Protein AF-A0AB39XYD3-F1 (afdb_monomer)

Organism: NCBI:txid3238629

Mean predicted aligned error: 17.83 Å

Structure (mmCIF, N/CA/C/O backbone):
data_AF-A0AB39XYD3-F1
#
_entry.id   AF-A0AB39XYD3-F1
#
loop_
_atom_site.group_PDB
_atom_site.id
_atom_site.type_symbol
_atom_site.label_atom_id
_atom_site.label_alt_id
_atom_site.label_comp_id
_atom_site.label_asym_id
_atom_site.label_entity_id
_atom_site.label_seq_id
_atom_site.pdbx_PDB_ins_code
_atom_site.Cartn_x
_atom_site.Cartn_y
_atom_site.Cartn_z
_atom_site.occupancy
_atom_site.B_iso_or_equiv
_atom_site.auth_seq_id
_atom_site.auth_comp_id
_atom_site.auth_asym_id
_atom_site.auth_atom_id
_atom_site.pdbx_PDB_model_num
ATOM 1 N N . MET A 1 1 ? -24.839 27.831 -17.158 1.00 53.50 1 MET A N 1
ATOM 2 C CA . MET A 1 1 ? -26.131 27.133 -16.939 1.00 53.50 1 MET A CA 1
ATOM 3 C C . MET A 1 1 ? -26.439 26.890 -15.466 1.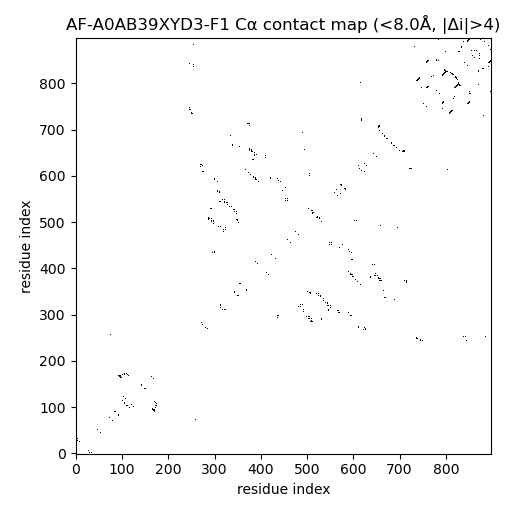00 53.50 1 MET A C 1
ATOM 5 O O . MET A 1 1 ? -27.359 27.516 -14.961 1.00 53.50 1 MET A O 1
ATOM 9 N N . LEU A 1 2 ? -25.683 26.037 -14.762 1.00 46.25 2 LEU A N 1
ATOM 10 C CA . LEU A 1 2 ? -25.956 25.664 -13.361 1.00 46.25 2 LEU A CA 1
ATOM 11 C C . LEU A 1 2 ? -26.046 26.850 -12.375 1.00 46.25 2 LEU A C 1
ATOM 13 O O . LEU A 1 2 ? -27.023 26.895 -11.638 1.00 46.25 2 LEU A O 1
ATOM 17 N N . PRO A 1 3 ? -25.152 27.859 -12.404 1.00 62.19 3 PRO A N 1
ATOM 18 C CA . PRO A 1 3 ? -25.233 28.993 -11.474 1.00 62.19 3 PRO A CA 1
ATOM 19 C C . PRO A 1 3 ? -26.516 29.821 -11.629 1.00 62.19 3 PRO A C 1
ATOM 21 O O . PRO A 1 3 ? -27.095 30.256 -10.641 1.00 62.19 3 PRO A O 1
ATOM 24 N N . VAL A 1 4 ? -27.002 29.980 -12.866 1.00 66.62 4 VAL A N 1
ATOM 25 C CA . VAL A 1 4 ? -28.237 30.721 -13.180 1.00 66.62 4 VAL A CA 1
ATOM 26 C C . VAL A 1 4 ? -29.470 29.962 -12.683 1.00 66.62 4 VAL A C 1
ATOM 28 O O . VAL A 1 4 ? -30.403 30.567 -12.163 1.00 66.62 4 VAL A O 1
ATOM 31 N N . ILE A 1 5 ? -29.465 28.630 -12.804 1.00 60.56 5 ILE A N 1
ATOM 32 C CA . ILE A 1 5 ? -30.550 27.763 -12.322 1.00 60.56 5 ILE A CA 1
ATOM 33 C C . ILE A 1 5 ? -30.574 27.735 -10.787 1.00 60.56 5 ILE A C 1
ATOM 35 O O . ILE A 1 5 ? -31.650 27.809 -10.194 1.00 60.56 5 ILE A O 1
ATOM 39 N N . THR A 1 6 ? -29.404 27.669 -10.146 1.00 59.69 6 THR A N 1
ATOM 40 C CA . THR A 1 6 ? -29.277 27.664 -8.684 1.00 59.69 6 THR A CA 1
ATOM 41 C C . THR A 1 6 ? -29.685 29.006 -8.075 1.00 59.69 6 THR A C 1
ATOM 43 O O . THR A 1 6 ? -30.465 29.015 -7.126 1.00 59.69 6 THR A O 1
ATOM 46 N N . ASP A 1 7 ? -29.245 30.136 -8.642 1.00 65.81 7 ASP A N 1
ATOM 47 C CA . ASP A 1 7 ? -29.644 31.475 -8.176 1.00 65.81 7 ASP A CA 1
ATOM 48 C C . ASP A 1 7 ? -31.156 31.705 -8.354 1.00 65.81 7 ASP A C 1
ATOM 50 O O . ASP A 1 7 ? -31.840 32.161 -7.439 1.00 65.81 7 ASP A O 1
ATOM 54 N N . TYR A 1 8 ? -31.726 31.277 -9.485 1.00 69.75 8 TYR A N 1
ATOM 55 C CA . TYR A 1 8 ? -33.176 31.309 -9.700 1.00 69.75 8 TYR A CA 1
ATOM 56 C C . TYR A 1 8 ? -33.947 30.458 -8.671 1.00 69.75 8 TYR A C 1
ATOM 58 O O . TYR A 1 8 ? -34.973 30.896 -8.142 1.00 69.75 8 TYR A O 1
ATOM 66 N N . ALA A 1 9 ? -33.460 29.253 -8.355 1.00 60.09 9 ALA A N 1
ATOM 67 C CA . ALA A 1 9 ? -34.088 28.366 -7.376 1.00 60.09 9 ALA A CA 1
ATOM 68 C C . ALA A 1 9 ? -34.026 28.938 -5.951 1.00 60.09 9 ALA A C 1
ATOM 70 O O . ALA A 1 9 ? -35.028 28.895 -5.236 1.00 60.09 9 ALA A O 1
ATOM 71 N N . LEU A 1 10 ? -32.884 29.515 -5.567 1.00 60.38 10 LEU A N 1
ATOM 72 C CA . LEU A 1 10 ? -32.695 30.163 -4.271 1.00 60.38 10 LEU A CA 1
ATOM 73 C C . LEU A 1 10 ? -33.602 31.387 -4.131 1.00 60.38 10 LEU A C 1
ATOM 75 O O . LEU A 1 10 ? -34.363 31.476 -3.171 1.00 60.38 10 LEU A O 1
ATOM 79 N N . ARG A 1 11 ? -33.619 32.290 -5.118 1.00 60.75 11 ARG A N 1
ATOM 80 C CA . ARG A 1 11 ? -34.470 33.490 -5.066 1.00 60.75 11 ARG A CA 1
ATOM 81 C C . ARG A 1 11 ? -35.956 33.166 -4.983 1.00 60.75 11 ARG A C 1
ATOM 83 O O . ARG A 1 11 ? -36.683 33.878 -4.300 1.00 60.75 11 ARG A O 1
ATOM 90 N N . ARG A 1 12 ? -36.416 32.085 -5.622 1.00 62.62 12 ARG A N 1
ATOM 91 C CA . ARG A 1 12 ? -37.798 31.601 -5.461 1.00 62.62 12 ARG A CA 1
ATOM 92 C C . ARG A 1 12 ? -38.050 30.961 -4.103 1.00 62.62 12 ARG A C 1
ATOM 94 O O . ARG A 1 12 ? -39.107 31.199 -3.535 1.00 62.62 12 ARG A O 1
ATOM 101 N N . GLY A 1 13 ? -37.113 30.153 -3.606 1.00 50.09 13 GLY A N 1
ATOM 102 C CA . GLY A 1 13 ? -37.236 29.477 -2.311 1.00 50.09 13 GLY A CA 1
ATOM 103 C C . GLY A 1 13 ? -37.418 30.448 -1.143 1.00 50.09 13 GLY A C 1
ATOM 104 O O . GLY A 1 13 ? -38.066 30.098 -0.162 1.00 50.09 13 GLY A O 1
ATOM 105 N N . TYR A 1 14 ? -36.913 31.676 -1.294 1.00 49.75 14 TYR A N 1
ATOM 106 C CA . TYR A 1 14 ? -37.011 32.752 -0.308 1.00 49.75 14 TYR A CA 1
ATOM 107 C C . TYR A 1 14 ? -37.889 33.935 -0.759 1.00 49.75 14 TYR A C 1
ATOM 109 O O . TYR A 1 14 ? -37.871 34.986 -0.118 1.00 49.75 14 TYR A O 1
ATOM 117 N N . SER A 1 15 ? -38.661 33.802 -1.846 1.00 50.31 15 SER A N 1
ATOM 118 C CA . SER A 1 15 ? -39.524 34.893 -2.314 1.00 50.31 15 SER A CA 1
ATOM 119 C C . SER A 1 15 ? -40.837 34.940 -1.524 1.00 50.31 15 SER A C 1
ATOM 121 O O . SER A 1 15 ? -41.534 33.925 -1.447 1.00 50.31 15 SER A O 1
ATOM 123 N N . PRO A 1 16 ? -41.248 36.109 -1.001 1.00 47.56 16 PRO A N 1
ATOM 124 C CA . PRO A 1 16 ? -42.533 36.264 -0.319 1.00 47.56 16 PRO A CA 1
ATOM 125 C C . PRO A 1 16 ? -43.745 36.152 -1.264 1.00 47.56 16 PRO A C 1
ATOM 127 O O . PRO A 1 16 ? -44.875 36.055 -0.791 1.00 47.56 16 PRO A O 1
ATOM 130 N N . ALA A 1 17 ? -43.538 36.138 -2.589 1.00 56.03 17 ALA A N 1
ATOM 131 C CA . ALA A 1 17 ? -44.596 35.993 -3.586 1.00 56.03 17 ALA A CA 1
ATOM 132 C C . ALA A 1 17 ? -44.275 34.869 -4.591 1.00 56.03 17 ALA A C 1
ATOM 134 O O . ALA A 1 17 ? -43.364 34.971 -5.412 1.00 56.03 17 ALA A O 1
ATOM 135 N N . ASN A 1 18 ? -45.069 33.794 -4.569 1.00 55.50 18 ASN A N 1
ATOM 136 C CA . ASN A 1 18 ? -44.894 32.639 -5.453 1.00 55.50 18 ASN A CA 1
ATOM 137 C C . ASN A 1 18 ? -45.567 32.851 -6.818 1.00 55.50 18 ASN A C 1
ATOM 139 O O . ASN A 1 18 ? -46.667 32.367 -7.079 1.00 55.50 18 ASN A O 1
ATOM 143 N N . VAL A 1 19 ? -44.883 33.560 -7.716 1.00 59.88 19 VAL A N 1
ATOM 144 C CA . VAL A 1 19 ? -45.348 33.776 -9.094 1.00 59.88 19 VAL A CA 1
ATOM 145 C C . VAL A 1 19 ? -45.345 32.442 -9.881 1.00 59.88 19 VAL A C 1
ATOM 147 O O . VAL A 1 19 ? -44.351 31.700 -9.848 1.00 59.88 19 VAL A O 1
ATOM 150 N N . PRO A 1 20 ? -46.426 32.080 -10.601 1.00 62.22 20 PRO A N 1
ATOM 151 C CA . PRO A 1 20 ? -46.484 30.857 -11.406 1.00 62.22 20 PRO A CA 1
ATOM 152 C C . PRO A 1 20 ? -45.371 30.765 -12.460 1.00 62.22 20 PRO A C 1
ATOM 154 O O . PRO A 1 20 ? -45.101 31.725 -13.171 1.00 62.22 20 PRO A O 1
ATOM 157 N N . ARG A 1 21 ? -44.759 29.580 -12.618 1.00 55.56 21 ARG A N 1
ATOM 158 C CA . ARG A 1 21 ? -43.620 29.318 -13.536 1.00 55.56 21 ARG A CA 1
ATOM 159 C C . ARG A 1 21 ? -43.903 29.567 -15.024 1.00 55.56 21 ARG A C 1
ATOM 161 O O . ARG A 1 21 ? -42.973 29.585 -15.818 1.00 55.56 21 ARG A O 1
ATOM 168 N N . GLY A 1 22 ? -45.175 29.684 -15.406 1.00 51.97 22 GLY A N 1
ATOM 169 C CA . GLY A 1 22 ? -45.597 29.934 -16.786 1.00 51.97 22 GLY A CA 1
ATOM 170 C C . GLY A 1 22 ? -45.762 31.413 -17.135 1.00 51.97 22 GLY A C 1
ATOM 171 O O . GLY A 1 22 ? -46.051 31.726 -18.287 1.00 51.97 22 GLY A O 1
ATOM 172 N N . TRP A 1 23 ? -45.617 32.323 -16.167 1.00 61.50 23 TRP A N 1
ATOM 173 C CA . TRP A 1 23 ? -45.751 33.754 -16.424 1.00 61.50 23 TRP A CA 1
ATOM 174 C C . TRP A 1 23 ? -44.435 34.293 -17.010 1.00 61.50 23 TRP A C 1
ATOM 176 O O . TRP A 1 23 ? -43.362 33.870 -16.586 1.00 61.50 23 TRP A O 1
ATOM 186 N N . PRO A 1 24 ? -44.455 35.185 -18.016 1.00 65.44 24 PRO A N 1
ATOM 187 C CA . PRO A 1 24 ? -43.287 35.437 -18.838 1.00 65.44 24 PRO A CA 1
ATOM 188 C C . PRO A 1 24 ? -42.413 36.530 -18.213 1.00 65.44 24 PRO A C 1
ATOM 190 O O . PRO A 1 24 ? -42.131 37.540 -18.863 1.00 65.44 24 PRO A O 1
ATOM 193 N N . THR A 1 25 ? -42.003 36.330 -16.959 1.00 75.38 25 THR A N 1
ATOM 194 C CA . THR A 1 25 ? -41.077 37.223 -16.260 1.00 75.38 25 THR A CA 1
ATOM 195 C C . THR A 1 25 ? -39.663 37.104 -16.851 1.00 75.38 25 THR A C 1
ATOM 197 O O . THR A 1 25 ? -39.313 36.065 -17.425 1.00 75.38 25 THR A O 1
ATOM 200 N N . PRO A 1 26 ? -38.822 38.149 -16.744 1.00 74.19 26 PRO A N 1
ATOM 201 C CA . PRO A 1 26 ? -37.452 38.109 -17.259 1.00 74.19 26 PRO A CA 1
ATOM 202 C C . PRO A 1 26 ? -36.604 36.980 -16.653 1.00 74.19 26 PRO A C 1
ATOM 204 O O . PRO A 1 26 ? -35.753 36.420 -17.348 1.00 74.19 26 PRO A O 1
ATOM 207 N N . ASP A 1 27 ? -36.858 36.635 -15.390 1.00 68.62 27 ASP A N 1
ATOM 208 C CA . ASP A 1 27 ? -36.138 35.588 -14.662 1.00 68.62 27 ASP A CA 1
ATOM 209 C C . ASP A 1 27 ? -36.636 34.189 -15.041 1.00 68.62 27 ASP A C 1
ATOM 211 O O . ASP A 1 27 ? -35.820 33.305 -15.300 1.00 68.62 27 ASP A O 1
ATOM 215 N N . ASP A 1 28 ? -37.955 33.995 -15.190 1.00 71.94 28 ASP A N 1
ATOM 216 C CA . ASP A 1 28 ? -38.518 32.725 -15.670 1.00 71.94 28 ASP A CA 1
ATOM 217 C C . ASP A 1 28 ? -38.058 32.423 -17.109 1.00 71.94 28 ASP A C 1
ATOM 219 O O . ASP A 1 28 ? -37.714 31.282 -17.421 1.00 71.94 28 ASP A O 1
ATOM 223 N N . ARG A 1 29 ? -37.968 33.440 -17.984 1.00 76.69 29 ARG A N 1
ATOM 224 C CA . ARG A 1 29 ? -37.449 33.277 -19.357 1.00 76.69 29 ARG A CA 1
ATOM 225 C C . ARG A 1 29 ? -35.959 32.930 -19.382 1.00 76.69 29 ARG A C 1
ATOM 227 O O . ARG A 1 29 ? -35.557 32.067 -20.158 1.00 76.69 29 ARG A O 1
ATOM 234 N N . ARG A 1 30 ? -35.141 33.566 -18.534 1.00 74.56 30 ARG A N 1
ATOM 235 C CA . ARG A 1 30 ? -33.701 33.262 -18.425 1.00 74.56 30 ARG A CA 1
ATOM 236 C C . ARG A 1 30 ? -33.444 31.866 -17.862 1.00 74.56 30 ARG A C 1
ATOM 238 O O . ARG A 1 30 ? -32.570 31.160 -18.369 1.00 74.56 30 ARG A O 1
ATOM 245 N N . ALA A 1 31 ? -34.220 31.448 -16.864 1.00 69.62 31 ALA A N 1
ATOM 246 C CA . ALA A 1 31 ? -34.152 30.101 -16.311 1.00 69.62 31 ALA A CA 1
ATOM 247 C C . ALA A 1 31 ? -34.629 29.044 -17.321 1.00 69.62 31 ALA A C 1
ATOM 249 O O . ALA A 1 31 ? -33.990 28.002 -17.455 1.00 69.62 31 ALA A O 1
ATOM 250 N N . ALA A 1 32 ? -35.701 29.324 -18.072 1.00 69.88 32 ALA A N 1
ATOM 251 C CA . ALA A 1 32 ? -36.195 28.443 -19.127 1.00 69.88 32 ALA A CA 1
ATOM 252 C C . ALA A 1 32 ? -35.169 28.268 -20.255 1.00 69.88 32 ALA A C 1
ATOM 254 O O . ALA A 1 32 ? -34.858 27.134 -20.604 1.00 69.88 32 ALA A O 1
ATOM 255 N N . ALA A 1 33 ? -34.572 29.360 -20.746 1.00 75.62 33 ALA A N 1
ATOM 256 C CA . ALA A 1 33 ? -33.519 29.300 -21.760 1.00 75.62 33 ALA A CA 1
ATOM 257 C C . ALA A 1 33 ? -32.291 28.517 -21.262 1.00 75.62 33 ALA A C 1
ATOM 259 O O . ALA A 1 33 ? -31.805 27.631 -21.954 1.00 75.62 33 ALA A O 1
ATOM 260 N N . SER A 1 34 ? -31.849 28.766 -20.023 1.00 73.06 34 SER A N 1
ATOM 261 C CA . SER A 1 34 ? -30.716 28.044 -19.420 1.00 73.06 34 SER A CA 1
ATOM 262 C C . SER A 1 34 ? -30.999 26.552 -19.213 1.00 73.06 34 SER A C 1
ATOM 264 O O . SER A 1 34 ? -30.079 25.740 -19.286 1.00 73.06 34 SER A O 1
ATOM 266 N N . MET A 1 35 ? -32.254 26.178 -18.935 1.00 62.97 35 MET A N 1
ATOM 267 C CA . MET A 1 35 ? -32.665 24.776 -18.838 1.00 62.97 35 MET A CA 1
ATOM 268 C C . MET A 1 35 ? -32.783 24.113 -20.211 1.00 62.97 35 MET A C 1
ATOM 270 O O . MET A 1 35 ? -32.301 22.997 -20.358 1.00 62.97 35 MET A O 1
ATOM 274 N N . ASP A 1 36 ? -33.373 24.767 -21.214 1.00 68.62 36 ASP A N 1
ATOM 275 C CA . ASP A 1 36 ? -33.467 24.224 -22.580 1.00 68.62 36 ASP A CA 1
ATOM 276 C C . ASP A 1 36 ? -32.076 23.981 -23.180 1.00 68.62 36 ASP A C 1
ATOM 278 O O . ASP A 1 36 ? -31.835 22.980 -23.851 1.00 68.62 36 ASP A O 1
ATOM 282 N N . GLU A 1 37 ? -31.129 24.857 -22.872 1.00 68.19 37 GLU A N 1
ATOM 283 C CA . GLU A 1 37 ? -29.753 24.765 -23.333 1.00 68.19 37 GLU A CA 1
ATOM 284 C C . GLU A 1 37 ? -28.986 23.651 -22.573 1.00 68.19 37 GLU A C 1
ATOM 286 O O . GLU A 1 37 ? -28.244 22.888 -23.196 1.00 68.19 37 GLU A O 1
ATOM 291 N N . LEU A 1 38 ? -29.263 23.441 -21.273 1.00 62.03 38 LEU A N 1
ATOM 292 C CA . LEU A 1 38 ? -28.788 22.280 -20.495 1.00 62.03 38 LEU A CA 1
ATOM 293 C C . LEU A 1 38 ? -29.344 20.961 -21.054 1.00 62.03 38 LEU A C 1
ATOM 295 O O . LEU A 1 38 ? -28.597 20.002 -21.241 1.00 62.03 38 LEU A O 1
ATOM 299 N N . TYR A 1 39 ? -30.638 20.903 -21.369 1.00 57.03 39 TYR A N 1
ATOM 300 C CA . TYR A 1 39 ? -31.243 19.719 -21.982 1.00 57.03 39 TYR A CA 1
ATOM 301 C C . TYR A 1 39 ? -30.722 19.480 -23.406 1.00 57.03 39 TYR A C 1
ATOM 303 O O . TYR A 1 39 ? -30.496 18.337 -23.788 1.00 57.03 39 TYR A O 1
ATOM 311 N N . GLY A 1 40 ? -30.401 20.537 -24.156 1.00 58.62 40 GLY A N 1
ATOM 312 C CA . GLY A 1 40 ? -29.723 20.434 -25.450 1.00 58.62 40 GLY A CA 1
ATOM 313 C C . GLY A 1 40 ? -28.273 19.930 -25.367 1.00 58.62 40 GLY A C 1
ATOM 314 O O . GLY A 1 40 ? -27.725 19.468 -26.373 1.00 58.62 40 GLY A O 1
ATOM 315 N N . VAL A 1 41 ? -27.634 20.004 -24.193 1.00 55.62 41 VAL A N 1
ATOM 316 C CA . VAL A 1 41 ? -26.369 19.306 -23.904 1.00 55.62 41 VAL A CA 1
ATOM 317 C C . VAL A 1 41 ? -26.639 17.826 -23.628 1.00 55.62 41 VAL A C 1
ATOM 319 O O . VAL A 1 41 ? -25.945 16.980 -24.184 1.00 55.62 41 VAL A O 1
ATOM 322 N N . TRP A 1 42 ? -27.688 17.497 -22.868 1.00 51.41 42 TRP A N 1
ATOM 323 C CA . TRP A 1 42 ? -28.101 16.110 -22.604 1.00 51.41 42 TRP A CA 1
ATOM 324 C C . TRP A 1 42 ? -28.479 15.340 -23.877 1.00 51.41 42 TRP A C 1
ATOM 326 O O . TRP A 1 42 ? -28.029 14.211 -24.057 1.00 51.41 42 TRP A O 1
ATOM 336 N N . ASP A 1 43 ? -29.207 15.965 -24.804 1.00 49.56 43 ASP A N 1
ATOM 337 C CA . ASP A 1 43 ? -29.577 15.355 -26.091 1.00 49.56 43 ASP A CA 1
ATOM 338 C C . ASP A 1 43 ? -28.371 15.157 -27.034 1.00 49.56 43 ASP A C 1
ATOM 340 O O . ASP A 1 43 ? -28.408 14.312 -27.933 1.00 49.56 43 ASP A O 1
ATOM 344 N N . ARG A 1 44 ? -27.268 15.894 -26.822 1.00 49.12 44 ARG A N 1
ATOM 345 C CA . ARG A 1 44 ? -26.002 15.729 -27.562 1.00 49.12 44 ARG A CA 1
ATOM 346 C C . ARG A 1 44 ? -25.103 14.630 -26.997 1.00 49.12 44 ARG A C 1
ATOM 348 O O . ARG A 1 44 ? -24.195 14.177 -27.698 1.00 49.12 44 ARG A O 1
ATOM 355 N N . ILE A 1 45 ? -25.373 14.134 -25.789 1.00 50.84 45 ILE A N 1
ATOM 356 C CA . ILE A 1 45 ? -24.651 12.998 -25.209 1.00 50.84 45 ILE A CA 1
ATOM 357 C C . ILE A 1 45 ? -25.173 11.707 -25.855 1.00 50.84 45 ILE A C 1
ATOM 359 O O . ILE A 1 45 ? -25.981 10.955 -25.315 1.00 50.84 45 ILE A O 1
ATOM 363 N N . ARG A 1 46 ? -24.628 11.389 -27.032 1.00 50.62 46 ARG A N 1
ATOM 364 C CA . ARG A 1 46 ? -24.820 10.108 -27.739 1.00 50.62 46 ARG A CA 1
ATOM 365 C C . ARG A 1 46 ? -24.206 8.906 -26.983 1.00 50.62 46 ARG A C 1
ATOM 367 O O . ARG A 1 46 ? -24.266 7.778 -27.469 1.00 50.62 46 ARG A O 1
ATOM 374 N N . ALA A 1 47 ? -23.632 9.138 -25.795 1.00 48.28 47 ALA A N 1
ATOM 375 C CA . ALA A 1 47 ? -22.887 8.175 -24.981 1.00 48.28 47 ALA A CA 1
ATOM 376 C C . ALA A 1 47 ? -23.756 7.122 -24.267 1.00 48.28 47 ALA A C 1
ATOM 378 O O . ALA A 1 47 ? -23.234 6.083 -23.878 1.00 48.28 47 ALA A O 1
ATOM 379 N N . TRP A 1 48 ? -25.080 7.306 -24.179 1.00 49.97 48 TRP A N 1
ATOM 380 C CA . TRP A 1 48 ? -25.993 6.304 -23.595 1.00 49.97 48 TRP A CA 1
ATOM 381 C C . TRP A 1 48 ? -26.137 5.022 -24.440 1.00 49.97 48 TRP A C 1
ATOM 383 O O . TRP A 1 48 ? -26.774 4.065 -24.011 1.00 49.97 48 TRP A O 1
ATOM 393 N N . ARG A 1 49 ? -25.541 4.978 -25.641 1.00 53.19 49 ARG A N 1
ATOM 394 C CA . ARG A 1 49 ? -25.450 3.768 -26.478 1.00 53.19 49 ARG A CA 1
ATOM 395 C C . ARG A 1 49 ? -24.174 2.950 -26.255 1.00 53.19 49 ARG A C 1
ATOM 397 O O . ARG A 1 49 ? -24.032 1.905 -26.881 1.00 53.19 49 ARG A O 1
ATOM 404 N N . ARG A 1 50 ? -23.240 3.406 -25.409 1.00 60.16 50 ARG A N 1
ATOM 405 C CA . ARG A 1 50 ? -22.016 2.652 -25.109 1.00 60.16 50 ARG A CA 1
ATOM 406 C C . ARG A 1 50 ? -22.299 1.647 -23.984 1.00 60.16 50 ARG A C 1
ATOM 408 O O . ARG A 1 50 ? -22.709 2.078 -22.905 1.00 60.16 50 ARG A O 1
ATOM 415 N N . PRO A 1 51 ? -22.046 0.340 -24.182 1.00 61.84 51 PRO A N 1
ATOM 416 C CA . PRO A 1 51 ? -22.249 -0.674 -23.143 1.00 61.84 51 PRO A CA 1
ATOM 417 C C . PRO A 1 51 ? -21.430 -0.383 -21.877 1.00 61.84 51 PRO A C 1
ATOM 419 O O . PRO A 1 51 ? -21.868 -0.724 -20.786 1.00 61.84 51 PRO A O 1
ATOM 422 N N . ALA A 1 52 ? -20.312 0.342 -22.002 1.00 60.47 52 ALA A N 1
ATOM 423 C CA . ALA A 1 52 ? -19.505 0.820 -20.881 1.00 60.47 52 ALA A CA 1
ATOM 424 C C . ALA A 1 52 ? -20.287 1.703 -19.888 1.00 60.47 52 ALA A C 1
ATOM 426 O O . ALA A 1 52 ? -20.137 1.541 -18.686 1.00 60.47 52 ALA A O 1
ATOM 427 N N . VAL A 1 53 ? -21.176 2.591 -20.350 1.00 60.09 53 VAL A N 1
ATOM 428 C CA . VAL A 1 53 ? -21.965 3.457 -19.448 1.00 60.09 53 VAL A CA 1
ATOM 429 C C . VAL A 1 53 ? -23.034 2.647 -18.711 1.00 60.09 53 VAL A C 1
ATOM 431 O O . VAL A 1 53 ? -23.291 2.878 -17.532 1.00 60.09 53 VAL A O 1
ATOM 434 N N . LEU A 1 54 ? -23.622 1.651 -19.382 1.00 63.66 54 LEU A N 1
ATOM 435 C CA . LEU A 1 54 ? -24.533 0.698 -18.745 1.00 63.66 54 LEU A CA 1
ATOM 436 C C . LEU A 1 54 ? -23.794 -0.166 -17.715 1.00 63.66 54 LEU A C 1
ATOM 438 O O . LEU A 1 54 ? -24.311 -0.365 -16.621 1.00 63.66 54 LEU A O 1
ATOM 442 N N . LEU A 1 55 ? -22.573 -0.611 -18.026 1.00 70.88 55 LEU A N 1
ATOM 443 C CA . LEU A 1 55 ? -21.708 -1.330 -17.091 1.00 70.88 55 LEU A CA 1
ATOM 444 C C . LEU A 1 55 ? -21.333 -0.473 -15.883 1.00 70.88 55 LEU A C 1
ATOM 446 O O . LEU A 1 55 ? -21.393 -0.978 -14.773 1.00 70.88 55 LEU A O 1
ATOM 450 N N . VAL A 1 56 ? -21.028 0.814 -16.061 1.00 69.88 56 VAL A N 1
ATOM 451 C CA . VAL A 1 56 ? -20.749 1.740 -14.950 1.00 69.88 56 VAL A CA 1
ATOM 452 C C . VAL A 1 56 ? -21.981 1.940 -14.068 1.00 69.88 56 VAL A C 1
ATOM 454 O O . VAL A 1 56 ? -21.860 1.942 -12.847 1.00 69.88 56 VAL A O 1
ATOM 457 N N . LEU A 1 57 ? -23.180 2.051 -14.647 1.00 64.06 57 LEU A N 1
ATOM 458 C CA . LEU A 1 57 ? -24.422 2.143 -13.871 1.00 64.06 57 LEU A CA 1
ATOM 459 C C . LEU A 1 57 ? -24.720 0.847 -13.105 1.00 64.06 57 LEU A C 1
ATOM 461 O O . LEU A 1 57 ? -25.110 0.903 -11.940 1.00 64.06 57 LEU A O 1
ATOM 465 N N . VAL A 1 58 ? -24.506 -0.315 -13.729 1.00 74.06 58 VAL A N 1
ATOM 466 C CA . VAL A 1 58 ? -24.663 -1.626 -13.081 1.00 74.06 58 VAL A CA 1
ATOM 467 C C . VAL A 1 58 ? -23.609 -1.828 -11.993 1.00 74.06 58 VAL A C 1
ATOM 469 O O . VAL A 1 58 ? -23.956 -2.254 -10.897 1.00 74.06 58 VAL A O 1
ATOM 472 N N . ALA A 1 59 ? -22.350 -1.474 -12.251 1.00 70.00 59 ALA A N 1
ATOM 473 C CA . ALA A 1 59 ? -21.259 -1.544 -11.285 1.00 70.00 59 ALA A CA 1
ATOM 474 C C . ALA A 1 59 ? -21.490 -0.582 -10.115 1.00 70.00 59 ALA A C 1
ATOM 476 O O . ALA A 1 59 ? -21.315 -0.976 -8.969 1.00 70.00 59 ALA A O 1
ATOM 477 N N . GLY A 1 60 ? -21.961 0.639 -10.378 1.00 72.62 60 GLY A N 1
ATOM 478 C CA . GLY A 1 60 ? -22.341 1.605 -9.349 1.00 72.62 60 GLY A CA 1
ATOM 479 C C . GLY A 1 60 ? -23.518 1.122 -8.499 1.00 72.62 60 GLY A C 1
ATOM 480 O O . GLY A 1 60 ? -23.477 1.243 -7.278 1.00 72.62 60 GLY A O 1
ATOM 481 N N . ALA A 1 61 ? -24.534 0.506 -9.111 1.00 72.81 61 ALA A N 1
ATOM 482 C CA . ALA A 1 61 ? -25.634 -0.120 -8.378 1.00 72.81 61 ALA A CA 1
ATOM 483 C C . ALA A 1 61 ? -25.165 -1.339 -7.565 1.00 72.81 61 ALA A C 1
ATOM 485 O O . ALA A 1 61 ? -25.603 -1.520 -6.430 1.00 72.81 61 ALA A O 1
ATOM 486 N N . ALA A 1 62 ? -24.252 -2.150 -8.108 1.00 74.19 62 ALA A N 1
ATOM 487 C CA . ALA A 1 62 ? -23.662 -3.293 -7.418 1.00 74.19 62 ALA A CA 1
ATOM 488 C C . ALA A 1 62 ? -22.801 -2.849 -6.227 1.00 74.19 62 ALA A C 1
ATOM 490 O O . ALA A 1 62 ? -22.973 -3.383 -5.140 1.00 74.19 62 ALA A O 1
ATOM 491 N N . LEU A 1 63 ? -21.952 -1.829 -6.387 1.00 76.00 63 LEU A N 1
ATOM 492 C CA . LEU A 1 63 ? -21.173 -1.241 -5.293 1.00 76.00 63 LEU A CA 1
ATOM 493 C C . LEU A 1 63 ? -22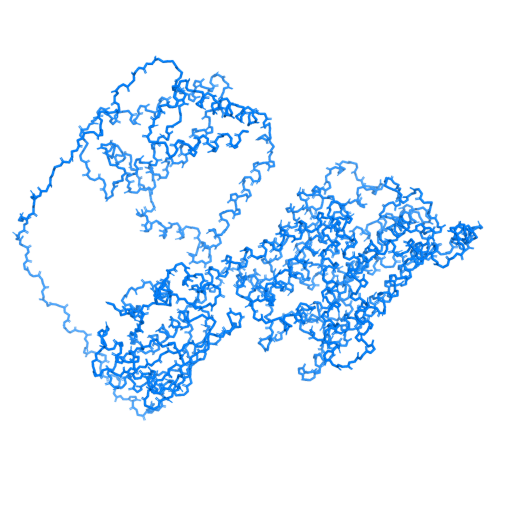.081 -0.605 -4.236 1.00 76.00 63 LEU A C 1
ATOM 495 O O . LEU A 1 63 ? -21.913 -0.867 -3.050 1.00 76.00 63 LEU A O 1
ATOM 499 N N . GLY A 1 64 ? -23.076 0.179 -4.661 1.00 69.12 64 GLY A N 1
ATOM 500 C CA . GLY A 1 64 ? -24.027 0.829 -3.757 1.00 69.12 64 GLY A CA 1
ATOM 501 C C . GLY A 1 64 ? -24.931 -0.153 -3.004 1.00 69.12 64 GLY A C 1
ATOM 502 O O . GLY A 1 64 ? -25.410 0.165 -1.921 1.00 69.12 64 GLY A O 1
ATOM 503 N N . SER A 1 65 ? -25.146 -1.357 -3.544 1.00 76.81 65 SER A N 1
ATOM 504 C CA . SER A 1 65 ? -25.875 -2.438 -2.868 1.00 76.81 65 SER A CA 1
ATOM 505 C C . SER A 1 65 ? -24.964 -3.454 -2.174 1.00 76.81 65 SER A C 1
ATOM 507 O O . SER A 1 65 ? -25.469 -4.256 -1.390 1.00 76.81 65 SER A O 1
ATOM 509 N N . ALA A 1 66 ? -23.644 -3.411 -2.388 1.00 79.38 66 ALA A N 1
ATOM 510 C CA . ALA A 1 66 ? -22.699 -4.390 -1.853 1.00 79.38 66 ALA A CA 1
ATOM 511 C C . ALA A 1 66 ? -22.720 -4.420 -0.326 1.00 79.38 66 ALA A C 1
ATOM 513 O O . ALA A 1 66 ? -22.817 -5.499 0.250 1.00 79.38 66 ALA A O 1
ATOM 514 N N . GLU A 1 67 ? -22.713 -3.258 0.332 1.00 80.38 67 GLU A N 1
ATOM 515 C CA . GLU A 1 67 ? -22.822 -3.168 1.793 1.00 80.38 67 GLU A CA 1
ATOM 516 C C . GLU A 1 67 ? -24.100 -3.854 2.297 1.00 80.38 67 GLU A C 1
ATOM 518 O O . GLU A 1 67 ? -24.059 -4.683 3.209 1.00 80.38 67 GLU A O 1
ATOM 523 N N . TRP A 1 68 ? -25.231 -3.595 1.634 1.00 85.31 68 TRP A N 1
ATOM 524 C CA . TRP A 1 68 ? -26.515 -4.186 1.994 1.00 85.31 68 TRP A CA 1
ATOM 525 C C . TRP A 1 68 ? -26.550 -5.707 1.747 1.00 85.31 68 TRP A C 1
ATOM 527 O O . TRP A 1 68 ? -27.071 -6.469 2.564 1.00 85.31 68 TRP A O 1
ATOM 537 N N . VAL A 1 69 ? -25.966 -6.187 0.649 1.00 79.12 69 VAL A N 1
ATOM 538 C CA . VAL A 1 69 ? -25.877 -7.625 0.352 1.00 79.12 69 VAL A CA 1
ATOM 539 C C . VAL A 1 69 ? -24.954 -8.323 1.352 1.00 79.12 69 VAL A C 1
ATOM 541 O O . VAL A 1 69 ? -25.330 -9.348 1.919 1.00 79.12 69 VAL A O 1
ATOM 544 N N . ILE A 1 70 ? -23.777 -7.758 1.618 1.00 76.44 70 ILE A N 1
ATOM 545 C CA . ILE A 1 70 ? -22.788 -8.304 2.552 1.00 76.44 70 ILE A CA 1
ATOM 546 C C . ILE A 1 70 ? -23.389 -8.401 3.954 1.00 76.44 70 ILE A C 1
ATOM 548 O O . ILE A 1 70 ? -23.367 -9.469 4.563 1.00 76.44 70 ILE A O 1
ATOM 552 N N . GLU A 1 71 ? -24.005 -7.332 4.450 1.00 75.50 71 GLU A N 1
ATOM 553 C CA . GLU A 1 71 ? -24.652 -7.348 5.760 1.00 75.50 71 GLU A CA 1
ATOM 554 C C . GLU A 1 71 ? -25.837 -8.333 5.813 1.00 75.50 71 GLU A C 1
ATOM 556 O O . GLU A 1 71 ? -26.046 -8.975 6.844 1.00 75.50 71 GLU A O 1
ATOM 561 N N . ALA A 1 72 ? -26.566 -8.543 4.707 1.00 82.00 72 ALA A N 1
ATOM 562 C CA . ALA A 1 72 ? -27.613 -9.565 4.652 1.00 82.00 72 ALA A CA 1
ATOM 563 C C . ALA A 1 72 ? -27.061 -10.969 4.930 1.00 82.00 72 ALA A C 1
ATOM 565 O O . ALA A 1 72 ? -27.653 -11.720 5.704 1.00 82.00 72 ALA A O 1
ATOM 566 N N . TYR A 1 73 ? -25.914 -11.317 4.345 1.00 75.25 73 TYR A N 1
ATOM 567 C CA . TYR A 1 73 ? -25.280 -12.618 4.565 1.00 75.25 73 TYR A CA 1
ATOM 568 C C . TYR A 1 73 ? -24.573 -12.721 5.918 1.00 75.25 73 TYR A C 1
ATOM 570 O O . TYR A 1 73 ? -24.639 -13.775 6.545 1.00 75.25 73 TYR A O 1
ATOM 578 N N . LEU A 1 74 ? -23.935 -11.647 6.389 1.00 69.62 74 LEU A N 1
ATOM 579 C CA . LEU A 1 74 ? -23.157 -11.669 7.631 1.00 69.62 74 LEU A CA 1
ATOM 580 C C . LEU A 1 74 ? -24.021 -11.611 8.895 1.00 69.62 74 LEU A C 1
ATOM 582 O O . LEU A 1 74 ? -23.697 -12.275 9.874 1.00 69.62 74 LEU A O 1
ATOM 586 N N . ARG A 1 75 ? -25.098 -10.814 8.896 1.00 71.38 75 ARG A N 1
ATOM 587 C CA . ARG A 1 75 ? -25.909 -10.555 10.102 1.00 71.38 75 ARG A CA 1
ATOM 588 C C . ARG A 1 75 ? -27.275 -11.228 10.089 1.00 71.38 75 ARG A C 1
ATOM 590 O O . ARG A 1 75 ? -27.828 -11.491 11.150 1.00 71.38 75 ARG A O 1
ATOM 597 N N . HIS A 1 76 ? -27.830 -11.491 8.906 1.00 69.38 76 HIS A N 1
ATOM 598 C CA . HIS A 1 76 ? -29.211 -11.966 8.771 1.00 69.38 76 HIS A CA 1
ATOM 599 C C . HIS A 1 76 ? -29.330 -13.382 8.192 1.00 69.38 76 HIS A C 1
ATOM 601 O O . HIS A 1 76 ? -30.438 -13.895 8.116 1.00 69.38 76 HIS A O 1
ATOM 607 N N . GLY A 1 77 ? -28.227 -14.033 7.802 1.00 78.50 77 GLY A N 1
ATOM 608 C CA . GLY A 1 77 ? -28.251 -15.386 7.229 1.00 78.50 77 GLY A CA 1
ATOM 609 C C . GLY A 1 77 ? -28.675 -15.449 5.754 1.00 78.50 77 GLY A C 1
ATOM 610 O O . GLY A 1 77 ? -28.962 -16.529 5.245 1.00 78.50 77 GLY A O 1
ATOM 611 N N . GLY A 1 78 ? -28.712 -14.307 5.057 1.00 85.50 78 GLY A N 1
ATOM 612 C CA . GLY A 1 78 ? -28.967 -14.201 3.619 1.00 85.50 78 GLY A CA 1
ATOM 613 C C . GLY A 1 78 ? -29.942 -13.084 3.233 1.00 85.50 78 GLY A C 1
ATOM 614 O O . GLY A 1 78 ? -30.605 -12.470 4.071 1.00 85.50 78 GLY A O 1
ATOM 615 N N . LEU A 1 79 ? -30.061 -12.837 1.923 1.00 84.06 79 LEU A N 1
ATOM 616 C CA . LEU A 1 79 ? -30.961 -11.822 1.351 1.00 84.06 79 LEU A CA 1
ATOM 617 C C . LEU A 1 79 ? -32.445 -12.023 1.726 1.00 84.06 79 LEU A C 1
ATOM 619 O O . LEU A 1 79 ? -33.076 -11.045 2.132 1.00 84.06 79 LEU A O 1
ATOM 623 N N . PRO A 1 80 ? -33.020 -13.245 1.658 1.00 79.12 80 PRO A N 1
ATOM 624 C CA . PRO A 1 80 ? -34.432 -13.450 1.987 1.00 79.12 80 PRO A CA 1
ATOM 625 C C . PRO A 1 80 ? -34.742 -13.189 3.465 1.00 79.12 80 PRO A C 1
ATOM 627 O O . PRO A 1 80 ? -35.774 -12.605 3.778 1.00 79.12 80 PRO A O 1
ATOM 630 N N . ALA A 1 81 ? -33.831 -13.565 4.365 1.00 78.06 81 ALA A N 1
ATOM 631 C CA . ALA A 1 81 ? -33.986 -13.360 5.803 1.00 78.06 81 ALA A CA 1
ATOM 632 C C . ALA A 1 81 ? -33.862 -11.877 6.189 1.00 78.06 81 ALA A C 1
ATOM 634 O O . ALA A 1 81 ? -34.624 -11.372 7.015 1.00 78.06 81 ALA A O 1
ATOM 635 N N . ARG A 1 82 ? -32.967 -11.131 5.525 1.00 82.62 82 ARG A N 1
ATOM 636 C CA . ARG A 1 82 ? -32.915 -9.671 5.672 1.00 82.62 82 ARG A CA 1
ATOM 637 C C . ARG A 1 82 ? -34.203 -9.006 5.175 1.00 82.62 82 ARG A C 1
ATOM 639 O O . ARG A 1 82 ? -34.718 -8.108 5.841 1.00 82.62 82 ARG A O 1
ATOM 646 N N . LEU A 1 83 ? -34.737 -9.449 4.033 1.00 79.81 83 LEU A N 1
ATOM 647 C CA . LEU A 1 83 ? -35.999 -8.940 3.484 1.00 79.81 83 LEU A CA 1
ATOM 648 C C . LEU A 1 83 ? -37.200 -9.271 4.377 1.00 79.81 83 LEU A C 1
ATOM 650 O O . LEU A 1 83 ? -38.043 -8.398 4.578 1.00 79.81 83 LEU A O 1
ATOM 654 N N . SER A 1 84 ? -37.272 -10.474 4.959 1.00 77.50 84 SER A N 1
ATOM 655 C CA . SER A 1 84 ? -38.361 -10.835 5.876 1.00 77.50 84 SER A CA 1
ATOM 656 C C . SER A 1 84 ? -38.333 -9.967 7.134 1.00 77.50 84 SER A C 1
ATOM 658 O O . SER A 1 84 ? -39.368 -9.437 7.537 1.00 77.50 84 SER A O 1
ATOM 660 N N . ARG A 1 85 ? -37.139 -9.726 7.694 1.00 74.75 85 ARG A N 1
ATOM 661 C CA . ARG A 1 85 ? -36.957 -8.883 8.880 1.00 74.75 85 ARG A CA 1
ATOM 662 C C . ARG A 1 85 ? -37.267 -7.410 8.609 1.00 74.75 85 ARG A C 1
ATOM 664 O O . ARG A 1 85 ? -37.916 -6.760 9.424 1.00 74.75 85 ARG A O 1
ATOM 671 N N . ALA A 1 86 ? -36.856 -6.886 7.452 1.00 72.25 86 ALA A N 1
ATOM 672 C CA . ALA A 1 86 ? -37.262 -5.553 7.002 1.00 72.25 86 ALA A CA 1
ATOM 673 C C . ALA A 1 86 ? -38.789 -5.468 6.811 1.00 72.25 86 ALA A C 1
ATOM 675 O O . ALA A 1 86 ? -39.416 -4.471 7.179 1.00 72.25 86 ALA A O 1
ATOM 676 N N . GLY A 1 87 ? -39.386 -6.551 6.304 1.00 70.44 87 GLY A N 1
ATOM 677 C CA . GLY A 1 87 ? -40.826 -6.740 6.203 1.00 70.44 87 GLY A CA 1
ATOM 678 C C . GLY A 1 87 ? -41.528 -6.605 7.552 1.00 70.44 87 GLY A C 1
ATOM 679 O O . GLY A 1 87 ? -42.469 -5.829 7.653 1.00 70.44 87 GLY A O 1
ATOM 680 N N . GLU A 1 88 ? -41.066 -7.275 8.608 1.00 70.00 88 GLU A N 1
ATOM 681 C CA . GLU A 1 88 ? -41.675 -7.196 9.952 1.00 70.00 88 GLU A CA 1
ATOM 682 C C . GLU A 1 88 ? -41.799 -5.754 10.478 1.00 70.00 88 GLU A C 1
ATOM 684 O O . GLU A 1 88 ? -42.821 -5.390 11.058 1.00 70.00 88 GLU A O 1
ATOM 689 N N . ILE A 1 89 ? -40.806 -4.901 10.208 1.00 64.81 89 ILE A N 1
ATOM 690 C CA . ILE A 1 89 ? -40.796 -3.495 10.647 1.00 64.81 89 ILE A CA 1
ATOM 691 C C . ILE A 1 89 ? -41.745 -2.641 9.788 1.00 64.81 89 ILE A C 1
ATOM 693 O O . ILE A 1 89 ? -42.464 -1.779 10.300 1.00 64.81 89 ILE A O 1
ATOM 697 N N . GLN A 1 90 ? -41.782 -2.880 8.473 1.00 57.84 90 GLN A N 1
ATOM 698 C CA . GLN A 1 90 ? -42.565 -2.074 7.530 1.00 57.84 90 GLN A CA 1
ATOM 699 C C . GLN A 1 90 ? -43.975 -2.606 7.239 1.00 57.84 90 GLN A C 1
ATOM 701 O O . GLN A 1 90 ? -44.735 -1.927 6.556 1.00 57.84 90 GLN A O 1
ATOM 706 N N . GLY A 1 91 ? -44.389 -3.723 7.840 1.00 62.25 91 GLY A N 1
ATOM 707 C CA . GLY A 1 91 ? -45.762 -4.240 7.764 1.00 62.25 91 GLY A CA 1
ATOM 708 C C . GLY A 1 91 ? -45.976 -5.497 6.959 1.00 62.25 91 GLY A C 1
ATOM 709 O O . GLY A 1 91 ? -46.997 -5.602 6.293 1.00 62.25 91 GLY A O 1
ATOM 710 N N . HIS A 1 92 ? -45.040 -6.426 7.119 1.00 65.44 92 HIS A N 1
ATOM 711 C CA . HIS A 1 92 ? -44.897 -7.706 6.444 1.00 65.44 92 HIS A CA 1
ATOM 712 C C . HIS A 1 92 ? -44.840 -7.551 4.918 1.00 65.44 92 HIS A C 1
ATOM 714 O O . HIS A 1 92 ? -45.804 -7.173 4.261 1.00 65.44 92 HIS A O 1
ATOM 720 N N . LEU A 1 93 ? -43.665 -7.828 4.347 1.00 68.62 93 LEU A N 1
ATOM 721 C CA . LEU A 1 93 ? -43.502 -7.924 2.900 1.00 68.62 93 LEU A CA 1
ATOM 722 C C . LEU A 1 93 ? -44.037 -9.297 2.473 1.00 68.62 93 LEU A C 1
ATOM 724 O O . LEU A 1 93 ? -43.528 -10.321 2.927 1.00 68.62 93 LEU A O 1
ATOM 728 N N . GLY A 1 94 ? -45.070 -9.326 1.641 1.00 72.25 94 GLY A N 1
ATOM 729 C CA . GLY A 1 94 ? -45.760 -10.555 1.253 1.00 72.25 94 GLY A CA 1
ATOM 730 C C . GLY A 1 94 ? -46.724 -10.297 0.103 1.00 72.25 94 GLY A C 1
ATOM 731 O O . GLY A 1 94 ? -46.988 -9.150 -0.229 1.00 72.25 94 GLY A O 1
ATOM 732 N N . TRP A 1 95 ? -47.247 -11.343 -0.534 1.00 77.25 95 TRP A N 1
ATOM 733 C CA . TRP A 1 95 ? -48.209 -11.169 -1.626 1.00 77.25 95 TRP A CA 1
ATOM 734 C C . TRP A 1 95 ? -49.518 -10.559 -1.104 1.00 77.25 95 TRP A C 1
ATOM 736 O O . TRP A 1 95 ? -50.352 -11.246 -0.515 1.00 77.25 95 TRP A O 1
ATOM 746 N N . HIS A 1 96 ? -49.686 -9.259 -1.337 1.00 76.50 96 HIS A N 1
ATOM 747 C CA . HIS A 1 96 ? -50.818 -8.449 -0.909 1.00 76.50 96 HIS A CA 1
ATOM 748 C C . HIS A 1 96 ? -51.330 -7.645 -2.104 1.00 76.50 96 HIS A C 1
ATOM 750 O O . HIS A 1 96 ? -50.700 -6.686 -2.540 1.00 76.50 96 HIS A O 1
ATOM 756 N N . LEU A 1 97 ? -52.484 -8.040 -2.642 1.00 80.19 97 LEU A N 1
ATOM 757 C CA . LEU A 1 97 ? -53.144 -7.339 -3.745 1.00 80.19 97 LEU A CA 1
ATOM 758 C C . LEU A 1 97 ? -53.849 -6.078 -3.215 1.00 80.19 97 LEU A C 1
ATOM 760 O O . LEU A 1 97 ? -55.064 -6.066 -3.067 1.00 80.19 97 LEU A O 1
ATOM 764 N N . ALA A 1 98 ? -53.092 -5.017 -2.937 1.00 76.44 98 ALA A N 1
ATOM 765 C CA . ALA A 1 98 ? -53.564 -3.795 -2.272 1.00 76.44 98 ALA A CA 1
ATOM 766 C C . ALA A 1 98 ? -54.324 -2.816 -3.198 1.00 76.44 98 ALA A C 1
ATOM 768 O O . ALA A 1 98 ? -54.434 -1.622 -2.907 1.00 76.44 98 ALA A O 1
ATOM 769 N N . PHE A 1 99 ? -54.826 -3.278 -4.348 1.00 78.25 99 PHE A N 1
ATOM 770 C CA . PHE A 1 99 ? -55.487 -2.420 -5.340 1.00 78.25 99 PHE A CA 1
ATOM 771 C C . PHE A 1 99 ? -56.717 -1.708 -4.767 1.00 78.25 99 PHE A C 1
ATOM 773 O O . PHE A 1 99 ? -56.904 -0.516 -5.008 1.00 78.25 99 PHE A O 1
ATOM 780 N N . ASP A 1 100 ? -57.545 -2.416 -3.999 1.00 76.19 100 ASP A N 1
ATOM 781 C CA . ASP A 1 100 ? -58.746 -1.858 -3.378 1.00 76.19 100 ASP A CA 1
ATOM 782 C C . ASP A 1 100 ? -58.406 -0.882 -2.243 1.00 76.19 100 ASP A C 1
ATOM 784 O O . ASP A 1 100 ? -59.056 0.159 -2.118 1.00 76.19 100 ASP A O 1
ATOM 788 N N . ASP A 1 101 ? -57.351 -1.161 -1.477 1.00 78.12 101 ASP A N 1
ATOM 789 C CA . ASP A 1 101 ? -56.840 -0.271 -0.434 1.00 78.12 101 ASP A CA 1
ATOM 790 C C . ASP A 1 101 ? -56.355 1.068 -1.013 1.00 78.12 101 ASP A C 1
ATOM 792 O O . ASP A 1 101 ? -56.693 2.133 -0.483 1.00 78.12 101 ASP A O 1
ATOM 796 N N . HIS A 1 102 ? -55.603 1.050 -2.123 1.00 77.38 102 HIS A N 1
ATOM 797 C CA . HIS A 1 102 ? -55.152 2.282 -2.790 1.00 77.38 102 HIS A CA 1
ATOM 798 C C . HIS A 1 102 ? -56.318 3.059 -3.405 1.00 77.38 102 HIS A C 1
ATOM 800 O O . HIS A 1 102 ? -56.358 4.284 -3.284 1.00 77.38 102 HIS A O 1
ATOM 806 N N . VAL A 1 103 ? -57.309 2.367 -3.976 1.00 76.12 103 VAL A N 1
ATOM 807 C CA . VAL A 1 103 ? -58.528 2.994 -4.513 1.00 76.12 103 VAL A CA 1
ATOM 808 C C . VAL A 1 103 ? -59.362 3.657 -3.409 1.00 76.12 103 VAL A C 1
ATOM 810 O O . VAL A 1 103 ? -59.873 4.761 -3.600 1.00 76.12 103 VAL A O 1
ATOM 813 N N . ARG A 1 104 ? -59.472 3.042 -2.227 1.00 74.50 104 ARG A N 1
ATOM 814 C CA . ARG A 1 104 ? -60.148 3.649 -1.064 1.00 74.50 104 ARG A CA 1
ATOM 815 C C . ARG A 1 104 ? -59.363 4.832 -0.492 1.00 74.50 104 ARG A C 1
ATOM 817 O O . ARG A 1 104 ? -59.966 5.807 -0.046 1.00 74.50 104 ARG A O 1
ATOM 824 N N . ALA A 1 105 ? -58.031 4.782 -0.531 1.00 73.94 105 ALA A N 1
ATOM 825 C CA . ALA A 1 105 ? -57.162 5.842 -0.018 1.00 73.94 105 ALA A CA 1
ATOM 826 C C . ALA A 1 105 ? -57.131 7.116 -0.892 1.00 73.94 105 ALA A C 1
ATOM 828 O O . ALA A 1 105 ? -56.784 8.183 -0.379 1.00 73.94 105 ALA A O 1
ATOM 829 N N . LEU A 1 106 ? -57.572 7.047 -2.160 1.00 68.19 106 LEU A N 1
ATOM 830 C CA . LEU A 1 106 ? -57.712 8.203 -3.068 1.00 68.19 106 LEU A CA 1
ATOM 831 C C . LEU A 1 106 ? -58.604 9.329 -2.521 1.00 68.19 106 LEU A C 1
ATOM 833 O O . LEU A 1 106 ? -58.513 10.461 -2.983 1.00 68.19 106 LEU A O 1
ATOM 837 N N . GLN A 1 107 ? -59.411 9.058 -1.495 1.00 65.44 107 GLN A N 1
ATOM 838 C CA . GLN A 1 107 ? -60.305 10.017 -0.835 1.00 65.44 107 GLN A CA 1
ATOM 839 C C . GLN A 1 107 ? -59.577 10.949 0.159 1.00 65.44 107 GLN A C 1
ATOM 841 O O . GLN A 1 107 ? -60.165 11.398 1.140 1.00 65.44 107 GLN A O 1
ATOM 846 N N . GLY A 1 108 ? -58.286 11.224 -0.070 1.00 60.22 108 GLY A N 1
ATOM 847 C CA . GLY A 1 108 ? -57.499 12.214 0.677 1.00 60.22 108 GLY A CA 1
ATOM 848 C C . GLY A 1 108 ? -56.540 11.663 1.740 1.00 60.22 108 GLY A C 1
ATOM 849 O O . GLY A 1 108 ? -55.924 12.451 2.457 1.00 60.22 108 GLY A O 1
ATOM 850 N N . ARG A 1 109 ? -56.356 10.337 1.861 1.00 64.31 109 ARG A N 1
ATOM 851 C CA . ARG A 1 109 ? -55.374 9.761 2.801 1.00 64.31 109 ARG A CA 1
ATOM 852 C C . ARG A 1 109 ? -54.054 9.463 2.101 1.00 64.31 109 ARG A C 1
ATOM 854 O O . ARG A 1 109 ? -53.965 8.604 1.234 1.00 64.31 109 ARG A O 1
ATOM 861 N N . THR A 1 110 ? -52.991 10.130 2.540 1.00 66.19 110 THR A N 1
ATOM 862 C CA . THR A 1 110 ? -51.632 9.926 2.010 1.00 66.19 110 THR A CA 1
ATOM 863 C C . THR A 1 110 ? -50.962 8.646 2.532 1.00 66.19 110 THR A C 1
ATOM 865 O O . THR A 1 110 ? -49.966 8.209 1.953 1.00 66.19 110 THR A O 1
ATOM 868 N N . LEU A 1 111 ? -51.515 8.032 3.588 1.00 73.50 111 LEU A N 1
ATOM 869 C CA . LEU A 1 111 ? -51.108 6.746 4.166 1.00 73.50 111 LEU A CA 1
ATOM 870 C C . LEU A 1 111 ? -52.278 6.111 4.948 1.00 73.50 111 LEU A C 1
ATOM 872 O O . LEU A 1 111 ? -52.986 6.814 5.671 1.00 73.50 111 LEU A O 1
ATOM 876 N N . CYS A 1 112 ? -52.482 4.795 4.830 1.00 71.25 112 CYS A N 1
ATOM 877 C CA . CYS A 1 112 ? -53.597 4.072 5.453 1.00 71.25 112 CYS A CA 1
ATOM 878 C C . CYS A 1 112 ? -53.196 2.630 5.832 1.00 71.25 112 CYS A C 1
ATOM 880 O O . CYS A 1 112 ? -52.830 1.860 4.946 1.00 71.25 112 CYS A O 1
ATOM 882 N N . ARG A 1 113 ? -53.256 2.251 7.124 1.00 77.19 113 ARG A N 1
ATOM 883 C CA . ARG A 1 113 ? -52.839 0.921 7.624 1.00 77.19 113 ARG A CA 1
ATOM 884 C C . ARG A 1 113 ? -53.606 0.494 8.895 1.00 77.19 113 ARG A C 1
ATOM 886 O O . ARG A 1 113 ? -53.383 1.121 9.930 1.00 77.19 113 ARG A O 1
ATOM 893 N N . PRO A 1 114 ? -54.437 -0.572 8.872 1.00 66.69 114 PRO A N 1
ATOM 894 C CA . PRO A 1 114 ? -55.088 -1.200 7.708 1.00 66.69 114 PRO A CA 1
ATOM 895 C C . PRO A 1 114 ? -56.172 -0.288 7.096 1.00 66.69 114 PRO A C 1
ATOM 897 O O . PRO A 1 114 ? -56.718 0.574 7.791 1.00 66.69 114 PRO A O 1
ATOM 900 N N . CYS A 1 115 ? -56.494 -0.448 5.806 1.00 69.44 115 CYS A N 1
ATOM 901 C CA . CYS A 1 115 ? -57.370 0.491 5.091 1.00 69.44 115 CYS A CA 1
ATOM 902 C C . CYS A 1 115 ? -58.855 0.095 5.030 1.00 69.44 115 CYS A C 1
ATOM 904 O O . CYS A 1 115 ? -59.439 -0.153 3.978 1.00 69.44 115 CYS A O 1
ATOM 906 N N . ASN A 1 116 ? -59.516 0.144 6.189 1.00 73.69 116 ASN A N 1
ATOM 907 C CA . ASN A 1 116 ? -60.943 -0.181 6.338 1.00 73.69 116 ASN A CA 1
ATOM 908 C C . ASN A 1 116 ? -61.870 1.032 6.107 1.00 73.69 116 ASN A C 1
ATOM 910 O O . ASN A 1 116 ? -62.781 1.285 6.896 1.00 73.69 116 ASN A O 1
ATOM 914 N N . VAL A 1 117 ? -61.616 1.834 5.069 1.00 71.94 117 VAL A N 1
ATOM 915 C CA . VAL A 1 117 ? -62.400 3.052 4.778 1.00 71.94 117 VAL A CA 1
ATOM 916 C C . VAL A 1 117 ? -63.451 2.757 3.696 1.00 71.94 117 VAL A C 1
ATOM 918 O O . VAL A 1 117 ? -63.102 2.170 2.673 1.00 71.94 117 VAL A O 1
ATOM 921 N N . PRO A 1 118 ? -64.732 3.141 3.868 1.00 73.62 118 PRO A N 1
ATOM 922 C CA . PRO A 1 118 ? -65.758 2.906 2.853 1.00 73.62 118 PRO A CA 1
ATOM 923 C C . PRO A 1 118 ? -65.515 3.751 1.596 1.00 73.62 118 PRO A C 1
ATOM 925 O O . PRO A 1 118 ? -65.189 4.932 1.691 1.00 73.62 118 PRO A O 1
ATOM 928 N N . LEU A 1 119 ? -65.730 3.163 0.416 1.00 70.44 119 LEU A N 1
ATOM 929 C CA . LEU A 1 119 ? -65.587 3.850 -0.866 1.00 70.44 119 LEU A CA 1
ATOM 930 C C . LEU A 1 119 ? -66.742 4.853 -1.073 1.00 70.44 119 LEU A C 1
ATOM 932 O O . LEU A 1 119 ? -67.834 4.463 -1.471 1.00 70.44 119 LEU A O 1
ATOM 936 N N . ARG A 1 120 ? -66.511 6.142 -0.800 1.00 67.19 120 ARG A N 1
ATOM 937 C CA . ARG A 1 120 ? -67.506 7.212 -0.988 1.00 67.19 120 ARG A CA 1
ATOM 938 C C . ARG A 1 120 ? -67.645 7.737 -2.423 1.00 67.19 120 ARG A C 1
ATOM 940 O O . ARG A 1 120 ? -68.749 8.104 -2.803 1.00 67.19 120 ARG A O 1
ATOM 947 N N . GLU A 1 121 ? -66.573 7.746 -3.220 1.00 69.69 121 GLU A N 1
ATOM 948 C CA . GLU A 1 121 ? -66.587 8.297 -4.590 1.00 69.69 121 GLU A CA 1
ATOM 949 C C . GLU A 1 121 ? -66.192 7.263 -5.665 1.00 69.69 121 GLU A C 1
ATOM 951 O O . GLU A 1 121 ? -65.038 7.211 -6.099 1.00 69.69 121 GLU A O 1
ATOM 956 N N . PRO A 1 122 ? -67.137 6.425 -6.130 1.00 68.44 122 PRO A N 1
ATOM 957 C CA . PRO A 1 122 ? -66.850 5.368 -7.104 1.00 68.44 122 PRO A CA 1
ATOM 958 C C . PRO A 1 122 ? -66.490 5.900 -8.503 1.00 68.44 122 PRO A C 1
ATOM 960 O O . PRO A 1 122 ? -65.746 5.251 -9.234 1.00 68.44 122 PRO A O 1
ATOM 963 N N . LEU A 1 123 ? -66.962 7.096 -8.877 1.00 67.75 123 LEU A N 1
ATOM 964 C CA . LEU A 1 123 ? -66.638 7.717 -10.169 1.00 67.75 123 LEU A CA 1
ATOM 965 C C . LEU A 1 123 ? -65.183 8.205 -10.236 1.00 67.75 123 LEU A C 1
ATOM 967 O O . LEU A 1 123 ? -64.532 8.044 -11.265 1.00 67.75 123 LEU A O 1
ATOM 971 N N . ALA A 1 124 ? -64.640 8.738 -9.138 1.00 65.19 124 ALA A N 1
ATOM 972 C CA . ALA A 1 124 ? -63.226 9.106 -9.055 1.00 65.19 124 ALA A CA 1
ATOM 973 C C . ALA A 1 124 ? -62.318 7.861 -9.078 1.00 65.19 124 ALA A C 1
ATOM 975 O O . ALA A 1 124 ? -61.271 7.863 -9.724 1.00 65.19 124 ALA A O 1
ATOM 976 N N . ALA A 1 125 ? -62.759 6.764 -8.452 1.00 67.31 125 ALA A N 1
ATOM 977 C CA . ALA A 1 125 ? -62.073 5.473 -8.494 1.00 67.31 125 ALA A CA 1
ATOM 978 C C . ALA A 1 125 ? -61.978 4.876 -9.912 1.00 67.31 125 ALA A C 1
ATOM 980 O O . ALA A 1 125 ? -61.005 4.188 -10.219 1.00 67.31 125 ALA A O 1
ATOM 981 N N . ALA A 1 126 ? -62.935 5.167 -10.802 1.00 73.88 126 ALA A N 1
ATOM 982 C CA . ALA A 1 126 ? -62.907 4.683 -12.184 1.00 73.88 126 ALA A CA 1
ATOM 983 C C . ALA A 1 126 ? -61.675 5.188 -12.962 1.00 73.88 126 ALA A C 1
ATOM 985 O O . ALA A 1 126 ? -61.100 4.442 -13.756 1.00 73.88 126 ALA A O 1
ATOM 986 N N . TRP A 1 127 ? -61.199 6.409 -12.682 1.00 69.12 127 TRP A N 1
ATOM 987 C CA . TRP A 1 127 ? -59.994 6.960 -13.315 1.00 69.12 127 TRP A CA 1
ATOM 988 C C . TRP A 1 127 ? -58.730 6.147 -13.023 1.00 69.12 127 TRP A C 1
ATOM 990 O O . TRP A 1 127 ? -57.857 6.054 -13.885 1.00 69.12 127 TRP A O 1
ATOM 1000 N N . TRP A 1 128 ? -58.654 5.497 -11.860 1.00 73.06 128 TRP A N 1
ATOM 1001 C CA . TRP A 1 128 ? -57.533 4.629 -11.489 1.00 73.06 128 TRP A CA 1
ATOM 1002 C C . TRP A 1 128 ? -57.391 3.418 -12.423 1.00 73.06 128 TRP A C 1
ATOM 1004 O O . TRP A 1 128 ? -56.278 2.977 -12.699 1.00 73.06 128 TRP A O 1
ATOM 1014 N N . PHE A 1 129 ? -58.505 2.920 -12.968 1.00 77.12 129 PHE A N 1
ATOM 1015 C CA . PHE A 1 129 ? -58.523 1.818 -13.937 1.00 77.12 129 PHE A CA 1
ATOM 1016 C C . PHE A 1 129 ? -58.404 2.297 -15.392 1.00 77.12 129 PHE A C 1
ATOM 1018 O O . PHE A 1 129 ? -57.879 1.577 -16.240 1.00 77.12 129 PHE A O 1
ATOM 1025 N N . VAL A 1 130 ? -58.839 3.526 -15.688 1.00 77.50 130 VAL A N 1
ATOM 1026 C CA . VAL A 1 130 ? -58.741 4.130 -17.030 1.00 77.50 130 VAL A CA 1
ATOM 1027 C C . VAL A 1 130 ? -57.311 4.582 -17.351 1.00 77.50 130 VAL A C 1
ATOM 1029 O O . VAL A 1 130 ? -56.861 4.431 -18.487 1.00 77.50 130 VAL A O 1
ATOM 1032 N N . LEU A 1 131 ? -56.563 5.093 -16.368 1.00 73.81 131 LEU A N 1
ATOM 1033 C CA . LEU A 1 131 ? -55.199 5.596 -16.568 1.00 73.81 131 LEU A CA 1
ATOM 1034 C C . LEU A 1 131 ? -54.232 4.542 -17.146 1.00 73.81 131 LEU A C 1
ATOM 1036 O O . LEU A 1 131 ? -53.607 4.850 -18.159 1.00 73.81 131 LEU A O 1
ATOM 1040 N N . PRO A 1 132 ? -54.140 3.301 -16.623 1.00 75.38 132 PRO A N 1
ATOM 1041 C CA . PRO A 1 132 ? -53.305 2.255 -17.219 1.00 75.38 132 PRO A CA 1
ATOM 1042 C C . PRO A 1 132 ? -53.673 1.925 -18.670 1.00 75.38 132 PRO A C 1
ATOM 1044 O O . PRO A 1 132 ? -52.783 1.683 -19.485 1.00 75.38 132 PRO A O 1
ATOM 1047 N N . LEU A 1 133 ? -54.965 1.960 -19.021 1.00 80.44 133 LEU A N 1
ATOM 1048 C CA . LEU A 1 133 ? -55.434 1.731 -20.392 1.00 80.44 133 LEU A CA 1
ATOM 1049 C C . LEU A 1 133 ? -55.021 2.876 -21.326 1.00 80.44 133 LEU A C 1
ATOM 1051 O O . LEU A 1 133 ? -54.568 2.625 -22.443 1.00 80.44 133 LEU A O 1
ATOM 1055 N N . LEU A 1 134 ? -55.103 4.125 -20.859 1.00 79.19 134 LEU A N 1
ATOM 1056 C CA . LEU A 1 134 ? -54.612 5.292 -21.596 1.00 79.19 134 LEU A CA 1
ATOM 1057 C C . LEU A 1 134 ? -53.085 5.274 -21.741 1.00 79.19 134 LEU A C 1
ATOM 1059 O O . LEU A 1 134 ? -52.571 5.576 -22.818 1.00 79.19 134 LEU A O 1
ATOM 1063 N N . THR A 1 135 ? -52.349 4.869 -20.701 1.00 77.56 135 THR A N 1
ATOM 1064 C CA . THR A 1 135 ? -50.892 4.691 -20.761 1.00 77.56 135 THR A CA 1
ATOM 1065 C C . THR A 1 135 ? -50.516 3.596 -21.758 1.00 77.56 135 THR A C 1
ATOM 1067 O O . THR A 1 135 ? -49.655 3.823 -22.606 1.00 77.56 135 THR A O 1
ATOM 1070 N N . ALA A 1 136 ? -51.198 2.447 -21.735 1.00 79.69 136 ALA A N 1
ATOM 1071 C CA . ALA A 1 136 ? -50.995 1.373 -22.706 1.00 79.69 136 ALA A CA 1
ATOM 1072 C C . ALA A 1 136 ? -51.309 1.837 -24.139 1.00 79.69 136 ALA A C 1
ATOM 1074 O O . ALA A 1 136 ? -50.514 1.605 -25.051 1.00 79.69 136 ALA A O 1
ATOM 1075 N N . GLY A 1 137 ? -52.409 2.569 -24.339 1.00 83.75 137 GLY A N 1
ATOM 1076 C CA . GLY A 1 137 ? -52.746 3.194 -25.620 1.00 83.75 137 GLY A CA 1
ATOM 1077 C C . GLY A 1 137 ? -51.671 4.175 -26.102 1.00 83.75 137 GLY A C 1
ATOM 1078 O O . GLY A 1 137 ? -51.290 4.143 -27.272 1.00 83.75 137 GLY A O 1
ATOM 1079 N N . GLY A 1 138 ? -51.117 4.988 -25.197 1.00 78.81 138 GLY A N 1
ATOM 1080 C CA . GLY A 1 138 ? -50.010 5.907 -25.473 1.00 78.81 138 GLY A CA 1
ATOM 1081 C C . GLY A 1 138 ? -48.712 5.193 -25.857 1.00 78.81 138 GLY A C 1
ATOM 1082 O O . GLY A 1 138 ? -48.050 5.597 -26.814 1.00 78.81 138 GLY A O 1
ATOM 1083 N N . VAL A 1 139 ? -48.377 4.088 -25.182 1.00 78.44 139 VAL A N 1
ATOM 1084 C CA . VAL A 1 139 ? -47.233 3.224 -25.525 1.00 78.44 139 VAL A CA 1
ATOM 1085 C C . VAL A 1 139 ? -47.422 2.605 -26.910 1.00 78.44 139 VAL A C 1
ATOM 1087 O O . VAL A 1 139 ? -46.505 2.648 -27.728 1.00 78.44 139 VAL A O 1
ATOM 1090 N N . VAL A 1 140 ? -48.615 2.085 -27.215 1.00 81.44 140 VAL A N 1
ATOM 1091 C CA . VAL A 1 140 ? -48.935 1.493 -28.526 1.00 81.44 140 VAL A CA 1
ATOM 1092 C C . VAL A 1 140 ? -48.891 2.545 -29.638 1.00 81.44 140 VAL A C 1
ATOM 1094 O O . VAL A 1 140 ? -48.331 2.292 -30.707 1.00 81.44 140 VAL A O 1
ATOM 1097 N N . ALA A 1 141 ? -49.419 3.746 -29.397 1.00 80.31 141 ALA A N 1
ATOM 1098 C CA . ALA A 1 141 ? -49.352 4.856 -30.345 1.00 80.31 141 ALA A CA 1
ATOM 1099 C C . ALA A 1 141 ? -47.902 5.315 -30.588 1.00 80.31 141 ALA A C 1
ATOM 1101 O O . ALA A 1 141 ? -47.492 5.503 -31.735 1.00 80.31 141 ALA A O 1
ATOM 1102 N N . ALA A 1 142 ? -47.091 5.420 -29.531 1.00 76.94 142 ALA A N 1
ATOM 1103 C CA . ALA A 1 142 ? -45.672 5.753 -29.634 1.00 76.94 142 ALA A CA 1
ATOM 1104 C C . ALA A 1 142 ? -44.858 4.659 -30.340 1.00 76.94 142 ALA A C 1
ATOM 1106 O O . ALA A 1 142 ? -43.935 4.969 -31.099 1.00 76.94 142 ALA A O 1
ATOM 1107 N N . ALA A 1 143 ? -45.226 3.390 -30.146 1.00 75.88 143 ALA A N 1
ATOM 1108 C CA . ALA A 1 143 ? -44.633 2.265 -30.853 1.00 75.88 143 ALA A CA 1
ATOM 1109 C C . ALA A 1 143 ? -44.938 2.308 -32.354 1.00 75.88 143 ALA A C 1
ATOM 1111 O O . ALA A 1 143 ? -44.020 2.192 -33.168 1.00 75.88 143 ALA A O 1
ATOM 1112 N N . ARG A 1 144 ? -46.193 2.590 -32.728 1.00 80.62 144 ARG A N 1
ATOM 1113 C CA . ARG A 1 144 ? -46.591 2.800 -34.131 1.00 80.62 144 ARG A CA 1
ATOM 1114 C C . ARG A 1 144 ? -45.883 3.997 -34.773 1.00 80.62 144 ARG A C 1
ATOM 1116 O O . ARG A 1 144 ? -45.558 3.947 -35.953 1.00 80.62 144 ARG A O 1
ATOM 1123 N N . ALA A 1 145 ? -45.564 5.030 -33.994 1.00 80.06 145 ALA A N 1
ATOM 1124 C CA . ALA A 1 145 ? -44.813 6.204 -34.444 1.00 80.06 145 ALA A CA 1
ATOM 1125 C C . ALA A 1 145 ? -43.273 6.033 -34.428 1.00 80.06 145 ALA A C 1
ATOM 1127 O O . ALA A 1 145 ? -42.555 7.018 -34.602 1.00 80.06 145 ALA A O 1
ATOM 1128 N N . ARG A 1 146 ? -42.748 4.817 -34.188 1.00 70.56 146 ARG A N 1
ATOM 1129 C CA . ARG A 1 146 ? -41.308 4.505 -34.015 1.00 70.56 146 ARG A CA 1
ATOM 1130 C C . ARG A 1 146 ? -40.580 5.350 -32.952 1.00 70.56 146 ARG A C 1
ATOM 1132 O O . ARG A 1 146 ? -39.369 5.539 -33.028 1.00 70.56 146 ARG A O 1
ATOM 1139 N N . LYS A 1 147 ? -41.292 5.831 -31.929 1.00 72.94 147 LYS A N 1
ATOM 1140 C CA . LYS A 1 147 ? -40.738 6.573 -30.777 1.00 72.94 147 LYS A CA 1
ATOM 1141 C C . LYS A 1 147 ? -40.748 5.729 -29.496 1.00 72.94 147 LYS A C 1
ATOM 1143 O O . LYS A 1 147 ? -40.946 6.252 -28.403 1.00 72.94 147 LYS A O 1
ATOM 1148 N N . THR A 1 148 ? -40.535 4.419 -29.621 1.00 65.69 148 THR A N 1
ATOM 1149 C CA . THR A 1 148 ? -40.614 3.445 -28.514 1.00 65.69 148 THR A CA 1
ATOM 1150 C C . THR A 1 148 ? -39.693 3.787 -27.346 1.00 65.69 148 THR A C 1
ATOM 1152 O O . THR A 1 148 ? -40.137 3.767 -26.203 1.00 65.69 148 THR A O 1
ATOM 1155 N N . ALA A 1 149 ? -38.442 4.173 -27.614 1.00 61.38 149 ALA A N 1
ATOM 1156 C CA . ALA A 1 149 ? -37.462 4.501 -26.572 1.00 61.38 149 ALA A CA 1
ATOM 1157 C C . ALA A 1 149 ? -37.911 5.653 -25.650 1.00 61.38 149 ALA A C 1
ATOM 1159 O O . ALA A 1 149 ? -37.571 5.665 -24.471 1.00 61.38 149 ALA A O 1
ATOM 1160 N N . LEU A 1 150 ? -38.713 6.586 -26.174 1.00 63.47 150 LEU A N 1
ATOM 1161 C CA . LEU A 1 150 ? -39.151 7.788 -25.461 1.00 63.47 150 LEU A CA 1
ATOM 1162 C C . LEU A 1 150 ? -40.258 7.503 -24.432 1.00 63.47 150 LEU A C 1
ATOM 1164 O O . LEU A 1 150 ? -40.476 8.299 -23.525 1.00 63.47 150 LEU A O 1
ATOM 1168 N N . VAL A 1 151 ? -40.953 6.369 -24.573 1.00 67.56 151 VAL A N 1
ATOM 1169 C CA . VAL A 1 151 ? -42.090 5.984 -23.718 1.00 67.56 151 VAL A CA 1
ATOM 1170 C C . VAL A 1 151 ? -41.794 4.718 -22.912 1.00 67.56 151 VAL A C 1
ATOM 1172 O O . VAL A 1 151 ? -42.304 4.565 -21.803 1.00 67.56 151 VAL A O 1
ATOM 1175 N N . LEU A 1 152 ? -40.913 3.842 -23.404 1.00 68.00 152 LEU A N 1
ATOM 1176 C CA . LEU A 1 152 ? -40.555 2.595 -22.727 1.00 68.00 152 LEU A CA 1
ATOM 1177 C C . LEU A 1 152 ? -39.893 2.846 -21.365 1.00 68.00 152 LEU A C 1
ATOM 1179 O O . LEU A 1 152 ? -40.318 2.267 -20.372 1.00 68.00 152 LEU A O 1
ATOM 1183 N N . VAL A 1 153 ? -38.896 3.736 -21.300 1.00 69.69 153 VAL A N 1
ATOM 1184 C CA . VAL A 1 153 ? -38.140 3.989 -20.060 1.00 69.69 153 VAL A CA 1
ATOM 1185 C C . VAL A 1 153 ? -39.039 4.548 -18.944 1.00 69.69 153 VAL A C 1
ATOM 1187 O O . VAL A 1 153 ? -39.063 3.945 -17.871 1.00 69.69 153 VAL A O 1
ATOM 1190 N N . PRO A 1 154 ? -39.852 5.605 -19.162 1.00 71.75 154 PRO A N 1
ATOM 1191 C CA . PRO A 1 154 ? -40.788 6.086 -18.142 1.00 71.75 154 PRO A CA 1
ATOM 1192 C C . PRO A 1 154 ? -41.810 5.029 -17.708 1.00 71.75 154 PRO A C 1
ATOM 1194 O O . PRO A 1 154 ? -42.150 4.954 -16.531 1.00 71.75 154 PRO A O 1
ATOM 1197 N N . THR A 1 155 ? -42.278 4.195 -18.643 1.00 74.75 155 THR A N 1
ATOM 1198 C CA . THR A 1 155 ? -43.258 3.138 -18.347 1.00 74.75 155 THR A CA 1
ATOM 1199 C C . THR A 1 155 ? -42.645 2.045 -17.471 1.00 74.75 155 THR A C 1
ATOM 1201 O O . THR A 1 155 ? -43.252 1.645 -16.482 1.00 74.75 155 THR A O 1
ATOM 1204 N N . VAL A 1 156 ? -41.425 1.596 -17.786 1.00 76.69 156 VAL A N 1
ATOM 1205 C CA . VAL A 1 156 ? -40.701 0.587 -16.995 1.00 76.69 156 VAL A CA 1
ATOM 1206 C C . VAL A 1 156 ? -40.380 1.115 -15.599 1.00 76.69 156 VAL A C 1
ATOM 1208 O O . VAL A 1 156 ? -40.618 0.414 -14.620 1.00 76.69 156 VAL A O 1
ATOM 1211 N N . VAL A 1 157 ? -39.907 2.359 -15.487 1.00 75.31 157 VAL A N 1
ATOM 1212 C CA . VAL A 1 157 ? -39.624 2.993 -14.188 1.00 75.31 157 VAL A CA 1
ATOM 1213 C C . VAL A 1 157 ? -40.904 3.146 -13.362 1.00 75.31 157 VAL A C 1
ATOM 1215 O O . VAL A 1 157 ? -40.916 2.808 -12.181 1.00 75.31 157 VAL A O 1
ATOM 1218 N N . GLY A 1 158 ? -41.999 3.597 -13.982 1.00 75.25 158 GLY A N 1
ATOM 1219 C CA . GLY A 1 158 ? -43.294 3.723 -13.315 1.00 75.25 158 GLY A CA 1
ATOM 1220 C C . GLY A 1 158 ? -43.828 2.383 -12.805 1.00 75.25 158 GLY A C 1
ATOM 1221 O O . GLY A 1 158 ? -44.253 2.292 -11.656 1.00 75.25 158 GLY A O 1
ATOM 1222 N N . LEU A 1 159 ? -43.746 1.324 -13.618 1.00 78.94 159 LEU A N 1
ATOM 1223 C CA . LEU A 1 159 ? -44.154 -0.026 -13.217 1.00 78.94 159 LEU A CA 1
ATOM 1224 C C . LEU A 1 159 ? -43.266 -0.597 -12.105 1.00 78.94 159 LEU A C 1
ATOM 1226 O O . LEU A 1 159 ? -43.791 -1.183 -11.161 1.00 78.94 159 LEU A O 1
ATOM 1230 N N . ALA A 1 160 ? -41.948 -0.397 -12.180 1.00 78.25 160 ALA A N 1
ATOM 1231 C CA . ALA A 1 160 ? -41.005 -0.860 -11.162 1.00 78.25 160 ALA A CA 1
ATOM 1232 C C . ALA A 1 160 ? -41.238 -0.189 -9.798 1.00 78.25 160 ALA A C 1
ATOM 1234 O O . ALA A 1 160 ? -41.095 -0.837 -8.765 1.00 78.25 160 ALA A O 1
ATOM 1235 N N . LEU A 1 161 ? -41.642 1.086 -9.792 1.00 76.25 161 LEU A N 1
ATOM 1236 C CA . LEU A 1 161 ? -42.019 1.803 -8.573 1.00 76.25 161 LEU A CA 1
ATOM 1237 C C . LEU A 1 161 ? -43.405 1.397 -8.063 1.00 76.25 161 LEU A C 1
ATOM 1239 O O . LEU A 1 161 ? -43.593 1.288 -6.857 1.00 76.25 161 LEU A O 1
ATOM 1243 N N . ALA A 1 162 ? -44.373 1.158 -8.950 1.00 77.06 162 ALA A N 1
ATOM 1244 C CA . ALA A 1 162 ? -45.745 0.850 -8.551 1.00 77.06 162 ALA A CA 1
ATOM 1245 C C . ALA A 1 162 ? -45.931 -0.597 -8.064 1.00 77.06 162 ALA A C 1
ATOM 1247 O O . ALA A 1 162 ? -46.688 -0.835 -7.122 1.00 77.06 162 ALA A O 1
ATOM 1248 N N . ALA A 1 163 ? -45.244 -1.565 -8.681 1.00 81.94 163 ALA A N 1
ATOM 1249 C CA . ALA A 1 163 ? -45.458 -2.988 -8.424 1.00 81.94 163 ALA A CA 1
ATOM 1250 C C . ALA A 1 163 ? -45.265 -3.398 -6.949 1.00 81.94 163 ALA A C 1
ATOM 1252 O O . ALA A 1 163 ? -46.148 -4.083 -6.429 1.00 81.94 163 ALA A O 1
ATOM 1253 N N . PRO A 1 164 ? -44.215 -2.957 -6.224 1.00 77.94 164 PRO A N 1
ATOM 1254 C CA . PRO A 1 164 ? -44.060 -3.303 -4.812 1.00 77.94 164 PRO A CA 1
ATOM 1255 C C . PRO A 1 164 ? -45.220 -2.797 -3.948 1.00 77.94 164 PRO A C 1
ATOM 1257 O O . PRO A 1 164 ? -45.731 -3.535 -3.112 1.00 77.94 164 PRO A O 1
ATOM 1260 N N . TYR A 1 165 ? -45.694 -1.570 -4.180 1.00 77.56 165 TYR A N 1
ATOM 1261 C CA . TYR A 1 165 ? -46.779 -0.981 -3.390 1.00 77.56 165 TYR A CA 1
ATOM 1262 C C . TYR A 1 165 ? -48.163 -1.540 -3.733 1.00 77.56 165 TYR A C 1
ATOM 1264 O O . TYR A 1 165 ? -49.052 -1.475 -2.889 1.00 77.56 165 TYR A O 1
ATOM 1272 N N . LEU A 1 166 ? -48.362 -2.059 -4.947 1.00 80.00 166 LEU A N 1
ATOM 1273 C CA . LEU A 1 166 ? -49.636 -2.646 -5.377 1.00 80.00 166 LEU A CA 1
ATOM 1274 C C . LEU A 1 166 ? -49.747 -4.145 -5.065 1.00 80.00 166 LEU A C 1
ATOM 1276 O O . LEU A 1 166 ? -50.862 -4.631 -4.886 1.00 80.00 166 LEU A O 1
ATOM 1280 N N . LEU A 1 167 ? -48.621 -4.870 -5.040 1.00 83.12 167 LEU A N 1
ATOM 1281 C CA . LEU A 1 167 ? -48.602 -6.339 -4.993 1.00 83.12 167 LEU A CA 1
ATOM 1282 C C . LEU A 1 167 ? -47.917 -6.933 -3.757 1.00 83.12 167 LEU A C 1
ATOM 1284 O O . LEU A 1 167 ? -48.163 -8.100 -3.453 1.00 83.12 167 LEU A O 1
ATOM 1288 N N . LEU A 1 168 ? -47.026 -6.190 -3.088 1.00 77.88 168 LEU A N 1
ATOM 1289 C CA . LEU A 1 168 ? -46.139 -6.746 -2.053 1.00 77.88 168 LEU A CA 1
ATOM 1290 C C . LEU A 1 168 ? -46.336 -6.146 -0.651 1.00 77.88 168 LEU A C 1
ATOM 1292 O O . LEU A 1 168 ? -45.713 -6.602 0.310 1.00 77.88 168 LEU A O 1
ATOM 1296 N N . VAL A 1 169 ? -47.157 -5.103 -0.521 1.00 77.69 169 VAL A N 1
ATOM 1297 C CA . VAL A 1 169 ? -47.268 -4.298 0.700 1.00 77.69 169 VAL A CA 1
ATOM 1298 C C . VAL A 1 169 ? -48.723 -4.242 1.165 1.00 77.69 169 VAL A C 1
ATOM 1300 O O . VAL A 1 169 ? -49.590 -3.775 0.436 1.00 77.69 169 VAL A O 1
ATOM 1303 N N . GLY A 1 170 ? -48.994 -4.674 2.402 1.00 72.44 170 GLY A N 1
ATOM 1304 C CA . GLY A 1 170 ? -50.343 -4.735 2.993 1.00 72.44 170 GLY A CA 1
ATOM 1305 C C . GLY A 1 170 ? -50.910 -3.398 3.497 1.00 72.44 170 GLY A C 1
ATOM 1306 O O . GLY A 1 170 ? -51.633 -3.374 4.494 1.00 72.44 170 GLY A O 1
ATOM 1307 N N . TYR A 1 171 ? -50.530 -2.269 2.891 1.00 73.81 171 TYR A N 1
ATOM 1308 C CA . TYR A 1 171 ? -51.055 -0.946 3.238 1.00 73.81 171 TYR A CA 1
ATOM 1309 C C . TYR A 1 171 ? -51.082 -0.006 2.029 1.00 73.81 171 TYR A C 1
ATOM 1311 O O . TYR A 1 171 ? -50.230 -0.078 1.144 1.00 73.81 171 TYR A O 1
ATOM 1319 N N . ALA A 1 172 ? -52.022 0.942 2.026 1.00 76.62 172 ALA A N 1
ATOM 1320 C CA . ALA A 1 172 ? -52.106 1.950 0.977 1.00 76.62 172 ALA A CA 1
ATOM 1321 C C . ALA A 1 172 ? -51.269 3.185 1.318 1.00 76.62 172 ALA A C 1
ATOM 1323 O O . ALA A 1 172 ? -51.402 3.788 2.388 1.00 76.62 172 ALA A O 1
ATOM 1324 N N . ALA A 1 173 ? -50.431 3.598 0.372 1.00 73.38 173 ALA A N 1
ATOM 1325 C CA . ALA A 1 173 ? -49.642 4.823 0.436 1.00 73.38 173 ALA A CA 1
ATOM 1326 C C . ALA A 1 173 ? -49.663 5.544 -0.922 1.00 73.38 173 ALA A C 1
ATOM 1328 O O . ALA A 1 173 ? -48.644 5.574 -1.619 1.00 73.38 173 ALA A O 1
ATOM 1329 N N . PRO A 1 174 ? -50.804 6.157 -1.301 1.00 67.56 174 PRO A N 1
ATOM 1330 C CA . PRO A 1 174 ? -50.979 6.776 -2.617 1.00 67.56 174 PRO A CA 1
ATOM 1331 C C . PRO A 1 174 ? -49.930 7.842 -2.933 1.00 67.56 174 PRO A C 1
ATOM 1333 O O . PRO A 1 174 ? -49.598 8.055 -4.092 1.00 67.56 174 PRO A O 1
ATOM 1336 N N . ARG A 1 175 ? -49.339 8.466 -1.905 1.00 67.31 175 ARG A N 1
ATOM 1337 C CA . ARG A 1 175 ? -48.262 9.458 -2.038 1.00 67.31 175 ARG A CA 1
ATOM 1338 C C . ARG A 1 175 ? -47.063 8.991 -2.873 1.00 67.31 175 ARG A C 1
ATOM 1340 O O . ARG A 1 175 ? -46.425 9.828 -3.495 1.00 67.31 175 ARG A O 1
ATOM 1347 N N . PHE A 1 176 ? -46.765 7.690 -2.895 1.00 64.25 176 PHE A N 1
ATOM 1348 C CA . PHE A 1 176 ? -45.654 7.130 -3.677 1.00 64.25 176 PHE A CA 1
ATOM 1349 C C . PHE A 1 176 ? -46.045 6.784 -5.122 1.00 64.25 176 PHE A C 1
ATOM 1351 O O . PHE A 1 176 ? -45.177 6.503 -5.940 1.00 64.25 176 PHE A O 1
ATOM 1358 N N . LEU A 1 177 ? -47.344 6.829 -5.433 1.00 65.75 177 LEU A N 1
ATOM 1359 C CA . LEU A 1 177 ? -47.917 6.580 -6.757 1.00 65.75 177 LEU A CA 1
ATOM 1360 C C . LEU A 1 177 ? -48.380 7.874 -7.447 1.00 65.75 177 LEU A C 1
ATOM 1362 O O . LEU A 1 177 ? -48.767 7.847 -8.614 1.00 65.75 177 LEU A O 1
ATOM 1366 N N . LEU A 1 178 ? -48.348 9.012 -6.743 1.00 57.94 178 LEU A N 1
ATOM 1367 C CA . LEU A 1 178 ? -48.677 10.310 -7.320 1.00 57.94 178 LEU A CA 1
ATOM 1368 C C . LEU A 1 178 ? -47.563 10.752 -8.281 1.00 57.94 178 LEU A C 1
ATOM 1370 O O . LEU A 1 178 ? -46.402 10.841 -7.870 1.00 57.94 178 LEU A O 1
ATOM 1374 N N . PRO A 1 179 ? -47.884 11.082 -9.544 1.00 47.75 179 PRO A N 1
ATOM 1375 C CA . PRO A 1 179 ? -46.899 11.650 -10.446 1.00 47.75 179 PRO A CA 1
ATOM 1376 C C . PRO A 1 179 ? -46.470 13.021 -9.911 1.00 47.75 179 PRO A C 1
ATOM 1378 O O . PRO A 1 179 ? -47.285 13.931 -9.765 1.00 47.75 179 PRO A O 1
ATOM 1381 N N . ALA A 1 180 ? -45.179 13.183 -9.616 1.00 35.31 180 ALA A N 1
ATOM 1382 C CA . ALA A 1 180 ? -44.613 14.494 -9.323 1.00 35.31 180 ALA A CA 1
ATOM 1383 C C . ALA A 1 180 ? -44.888 15.429 -10.519 1.00 35.31 180 ALA A C 1
ATOM 1385 O O . ALA A 1 180 ? -44.544 15.077 -11.653 1.00 35.31 180 ALA A O 1
ATOM 1386 N N . PRO A 1 181 ? -45.499 16.612 -10.331 1.00 34.78 181 PRO A N 1
ATOM 1387 C CA . PRO A 1 181 ? -45.844 17.449 -11.464 1.00 34.78 181 PRO A CA 1
ATOM 1388 C C . PRO A 1 181 ? -44.580 18.121 -12.005 1.00 34.78 181 PRO A C 1
ATOM 1390 O O . PRO A 1 181 ? -44.036 19.053 -11.407 1.00 34.78 181 PRO A O 1
ATOM 1393 N N . ARG A 1 182 ? -44.142 17.703 -13.196 1.00 29.23 182 ARG A N 1
ATOM 1394 C CA . ARG A 1 182 ? -43.374 18.568 -14.096 1.00 29.23 182 ARG A CA 1
ATOM 1395 C C . ARG A 1 182 ? -44.071 18.634 -15.448 1.00 29.23 182 ARG A C 1
ATOM 1397 O O . ARG A 1 182 ? -44.342 17.622 -16.083 1.00 29.23 182 ARG A O 1
ATOM 1404 N N . GLY A 1 183 ? -44.428 19.860 -15.818 1.00 33.69 183 GLY A N 1
ATOM 1405 C CA . GLY A 1 183 ? -45.304 20.162 -16.937 1.00 33.69 183 GLY A CA 1
ATOM 1406 C C . GLY A 1 183 ? -44.684 19.930 -18.311 1.00 33.69 183 GLY A C 1
ATOM 1407 O O . GLY A 1 183 ? -43.522 20.248 -18.549 1.00 33.69 183 GLY A O 1
ATOM 1408 N N . ARG A 1 184 ? -45.537 19.461 -19.225 1.00 30.39 184 ARG A N 1
ATOM 1409 C CA . ARG A 1 184 ? -45.587 19.847 -20.642 1.00 30.39 184 ARG A CA 1
ATOM 1410 C C . ARG A 1 184 ? -46.902 19.325 -21.245 1.00 30.39 184 ARG A C 1
ATOM 1412 O O . ARG A 1 184 ? -46.905 18.415 -22.061 1.00 30.39 184 ARG A O 1
ATOM 1419 N N . LEU A 1 185 ? -48.034 19.898 -20.838 1.00 30.08 185 LEU A N 1
ATOM 1420 C CA . LEU A 1 185 ? -49.230 19.895 -21.685 1.00 30.08 185 LEU A CA 1
ATOM 1421 C C . LEU A 1 185 ? -49.211 21.216 -22.451 1.00 30.08 185 LEU A C 1
ATOM 1423 O O . LEU A 1 185 ? -49.348 22.297 -21.880 1.00 30.08 185 LEU A O 1
ATOM 1427 N N . ARG A 1 186 ? -48.889 21.117 -23.739 1.00 32.44 186 ARG A N 1
ATOM 1428 C CA . ARG A 1 186 ? -48.957 22.224 -24.687 1.00 32.44 186 ARG A CA 1
ATOM 1429 C C . ARG A 1 186 ? -50.436 22.483 -24.985 1.00 32.44 186 ARG A C 1
ATOM 1431 O O . ARG A 1 186 ? -51.165 21.534 -25.236 1.00 32.44 186 ARG A O 1
ATOM 1438 N N . SER A 1 187 ? -50.799 23.765 -24.973 1.00 35.06 187 SER A N 1
ATOM 1439 C CA . SER A 1 187 ? -52.037 24.363 -25.494 1.00 35.06 187 SER A CA 1
ATOM 1440 C C . SER A 1 187 ? -53.368 23.817 -24.965 1.00 35.06 187 SER A C 1
ATOM 1442 O O . SER A 1 187 ? -53.870 22.815 -25.448 1.00 35.06 187 SER A O 1
ATOM 1444 N N . GLY A 1 188 ? -53.964 24.601 -24.060 1.00 37.00 188 GLY A N 1
ATOM 1445 C CA . GLY A 1 188 ? -55.395 24.900 -24.056 1.00 37.00 188 GLY A CA 1
ATOM 1446 C C . GLY A 1 188 ? -56.344 23.735 -23.828 1.00 37.00 188 GLY A C 1
ATOM 1447 O O . GLY A 1 188 ? -56.929 23.261 -24.782 1.00 37.00 188 GLY A O 1
ATOM 1448 N N . GLU A 1 189 ? -56.571 23.377 -22.565 1.00 30.19 189 GLU A N 1
ATOM 1449 C CA . GLU A 1 189 ? -57.900 23.021 -22.056 1.00 30.19 189 GLU A CA 1
ATOM 1450 C C . GLU A 1 189 ? -57.856 22.972 -20.522 1.00 30.19 189 GLU A C 1
ATOM 1452 O O . GLU A 1 189 ? -56.933 22.431 -19.910 1.00 30.19 189 GLU A O 1
ATOM 1457 N N . ARG A 1 190 ? -58.827 23.641 -19.894 1.00 33.41 190 ARG A N 1
ATOM 1458 C CA . ARG A 1 190 ? -59.025 23.674 -18.443 1.00 33.41 190 ARG A CA 1
ATOM 1459 C C . ARG A 1 190 ? -59.393 22.278 -17.947 1.00 33.41 190 ARG A C 1
ATOM 1461 O O . ARG A 1 190 ? -60.369 21.705 -18.412 1.00 33.41 190 ARG A O 1
ATOM 1468 N N . LEU A 1 191 ? -58.720 21.811 -16.900 1.00 30.12 191 LEU A N 1
ATOM 1469 C CA . LEU A 1 191 ? -59.311 20.884 -15.936 1.00 30.12 191 LEU A CA 1
ATOM 1470 C C . LEU A 1 191 ? -59.325 21.578 -14.570 1.00 30.12 191 LEU A C 1
ATOM 1472 O O . LEU A 1 191 ? -58.444 21.385 -13.738 1.00 30.12 191 LEU A O 1
ATOM 1476 N N . GLU A 1 192 ? -60.353 22.401 -14.354 1.00 31.98 192 GLU A N 1
ATOM 1477 C CA . GLU A 1 192 ? -60.722 23.050 -13.079 1.00 31.98 192 GLU A CA 1
ATOM 1478 C C . GLU A 1 192 ? -61.191 22.043 -11.995 1.00 31.98 192 GLU A C 1
ATOM 1480 O O . GLU A 1 192 ? -61.876 22.413 -11.049 1.00 31.98 192 GLU A O 1
ATOM 1485 N N . GLY A 1 193 ? -60.838 20.757 -12.094 1.00 30.23 193 GLY A N 1
ATOM 1486 C CA . GLY A 1 193 ? -61.409 19.700 -11.248 1.00 30.23 193 GLY A CA 1
ATOM 1487 C C . GLY A 1 193 ? -60.649 19.367 -9.960 1.00 30.23 193 GLY A C 1
ATOM 1488 O O . GLY A 1 193 ? -61.214 18.721 -9.088 1.00 30.23 193 GLY A O 1
ATOM 1489 N N . TRP A 1 194 ? -59.382 19.766 -9.813 1.00 30.56 194 TRP A N 1
ATOM 1490 C CA . TRP A 1 194 ? -58.520 19.234 -8.737 1.00 30.56 194 TRP A CA 1
ATOM 1491 C C . TRP A 1 194 ? -58.180 20.219 -7.611 1.00 30.56 194 TRP A C 1
ATOM 1493 O O . TRP A 1 194 ? -57.697 19.801 -6.562 1.00 30.56 194 TRP A O 1
ATOM 1503 N N . SER A 1 195 ? -58.472 21.512 -7.768 1.00 28.98 195 SER A N 1
ATOM 1504 C CA . SER A 1 195 ? -58.223 22.526 -6.730 1.00 28.98 195 SER A CA 1
ATOM 1505 C C . SER A 1 195 ? -59.374 22.699 -5.730 1.00 28.98 195 SER A C 1
ATOM 1507 O O . SER A 1 195 ? -59.219 23.426 -4.754 1.00 28.98 195 SER A O 1
ATOM 1509 N N . ALA A 1 196 ? -60.506 22.014 -5.921 1.00 30.20 196 ALA A N 1
ATOM 1510 C CA . ALA A 1 196 ? -61.664 22.096 -5.025 1.00 30.20 196 ALA A CA 1
ATOM 1511 C C . ALA A 1 196 ? -61.627 21.099 -3.844 1.00 30.20 196 ALA A C 1
ATOM 1513 O O . ALA A 1 196 ? -62.492 21.155 -2.977 1.00 30.20 196 ALA A O 1
ATOM 1514 N N . MET A 1 197 ? -60.630 20.207 -3.769 1.00 32.62 197 MET A N 1
ATOM 1515 C CA . MET A 1 197 ? -60.609 19.103 -2.791 1.00 32.62 197 MET A CA 1
ATOM 1516 C C . MET A 1 197 ? -59.728 19.334 -1.548 1.00 32.62 197 MET A C 1
ATOM 1518 O O . MET A 1 197 ? -59.618 18.448 -0.706 1.00 32.62 197 MET A O 1
ATOM 1522 N N . GLN A 1 198 ? -59.110 20.513 -1.399 1.00 30.38 198 GLN A N 1
ATOM 1523 C CA . GLN A 1 198 ? -58.244 20.842 -0.249 1.00 30.38 198 GLN A CA 1
ATOM 1524 C C . GLN A 1 198 ? -58.830 21.879 0.726 1.00 30.38 198 GLN A C 1
ATOM 1526 O O . GLN A 1 198 ? -58.152 22.282 1.668 1.00 30.38 198 GLN A O 1
ATOM 1531 N N . GLY A 1 199 ? -60.089 22.290 0.549 1.00 33.75 199 GLY A N 1
ATOM 1532 C CA . GLY A 1 199 ? -60.749 23.284 1.401 1.00 33.75 199 GLY A CA 1
ATOM 1533 C C . GLY A 1 199 ? -61.965 22.738 2.144 1.00 33.75 199 GLY A C 1
ATOM 1534 O O . GLY A 1 199 ? -63.078 23.021 1.726 1.00 33.75 199 GLY A O 1
ATOM 1535 N N . GLN A 1 200 ? -61.751 21.966 3.215 1.00 29.05 200 GLN A N 1
ATOM 1536 C CA . GLN A 1 200 ? -62.703 21.592 4.288 1.00 29.05 200 GLN A CA 1
ATOM 1537 C C . GLN A 1 200 ? -61.970 20.532 5.147 1.00 29.05 200 GLN A C 1
ATOM 1539 O O . GLN A 1 200 ? -61.491 19.549 4.602 1.00 29.05 200 GLN A O 1
ATOM 1544 N N . THR A 1 201 ? -61.747 20.618 6.461 1.00 28.75 201 THR A N 1
ATOM 1545 C CA . THR A 1 201 ? -62.493 21.289 7.525 1.00 28.75 201 THR A CA 1
ATOM 1546 C C . THR A 1 201 ? -61.599 21.316 8.777 1.00 28.75 201 THR A C 1
ATOM 1548 O O . THR A 1 201 ? -61.278 20.265 9.331 1.00 28.75 201 THR A O 1
ATOM 1551 N N . GLU A 1 202 ? -61.240 22.502 9.269 1.00 28.98 202 GLU A N 1
ATOM 1552 C CA . GLU A 1 202 ? -61.088 22.706 10.711 1.00 28.98 202 GLU A CA 1
ATOM 1553 C C . GLU A 1 202 ? -62.495 22.746 11.317 1.00 28.98 202 GLU A C 1
ATOM 1555 O O . GLU A 1 202 ? -63.297 23.594 10.925 1.00 28.98 202 GLU A O 1
ATOM 1560 N N . ARG A 1 203 ? -62.804 21.807 12.222 1.00 28.42 203 ARG A N 1
ATOM 1561 C CA . ARG A 1 203 ? -63.772 21.892 13.341 1.00 28.42 203 ARG A CA 1
ATOM 1562 C C . ARG A 1 203 ? -64.099 20.484 13.831 1.00 28.42 203 ARG A C 1
ATOM 1564 O O . ARG A 1 203 ? -64.685 19.691 13.100 1.00 28.42 203 ARG A O 1
ATOM 1571 N N . GLY A 1 204 ? -63.765 20.195 15.088 1.00 26.67 204 GLY A N 1
ATOM 1572 C CA . GLY A 1 204 ? -64.193 18.953 15.731 1.00 26.67 204 GLY A CA 1
ATOM 1573 C C . GLY A 1 204 ? -63.484 18.600 17.033 1.00 26.67 204 GLY A C 1
ATOM 1574 O O . GLY A 1 204 ? -63.148 17.439 17.235 1.00 26.67 204 GLY A O 1
ATOM 1575 N N . HIS A 1 205 ? -63.249 19.574 17.917 1.00 29.28 205 HIS A N 1
ATOM 1576 C CA . HIS A 1 205 ? -63.092 19.271 19.340 1.00 29.28 205 HIS A CA 1
ATOM 1577 C C . HIS A 1 205 ? -64.419 18.715 19.891 1.00 29.28 205 HIS A C 1
ATOM 1579 O O . HIS A 1 205 ? -65.486 19.206 19.533 1.00 29.28 205 HIS A O 1
ATOM 1585 N N . ALA A 1 206 ? -64.301 17.755 20.815 1.00 28.59 206 ALA A N 1
ATOM 1586 C CA . ALA A 1 206 ? -65.335 17.219 21.708 1.00 28.59 206 ALA A CA 1
ATOM 1587 C C . ALA A 1 206 ? -66.424 16.317 21.091 1.00 28.59 206 ALA A C 1
ATOM 1589 O O . ALA A 1 206 ? -67.464 16.799 20.669 1.00 28.59 206 ALA A O 1
ATOM 1590 N N . LEU A 1 207 ? -66.223 14.989 21.162 1.00 28.56 207 LEU A N 1
ATOM 1591 C CA . LEU A 1 207 ? -67.261 13.978 21.464 1.00 28.56 207 LEU A CA 1
ATOM 1592 C C . LEU A 1 207 ? -66.675 12.556 21.380 1.00 28.56 207 LEU A C 1
ATOM 1594 O O . LEU A 1 207 ? -66.630 11.973 20.301 1.00 28.56 207 LEU A O 1
ATOM 1598 N N . ARG A 1 208 ? -66.237 11.999 22.521 1.00 28.17 208 ARG A N 1
ATOM 1599 C CA . ARG A 1 208 ? -66.407 10.577 22.919 1.00 28.17 208 ARG A CA 1
ATOM 1600 C C . ARG A 1 208 ? -65.641 10.257 24.206 1.00 28.17 208 ARG A C 1
ATOM 1602 O O . ARG A 1 208 ? -64.711 9.462 24.244 1.00 28.17 208 ARG A O 1
ATOM 1609 N N . ALA A 1 209 ? -66.111 10.863 25.290 1.00 26.52 209 ALA A N 1
ATOM 1610 C CA . ALA A 1 209 ? -66.276 10.118 26.526 1.00 26.52 209 ALA A CA 1
ATOM 1611 C C . ALA A 1 209 ? -67.638 9.402 26.452 1.00 26.52 209 ALA A C 1
ATOM 1613 O O . ALA A 1 209 ? -68.612 9.986 25.977 1.00 26.52 209 ALA A O 1
ATOM 1614 N N . SER A 1 210 ? -67.690 8.172 26.967 1.00 26.83 210 SER A N 1
ATOM 1615 C CA . SER A 1 210 ? -68.849 7.270 27.107 1.00 26.83 210 SER A CA 1
ATOM 1616 C C . SER A 1 210 ? -69.198 6.362 25.912 1.00 26.83 210 SER A C 1
ATOM 1618 O O . SER A 1 210 ? -69.213 6.790 24.763 1.00 26.83 210 SER A O 1
ATOM 1620 N N . LEU A 1 211 ? -69.538 5.107 26.264 1.00 31.00 211 LEU A N 1
ATOM 1621 C CA . LEU A 1 211 ? -69.859 3.914 25.452 1.00 31.00 211 LEU A CA 1
ATOM 1622 C C . LEU A 1 211 ? -68.600 3.103 25.063 1.00 31.00 211 LEU A C 1
ATOM 1624 O O . LEU A 1 211 ? -67.909 3.450 24.121 1.00 31.00 211 LEU A O 1
ATOM 1628 N N . LEU A 1 212 ? -68.203 2.024 25.749 1.00 31.30 212 LEU A N 1
ATOM 1629 C CA . LEU A 1 212 ? -69.009 0.932 26.306 1.00 31.30 212 LEU A CA 1
ATOM 1630 C C . LEU A 1 212 ? -68.353 0.323 27.562 1.00 31.30 212 LEU A C 1
ATOM 1632 O O . LEU A 1 212 ? -67.279 -0.266 27.505 1.00 31.30 212 LEU A O 1
ATOM 1636 N N . ARG A 1 213 ? -69.068 0.410 28.691 1.00 28.42 213 ARG A N 1
ATOM 1637 C CA . ARG A 1 213 ? -69.049 -0.607 29.751 1.00 28.42 213 ARG A CA 1
ATOM 1638 C C . ARG A 1 213 ? -70.041 -1.699 29.346 1.00 28.42 213 ARG A C 1
ATOM 1640 O O . ARG A 1 213 ? -71.215 -1.366 29.198 1.00 28.42 213 ARG A O 1
ATOM 1647 N N . ARG A 1 214 ? -69.606 -2.960 29.252 1.00 28.77 214 ARG A N 1
ATOM 1648 C CA . ARG A 1 214 ? -70.265 -4.170 29.808 1.00 28.77 214 ARG A CA 1
ATOM 1649 C C . ARG A 1 214 ? -69.663 -5.456 29.226 1.00 28.77 214 ARG A C 1
ATOM 1651 O O . ARG A 1 214 ? -69.578 -5.588 28.014 1.00 28.77 214 ARG A O 1
ATOM 1658 N N . GLY A 1 215 ? -69.394 -6.403 30.129 1.00 25.62 215 GLY A N 1
ATOM 1659 C CA . GLY A 1 215 ? -69.093 -7.818 29.870 1.00 25.62 215 GLY A CA 1
ATOM 1660 C C . GLY A 1 215 ? -67.590 -8.089 29.738 1.00 25.62 215 GLY A C 1
ATOM 1661 O O . GLY A 1 215 ? -66.950 -7.475 28.907 1.00 25.62 215 GLY A O 1
ATOM 1662 N N . ASP A 1 216 ? -66.940 -8.958 30.506 1.00 27.19 216 ASP A N 1
ATOM 1663 C CA . ASP A 1 216 ? -67.462 -9.949 31.436 1.00 27.19 216 ASP A CA 1
ATOM 1664 C C . ASP A 1 216 ? -66.370 -10.377 32.433 1.00 27.19 216 ASP A C 1
ATOM 1666 O O . ASP A 1 216 ? -65.173 -10.240 32.180 1.00 27.19 216 ASP A O 1
ATOM 1670 N N . LYS A 1 217 ? -66.807 -10.858 33.597 1.00 27.92 217 LYS A N 1
ATOM 1671 C CA . LYS A 1 217 ? -65.968 -11.454 34.647 1.00 27.92 217 LYS A CA 1
ATOM 1672 C C . LYS A 1 217 ? -65.564 -12.880 34.237 1.00 27.92 217 LYS A C 1
ATOM 1674 O O . LYS A 1 217 ? -66.283 -13.505 33.464 1.00 27.92 217 LYS A O 1
ATOM 1679 N N . ARG A 1 218 ? -64.529 -13.421 34.908 1.00 28.14 218 ARG A N 1
ATOM 1680 C CA . ARG A 1 218 ? -63.839 -14.733 34.735 1.00 28.14 218 ARG A CA 1
ATOM 1681 C C . ARG A 1 218 ? -62.600 -14.534 33.845 1.00 28.14 218 ARG A C 1
ATOM 1683 O O . ARG A 1 218 ? -62.730 -14.065 32.733 1.00 28.14 218 ARG A O 1
ATOM 1690 N N . ILE A 1 219 ? -61.360 -14.798 34.251 1.00 31.84 219 ILE A N 1
ATOM 1691 C CA . ILE A 1 219 ? -60.819 -15.965 34.952 1.00 31.84 219 ILE A CA 1
ATOM 1692 C C . ILE A 1 219 ? -59.590 -15.497 35.757 1.00 31.84 219 ILE A C 1
ATOM 1694 O O . ILE A 1 219 ? -58.605 -15.029 35.197 1.00 31.84 219 ILE A O 1
ATOM 1698 N N . LEU A 1 220 ? -59.669 -15.634 37.077 1.00 29.28 220 LEU A N 1
ATOM 1699 C CA . LEU A 1 220 ? -58.556 -15.591 38.025 1.00 29.28 220 LEU A CA 1
ATOM 1700 C C . LEU A 1 220 ? -58.558 -16.982 38.675 1.00 29.28 220 LEU A C 1
ATOM 1702 O O . LEU A 1 220 ? -59.637 -17.464 39.018 1.00 29.28 220 LEU A O 1
ATOM 1706 N N . ASN A 1 221 ? -57.377 -17.592 38.808 1.00 29.19 221 ASN A N 1
ATOM 1707 C CA . ASN A 1 221 ? -57.068 -18.968 39.250 1.00 29.19 221 ASN A CA 1
ATOM 1708 C C . ASN A 1 221 ? -56.778 -19.981 38.136 1.00 29.19 221 ASN A C 1
ATOM 1710 O O . ASN A 1 221 ? -57.615 -20.821 37.828 1.00 29.19 221 ASN A O 1
ATOM 1714 N N . HIS A 1 222 ? -55.538 -19.974 37.637 1.00 30.58 222 HIS A N 1
ATOM 1715 C CA . HIS A 1 222 ? -54.778 -21.199 37.336 1.00 30.58 222 HIS A CA 1
ATOM 1716 C C . HIS A 1 222 ? -53.301 -20.853 37.086 1.00 30.58 222 HIS A C 1
ATOM 1718 O O . HIS A 1 222 ? -52.897 -20.622 35.952 1.00 30.58 222 HIS A O 1
ATOM 1724 N N . ARG A 1 223 ? -52.523 -20.739 38.173 1.00 30.56 223 ARG A N 1
ATOM 1725 C CA . ARG A 1 223 ? -51.058 -20.968 38.251 1.00 30.56 223 ARG A CA 1
ATOM 1726 C C . ARG A 1 223 ? -50.539 -20.685 39.672 1.00 30.56 223 ARG A C 1
ATOM 1728 O O . ARG A 1 223 ? -49.584 -19.955 39.897 1.00 30.56 223 ARG A O 1
ATOM 1735 N N . ARG A 1 224 ? -51.205 -21.283 40.656 1.00 32.34 224 ARG A N 1
ATOM 1736 C CA . ARG A 1 224 ? -50.550 -21.831 41.848 1.00 32.34 224 ARG A CA 1
ATOM 1737 C C . ARG A 1 224 ? -50.606 -23.340 41.634 1.00 32.34 224 ARG A C 1
ATOM 1739 O O . ARG A 1 224 ? -51.634 -23.798 41.159 1.00 32.34 224 ARG A O 1
ATOM 1746 N N . GLU A 1 225 ? -49.520 -24.044 41.946 1.00 33.31 225 GLU A N 1
ATOM 1747 C CA . GLU A 1 225 ? -49.288 -25.485 41.698 1.00 33.31 225 GLU A CA 1
ATOM 1748 C C . GLU A 1 225 ? -48.601 -25.829 40.366 1.00 33.31 225 GLU A C 1
ATOM 1750 O O . GLU A 1 225 ? -49.143 -26.508 39.504 1.00 33.31 225 GLU A O 1
ATOM 1755 N N . ALA A 1 226 ? -47.348 -25.384 40.226 1.00 30.58 226 ALA A N 1
ATOM 1756 C CA . ALA A 1 226 ? -46.311 -26.132 39.498 1.00 30.58 226 ALA A CA 1
ATOM 1757 C C . ALA A 1 226 ? -44.887 -25.757 39.970 1.00 30.58 226 ALA A C 1
ATOM 1759 O O . ALA A 1 226 ? -43.938 -25.811 39.198 1.00 30.58 226 ALA A O 1
ATOM 1760 N N . SER A 1 227 ? -44.724 -25.350 41.236 1.00 34.69 227 SER A N 1
ATOM 1761 C CA . SER A 1 227 ? -43.422 -24.999 41.835 1.00 34.69 227 SER A CA 1
ATOM 1762 C C . SER A 1 227 ? -43.056 -25.879 43.037 1.00 34.69 227 SER A C 1
ATOM 1764 O O . SER A 1 227 ? -42.227 -25.496 43.853 1.00 34.69 227 SER A O 1
ATOM 1766 N N . LEU A 1 228 ? -43.674 -27.058 43.171 1.00 34.62 228 LEU A N 1
ATOM 1767 C CA . LEU A 1 228 ? -43.505 -27.945 44.334 1.00 34.62 228 LEU A CA 1
ATOM 1768 C C . LEU A 1 228 ? -42.869 -29.309 44.013 1.00 34.62 228 LEU A C 1
ATOM 1770 O O . LEU A 1 228 ? -42.930 -30.214 44.836 1.00 34.62 228 LEU A O 1
ATOM 1774 N N . VAL A 1 229 ? -42.209 -29.461 42.857 1.00 37.19 229 VAL A N 1
ATOM 1775 C CA . VAL A 1 229 ? -41.514 -30.721 42.496 1.00 37.19 229 VAL A CA 1
ATOM 1776 C C . VAL A 1 229 ? -40.012 -30.550 42.199 1.00 37.19 229 VAL A C 1
ATOM 1778 O O . VAL A 1 229 ? -39.293 -31.535 42.162 1.00 37.19 229 VAL A O 1
ATOM 1781 N N . ALA A 1 230 ? -39.471 -29.328 42.132 1.00 33.69 230 ALA A N 1
ATOM 1782 C CA . ALA A 1 230 ? -38.024 -29.109 41.934 1.00 33.69 230 ALA A CA 1
ATOM 1783 C C . ALA A 1 230 ? -37.251 -28.746 43.224 1.00 33.69 230 ALA A C 1
ATOM 1785 O O . ALA A 1 230 ? -36.077 -28.396 43.173 1.00 33.69 230 ALA A O 1
ATOM 1786 N N . GLY A 1 231 ? -37.910 -28.805 44.388 1.00 34.44 231 GLY A N 1
ATOM 1787 C CA . GLY A 1 231 ? -37.359 -28.365 45.679 1.00 34.44 231 GLY A CA 1
ATOM 1788 C C . GLY A 1 231 ? -36.812 -29.475 46.581 1.00 34.44 231 GLY A C 1
ATOM 1789 O O . GLY A 1 231 ? -36.542 -29.210 47.747 1.00 34.44 231 GLY A O 1
ATOM 1790 N N . ARG A 1 232 ? -36.685 -30.720 46.097 1.00 32.56 232 ARG A N 1
ATOM 1791 C CA . ARG A 1 232 ? -36.335 -31.869 46.958 1.00 32.56 232 ARG A CA 1
ATOM 1792 C C . ARG A 1 232 ? -35.041 -32.603 46.587 1.00 32.56 232 ARG A C 1
ATOM 1794 O O . ARG A 1 232 ? -34.589 -33.422 47.376 1.00 32.56 232 ARG A O 1
ATOM 1801 N N . GLU A 1 233 ? -34.394 -32.255 45.474 1.00 34.75 233 GLU A N 1
ATOM 1802 C CA . GLU A 1 233 ? -33.102 -32.849 45.072 1.00 34.75 233 GLU A CA 1
ATOM 1803 C C . GLU A 1 233 ? -31.879 -31.936 45.284 1.00 34.75 233 GLU A C 1
ATOM 1805 O O . GLU A 1 233 ? -30.754 -32.400 45.152 1.00 34.75 233 GLU A O 1
ATOM 1810 N N . ARG A 1 234 ? -32.050 -30.671 45.706 1.00 33.97 234 ARG A N 1
ATOM 1811 C CA . ARG A 1 234 ? -30.912 -29.774 46.025 1.00 33.97 234 ARG A CA 1
ATOM 1812 C C . ARG A 1 234 ? -30.396 -29.845 47.465 1.00 33.97 234 ARG A C 1
ATOM 1814 O O . ARG A 1 234 ? -29.371 -29.257 47.763 1.00 33.97 234 ARG A O 1
ATOM 1821 N N . LEU A 1 235 ? -31.054 -30.580 48.361 1.00 35.06 235 LEU A N 1
ATOM 1822 C CA . LEU A 1 235 ? -30.710 -30.582 49.793 1.00 35.06 235 LEU A CA 1
ATOM 1823 C C . LEU A 1 235 ? -29.676 -31.647 50.214 1.00 35.06 235 LEU A C 1
ATOM 1825 O O . LEU A 1 235 ? -29.422 -31.800 51.402 1.00 35.06 235 LEU A O 1
ATOM 1829 N N . MET A 1 236 ? -29.069 -32.383 49.274 1.00 34.97 236 MET A N 1
ATOM 1830 C CA . MET A 1 236 ? -28.106 -33.464 49.575 1.00 34.97 236 MET A CA 1
ATOM 1831 C C . MET A 1 236 ? -26.794 -33.393 48.766 1.00 34.97 236 MET A C 1
ATOM 1833 O O . MET A 1 236 ? -26.034 -34.358 48.759 1.00 34.97 236 MET A O 1
ATOM 1837 N N . GLY A 1 237 ? -26.508 -32.264 48.106 1.00 32.22 237 GLY A N 1
ATOM 1838 C CA . GLY A 1 237 ? -25.216 -31.998 47.446 1.00 32.22 237 GLY A CA 1
ATOM 1839 C C . GLY A 1 237 ? -24.391 -30.876 48.091 1.00 32.22 237 GLY A C 1
ATOM 1840 O O . GLY A 1 237 ? -23.228 -30.691 47.751 1.00 32.22 237 GLY A O 1
ATOM 1841 N N . ASP A 1 238 ? -24.970 -30.148 49.046 1.00 37.25 238 ASP A N 1
ATOM 1842 C CA . ASP A 1 238 ? -24.546 -28.785 49.373 1.00 37.25 238 ASP A CA 1
ATOM 1843 C C . ASP A 1 238 ? -23.710 -28.696 50.660 1.00 37.25 238 ASP A C 1
ATOM 1845 O O . ASP A 1 238 ? -24.066 -28.030 51.626 1.00 37.25 238 ASP A O 1
ATOM 1849 N N . MET A 1 239 ? -22.600 -29.439 50.710 1.00 35.91 239 MET A N 1
ATOM 1850 C CA . MET A 1 239 ? -21.578 -29.260 51.759 1.00 35.91 239 MET A CA 1
ATOM 1851 C C . MET A 1 239 ? -20.134 -29.328 51.231 1.00 35.91 239 MET A C 1
ATOM 1853 O O . MET A 1 239 ? -19.210 -29.594 52.001 1.00 35.91 239 MET A O 1
ATOM 1857 N N . ARG A 1 240 ? -19.900 -29.090 49.928 1.00 34.06 240 ARG A N 1
ATOM 1858 C CA . ARG A 1 240 ? -18.533 -29.058 49.366 1.00 34.06 240 ARG A CA 1
ATOM 1859 C C . ARG A 1 240 ? -18.146 -27.863 48.478 1.00 34.06 240 ARG A C 1
ATOM 1861 O O . ARG A 1 240 ? -16.990 -27.830 48.082 1.00 34.06 240 ARG A O 1
ATOM 1868 N N . GLU A 1 241 ? -18.988 -26.849 48.269 1.00 40.97 241 GLU A N 1
ATOM 1869 C CA . GLU A 1 241 ? -18.648 -25.694 47.396 1.00 40.97 241 GLU A CA 1
ATOM 1870 C C . GLU A 1 241 ? -18.900 -24.307 48.028 1.00 40.97 241 GLU A C 1
ATOM 1872 O O . GLU A 1 241 ? -19.189 -23.335 47.346 1.00 40.97 241 GLU A O 1
ATOM 1877 N N . ALA A 1 242 ? -18.745 -24.152 49.345 1.00 42.28 242 ALA A N 1
ATOM 1878 C CA . ALA A 1 242 ? -19.006 -22.872 50.025 1.00 42.28 242 ALA A CA 1
ATOM 1879 C C . ALA A 1 242 ? -17.892 -21.802 49.882 1.00 42.28 242 ALA A C 1
ATOM 1881 O O . ALA A 1 242 ? -17.764 -20.953 50.758 1.00 42.28 242 ALA A O 1
ATOM 1882 N N . ASN A 1 243 ? -17.048 -21.849 48.845 1.00 47.62 243 ASN A N 1
ATOM 1883 C CA . ASN A 1 243 ? -15.916 -20.915 48.717 1.00 47.62 243 ASN A CA 1
ATOM 1884 C C . ASN A 1 243 ? -15.586 -20.468 47.284 1.00 47.62 243 ASN A C 1
ATOM 1886 O O . ASN A 1 243 ? -14.538 -19.852 47.077 1.00 47.62 243 ASN A O 1
ATOM 1890 N N . GLU A 1 244 ? -16.444 -20.747 46.300 1.00 52.38 244 GLU A N 1
ATOM 1891 C CA . GLU A 1 244 ? -16.308 -20.115 44.986 1.00 52.38 244 GLU A CA 1
ATOM 1892 C C . GLU A 1 244 ? -17.152 -18.830 44.937 1.00 52.38 244 GLU A C 1
ATOM 1894 O O . GLU A 1 244 ? -18.327 -18.864 45.308 1.00 52.38 244 GLU A O 1
ATOM 1899 N N . PRO A 1 245 ? -16.562 -17.684 44.542 1.00 60.97 245 PRO A N 1
ATOM 1900 C CA . PRO A 1 245 ? -17.301 -16.434 44.382 1.00 60.97 245 PRO A CA 1
ATOM 1901 C C . PRO A 1 245 ? -18.403 -16.605 43.336 1.00 60.97 245 PRO A C 1
ATOM 1903 O O . PRO A 1 245 ? -18.210 -17.294 42.331 1.00 60.97 245 PRO A O 1
ATOM 1906 N N . MET A 1 246 ? -19.554 -15.971 43.568 1.00 71.69 246 MET A N 1
ATOM 1907 C CA . MET A 1 246 ? -20.717 -16.093 42.684 1.00 71.69 246 MET A CA 1
ATOM 1908 C C . MET A 1 246 ? -20.429 -15.451 41.321 1.00 71.69 246 MET A C 1
ATOM 1910 O O . MET A 1 246 ? -20.878 -15.945 40.286 1.00 71.69 246 MET A O 1
ATOM 1914 N N . MET A 1 247 ? -19.616 -14.392 41.308 1.00 79.88 247 MET A N 1
ATOM 1915 C CA . MET A 1 247 ? -19.028 -13.846 40.091 1.00 79.88 247 MET A CA 1
ATOM 1916 C C . MET A 1 247 ? -17.816 -14.665 39.607 1.00 79.88 247 MET A C 1
ATOM 1918 O O . MET A 1 247 ? -16.794 -14.723 40.301 1.00 79.88 247 MET A O 1
ATOM 1922 N N . PRO A 1 248 ? -17.848 -15.225 38.381 1.00 84.25 248 PRO A N 1
ATOM 1923 C CA . PRO A 1 248 ? -16.689 -15.897 37.805 1.00 84.25 248 PRO A CA 1
ATOM 1924 C C . PRO A 1 248 ? -15.568 -14.894 37.496 1.00 84.25 248 PRO A C 1
ATOM 1926 O O . PRO A 1 248 ? -15.813 -13.726 37.196 1.00 84.25 248 PRO A O 1
ATOM 1929 N N . GLU A 1 249 ? -14.314 -15.363 37.520 1.00 85.31 249 GLU A N 1
ATOM 1930 C CA . GLU A 1 249 ? -13.141 -14.538 37.175 1.00 85.31 249 GLU A CA 1
ATOM 1931 C C . GLU A 1 249 ? -13.225 -13.967 35.763 1.00 85.31 249 GLU A C 1
ATOM 1933 O O . GLU A 1 249 ? -12.783 -12.850 35.515 1.00 85.31 249 GLU A O 1
ATOM 1938 N N . ALA A 1 250 ? -13.816 -14.715 34.836 1.00 83.19 250 ALA A N 1
ATOM 1939 C CA . ALA A 1 250 ? -14.000 -14.240 33.486 1.00 83.19 250 ALA A CA 1
ATOM 1940 C C . ALA A 1 250 ? -15.369 -14.597 32.932 1.00 83.19 250 ALA A C 1
ATOM 1942 O O . ALA A 1 250 ? -15.832 -15.729 33.061 1.00 83.19 250 ALA A O 1
ATOM 1943 N N . VAL A 1 251 ? -15.961 -13.622 32.255 1.00 82.38 251 VAL A N 1
ATOM 1944 C CA . VAL A 1 251 ? -17.242 -13.731 31.569 1.00 82.38 251 VAL A CA 1
ATOM 1945 C C . VAL A 1 251 ? -16.986 -13.565 30.076 1.00 82.38 251 VAL A C 1
ATOM 1947 O O . VAL A 1 251 ? -16.341 -12.601 29.652 1.00 82.38 251 VAL A O 1
ATOM 1950 N N . ASP A 1 252 ? -17.474 -14.511 29.278 1.00 72.94 252 ASP A N 1
ATOM 1951 C CA . ASP A 1 252 ? -17.441 -14.388 27.821 1.00 72.94 252 ASP A CA 1
ATOM 1952 C C . ASP A 1 252 ? -18.320 -13.219 27.367 1.00 72.94 252 ASP A C 1
ATOM 1954 O O . ASP A 1 252 ? -19.346 -12.904 27.980 1.00 72.94 252 ASP A O 1
ATOM 1958 N N . SER A 1 253 ? -17.920 -12.566 26.276 1.00 66.00 253 SER A N 1
ATOM 1959 C CA . SER A 1 253 ? -18.645 -11.409 25.763 1.00 66.00 253 SER A CA 1
ATOM 1960 C C . SER A 1 253 ? -20.138 -11.698 25.542 1.00 66.00 253 SER A C 1
ATOM 1962 O O . SER A 1 253 ? -20.488 -12.695 24.904 1.00 66.00 253 SER A O 1
ATOM 1964 N N . PRO A 1 254 ? -21.043 -10.792 25.955 1.00 57.78 254 PRO A N 1
ATOM 1965 C CA . PRO A 1 254 ? -22.474 -10.899 25.670 1.00 57.78 254 PRO A CA 1
ATOM 1966 C C . PRO A 1 254 ? -22.816 -10.790 24.171 1.00 57.78 254 PRO A C 1
ATOM 1968 O O . PRO A 1 254 ? -23.956 -11.057 23.792 1.00 57.78 254 PRO A O 1
ATOM 1971 N N . ALA A 1 255 ? -21.860 -10.403 23.319 1.00 56.16 255 ALA A N 1
ATOM 1972 C CA . ALA A 1 255 ? -22.000 -10.360 21.869 1.00 56.16 255 ALA A CA 1
ATOM 1973 C C . ALA A 1 255 ? -21.308 -11.584 21.232 1.00 56.16 255 ALA A C 1
ATOM 1975 O O . ALA A 1 255 ? -20.102 -11.540 20.982 1.00 56.16 255 ALA A O 1
ATOM 1976 N N . PRO A 1 256 ? -22.022 -12.688 20.942 1.00 50.12 256 PRO A N 1
ATOM 1977 C CA . PRO A 1 256 ? -21.411 -13.812 20.246 1.00 50.12 256 PRO A CA 1
ATOM 1978 C C . PRO A 1 256 ? -20.929 -13.361 18.861 1.00 50.12 256 PRO A C 1
ATOM 1980 O O . PRO A 1 256 ? -21.724 -12.901 18.036 1.00 50.12 256 PRO A O 1
ATOM 1983 N N . ARG A 1 257 ? -19.627 -13.513 18.573 1.00 54.03 257 ARG A N 1
ATOM 1984 C CA . ARG A 1 257 ? -19.115 -13.382 17.201 1.00 54.03 257 ARG A CA 1
ATOM 1985 C C . ARG A 1 257 ? -19.871 -14.383 16.329 1.00 54.03 257 ARG A C 1
ATOM 1987 O O . ARG A 1 257 ? -19.782 -15.590 16.553 1.00 54.03 257 ARG A O 1
ATOM 1994 N N . ALA A 1 258 ? -20.598 -13.893 15.326 1.00 52.88 258 ALA A N 1
ATOM 1995 C CA . ALA A 1 258 ? -21.211 -14.749 14.318 1.00 52.88 258 ALA A CA 1
ATOM 1996 C C . ALA A 1 258 ? -20.096 -15.530 13.606 1.00 52.88 258 ALA A C 1
ATOM 1998 O O . ALA A 1 258 ? -19.357 -14.980 12.787 1.00 52.88 258 ALA A O 1
ATOM 1999 N N . GLN A 1 259 ? -19.921 -16.804 13.962 1.00 54.66 259 GLN A N 1
ATOM 2000 C CA . GLN A 1 259 ? -18.937 -17.647 13.301 1.00 54.66 259 GLN A CA 1
ATOM 2001 C C . GLN A 1 259 ? -19.405 -17.901 11.862 1.00 54.66 259 GLN A C 1
ATOM 2003 O O . GLN A 1 259 ? -20.562 -18.275 11.653 1.00 54.66 259 GLN A O 1
ATOM 2008 N N . PRO A 1 260 ? -18.546 -17.697 10.850 1.00 58.25 260 PRO A N 1
ATOM 2009 C CA . PRO A 1 260 ? -18.916 -17.944 9.464 1.00 58.25 260 PRO A CA 1
ATOM 2010 C C . PRO A 1 260 ? -19.229 -19.436 9.272 1.00 58.25 260 PRO A C 1
ATOM 2012 O O . PRO A 1 260 ? -18.343 -20.287 9.353 1.00 58.25 260 PRO A O 1
ATOM 2015 N N . THR A 1 261 ? -20.495 -19.760 9.006 1.00 65.25 261 THR A N 1
ATOM 2016 C CA . THR A 1 261 ? -20.968 -21.146 8.833 1.00 65.25 261 THR A CA 1
ATOM 2017 C C . THR A 1 261 ? -20.772 -21.678 7.409 1.00 65.25 261 THR A C 1
ATOM 2019 O O . THR A 1 261 ? -20.795 -22.887 7.196 1.00 65.25 261 THR A O 1
ATOM 2022 N N . GLY A 1 262 ? -20.546 -20.804 6.420 1.00 77.44 262 GLY A N 1
ATOM 2023 C CA . GLY A 1 262 ? -20.357 -21.193 5.018 1.00 77.44 262 GLY A CA 1
ATOM 2024 C C . GLY A 1 262 ? -18.904 -21.517 4.652 1.00 77.44 262 GLY A C 1
ATOM 2025 O O . GLY A 1 262 ? -17.994 -20.763 4.997 1.00 77.44 262 GLY A O 1
ATOM 2026 N N . ALA A 1 263 ? -18.687 -22.573 3.858 1.00 79.94 263 ALA A N 1
ATOM 2027 C CA . ALA A 1 263 ? -17.359 -22.987 3.382 1.00 79.94 263 ALA A CA 1
ATOM 2028 C C . ALA A 1 263 ? -16.610 -21.874 2.619 1.00 79.94 263 ALA A C 1
ATOM 2030 O O . ALA A 1 263 ? -15.409 -21.692 2.808 1.00 79.94 263 ALA A O 1
ATOM 2031 N N . LEU A 1 264 ? -17.321 -21.073 1.813 1.00 79.75 264 LEU A N 1
ATOM 2032 C CA . LEU A 1 264 ? -16.746 -19.910 1.124 1.00 79.75 264 LEU A CA 1
ATOM 2033 C C . LEU A 1 264 ? -16.304 -18.819 2.112 1.00 79.75 264 LEU A C 1
ATOM 2035 O O . LEU A 1 264 ? -15.229 -18.248 1.955 1.00 79.75 264 LEU A O 1
ATOM 2039 N N . ALA A 1 265 ? -17.108 -18.545 3.143 1.00 77.81 265 ALA A N 1
ATOM 2040 C CA . ALA A 1 265 ? -16.790 -17.540 4.154 1.00 77.81 265 ALA A CA 1
ATOM 2041 C C . ALA A 1 265 ? -15.589 -17.971 5.010 1.00 77.81 265 ALA A C 1
ATOM 2043 O O . ALA A 1 265 ? -14.694 -17.168 5.267 1.00 77.81 265 ALA A O 1
ATOM 2044 N N . GLN A 1 266 ? -15.515 -19.253 5.377 1.00 78.81 266 GLN A N 1
ATOM 2045 C CA . GLN A 1 266 ? -14.349 -19.823 6.055 1.00 78.81 266 GLN A CA 1
ATOM 2046 C C . GLN A 1 266 ? -13.101 -19.776 5.168 1.00 78.81 266 GLN A C 1
ATOM 2048 O O . GLN A 1 266 ? -12.039 -19.373 5.634 1.00 78.81 266 GLN A O 1
ATOM 2053 N N . TRP A 1 267 ? -13.221 -20.112 3.879 1.00 81.19 267 TRP A N 1
ATOM 2054 C CA . TRP A 1 267 ? -12.113 -20.004 2.929 1.00 81.19 267 TRP A CA 1
ATOM 2055 C C . TRP A 1 267 ? -11.635 -18.552 2.774 1.00 81.19 267 TRP A C 1
ATOM 2057 O O . TRP A 1 267 ? -10.431 -18.305 2.844 1.00 81.19 267 TRP A O 1
ATOM 2067 N N . LEU A 1 268 ? -12.537 -17.576 2.633 1.00 82.31 268 LEU A N 1
ATOM 2068 C CA . LEU A 1 268 ? -12.179 -16.156 2.528 1.00 82.31 268 LEU A CA 1
ATOM 2069 C C . LEU A 1 268 ? -11.468 -15.639 3.788 1.00 82.31 268 LEU A C 1
ATOM 2071 O O . LEU A 1 268 ? -10.512 -14.877 3.683 1.00 82.31 268 LEU A O 1
ATOM 2075 N N . LEU A 1 269 ? -11.900 -16.071 4.975 1.00 79.12 269 LEU A N 1
ATOM 2076 C CA . LEU A 1 269 ? -11.418 -15.547 6.257 1.00 79.12 269 LEU A CA 1
ATOM 2077 C C . LEU A 1 269 ? -10.256 -16.341 6.879 1.00 79.12 269 LEU A C 1
ATOM 2079 O O . LEU A 1 269 ? -9.801 -15.964 7.960 1.00 79.12 269 LEU A O 1
ATOM 2083 N N . ARG A 1 270 ? -9.781 -17.410 6.219 1.00 74.94 270 ARG A N 1
ATOM 2084 C CA . ARG A 1 270 ? -8.763 -18.343 6.740 1.00 74.94 270 ARG A CA 1
ATOM 2085 C C . ARG A 1 270 ? -7.400 -17.695 6.989 1.00 74.94 270 ARG A C 1
ATOM 2087 O O . ARG A 1 270 ? -6.791 -17.947 8.021 1.00 74.94 270 ARG A O 1
ATOM 2094 N N . HIS A 1 271 ? -6.911 -16.896 6.042 1.00 71.25 271 HIS A N 1
ATOM 2095 C CA . HIS A 1 271 ? -5.601 -16.248 6.141 1.00 71.25 271 HIS A CA 1
ATOM 2096 C C . HIS A 1 271 ? -5.770 -14.836 6.688 1.00 71.25 271 HIS A C 1
ATOM 2098 O O . HIS A 1 271 ? -6.363 -13.993 6.014 1.00 71.25 271 HIS A O 1
ATOM 2104 N N . ARG A 1 272 ? -5.254 -14.584 7.894 1.00 69.56 272 ARG A N 1
ATOM 2105 C CA . ARG A 1 272 ? -5.333 -13.281 8.562 1.00 69.56 272 ARG A CA 1
ATOM 2106 C C . ARG A 1 272 ? -3.952 -12.741 8.908 1.00 69.56 272 ARG A C 1
ATOM 2108 O O . ARG A 1 272 ? -3.056 -13.500 9.267 1.00 69.56 272 ARG A O 1
ATOM 2115 N N . VAL A 1 273 ? -3.809 -11.427 8.802 1.00 64.38 273 VAL A N 1
ATOM 2116 C CA . VAL A 1 273 ? -2.622 -10.679 9.220 1.00 64.38 273 VAL A CA 1
ATOM 2117 C C . VAL A 1 273 ? -2.731 -10.362 10.710 1.00 64.38 273 VAL A C 1
ATOM 2119 O O . VAL A 1 273 ? -3.813 -10.024 11.192 1.00 64.38 273 VAL A O 1
ATOM 2122 N N . GLN A 1 274 ? -1.615 -10.503 11.426 1.00 59.28 274 GLN A N 1
ATOM 2123 C CA . GLN A 1 274 ? -1.539 -10.246 12.866 1.00 59.28 274 GLN A CA 1
ATOM 2124 C C . GLN A 1 274 ? -1.514 -8.738 13.181 1.00 59.28 274 GLN A C 1
ATOM 2126 O O . GLN A 1 274 ? -1.007 -7.973 12.354 1.00 59.28 274 GLN A O 1
ATOM 2131 N N . PRO A 1 275 ? -2.023 -8.323 14.357 1.00 56.28 275 PRO A N 1
ATOM 2132 C CA . PRO A 1 275 ? -1.970 -6.934 14.819 1.00 56.28 275 PRO A CA 1
ATOM 2133 C C . PRO A 1 275 ? -0.536 -6.473 15.139 1.00 56.28 275 PRO A C 1
ATOM 2135 O O . PRO A 1 275 ? 0.383 -7.289 15.260 1.00 56.28 275 PRO A O 1
ATOM 2138 N N . VAL A 1 276 ? -0.336 -5.160 15.269 1.00 51.44 276 VAL A N 1
ATOM 2139 C CA . VAL A 1 276 ? 0.937 -4.554 15.706 1.00 51.44 276 VAL A CA 1
ATOM 2140 C C . VAL A 1 276 ? 1.023 -4.567 17.239 1.00 51.44 276 VAL A C 1
ATOM 2142 O O . VAL A 1 276 ? 0.057 -4.238 17.914 1.00 51.44 276 VAL A O 1
ATOM 2145 N N . GLY A 1 277 ? 2.187 -4.918 17.805 1.00 47.91 277 GLY A N 1
ATOM 2146 C CA . GLY A 1 277 ? 2.471 -4.770 19.243 1.00 47.91 277 GLY A CA 1
ATOM 2147 C C . GLY A 1 277 ? 2.737 -6.080 20.007 1.00 47.91 277 GLY A C 1
ATOM 2148 O O . GLY A 1 277 ? 2.904 -7.133 19.392 1.00 47.91 277 GLY A O 1
ATOM 2149 N N . PRO A 1 278 ? 2.806 -6.034 21.354 1.00 33.12 278 PRO A N 1
ATOM 2150 C CA . PRO A 1 278 ? 3.147 -7.181 22.213 1.00 33.12 278 PRO A CA 1
ATOM 2151 C C . PRO A 1 278 ? 2.167 -8.361 22.120 1.00 33.12 278 PRO A C 1
ATOM 2153 O O . PRO A 1 278 ? 2.524 -9.480 22.478 1.00 33.12 278 PRO A O 1
ATOM 2156 N N . ALA A 1 279 ? 0.948 -8.115 21.627 1.00 36.12 279 ALA A N 1
ATOM 2157 C CA . ALA A 1 279 ? -0.088 -9.120 21.391 1.00 36.12 279 ALA A CA 1
ATOM 2158 C C . ALA A 1 279 ? 0.075 -9.881 20.056 1.00 36.12 279 ALA A C 1
ATOM 2160 O O . ALA A 1 279 ? -0.703 -10.790 19.761 1.00 36.12 279 ALA A O 1
ATOM 2161 N N . ALA A 1 280 ? 1.076 -9.540 19.235 1.00 47.62 280 ALA A N 1
ATOM 2162 C CA . ALA A 1 280 ? 1.356 -10.227 17.980 1.00 47.62 280 ALA A CA 1
ATOM 2163 C C . ALA A 1 280 ? 1.923 -11.636 18.242 1.00 47.62 280 ALA A C 1
ATOM 2165 O O . ALA A 1 280 ? 3.131 -11.827 18.392 1.00 47.62 280 ALA A O 1
ATOM 2166 N N . GLY A 1 281 ? 1.046 -12.641 18.291 1.00 45.28 281 GLY A N 1
ATOM 2167 C CA . GLY A 1 281 ? 1.446 -14.050 18.284 1.00 45.28 281 GLY A CA 1
ATOM 2168 C C . GLY A 1 281 ? 2.272 -14.422 17.041 1.00 45.28 281 GLY A C 1
ATOM 2169 O O . GLY A 1 281 ? 2.268 -13.717 16.027 1.00 45.28 281 GLY A O 1
ATOM 2170 N N . GLU A 1 282 ? 2.994 -15.547 17.106 1.00 42.66 282 GLU A N 1
ATOM 2171 C CA . GLU A 1 282 ? 3.810 -16.046 15.990 1.00 42.66 282 GLU A CA 1
ATOM 2172 C C . GLU A 1 282 ? 2.963 -16.189 14.710 1.00 42.66 282 GLU A C 1
ATOM 2174 O O . GLU A 1 282 ? 1.848 -16.711 14.733 1.00 42.66 282 GLU A O 1
ATOM 2179 N N . ALA A 1 283 ? 3.459 -15.654 13.589 1.00 46.12 283 ALA A N 1
ATOM 2180 C CA . ALA A 1 283 ? 2.703 -15.569 12.342 1.00 46.12 283 ALA A CA 1
ATOM 2181 C C . ALA A 1 283 ? 2.236 -16.958 11.865 1.00 46.12 283 ALA A C 1
ATOM 2183 O O . ALA A 1 283 ? 3.042 -17.872 11.734 1.00 46.12 283 ALA A O 1
ATOM 2184 N N . HIS A 1 284 ? 0.950 -17.094 11.521 1.00 42.09 284 HIS A N 1
ATOM 2185 C CA . HIS A 1 284 ? 0.379 -18.319 10.937 1.00 42.09 284 HIS A CA 1
ATOM 2186 C C . HIS A 1 284 ? 0.804 -18.578 9.474 1.00 42.09 284 HIS A C 1
ATOM 2188 O O . HIS A 1 284 ? 0.293 -19.504 8.847 1.00 42.09 284 HIS A O 1
ATOM 2194 N N . ALA A 1 285 ? 1.696 -17.761 8.907 1.00 55.12 285 ALA A N 1
ATOM 2195 C CA . ALA A 1 285 ? 2.255 -17.980 7.577 1.00 55.12 285 ALA A CA 1
ATOM 2196 C C . ALA A 1 285 ? 3.546 -18.795 7.690 1.00 55.12 285 ALA A C 1
ATOM 2198 O O . ALA A 1 285 ? 4.398 -18.482 8.524 1.00 55.12 285 ALA A O 1
ATOM 2199 N N . GLU A 1 286 ? 3.701 -19.820 6.849 1.00 65.88 286 GLU A N 1
ATOM 2200 C CA . GLU A 1 286 ? 4.922 -20.621 6.843 1.00 65.88 286 GLU A CA 1
ATOM 2201 C C . GLU A 1 286 ? 6.144 -19.742 6.527 1.00 65.88 286 GLU A C 1
ATOM 2203 O O . GLU A 1 286 ? 6.175 -19.065 5.496 1.00 65.88 286 GLU A O 1
ATOM 2208 N N . PRO A 1 287 ? 7.163 -19.721 7.401 1.00 77.12 287 PRO A N 1
ATOM 2209 C CA . PRO A 1 287 ? 8.366 -18.949 7.152 1.00 77.12 287 PRO A CA 1
ATOM 2210 C C . PRO A 1 287 ? 9.148 -19.504 5.955 1.00 77.12 287 PRO A C 1
ATOM 2212 O O . PRO A 1 287 ? 9.366 -20.708 5.823 1.00 77.12 287 PRO A O 1
ATOM 2215 N N . HIS A 1 288 ? 9.664 -18.610 5.115 1.00 84.94 288 HIS A N 1
ATOM 2216 C CA . HIS A 1 288 ? 10.451 -18.950 3.933 1.00 84.94 288 HIS A CA 1
ATOM 2217 C C . HIS A 1 288 ? 11.913 -18.520 4.074 1.00 84.94 288 HIS A C 1
ATOM 2219 O O . HIS A 1 288 ? 12.247 -17.528 4.721 1.00 84.94 288 HIS A O 1
ATOM 2225 N N . ALA A 1 289 ? 12.819 -19.251 3.422 1.00 91.06 289 ALA A N 1
ATOM 2226 C CA . ALA A 1 289 ? 14.224 -18.862 3.366 1.00 91.06 289 ALA A CA 1
ATOM 2227 C C . ALA A 1 289 ? 14.385 -17.453 2.762 1.00 91.06 289 ALA A C 1
ATOM 2229 O O . ALA A 1 289 ? 13.704 -17.096 1.802 1.00 91.06 289 ALA A O 1
ATOM 2230 N N . TRP A 1 290 ? 15.323 -16.666 3.295 1.00 92.94 290 TRP A N 1
ATOM 2231 C CA . TRP A 1 290 ? 15.508 -15.255 2.926 1.00 92.94 290 TRP A CA 1
ATOM 2232 C C . TRP A 1 290 ? 15.719 -15.025 1.424 1.00 92.94 290 TRP A C 1
ATOM 2234 O O . TRP A 1 290 ? 15.259 -14.021 0.898 1.00 92.94 290 TRP A O 1
ATOM 2244 N N . TRP A 1 291 ? 16.368 -15.952 0.718 1.00 93.19 291 TRP A N 1
ATOM 2245 C CA . TRP A 1 291 ? 16.597 -15.842 -0.724 1.00 93.19 291 TRP A CA 1
ATOM 2246 C C . TRP A 1 291 ? 15.317 -16.079 -1.543 1.00 93.19 291 TRP A C 1
ATOM 2248 O O . TRP A 1 291 ? 15.179 -15.516 -2.620 1.00 93.19 291 TRP A O 1
ATOM 2258 N N . LYS A 1 292 ? 14.350 -16.855 -1.026 1.00 92.44 292 LYS A N 1
ATOM 2259 C CA . LYS A 1 292 ? 13.036 -17.031 -1.668 1.00 92.44 292 LYS A CA 1
ATOM 2260 C C . LYS A 1 292 ? 12.213 -15.752 -1.562 1.00 92.44 292 LYS A C 1
ATOM 2262 O O . LYS A 1 292 ? 11.639 -15.296 -2.544 1.00 92.44 292 LYS A O 1
ATOM 2267 N N . VAL A 1 293 ? 12.218 -15.145 -0.372 1.00 89.69 293 VAL A N 1
ATOM 2268 C CA . VAL A 1 293 ? 11.588 -13.837 -0.142 1.00 89.69 293 VAL A CA 1
ATOM 2269 C C . VAL A 1 293 ? 12.278 -12.766 -0.991 1.00 89.69 293 VAL A C 1
ATOM 2271 O O . VAL A 1 293 ? 11.589 -11.949 -1.588 1.00 89.69 293 VAL A O 1
ATOM 2274 N N . MET A 1 294 ? 13.610 -12.831 -1.133 1.00 92.81 294 MET A N 1
ATOM 2275 C CA . MET A 1 294 ? 14.377 -11.958 -2.029 1.00 92.81 294 MET A CA 1
ATOM 2276 C C . MET A 1 294 ? 13.902 -12.054 -3.476 1.00 92.81 294 MET A C 1
ATOM 2278 O O . MET A 1 294 ? 13.819 -11.024 -4.126 1.00 92.81 294 MET A O 1
ATOM 2282 N N . CYS A 1 295 ? 13.599 -13.253 -3.988 1.00 92.81 295 CYS A N 1
ATOM 2283 C CA . CYS A 1 295 ? 13.057 -13.395 -5.338 1.00 92.81 295 CYS A CA 1
ATOM 2284 C C . CYS A 1 295 ? 11.720 -12.667 -5.465 1.00 92.81 295 CYS A C 1
ATOM 2286 O O . CYS A 1 295 ? 11.575 -11.899 -6.400 1.00 92.81 295 CYS A O 1
ATOM 2288 N N . LEU A 1 296 ? 10.789 -12.827 -4.516 1.00 90.25 296 LEU A N 1
ATOM 2289 C CA . LEU A 1 296 ? 9.492 -12.137 -4.563 1.00 90.25 296 LEU A CA 1
ATOM 2290 C C . LEU A 1 296 ? 9.625 -10.611 -4.459 1.00 90.25 296 LEU A C 1
ATOM 2292 O O . LEU A 1 296 ? 9.032 -9.885 -5.249 1.00 90.25 296 LEU A O 1
ATOM 2296 N N . THR A 1 297 ? 10.408 -10.112 -3.503 1.00 87.88 297 THR A N 1
ATOM 2297 C CA . THR A 1 297 ? 10.610 -8.662 -3.339 1.00 87.88 297 THR A CA 1
ATOM 2298 C C . THR A 1 297 ? 11.461 -8.084 -4.469 1.00 87.88 297 THR A C 1
ATOM 2300 O O . THR A 1 297 ? 11.323 -6.923 -4.835 1.00 87.88 297 THR A O 1
ATOM 2303 N N . GLY A 1 298 ? 12.349 -8.910 -5.023 1.00 87.00 298 GLY A N 1
ATOM 2304 C CA . GLY A 1 298 ? 13.261 -8.574 -6.104 1.00 87.00 298 GLY A CA 1
ATOM 2305 C C . GLY A 1 298 ? 12.607 -8.549 -7.477 1.00 87.00 298 GLY A C 1
ATOM 2306 O O . GLY A 1 298 ? 13.211 -7.984 -8.372 1.00 87.00 298 GLY A O 1
ATOM 2307 N N . VAL A 1 299 ? 11.402 -9.101 -7.665 1.00 90.88 299 VAL A N 1
ATOM 2308 C CA . VAL A 1 299 ? 10.687 -8.976 -8.949 1.00 90.88 299 VAL A CA 1
ATOM 2309 C C . VAL A 1 299 ? 10.516 -7.500 -9.306 1.00 90.88 299 VAL A C 1
ATOM 2311 O O . VAL A 1 299 ? 10.910 -7.089 -10.386 1.00 90.88 299 VAL A O 1
ATOM 2314 N N . ASP A 1 300 ? 10.045 -6.694 -8.354 1.00 88.62 300 ASP A N 1
ATOM 2315 C CA . ASP A 1 300 ? 9.929 -5.236 -8.480 1.00 88.62 300 ASP A CA 1
ATOM 2316 C C . ASP A 1 300 ? 11.305 -4.582 -8.695 1.00 88.62 300 ASP A C 1
ATOM 2318 O O . ASP A 1 300 ? 11.559 -3.979 -9.736 1.00 88.62 300 ASP A O 1
ATOM 2322 N N . TYR A 1 301 ? 12.259 -4.831 -7.792 1.00 88.75 301 TYR A N 1
ATOM 2323 C CA . TYR A 1 301 ? 13.563 -4.167 -7.853 1.00 88.75 301 TYR A CA 1
ATOM 2324 C C . TYR A 1 301 ? 14.390 -4.507 -9.107 1.00 88.75 301 TYR A C 1
ATOM 2326 O O . TYR A 1 301 ? 14.969 -3.620 -9.727 1.00 88.75 301 TYR A O 1
ATOM 2334 N N . PHE A 1 302 ? 14.453 -5.779 -9.510 1.00 92.25 302 PHE A N 1
ATOM 2335 C CA . PHE A 1 302 ? 15.223 -6.210 -10.680 1.00 92.25 302 PHE A CA 1
ATOM 2336 C C . PHE A 1 302 ? 14.516 -5.890 -11.998 1.00 92.25 302 PHE A C 1
ATOM 2338 O O . PHE A 1 302 ? 15.204 -5.635 -12.985 1.00 92.25 302 PHE A O 1
ATOM 2345 N N . SER A 1 303 ? 13.177 -5.855 -12.029 1.00 90.75 303 SER A N 1
ATOM 2346 C CA . SER A 1 303 ? 12.431 -5.496 -13.246 1.00 90.75 303 SER A CA 1
ATOM 2347 C C . SER A 1 303 ? 12.736 -4.080 -13.739 1.00 90.75 303 SER A C 1
ATOM 2349 O O . SER A 1 303 ? 12.686 -3.833 -14.939 1.00 90.75 303 SER A O 1
ATOM 2351 N N . SER A 1 304 ? 13.189 -3.189 -12.847 1.00 88.44 304 SER A N 1
ATOM 2352 C CA . SER A 1 304 ? 13.663 -1.848 -13.209 1.00 88.44 304 SER A CA 1
ATOM 2353 C C . SER A 1 304 ? 14.784 -1.851 -14.263 1.00 88.44 304 SER A C 1
ATOM 2355 O O . SER A 1 304 ? 14.976 -0.851 -14.950 1.00 88.44 304 SER A O 1
ATOM 2357 N N . LEU A 1 305 ? 15.515 -2.960 -14.447 1.00 89.88 305 LEU A N 1
ATOM 2358 C CA . LEU A 1 305 ? 16.509 -3.094 -15.522 1.00 89.88 305 LEU A CA 1
ATOM 2359 C C . LEU A 1 305 ? 15.908 -2.988 -16.928 1.00 89.88 305 LEU A C 1
ATOM 2361 O O . LEU A 1 305 ? 16.637 -2.629 -17.849 1.00 89.88 305 LEU A O 1
ATOM 2365 N N . ALA A 1 306 ? 14.615 -3.280 -17.095 1.00 88.00 306 ALA A N 1
ATOM 2366 C CA . ALA A 1 306 ? 13.948 -3.197 -18.390 1.00 88.00 306 ALA A CA 1
ATOM 2367 C C . ALA A 1 306 ? 13.940 -1.758 -18.939 1.00 88.00 306 ALA A C 1
ATOM 2369 O O . ALA A 1 306 ? 14.235 -1.561 -20.116 1.00 88.00 306 ALA A O 1
ATOM 2370 N N . TYR A 1 307 ? 13.717 -0.763 -18.069 1.00 84.81 307 TYR A N 1
ATOM 2371 C CA . TYR A 1 307 ? 13.502 0.632 -18.469 1.00 84.81 307 TYR A CA 1
ATOM 2372 C C . TYR A 1 307 ? 14.539 1.632 -17.923 1.00 84.81 307 TYR A C 1
ATOM 2374 O O . TYR A 1 307 ? 14.846 2.614 -18.599 1.00 84.81 307 TYR A O 1
ATOM 2382 N N . VAL A 1 308 ? 15.132 1.422 -16.735 1.00 87.88 308 VAL A N 1
ATOM 2383 C CA . VAL A 1 308 ? 16.052 2.405 -16.112 1.00 87.88 308 VAL A CA 1
ATOM 2384 C C . VAL A 1 308 ? 17.261 2.746 -16.993 1.00 87.88 308 VAL A C 1
ATOM 2386 O O . VAL A 1 308 ? 17.582 3.932 -17.080 1.00 87.88 308 VAL A O 1
ATOM 2389 N N . PRO A 1 309 ? 17.931 1.793 -17.677 1.00 89.94 309 PRO A N 1
ATOM 2390 C CA . PRO A 1 309 ? 19.029 2.131 -18.585 1.00 89.94 309 PRO A CA 1
ATOM 2391 C C . PRO A 1 309 ? 18.604 3.081 -19.713 1.00 89.94 309 PRO A C 1
ATOM 2393 O O . PRO A 1 309 ? 19.348 4.005 -20.036 1.00 89.94 309 PRO A O 1
ATOM 2396 N N . ALA A 1 310 ? 17.394 2.902 -20.258 1.00 88.12 310 ALA A N 1
ATOM 2397 C CA . ALA A 1 310 ? 16.843 3.777 -21.290 1.00 88.12 310 ALA A CA 1
ATOM 2398 C C . ALA A 1 310 ? 16.556 5.183 -20.739 1.00 88.12 310 ALA A C 1
ATOM 2400 O O . ALA A 1 310 ? 16.979 6.171 -21.333 1.00 88.12 310 ALA A O 1
ATOM 2401 N N . ILE A 1 311 ? 15.930 5.275 -19.558 1.00 85.12 311 ILE A N 1
ATOM 2402 C CA . ILE A 1 311 ? 15.673 6.555 -18.874 1.00 85.12 311 ILE A CA 1
ATOM 2403 C C . ILE A 1 311 ? 16.987 7.291 -18.584 1.00 85.12 311 ILE A C 1
ATOM 2405 O O . ILE A 1 311 ? 17.081 8.500 -18.787 1.00 85.12 311 ILE A O 1
ATOM 2409 N N . ALA A 1 312 ? 18.019 6.573 -18.133 1.00 87.25 312 ALA A N 1
ATOM 2410 C CA . ALA A 1 312 ? 19.326 7.151 -17.842 1.00 87.25 312 ALA A CA 1
ATOM 2411 C C . ALA A 1 312 ? 20.005 7.712 -19.090 1.00 87.25 312 ALA A C 1
ATOM 2413 O O . ALA A 1 312 ? 20.489 8.846 -19.064 1.00 87.25 312 ALA A O 1
ATOM 2414 N N . ALA A 1 313 ? 20.003 6.951 -20.184 1.00 87.50 313 ALA A N 1
ATOM 2415 C CA . ALA A 1 313 ? 20.559 7.388 -21.457 1.00 87.50 313 ALA A CA 1
ATOM 2416 C C . ALA A 1 313 ? 19.790 8.582 -22.041 1.00 87.50 313 ALA A C 1
ATOM 2418 O O . ALA A 1 313 ? 20.414 9.528 -22.519 1.00 87.50 313 ALA A O 1
ATOM 2419 N N . LEU A 1 314 ? 18.458 8.590 -21.940 1.00 86.94 314 LEU A N 1
ATOM 2420 C CA . LEU A 1 314 ? 17.628 9.696 -22.413 1.00 86.94 314 LEU A CA 1
ATOM 2421 C C . LEU A 1 314 ? 17.853 10.977 -21.593 1.00 86.94 314 LEU A C 1
ATOM 2423 O O . LEU A 1 314 ? 17.989 12.057 -22.160 1.00 86.94 314 LEU A O 1
ATOM 2427 N N . ALA A 1 315 ? 17.929 10.864 -20.264 1.00 84.25 315 ALA A N 1
ATOM 2428 C CA . ALA A 1 315 ? 18.037 12.020 -19.375 1.00 84.25 315 ALA A CA 1
ATOM 2429 C C . ALA A 1 315 ? 19.461 12.595 -19.272 1.00 84.25 315 ALA A C 1
ATOM 2431 O O . ALA A 1 315 ? 19.624 13.802 -19.099 1.00 84.25 315 ALA A O 1
ATOM 2432 N N . ALA A 1 316 ? 20.493 11.747 -19.339 1.00 86.56 316 ALA A N 1
ATOM 2433 C CA . ALA A 1 316 ? 21.883 12.144 -19.099 1.00 86.56 316 ALA A CA 1
ATOM 2434 C C . ALA A 1 316 ? 22.813 11.958 -20.313 1.00 86.56 316 ALA A C 1
ATOM 2436 O O . ALA A 1 316 ? 23.982 12.347 -20.245 1.00 86.56 316 ALA A O 1
ATOM 2437 N N . GLY A 1 317 ? 22.336 11.379 -21.420 1.00 87.06 317 GLY A N 1
ATOM 2438 C CA . GLY A 1 317 ? 23.131 11.166 -22.632 1.00 87.06 317 GLY A CA 1
ATOM 2439 C C . GLY A 1 317 ? 24.433 10.414 -22.344 1.00 87.06 317 GLY A C 1
ATOM 2440 O O . GLY A 1 317 ? 24.449 9.425 -21.611 1.00 87.06 317 GLY A O 1
ATOM 2441 N N . ALA A 1 318 ? 25.557 10.931 -22.851 1.00 86.25 318 ALA A N 1
ATOM 2442 C CA . ALA A 1 318 ? 26.887 10.355 -22.621 1.00 86.25 318 ALA A CA 1
ATOM 2443 C C . ALA A 1 318 ? 27.282 10.264 -21.128 1.00 86.25 318 ALA A C 1
ATOM 2445 O O . ALA A 1 318 ? 28.118 9.436 -20.761 1.00 86.25 318 ALA A O 1
ATOM 2446 N N . VAL A 1 319 ? 26.671 11.074 -20.253 1.00 87.88 319 VAL A N 1
ATOM 2447 C CA . VAL A 1 319 ? 26.924 11.104 -18.799 1.00 87.88 319 VAL A CA 1
ATOM 2448 C C . VAL A 1 319 ? 26.139 10.006 -18.053 1.00 87.88 319 VAL A C 1
ATOM 2450 O O . VAL A 1 319 ? 26.383 9.764 -16.871 1.00 87.88 319 VAL A O 1
ATOM 2453 N N . SER A 1 320 ? 25.240 9.278 -18.725 1.00 88.94 320 SER A N 1
ATOM 2454 C CA . SER A 1 320 ? 24.390 8.220 -18.147 1.00 88.94 320 SER A CA 1
ATOM 2455 C C . SER A 1 320 ? 25.119 7.206 -17.243 1.00 88.94 320 SER A C 1
ATOM 2457 O O . SER A 1 320 ? 24.643 6.979 -16.123 1.00 88.9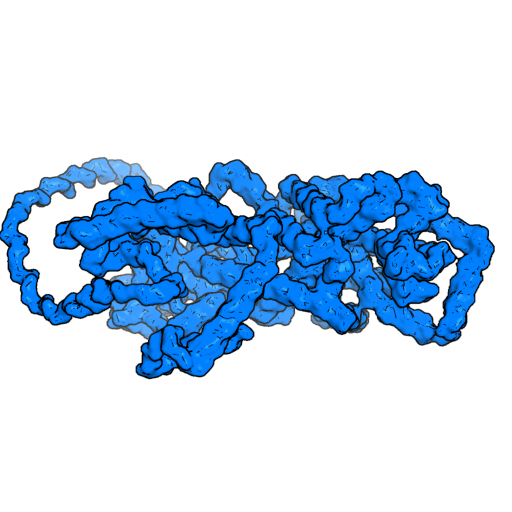4 320 SER A O 1
ATOM 2459 N N . PRO A 1 321 ? 26.306 6.665 -17.599 1.00 90.06 321 PRO A N 1
ATOM 2460 C CA . PRO A 1 321 ? 27.027 5.744 -16.717 1.00 90.06 321 PRO A CA 1
ATOM 2461 C C . PRO A 1 321 ? 27.484 6.398 -15.403 1.00 90.06 321 PRO A C 1
ATOM 2463 O O . PRO A 1 321 ? 27.467 5.761 -14.349 1.00 90.06 321 PRO A O 1
ATOM 2466 N N . LEU A 1 322 ? 27.845 7.688 -15.435 1.00 86.38 322 LEU A N 1
ATOM 2467 C CA . LEU A 1 322 ? 28.225 8.459 -14.245 1.00 86.38 322 LEU A CA 1
ATOM 2468 C C . LEU A 1 322 ? 27.003 8.790 -13.379 1.00 86.38 322 LEU A C 1
ATOM 2470 O O . LEU A 1 322 ? 27.069 8.680 -12.153 1.00 86.38 322 LEU A O 1
ATOM 2474 N N . ALA A 1 323 ? 25.874 9.136 -14.001 1.00 86.75 323 ALA A N 1
ATOM 2475 C CA . ALA A 1 323 ? 24.609 9.324 -13.294 1.00 86.75 323 ALA A CA 1
ATOM 2476 C C . ALA A 1 323 ? 24.157 8.017 -12.616 1.00 86.75 323 ALA A C 1
ATOM 2478 O O . ALA A 1 323 ? 23.769 8.012 -11.449 1.00 86.75 323 ALA A O 1
ATOM 2479 N N . THR A 1 324 ? 24.318 6.881 -13.294 1.00 89.25 324 THR A N 1
ATOM 2480 C CA . THR A 1 324 ? 24.019 5.554 -12.741 1.00 89.25 324 THR A CA 1
ATOM 2481 C C . THR A 1 324 ? 24.959 5.178 -11.595 1.00 89.25 324 THR A C 1
ATOM 2483 O O . THR A 1 324 ? 24.525 4.595 -10.599 1.00 89.25 324 THR A O 1
ATOM 2486 N N . LEU A 1 325 ? 26.233 5.576 -11.659 1.00 89.88 325 LEU A N 1
ATOM 2487 C CA . LEU A 1 325 ? 27.166 5.412 -10.542 1.00 89.88 325 LEU A CA 1
ATOM 2488 C C . LEU A 1 325 ? 26.712 6.180 -9.293 1.00 89.88 325 LEU A C 1
ATOM 2490 O O . LEU A 1 325 ? 26.838 5.657 -8.184 1.00 89.88 325 LEU A O 1
ATOM 2494 N N . LEU A 1 326 ? 26.130 7.373 -9.455 1.00 87.12 326 LEU A N 1
ATOM 2495 C CA . LEU A 1 326 ? 25.539 8.127 -8.347 1.00 87.12 326 LEU A CA 1
ATOM 2496 C C . LEU A 1 326 ? 24.358 7.370 -7.714 1.00 87.12 326 LEU A C 1
ATOM 2498 O O . LEU A 1 326 ? 24.272 7.301 -6.486 1.00 87.12 326 LEU A O 1
ATOM 2502 N N . ILE A 1 327 ? 23.495 6.741 -8.522 1.00 87.69 327 ILE A N 1
ATOM 2503 C CA . ILE A 1 327 ? 22.399 5.881 -8.031 1.00 87.69 327 ILE A CA 1
ATOM 2504 C C . ILE A 1 327 ? 22.957 4.698 -7.238 1.00 87.69 327 ILE A C 1
ATOM 2506 O O . ILE A 1 327 ? 22.474 4.396 -6.146 1.00 87.69 327 ILE A O 1
ATOM 2510 N N . VAL A 1 328 ? 23.984 4.020 -7.757 1.00 91.81 328 VAL A N 1
ATOM 2511 C CA . VAL A 1 328 ? 24.613 2.883 -7.071 1.00 91.81 328 VAL A CA 1
ATOM 2512 C C . VAL A 1 328 ? 25.255 3.321 -5.758 1.00 91.81 328 VAL A C 1
ATOM 2514 O O . VAL A 1 328 ? 25.064 2.666 -4.730 1.00 91.81 328 VAL A O 1
ATOM 2517 N N . ALA A 1 329 ? 25.945 4.461 -5.743 1.00 91.88 329 ALA A N 1
ATOM 2518 C CA . ALA A 1 329 ? 26.495 5.033 -4.521 1.00 91.88 329 ALA A CA 1
ATOM 2519 C C . ALA A 1 329 ? 25.388 5.345 -3.501 1.00 91.88 329 ALA A C 1
ATOM 2521 O O . ALA A 1 329 ? 25.497 4.949 -2.339 1.00 91.88 329 ALA A O 1
ATOM 2522 N N . LEU A 1 330 ? 24.286 5.970 -3.928 1.00 90.75 330 LEU A N 1
ATOM 2523 C CA . LEU A 1 330 ? 23.123 6.226 -3.076 1.00 90.75 330 LEU A CA 1
ATOM 2524 C C . LEU A 1 330 ? 22.495 4.928 -2.554 1.00 90.75 330 LEU A C 1
ATOM 2526 O O . LEU A 1 330 ? 22.126 4.845 -1.383 1.00 90.75 330 LEU A O 1
ATOM 2530 N N . THR A 1 331 ? 22.410 3.898 -3.392 1.00 91.94 331 THR A N 1
ATOM 2531 C CA . THR A 1 331 ? 21.875 2.583 -3.025 1.00 91.94 331 THR A CA 1
ATOM 2532 C C . THR A 1 331 ? 22.714 1.950 -1.921 1.00 91.94 331 THR A C 1
ATOM 2534 O O . THR A 1 331 ? 22.187 1.556 -0.881 1.00 91.94 331 THR A O 1
ATOM 2537 N N . LEU A 1 332 ? 24.030 1.867 -2.123 1.00 94.50 332 LEU A N 1
ATOM 2538 C CA . LEU A 1 332 ? 24.940 1.146 -1.233 1.00 94.50 332 LEU A CA 1
ATOM 2539 C C . LEU A 1 332 ? 25.285 1.930 0.039 1.00 94.50 332 LEU A C 1
ATOM 2541 O O . LEU A 1 332 ? 25.453 1.319 1.097 1.00 94.50 332 LEU A O 1
ATOM 2545 N N . LEU A 1 333 ? 25.388 3.260 -0.048 1.00 93.94 333 LEU A N 1
ATOM 2546 C CA . LEU A 1 333 ? 25.833 4.129 1.050 1.00 93.94 333 LEU A CA 1
ATOM 2547 C C . LEU A 1 333 ? 24.688 4.890 1.734 1.00 93.94 333 LEU A C 1
ATOM 2549 O O . LEU A 1 333 ? 24.853 5.327 2.871 1.00 93.94 333 LEU A O 1
ATOM 2553 N N . GLY A 1 334 ? 23.532 5.024 1.083 1.00 92.62 334 GLY A N 1
ATOM 2554 C CA . GLY A 1 334 ? 22.342 5.685 1.624 1.00 92.62 334 GLY A CA 1
ATOM 2555 C C . GLY A 1 334 ? 21.229 4.697 1.966 1.00 92.62 334 GLY A C 1
ATOM 2556 O O . GLY A 1 334 ? 20.964 4.422 3.141 1.00 92.62 334 GLY A O 1
ATOM 2557 N N . MET A 1 335 ? 20.603 4.126 0.935 1.00 92.50 335 MET A N 1
ATOM 2558 C CA . MET A 1 335 ? 19.385 3.315 1.055 1.00 92.50 335 MET A CA 1
ATOM 2559 C C . MET A 1 335 ? 19.617 2.011 1.820 1.00 92.50 335 MET A C 1
ATOM 2561 O O . MET A 1 335 ? 18.890 1.704 2.764 1.00 92.50 335 MET A O 1
ATOM 2565 N N . LEU A 1 336 ? 20.659 1.250 1.483 1.00 94.00 336 LEU A N 1
ATOM 2566 C CA . LEU A 1 336 ? 20.961 -0.014 2.152 1.00 94.00 336 LEU A CA 1
ATOM 2567 C C . LEU A 1 336 ? 21.250 0.182 3.658 1.00 94.00 336 LEU A C 1
ATOM 2569 O O . LEU A 1 336 ? 20.652 -0.533 4.469 1.00 94.00 336 LEU A O 1
ATOM 2573 N N . PRO A 1 337 ? 22.105 1.130 4.098 1.00 94.88 337 PRO A N 1
ATOM 2574 C CA . PRO A 1 337 ? 22.286 1.427 5.519 1.00 94.88 337 PRO A CA 1
ATOM 2575 C C . PRO A 1 337 ? 21.003 1.883 6.218 1.00 94.88 337 PRO A C 1
ATOM 2577 O O . PRO A 1 337 ? 20.750 1.446 7.346 1.00 94.88 337 PRO A O 1
ATOM 2580 N N . MET A 1 338 ? 20.189 2.707 5.552 1.00 94.00 338 MET A N 1
ATOM 2581 C CA . MET A 1 338 ? 18.893 3.161 6.058 1.00 94.00 338 MET A CA 1
ATOM 2582 C C . MET A 1 338 ? 17.970 1.966 6.318 1.00 94.00 338 MET A C 1
ATOM 2584 O O . MET A 1 338 ? 17.565 1.735 7.457 1.00 94.00 338 MET A O 1
ATOM 2588 N N . TYR A 1 339 ? 17.726 1.125 5.313 1.00 92.81 339 TYR A N 1
ATOM 2589 C CA . TYR A 1 339 ? 16.827 -0.023 5.431 1.00 92.81 339 TYR A CA 1
ATOM 2590 C C . TYR A 1 339 ? 17.349 -1.131 6.352 1.00 92.81 339 TYR A C 1
ATOM 2592 O O . TYR A 1 339 ? 16.568 -1.777 7.049 1.00 92.81 339 TYR A O 1
ATOM 2600 N N . ARG A 1 340 ? 18.673 -1.307 6.479 1.00 93.19 340 ARG A N 1
ATOM 2601 C CA . ARG A 1 340 ? 19.265 -2.175 7.519 1.00 93.19 340 ARG A CA 1
ATOM 2602 C C . ARG A 1 340 ? 18.963 -1.684 8.939 1.00 93.19 340 ARG A C 1
ATOM 2604 O O . ARG A 1 340 ? 18.953 -2.502 9.870 1.00 93.19 340 ARG A O 1
ATOM 2611 N N . ARG A 1 341 ? 18.777 -0.369 9.118 1.00 92.56 341 ARG A N 1
ATOM 2612 C CA . ARG A 1 341 ? 18.359 0.248 10.381 1.00 92.56 341 ARG A CA 1
ATOM 2613 C C . ARG A 1 341 ? 16.859 0.070 10.589 1.00 92.56 341 ARG A C 1
ATOM 2615 O O . ARG A 1 341 ? 16.498 -0.399 11.662 1.00 92.56 341 ARG A O 1
ATOM 2622 N N . VAL A 1 342 ? 16.032 0.327 9.572 1.00 91.31 342 VAL A N 1
ATOM 2623 C CA . VAL A 1 342 ? 14.578 0.081 9.630 1.00 91.31 342 VAL A CA 1
ATOM 2624 C C . VAL A 1 342 ? 14.294 -1.376 10.002 1.00 91.31 342 VAL A C 1
ATOM 2626 O O . VAL A 1 342 ? 13.567 -1.624 10.952 1.00 91.31 342 VAL A O 1
ATOM 2629 N N . ALA A 1 343 ? 14.976 -2.345 9.381 1.00 90.44 343 ALA A N 1
ATOM 2630 C CA . ALA A 1 343 ? 14.842 -3.765 9.727 1.00 90.44 343 ALA A CA 1
ATOM 2631 C C . ALA A 1 343 ? 15.216 -4.095 11.187 1.00 90.44 343 ALA A C 1
ATOM 2633 O O . ALA A 1 343 ? 14.807 -5.124 11.713 1.00 90.44 343 ALA A O 1
ATOM 2634 N N . LYS A 1 344 ? 16.026 -3.256 11.849 1.00 89.94 344 LYS A N 1
ATOM 2635 C CA . LYS A 1 344 ? 16.373 -3.419 13.268 1.00 89.94 344 LYS A CA 1
ATOM 2636 C C . LYS A 1 344 ? 15.328 -2.785 14.189 1.00 89.94 344 LYS A C 1
ATOM 2638 O O . LYS A 1 344 ? 15.027 -3.369 15.218 1.00 89.94 344 LYS A O 1
ATOM 2643 N N . GLU A 1 345 ? 14.860 -1.586 13.851 1.00 86.56 345 GLU A N 1
ATOM 2644 C CA . GLU A 1 345 ? 13.931 -0.802 14.680 1.00 86.56 345 GLU A CA 1
ATOM 2645 C C . GLU A 1 345 ? 12.469 -1.264 14.498 1.00 86.56 345 GLU A C 1
ATOM 2647 O O . GLU A 1 345 ? 11.680 -1.165 15.426 1.00 86.56 345 GLU A O 1
ATOM 2652 N N . SER A 1 346 ? 12.120 -1.842 13.340 1.00 84.50 346 SER A N 1
ATOM 2653 C CA . SER A 1 346 ? 10.781 -2.349 12.997 1.00 84.50 346 SER A CA 1
ATOM 2654 C C . SER A 1 346 ? 10.825 -3.832 12.574 1.00 84.50 346 SER A C 1
ATOM 2656 O O . SER A 1 346 ? 10.516 -4.190 11.432 1.00 84.50 346 SER A O 1
ATOM 2658 N N . PRO A 1 347 ? 11.237 -4.750 13.470 1.00 78.75 347 PRO A N 1
ATOM 2659 C CA . PRO A 1 347 ? 11.505 -6.141 13.101 1.00 78.75 347 PRO A CA 1
ATOM 2660 C C . PRO A 1 347 ? 10.232 -6.979 12.880 1.00 78.75 347 PRO A C 1
ATOM 2662 O O . PRO A 1 347 ? 10.290 -8.096 12.360 1.00 78.75 347 PRO A O 1
ATOM 2665 N N . HIS A 1 348 ? 9.074 -6.434 13.250 1.00 76.94 348 HIS A N 1
ATOM 2666 C CA . HIS A 1 348 ? 7.761 -7.028 13.017 1.00 76.94 348 HIS A CA 1
ATOM 2667 C C . HIS A 1 348 ? 7.211 -6.713 11.617 1.00 76.94 348 HIS A C 1
ATOM 2669 O O . HIS A 1 348 ? 6.096 -7.114 11.307 1.00 76.94 348 HIS A O 1
ATOM 2675 N N . GLY A 1 349 ? 7.976 -6.046 10.740 1.00 74.12 349 GLY A N 1
ATOM 2676 C CA . GLY A 1 349 ? 7.599 -5.782 9.343 1.00 74.12 349 GLY A CA 1
ATOM 2677 C C . GLY A 1 349 ? 6.601 -4.640 9.160 1.00 74.12 349 GLY A C 1
ATOM 2678 O O . GLY A 1 349 ? 5.902 -4.587 8.155 1.00 74.12 349 GLY A O 1
ATOM 2679 N N . ALA A 1 350 ? 6.494 -3.749 10.143 1.00 74.75 350 ALA A N 1
ATOM 2680 C CA . ALA A 1 350 ? 5.654 -2.557 10.066 1.00 74.75 350 ALA A CA 1
ATOM 2681 C C . ALA A 1 350 ? 6.332 -1.427 9.248 1.00 74.75 350 ALA A C 1
ATOM 2683 O O . ALA A 1 350 ? 5.746 -0.385 8.974 1.00 74.75 350 ALA A O 1
ATOM 2684 N N . GLY A 1 351 ? 7.578 -1.655 8.812 1.00 81.94 351 GLY A N 1
ATOM 2685 C CA . GLY A 1 351 ? 8.333 -0.742 7.959 1.00 81.94 351 GLY A CA 1
ATOM 2686 C C . GLY A 1 351 ? 8.744 0.534 8.686 1.00 81.94 351 GLY A C 1
ATOM 2687 O O . GLY A 1 351 ? 8.819 0.574 9.919 1.00 81.94 351 GLY A O 1
ATOM 2688 N N . SER A 1 352 ? 9.031 1.572 7.904 1.00 83.38 352 SER A N 1
ATOM 2689 C CA . SER A 1 352 ? 9.390 2.901 8.415 1.00 83.38 352 SER A CA 1
ATOM 2690 C C . SER A 1 352 ? 8.233 3.622 9.122 1.00 83.38 352 SER A C 1
ATOM 2692 O O . SER A 1 352 ? 8.478 4.472 9.977 1.00 83.38 352 SER A O 1
ATOM 2694 N N . VAL A 1 353 ? 6.988 3.240 8.822 1.00 82.31 353 VAL A N 1
ATOM 2695 C CA . VAL A 1 353 ? 5.758 3.819 9.386 1.00 82.31 353 VAL A CA 1
ATOM 2696 C C . VAL A 1 353 ? 5.738 3.712 10.917 1.00 82.31 353 VAL A C 1
ATOM 2698 O O . VAL A 1 353 ? 5.552 4.721 11.594 1.00 82.31 353 VAL A O 1
ATOM 2701 N N . ALA A 1 354 ? 6.034 2.530 11.471 1.00 78.50 354 ALA A N 1
ATOM 2702 C CA . ALA A 1 354 ? 6.054 2.304 12.923 1.00 78.50 354 ALA A CA 1
ATOM 2703 C C . ALA A 1 354 ? 7.097 3.162 13.649 1.00 78.50 354 ALA A C 1
ATOM 2705 O O . ALA A 1 354 ? 6.901 3.554 14.790 1.00 78.50 354 ALA A O 1
ATOM 2706 N N . MET A 1 355 ? 8.211 3.494 12.990 1.00 84.56 355 MET A N 1
ATOM 2707 C CA . MET A 1 355 ? 9.239 4.334 13.607 1.00 84.56 355 MET A CA 1
ATOM 2708 C C . MET A 1 355 ? 8.777 5.785 13.797 1.00 84.56 355 MET A C 1
ATOM 2710 O O . MET A 1 355 ? 9.327 6.491 14.642 1.00 84.56 355 MET A O 1
ATOM 2714 N N . LEU A 1 356 ? 7.835 6.250 12.971 1.00 80.69 356 LEU A N 1
ATOM 2715 C CA . LEU A 1 356 ? 7.326 7.624 12.982 1.00 80.69 356 LEU A CA 1
ATOM 2716 C C . LEU A 1 356 ? 6.096 7.786 13.871 1.00 80.69 356 LEU A C 1
ATOM 2718 O O . LEU A 1 356 ? 5.872 8.878 14.391 1.00 80.69 356 LEU A O 1
ATOM 2722 N N . GLU A 1 357 ? 5.332 6.713 14.055 1.00 76.00 357 GLU A N 1
ATOM 2723 C CA . GLU A 1 357 ? 4.175 6.657 14.948 1.00 76.00 357 GLU A CA 1
ATOM 2724 C C . GLU A 1 357 ? 4.516 7.161 16.360 1.00 76.00 357 GLU A C 1
ATOM 2726 O O . GLU A 1 357 ? 3.859 8.070 16.864 1.00 76.00 357 GLU A O 1
ATOM 2731 N N . ASP A 1 358 ? 5.630 6.694 16.929 1.00 69.56 358 ASP A N 1
ATOM 2732 C CA . ASP A 1 358 ? 6.089 7.061 18.277 1.00 69.56 358 ASP A CA 1
ATOM 2733 C C . ASP A 1 358 ? 6.683 8.485 18.383 1.00 69.56 358 ASP A C 1
ATOM 2735 O O . ASP A 1 358 ? 7.156 8.904 19.448 1.00 69.56 358 ASP A O 1
ATOM 2739 N N . LEU A 1 359 ? 6.757 9.242 17.280 1.00 73.06 359 LEU A N 1
ATOM 2740 C CA . LEU A 1 359 ? 7.362 10.581 17.271 1.00 73.06 359 LEU A CA 1
ATOM 2741 C C . LEU A 1 359 ? 6.366 11.707 17.547 1.00 73.06 359 LEU A C 1
ATOM 2743 O O . LEU A 1 359 ? 6.788 12.761 18.030 1.00 73.06 359 LEU A O 1
ATOM 2747 N N . LEU A 1 360 ? 5.085 11.521 17.221 1.00 70.38 360 LEU A N 1
ATOM 2748 C CA . LEU A 1 360 ? 4.067 12.571 17.287 1.00 70.38 360 LEU A CA 1
ATOM 2749 C C . LEU A 1 360 ? 3.028 12.262 18.374 1.00 70.38 360 LEU A C 1
ATOM 2751 O O . LEU A 1 360 ? 2.531 11.142 18.444 1.00 70.38 360 LEU A O 1
ATOM 2755 N N . PRO A 1 361 ? 2.644 13.244 19.210 1.00 70.00 361 PRO A N 1
ATOM 2756 C CA . PRO A 1 361 ? 1.694 13.003 20.285 1.00 70.00 361 PRO A CA 1
ATOM 2757 C C . PRO A 1 361 ? 0.272 12.755 19.757 1.00 70.00 361 PRO A C 1
ATOM 2759 O O . PRO A 1 361 ? -0.248 13.499 18.917 1.00 70.00 361 PRO A O 1
ATOM 2762 N N . PHE A 1 362 ? -0.394 11.762 20.349 1.00 67.31 362 PHE A N 1
ATOM 2763 C CA . PHE A 1 362 ? -1.840 11.540 20.271 1.00 67.31 362 PHE A CA 1
ATOM 2764 C C . PHE A 1 362 ? -2.377 11.406 18.826 1.00 67.31 362 PHE A C 1
ATOM 2766 O O . PHE A 1 362 ? -1.968 10.526 18.073 1.00 67.31 362 PHE A O 1
ATOM 2773 N N . TRP A 1 363 ? -3.334 12.248 18.420 1.00 67.81 363 TRP A N 1
ATOM 2774 C CA . TRP A 1 363 ? -4.066 12.112 17.153 1.00 67.81 363 TRP A CA 1
ATOM 2775 C C . TRP A 1 363 ? -3.262 12.547 15.917 1.00 67.81 363 TRP A C 1
ATOM 2777 O O . TRP A 1 363 ? -3.546 12.100 14.806 1.00 67.81 363 TRP A O 1
ATOM 2787 N N . TRP A 1 364 ? -2.231 13.377 16.103 1.00 75.12 364 TRP A N 1
ATOM 2788 C CA . TRP A 1 364 ? -1.371 13.824 15.006 1.00 75.12 364 TRP A CA 1
ATOM 2789 C C . TRP A 1 364 ? -0.509 12.692 14.453 1.00 75.12 364 TRP A C 1
ATOM 2791 O O . TRP A 1 364 ? -0.321 12.635 13.240 1.00 75.12 364 TRP A O 1
ATOM 2801 N N . GLY A 1 365 ? -0.064 11.760 15.306 1.00 77.12 365 GLY A N 1
ATOM 2802 C CA . GLY A 1 365 ? 0.628 10.546 14.866 1.00 77.12 365 GLY A CA 1
ATOM 2803 C C . GLY A 1 365 ? -0.248 9.691 13.953 1.00 77.12 365 GLY A C 1
ATOM 2804 O O . GLY A 1 365 ? 0.181 9.306 12.873 1.00 77.12 365 GLY A O 1
ATOM 2805 N N . LYS A 1 366 ? -1.523 9.498 14.303 1.00 77.81 366 LYS A N 1
ATOM 2806 C CA . LYS A 1 366 ? -2.461 8.695 13.496 1.00 77.81 366 LYS A CA 1
ATOM 2807 C C . LYS A 1 366 ? -2.817 9.345 12.174 1.00 77.81 366 LYS A C 1
ATOM 2809 O O . LYS A 1 366 ? -2.803 8.672 11.151 1.00 77.81 366 LYS A O 1
ATOM 2814 N N . LEU A 1 367 ? -3.114 10.646 12.175 1.00 82.19 367 LEU A N 1
ATOM 2815 C CA . LEU A 1 367 ? -3.364 11.369 10.928 1.00 82.19 367 LEU A CA 1
ATOM 2816 C C . LEU A 1 367 ? -2.131 11.315 10.019 1.00 82.19 367 LEU A C 1
ATOM 2818 O O . LEU A 1 367 ? -2.262 11.081 8.821 1.00 82.19 367 LEU A O 1
ATOM 2822 N N . PHE A 1 368 ? -0.938 11.475 10.593 1.00 84.81 368 PHE A N 1
ATOM 2823 C CA . PHE A 1 368 ? 0.315 11.342 9.863 1.00 84.81 368 PHE A CA 1
ATOM 2824 C C . PHE A 1 368 ? 0.492 9.933 9.276 1.00 84.81 368 PHE A C 1
ATOM 2826 O O . PHE A 1 368 ? 0.789 9.804 8.089 1.00 84.81 368 PHE A O 1
ATOM 2833 N N . VAL A 1 369 ? 0.239 8.879 10.059 1.00 84.12 369 VAL A N 1
ATOM 2834 C CA . VAL A 1 369 ? 0.297 7.489 9.582 1.00 84.12 369 VAL A CA 1
ATOM 2835 C C . VAL A 1 369 ? -0.737 7.229 8.486 1.00 84.12 369 VAL A C 1
ATOM 2837 O O . VAL A 1 369 ? -0.401 6.583 7.502 1.00 84.12 369 VAL A O 1
ATOM 2840 N N . LEU A 1 370 ? -1.958 7.765 8.583 1.00 87.06 370 LEU A N 1
ATOM 2841 C CA . LEU A 1 370 ? -2.967 7.656 7.519 1.00 87.06 370 LEU A CA 1
ATOM 2842 C C . LEU A 1 370 ? -2.522 8.317 6.215 1.00 87.06 370 LEU A C 1
ATOM 2844 O O . LEU A 1 370 ? -2.711 7.747 5.143 1.00 87.06 370 LEU A O 1
ATOM 2848 N N . VAL A 1 371 ? -1.934 9.512 6.302 1.00 90.06 371 VAL A N 1
ATOM 2849 C CA . VAL A 1 371 ? -1.381 10.215 5.138 1.00 90.06 371 VAL A CA 1
ATOM 2850 C C . VAL A 1 371 ? -0.254 9.391 4.520 1.00 90.06 371 VAL A C 1
ATOM 2852 O O . VAL A 1 371 ? -0.246 9.172 3.309 1.00 90.06 371 VAL A O 1
ATOM 2855 N N . LEU A 1 372 ? 0.656 8.869 5.346 1.00 89.44 372 LEU A N 1
ATOM 2856 C CA . LEU A 1 372 ? 1.744 8.010 4.888 1.00 89.44 372 LEU A CA 1
ATOM 2857 C C . LEU A 1 372 ? 1.210 6.721 4.251 1.00 89.44 372 LEU A C 1
ATOM 2859 O O . LEU A 1 372 ? 1.672 6.343 3.180 1.00 89.44 372 LEU A O 1
ATOM 2863 N N . LEU A 1 373 ? 0.190 6.096 4.843 1.00 89.12 373 LEU A N 1
ATOM 2864 C CA . LEU A 1 373 ? -0.484 4.919 4.299 1.00 89.12 373 LEU A CA 1
ATOM 2865 C C . LEU A 1 373 ? -1.191 5.224 2.973 1.00 89.12 373 LEU A C 1
ATOM 2867 O O . LEU A 1 373 ? -1.249 4.358 2.108 1.00 89.12 373 LEU A O 1
ATOM 2871 N N . GLY A 1 374 ? -1.682 6.450 2.782 1.00 91.38 374 GLY A N 1
ATOM 2872 C CA . GLY A 1 374 ? -2.182 6.933 1.496 1.00 91.38 374 GLY A CA 1
ATOM 2873 C C . GLY A 1 374 ? -1.095 6.985 0.428 1.00 91.38 374 GLY A C 1
ATOM 2874 O O . GLY A 1 374 ? -1.328 6.515 -0.684 1.00 91.38 374 GLY A O 1
ATOM 2875 N N . PHE A 1 375 ? 0.112 7.451 0.762 1.00 92.25 375 PHE A N 1
ATOM 2876 C CA . PHE A 1 375 ? 1.260 7.362 -0.147 1.00 92.25 375 PHE A CA 1
ATOM 2877 C C . PHE A 1 375 ? 1.691 5.913 -0.404 1.00 92.25 375 PHE A C 1
ATOM 2879 O O . PHE A 1 375 ? 1.971 5.579 -1.552 1.00 92.25 375 PHE A O 1
ATOM 2886 N N . VAL A 1 376 ? 1.664 5.041 0.614 1.00 90.88 376 VAL A N 1
ATOM 2887 C CA . VAL A 1 376 ? 1.912 3.594 0.452 1.00 90.88 376 VAL A CA 1
ATOM 2888 C C . VAL A 1 376 ? 0.902 2.969 -0.508 1.00 90.88 376 VAL A C 1
ATOM 2890 O O . VAL A 1 376 ? 1.285 2.274 -1.447 1.00 90.88 376 VAL A O 1
ATOM 2893 N N . ALA A 1 377 ? -0.388 3.242 -0.302 1.00 91.38 377 ALA A N 1
ATOM 2894 C CA . ALA A 1 377 ? -1.456 2.763 -1.165 1.00 91.38 377 ALA A CA 1
ATOM 2895 C C . ALA A 1 377 ? -1.295 3.285 -2.592 1.00 91.38 377 ALA A C 1
ATOM 2897 O O . ALA A 1 377 ? -1.393 2.500 -3.527 1.00 91.38 377 ALA A O 1
ATOM 2898 N N . THR A 1 378 ? -0.986 4.573 -2.753 1.00 92.50 378 THR A N 1
ATOM 2899 C CA . THR A 1 378 ? -0.752 5.180 -4.069 1.00 92.50 378 THR A CA 1
ATOM 2900 C C . THR A 1 378 ? 0.420 4.509 -4.767 1.00 92.50 378 THR A C 1
ATOM 2902 O O . THR A 1 378 ? 0.259 3.996 -5.864 1.00 92.50 378 THR A O 1
ATOM 2905 N N . SER A 1 379 ? 1.582 4.452 -4.115 1.00 90.88 379 SER A N 1
ATOM 2906 C CA . SER A 1 379 ? 2.785 3.838 -4.670 1.00 90.88 379 SER A CA 1
ATOM 2907 C C . SER A 1 379 ? 2.510 2.412 -5.132 1.00 90.88 379 SER A C 1
ATOM 2909 O O . SER A 1 379 ? 2.703 2.120 -6.302 1.00 90.88 379 SER A O 1
ATOM 2911 N N . TRP A 1 380 ? 2.016 1.545 -4.249 1.00 92.88 380 TRP A N 1
ATOM 2912 C CA . TRP A 1 380 ? 1.906 0.120 -4.542 1.00 92.88 380 TRP A CA 1
ATOM 2913 C C . TRP A 1 380 ? 0.734 -0.242 -5.449 1.00 92.88 380 TRP A C 1
ATOM 2915 O O . TRP A 1 380 ? 0.884 -1.135 -6.280 1.00 92.88 380 TRP A O 1
ATOM 2925 N N . ILE A 1 381 ? -0.412 0.440 -5.344 1.00 93.81 381 ILE A N 1
ATOM 2926 C CA . ILE A 1 381 ? -1.509 0.231 -6.300 1.00 93.81 381 ILE A CA 1
ATOM 2927 C C . ILE A 1 381 ? -1.072 0.677 -7.695 1.00 93.81 381 ILE A C 1
ATOM 2929 O O . ILE A 1 381 ? -1.294 -0.065 -8.649 1.00 93.81 381 ILE A O 1
ATOM 2933 N N . ILE A 1 382 ? -0.395 1.826 -7.805 1.00 91.75 382 ILE A N 1
ATOM 2934 C CA . ILE A 1 382 ? 0.112 2.295 -9.094 1.00 91.75 382 ILE A CA 1
ATOM 2935 C C . ILE A 1 382 ? 1.251 1.403 -9.599 1.00 91.75 382 ILE A C 1
ATOM 2937 O O . ILE A 1 382 ? 1.297 1.136 -10.787 1.00 91.75 382 ILE A O 1
ATOM 2941 N N . THR A 1 383 ? 2.123 0.850 -8.747 1.00 91.19 383 THR A N 1
ATOM 2942 C CA . THR A 1 383 ? 3.108 -0.161 -9.179 1.00 91.19 383 THR A CA 1
ATOM 2943 C C . THR A 1 383 ? 2.421 -1.363 -9.823 1.00 91.19 383 THR A C 1
ATOM 2945 O O . THR A 1 383 ? 2.835 -1.808 -10.886 1.00 91.19 383 THR A O 1
ATOM 2948 N N . ILE A 1 384 ? 1.343 -1.880 -9.223 1.00 93.38 384 ILE A N 1
ATOM 2949 C CA . ILE A 1 384 ? 0.613 -3.022 -9.788 1.00 93.38 384 ILE A CA 1
ATOM 2950 C C . ILE A 1 384 ? 0.056 -2.683 -11.175 1.00 93.38 384 ILE A C 1
ATOM 2952 O O . ILE A 1 384 ? 0.210 -3.477 -12.105 1.00 93.38 384 ILE A O 1
ATOM 2956 N N . THR A 1 385 ? -0.589 -1.525 -11.329 1.00 93.75 385 THR A N 1
ATOM 2957 C CA . THR A 1 385 ? -1.216 -1.135 -12.598 1.00 93.75 385 THR A CA 1
ATOM 2958 C C . THR A 1 385 ? -0.191 -0.735 -13.654 1.00 93.75 385 THR A C 1
ATOM 2960 O O . THR A 1 385 ? -0.293 -1.212 -14.781 1.00 93.75 385 THR A O 1
ATOM 2963 N N . LEU A 1 386 ? 0.817 0.060 -13.287 1.00 90.25 386 LEU A N 1
ATOM 2964 C CA . LEU A 1 386 ? 1.887 0.532 -14.166 1.00 90.25 386 LEU A CA 1
ATOM 2965 C C . LEU A 1 386 ? 2.742 -0.627 -14.670 1.00 90.25 386 LEU A C 1
ATOM 2967 O O . LEU A 1 386 ? 2.918 -0.751 -15.874 1.00 90.25 386 LEU A O 1
ATOM 2971 N N . SER A 1 387 ? 3.221 -1.522 -13.799 1.00 90.12 387 SER A N 1
ATOM 2972 C CA . SER A 1 387 ? 4.061 -2.642 -14.248 1.00 90.12 387 SER A CA 1
ATOM 2973 C C . SER A 1 387 ? 3.288 -3.638 -15.118 1.00 90.12 387 SER A C 1
ATOM 2975 O O . SER A 1 387 ? 3.846 -4.230 -16.040 1.00 90.12 387 SER A O 1
ATOM 2977 N N . THR A 1 388 ? 1.982 -3.801 -14.876 1.00 90.88 388 THR A N 1
ATOM 2978 C CA . THR A 1 388 ? 1.137 -4.644 -15.735 1.00 90.88 388 THR A CA 1
ATOM 2979 C C . THR A 1 388 ? 0.846 -3.979 -17.086 1.00 90.88 388 THR A C 1
ATOM 2981 O O . THR A 1 388 ? 0.750 -4.673 -18.098 1.00 90.88 388 THR A O 1
ATOM 2984 N N . ALA A 1 389 ? 0.710 -2.651 -17.116 1.00 87.88 389 ALA A N 1
ATOM 2985 C CA . ALA A 1 389 ? 0.579 -1.872 -18.345 1.00 87.88 389 ALA A CA 1
ATOM 2986 C C . ALA A 1 389 ? 1.876 -1.903 -19.172 1.00 87.88 389 ALA A C 1
ATOM 2988 O O . ALA A 1 389 ? 1.843 -2.227 -20.355 1.00 87.88 389 ALA A O 1
ATOM 2989 N N . ASP A 1 390 ? 3.028 -1.705 -18.538 1.00 84.81 390 ASP A N 1
ATOM 2990 C CA . ASP A 1 390 ? 4.340 -1.762 -19.193 1.00 84.81 390 ASP A CA 1
ATOM 2991 C C . ASP A 1 390 ? 4.633 -3.156 -19.784 1.00 84.81 390 ASP A C 1
ATOM 2993 O O . ASP A 1 390 ? 5.110 -3.300 -20.913 1.00 84.81 390 ASP A O 1
ATOM 2997 N N . ALA A 1 391 ? 4.219 -4.219 -19.084 1.00 85.69 391 ALA A N 1
ATOM 2998 C CA . ALA A 1 391 ? 4.255 -5.574 -19.629 1.00 85.69 391 ALA A CA 1
ATOM 2999 C C . ALA A 1 391 ? 3.415 -5.716 -20.912 1.00 85.69 391 ALA A C 1
ATOM 3001 O O . ALA A 1 391 ? 3.808 -6.449 -21.817 1.00 85.69 391 ALA A O 1
ATOM 3002 N N . SER A 1 392 ? 2.274 -5.024 -21.020 1.00 81.06 392 SER A N 1
ATOM 3003 C CA . SER A 1 392 ? 1.450 -5.055 -22.236 1.00 81.06 392 SER A CA 1
ATOM 3004 C C . SER A 1 392 ? 2.079 -4.309 -23.417 1.00 81.06 392 SER A C 1
ATOM 3006 O O . SER A 1 392 ? 1.927 -4.770 -24.545 1.00 81.06 392 SER A O 1
ATOM 3008 N N . VAL A 1 393 ? 2.864 -3.253 -23.177 1.00 75.81 393 VAL A N 1
ATOM 3009 C CA . VAL A 1 393 ? 3.619 -2.544 -24.230 1.00 75.81 393 VAL A CA 1
ATOM 3010 C C . VAL A 1 393 ? 4.641 -3.477 -24.883 1.00 75.81 393 VAL A C 1
ATOM 3012 O O . VAL A 1 393 ? 4.653 -3.642 -26.102 1.00 75.81 393 VAL A O 1
ATOM 3015 N N . HIS A 1 394 ? 5.417 -4.197 -24.067 1.00 74.25 394 HIS A N 1
ATOM 3016 C CA . HIS A 1 394 ? 6.392 -5.180 -24.551 1.00 74.25 394 HIS A CA 1
ATOM 3017 C C . HIS A 1 394 ? 5.740 -6.328 -25.342 1.00 74.25 394 HIS A C 1
ATOM 3019 O O . HIS A 1 394 ? 6.363 -6.892 -26.241 1.00 74.25 394 HIS A O 1
ATOM 3025 N N . VAL A 1 395 ? 4.484 -6.677 -25.030 1.00 77.62 395 VAL A N 1
ATOM 3026 C CA . VAL A 1 395 ? 3.701 -7.654 -25.803 1.00 77.62 395 VAL A CA 1
ATOM 3027 C C . VAL A 1 395 ? 3.340 -7.101 -27.182 1.00 77.62 395 VAL A C 1
ATOM 3029 O O . VAL A 1 395 ? 3.494 -7.812 -28.173 1.00 77.62 395 VAL A O 1
ATOM 3032 N N . VAL A 1 396 ? 2.839 -5.865 -27.250 1.00 73.69 396 VAL A N 1
ATOM 3033 C CA . VAL A 1 396 ? 2.336 -5.256 -28.493 1.00 73.69 396 VAL A CA 1
ATOM 3034 C C . VAL A 1 396 ? 3.466 -4.968 -29.477 1.00 73.69 396 VAL A C 1
ATOM 3036 O O . VAL A 1 396 ? 3.313 -5.217 -30.668 1.00 73.69 396 VAL A O 1
ATOM 3039 N N . GLU A 1 397 ? 4.615 -4.508 -28.991 1.00 73.50 397 GLU A N 1
ATOM 3040 C CA . GLU A 1 397 ? 5.773 -4.204 -29.834 1.00 73.50 397 GLU A CA 1
ATOM 3041 C C . GLU A 1 397 ? 6.580 -5.449 -30.254 1.00 73.50 397 GLU A C 1
ATOM 3043 O O . GLU A 1 397 ? 7.541 -5.336 -31.015 1.00 73.50 397 GLU A O 1
ATOM 3048 N N . ASN A 1 398 ? 6.226 -6.648 -29.774 1.00 71.31 398 ASN A N 1
ATOM 3049 C CA . ASN A 1 398 ? 6.925 -7.865 -30.170 1.00 71.31 398 ASN A CA 1
ATOM 3050 C C . ASN A 1 398 ? 6.595 -8.243 -31.634 1.00 71.31 398 ASN A C 1
ATOM 3052 O O . ASN A 1 398 ? 5.419 -8.431 -31.963 1.00 71.31 398 ASN A O 1
ATOM 3056 N N . PRO A 1 399 ? 7.601 -8.471 -32.506 1.00 68.12 399 PRO A N 1
ATOM 3057 C CA . PRO A 1 399 ? 7.384 -8.764 -33.928 1.00 68.12 399 PRO A CA 1
ATOM 3058 C C . PRO A 1 399 ? 6.515 -9.997 -34.224 1.00 68.12 399 PRO A C 1
ATOM 3060 O O . PRO A 1 399 ? 5.931 -10.104 -35.304 1.00 68.12 399 PRO A O 1
ATOM 3063 N N . PHE A 1 400 ? 6.431 -10.947 -33.288 1.00 67.12 400 PHE A N 1
ATOM 3064 C CA . PHE A 1 400 ? 5.677 -12.193 -33.442 1.00 67.12 400 PHE A CA 1
ATOM 3065 C C . PHE A 1 400 ? 4.267 -12.132 -32.834 1.00 67.12 400 PHE A C 1
ATOM 3067 O O . PHE A 1 400 ? 3.537 -13.128 -32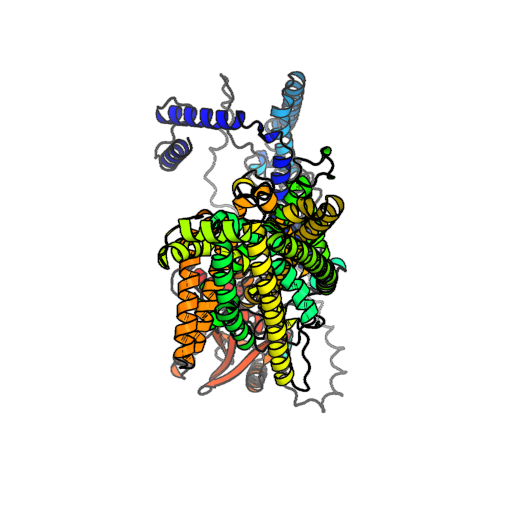.882 1.00 67.12 400 PHE A O 1
ATOM 3074 N N . PHE A 1 401 ? 3.857 -10.993 -32.265 1.00 68.62 401 PHE A N 1
ATOM 3075 C CA . PHE A 1 401 ? 2.543 -10.857 -31.647 1.00 68.62 401 PHE A CA 1
ATOM 3076 C C . PHE A 1 401 ? 1.425 -10.660 -32.692 1.00 68.62 401 PHE A C 1
ATOM 3078 O O . PHE A 1 401 ? 1.600 -9.928 -33.671 1.00 68.62 401 PHE A O 1
ATOM 3085 N N . PRO A 1 402 ? 0.241 -11.293 -32.533 1.00 71.62 402 PRO A N 1
ATOM 3086 C CA . PRO A 1 402 ? -0.824 -11.194 -33.523 1.00 71.62 402 PRO A CA 1
ATOM 3087 C C . PRO A 1 402 ? -1.320 -9.754 -33.716 1.00 71.62 402 PRO A C 1
ATOM 3089 O O . PRO A 1 402 ? -1.856 -9.133 -32.796 1.00 71.62 402 PRO A O 1
ATOM 3092 N N . ALA A 1 403 ? -1.275 -9.269 -34.961 1.00 69.69 403 ALA A N 1
ATOM 3093 C CA . ALA A 1 403 ? -1.807 -7.956 -35.349 1.00 69.69 403 ALA A CA 1
ATOM 3094 C C . ALA A 1 403 ? -3.268 -7.726 -34.895 1.00 69.69 403 ALA A C 1
ATOM 3096 O O . ALA A 1 403 ? -3.666 -6.606 -34.594 1.00 69.69 403 ALA A O 1
ATOM 3097 N N . ALA A 1 404 ? -4.065 -8.797 -34.785 1.00 63.22 404 ALA A N 1
ATOM 3098 C CA . ALA A 1 404 ? -5.472 -8.751 -34.380 1.00 63.22 404 ALA A CA 1
ATOM 3099 C C . ALA A 1 404 ? -5.719 -8.280 -32.931 1.00 63.22 404 ALA A C 1
ATOM 3101 O O . ALA A 1 404 ? -6.844 -7.904 -32.609 1.00 63.22 404 ALA A O 1
ATOM 3102 N N . LEU A 1 405 ? -4.705 -8.324 -32.061 1.00 67.50 405 LEU A N 1
ATOM 3103 C CA . LEU A 1 405 ? -4.807 -7.916 -30.655 1.00 67.50 405 LEU A CA 1
ATOM 3104 C C . LEU A 1 405 ? -4.259 -6.503 -30.393 1.00 67.50 405 LEU A C 1
ATOM 3106 O O . LEU A 1 405 ? -4.343 -6.023 -29.264 1.00 67.50 405 LEU A O 1
ATOM 3110 N N . HIS A 1 406 ? -3.760 -5.811 -31.422 1.00 70.75 406 HIS A N 1
ATOM 3111 C CA . HIS A 1 406 ? -3.362 -4.407 -31.300 1.00 70.75 406 HIS A CA 1
ATOM 3112 C C . HIS A 1 406 ? -4.580 -3.535 -30.937 1.00 70.75 406 HIS A C 1
ATOM 3114 O O . HIS A 1 406 ? -5.701 -3.789 -31.393 1.00 70.75 406 HIS A O 1
ATOM 3120 N N . GLY A 1 407 ? -4.382 -2.537 -30.070 1.00 73.62 407 GLY A N 1
ATOM 3121 C CA . GLY A 1 407 ? -5.451 -1.661 -29.568 1.00 73.62 407 GLY A CA 1
ATOM 3122 C C . GLY A 1 407 ? -6.369 -2.284 -28.505 1.00 73.62 407 GLY A C 1
ATOM 3123 O O . GLY A 1 407 ? -7.398 -1.699 -28.173 1.00 73.62 407 GLY A O 1
ATOM 3124 N N . HIS A 1 408 ? -6.027 -3.465 -27.973 1.00 83.38 408 HIS A N 1
ATOM 3125 C CA . HIS A 1 408 ? -6.729 -4.111 -26.851 1.00 83.38 408 HIS A CA 1
ATOM 3126 C C . HIS A 1 408 ? -5.875 -4.153 -25.570 1.00 83.38 408 HIS A C 1
ATOM 3128 O O . HIS A 1 408 ? -6.069 -5.033 -24.729 1.00 83.38 408 HIS A O 1
ATOM 3134 N N . GLU A 1 409 ? -4.950 -3.202 -25.415 1.00 82.88 409 GLU A N 1
ATOM 3135 C CA . GLU A 1 409 ? -4.008 -3.089 -24.289 1.00 82.88 409 GLU A CA 1
ATOM 3136 C C . GLU A 1 409 ? -4.730 -3.167 -22.944 1.00 82.88 409 GLU A C 1
ATOM 3138 O O . GLU A 1 409 ? -4.477 -4.091 -22.178 1.00 82.88 409 GLU A O 1
ATOM 3143 N N . VAL A 1 410 ? -5.760 -2.340 -22.727 1.00 87.62 410 VAL A N 1
ATOM 3144 C CA . VAL A 1 410 ? -6.579 -2.363 -21.500 1.00 87.62 410 VAL A CA 1
ATOM 3145 C C . VAL A 1 410 ? -7.126 -3.756 -21.176 1.00 87.62 410 VAL A C 1
ATOM 3147 O O . VAL A 1 410 ? -7.095 -4.186 -20.023 1.00 87.62 410 VAL A O 1
ATOM 3150 N N . ALA A 1 411 ? -7.634 -4.491 -22.170 1.00 89.06 411 ALA A N 1
ATOM 3151 C CA . ALA A 1 411 ? -8.187 -5.825 -21.940 1.00 89.06 411 ALA A CA 1
ATOM 3152 C C . ALA A 1 411 ? -7.092 -6.834 -21.563 1.00 89.06 411 ALA A C 1
ATOM 3154 O O . ALA A 1 411 ? -7.314 -7.688 -20.700 1.00 89.06 411 ALA A O 1
ATOM 3155 N N . LEU A 1 412 ? -5.913 -6.716 -22.178 1.00 87.38 412 LEU A N 1
ATOM 3156 C CA . LEU A 1 412 ? -4.750 -7.543 -21.878 1.00 87.38 412 LEU A CA 1
ATOM 3157 C C . LEU A 1 412 ? -4.207 -7.245 -20.475 1.00 87.38 412 LEU A C 1
ATOM 3159 O O . LEU A 1 412 ? -4.026 -8.171 -19.685 1.00 87.38 412 LEU A O 1
ATOM 3163 N N . THR A 1 413 ? -4.054 -5.969 -20.118 1.00 90.62 413 THR A N 1
ATOM 3164 C CA . THR A 1 413 ? -3.654 -5.529 -18.776 1.00 90.62 413 THR A CA 1
ATOM 3165 C C . THR A 1 413 ? -4.639 -6.031 -17.719 1.00 90.62 413 THR A C 1
ATOM 3167 O O . THR A 1 413 ? -4.228 -6.601 -16.711 1.00 90.62 413 THR A O 1
ATOM 3170 N N . VAL A 1 414 ? -5.953 -5.917 -17.953 1.00 93.75 414 VAL A N 1
ATOM 3171 C CA . VAL A 1 414 ? -6.980 -6.436 -17.031 1.00 93.75 414 VAL A CA 1
ATOM 3172 C C . VAL A 1 414 ? -6.893 -7.957 -16.883 1.00 93.75 414 VAL A C 1
ATOM 3174 O O . VAL A 1 414 ? -7.001 -8.464 -15.765 1.00 93.75 414 VAL A O 1
ATOM 3177 N N . ALA A 1 415 ? -6.669 -8.699 -17.971 1.00 92.81 415 ALA A N 1
ATOM 3178 C CA . ALA A 1 415 ? -6.479 -10.146 -17.899 1.00 92.81 415 ALA A CA 1
ATOM 3179 C C . ALA A 1 415 ? -5.255 -10.508 -17.043 1.00 92.81 415 ALA A C 1
ATOM 3181 O O . ALA A 1 415 ? -5.354 -11.354 -16.154 1.00 92.81 415 ALA A O 1
ATOM 3182 N N . LEU A 1 416 ? -4.131 -9.820 -17.245 1.00 91.94 416 LEU A N 1
ATOM 3183 C CA . LEU A 1 416 ? -2.917 -9.991 -16.450 1.00 91.94 416 LEU A CA 1
ATOM 3184 C C . LEU A 1 416 ? -3.138 -9.659 -14.961 1.00 91.94 416 LEU A C 1
ATOM 3186 O O . LEU A 1 416 ? -2.709 -10.424 -14.092 1.00 91.94 416 LEU A O 1
ATOM 3190 N N . LEU A 1 417 ? -3.870 -8.586 -14.645 1.00 94.94 417 LEU A N 1
ATOM 3191 C CA . LEU A 1 417 ? -4.241 -8.231 -13.268 1.00 94.94 417 LEU A CA 1
ATOM 3192 C C . LEU A 1 417 ? -5.110 -9.305 -12.601 1.00 94.94 417 LEU A C 1
ATOM 3194 O O . LEU A 1 417 ? -4.926 -9.603 -11.419 1.00 94.94 417 LEU A O 1
ATOM 3198 N N . LEU A 1 418 ? -6.042 -9.911 -13.343 1.00 95.38 418 LEU A N 1
ATOM 3199 C CA . LEU A 1 418 ? -6.872 -11.009 -12.839 1.00 95.38 418 LEU A CA 1
ATOM 3200 C C . LEU A 1 418 ? -6.040 -12.258 -12.537 1.00 95.38 418 LEU A C 1
ATOM 3202 O O . LEU A 1 418 ? -6.261 -12.893 -11.506 1.00 95.38 418 LEU A O 1
ATOM 3206 N N . VAL A 1 419 ? -5.067 -12.595 -13.392 1.00 94.38 419 VAL A N 1
ATOM 3207 C CA . VAL A 1 419 ? -4.144 -13.712 -13.132 1.00 94.38 419 VAL A CA 1
ATOM 3208 C C . VAL A 1 419 ? -3.302 -13.420 -11.889 1.00 94.38 419 VAL A C 1
ATOM 3210 O O . VAL A 1 419 ? -3.211 -14.276 -11.009 1.00 94.38 419 VAL A O 1
ATOM 3213 N N . LEU A 1 420 ? -2.754 -12.206 -11.763 1.00 93.56 420 LEU A N 1
ATOM 3214 C CA . LEU A 1 420 ? -1.971 -11.792 -10.596 1.00 93.56 420 LEU A CA 1
ATOM 3215 C C . LEU A 1 420 ? -2.794 -11.877 -9.299 1.00 93.56 420 LEU A C 1
ATOM 3217 O O . LEU A 1 420 ? -2.359 -12.500 -8.329 1.00 93.56 420 LEU A O 1
ATOM 3221 N N . GLY A 1 421 ? -4.011 -11.323 -9.294 1.00 92.50 421 GLY A N 1
ATOM 3222 C CA . GLY A 1 421 ? -4.937 -11.433 -8.163 1.00 92.50 421 GLY A CA 1
ATOM 3223 C C . GLY A 1 421 ? -5.285 -12.889 -7.840 1.00 92.50 421 GLY A C 1
ATOM 3224 O O . GLY A 1 421 ? -5.307 -13.281 -6.674 1.00 92.50 421 GLY A O 1
ATOM 3225 N N . GLY A 1 422 ? -5.469 -13.725 -8.867 1.00 93.00 422 GLY A N 1
ATOM 3226 C CA . GLY A 1 422 ? -5.690 -15.165 -8.733 1.00 93.00 422 GLY A CA 1
ATOM 3227 C C . GLY A 1 422 ? -4.555 -15.893 -8.008 1.00 93.00 422 GLY A C 1
ATOM 3228 O O . GLY A 1 422 ? -4.829 -16.698 -7.117 1.00 93.00 42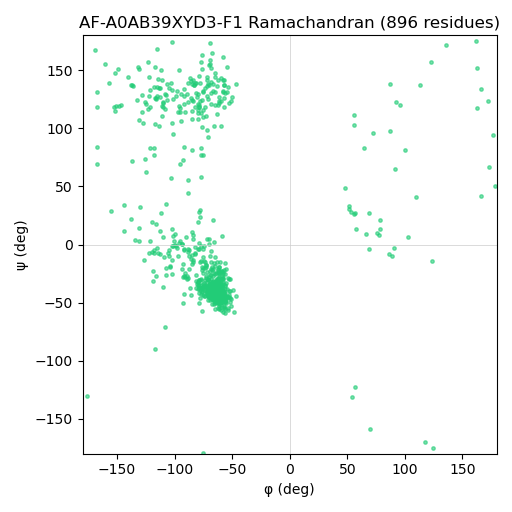2 GLY A O 1
ATOM 3229 N N . VAL A 1 423 ? -3.292 -15.572 -8.314 1.00 91.50 423 VAL A N 1
ATOM 3230 C CA . VAL A 1 423 ? -2.121 -16.147 -7.623 1.00 91.50 423 VAL A CA 1
ATOM 3231 C C . VAL A 1 423 ? -2.160 -15.833 -6.122 1.00 91.50 423 VAL A C 1
ATOM 3233 O O . VAL A 1 423 ? -1.995 -16.736 -5.303 1.00 91.50 423 VAL A O 1
ATOM 3236 N N . PHE A 1 424 ? -2.471 -14.592 -5.737 1.00 87.25 424 PHE A N 1
ATOM 3237 C CA . PHE A 1 424 ? -2.566 -14.203 -4.321 1.00 87.25 424 PHE A CA 1
ATOM 3238 C C . PHE A 1 424 ? -3.799 -14.765 -3.600 1.00 87.25 424 PHE A C 1
ATOM 3240 O O . PHE A 1 424 ? -3.779 -14.926 -2.377 1.00 87.25 424 PHE A O 1
ATOM 3247 N N . LEU A 1 425 ? -4.867 -15.103 -4.330 1.00 88.94 425 LEU A N 1
ATOM 3248 C CA . LEU A 1 425 ? -6.011 -15.820 -3.762 1.00 88.94 425 LEU A CA 1
ATOM 3249 C C . LEU A 1 425 ? -5.667 -17.270 -3.395 1.00 88.94 425 LEU A C 1
ATOM 3251 O O . LEU A 1 425 ? -6.196 -17.780 -2.395 1.00 88.94 425 LEU A O 1
ATOM 3255 N N . LEU A 1 426 ? -4.780 -17.917 -4.164 1.00 86.00 426 LEU A N 1
ATOM 3256 C CA . LEU A 1 426 ? -4.259 -19.251 -3.852 1.00 86.00 426 LEU A CA 1
ATOM 3257 C C . LEU A 1 426 ? -3.432 -19.198 -2.563 1.00 86.00 426 LEU A C 1
ATOM 3259 O O . LEU A 1 426 ? -3.817 -19.841 -1.579 1.00 86.00 426 LEU A O 1
ATOM 3263 N N . GLY A 1 427 ? -2.422 -18.328 -2.523 1.00 80.12 427 GLY A N 1
ATOM 3264 C CA . GLY A 1 427 ? -1.638 -18.065 -1.324 1.00 80.12 427 GLY A CA 1
ATOM 3265 C C . GLY A 1 427 ? -0.296 -17.384 -1.597 1.00 80.12 427 GLY A C 1
ATOM 3266 O O . GLY A 1 427 ? 0.107 -17.135 -2.732 1.00 80.12 427 GLY A O 1
ATOM 3267 N N . PHE A 1 428 ? 0.401 -17.038 -0.512 1.00 78.06 428 PHE A N 1
ATOM 3268 C CA . PHE A 1 428 ? 1.699 -16.361 -0.582 1.00 78.06 428 PHE A CA 1
ATOM 3269 C C . PHE A 1 428 ? 2.826 -17.296 -1.050 1.00 78.06 428 PHE A C 1
ATOM 3271 O O . PHE A 1 428 ? 3.718 -16.877 -1.785 1.00 78.06 428 PHE A O 1
ATOM 3278 N N . SER A 1 429 ? 2.781 -18.570 -0.648 1.00 82.19 429 SER A N 1
ATOM 3279 C CA . SER A 1 429 ? 3.791 -19.571 -1.020 1.00 82.19 429 SER A CA 1
ATOM 3280 C C . SER A 1 429 ? 3.813 -19.805 -2.535 1.00 82.19 429 SER A C 1
ATOM 3282 O O . SER A 1 429 ? 4.872 -19.961 -3.146 1.00 82.19 429 SER A O 1
ATOM 3284 N N . GLU A 1 430 ? 2.640 -19.754 -3.160 1.00 87.75 430 GLU A N 1
ATOM 3285 C CA . GLU A 1 430 ? 2.433 -19.846 -4.598 1.00 87.75 430 GLU A CA 1
ATOM 3286 C C . GLU A 1 430 ? 3.076 -18.653 -5.309 1.00 87.75 430 GLU A C 1
ATOM 3288 O O . GLU A 1 430 ? 3.849 -18.850 -6.246 1.00 87.75 430 GLU A O 1
ATOM 3293 N N . ALA A 1 431 ? 2.855 -17.430 -4.813 1.00 88.31 431 ALA A N 1
ATOM 3294 C CA . ALA A 1 431 ? 3.489 -16.232 -5.361 1.00 88.31 431 ALA A CA 1
ATOM 3295 C C . ALA A 1 431 ? 5.026 -16.301 -5.282 1.00 88.31 431 ALA A C 1
ATOM 3297 O O . ALA A 1 431 ? 5.719 -16.019 -6.260 1.00 88.31 431 ALA A O 1
ATOM 3298 N N . VAL A 1 432 ? 5.576 -16.744 -4.145 1.00 88.31 432 VAL A N 1
ATOM 3299 C CA . VAL A 1 432 ? 7.026 -16.956 -3.981 1.00 88.31 432 VAL A CA 1
ATOM 3300 C C . VAL A 1 432 ? 7.551 -18.015 -4.953 1.00 88.31 432 VAL A C 1
ATOM 3302 O O . VAL A 1 432 ? 8.616 -17.840 -5.544 1.00 88.31 432 VAL A O 1
ATOM 3305 N N . SER A 1 433 ? 6.812 -19.111 -5.133 1.00 89.50 433 SER A N 1
ATOM 3306 C CA . SER A 1 433 ? 7.206 -20.208 -6.022 1.00 89.50 433 SER A CA 1
ATOM 3307 C C . SER A 1 433 ? 7.251 -19.777 -7.488 1.00 89.50 433 SER A C 1
ATOM 3309 O O . SER A 1 433 ? 8.126 -20.235 -8.219 1.00 89.50 433 SER A O 1
ATOM 3311 N N . VAL A 1 434 ? 6.365 -18.864 -7.900 1.00 92.88 434 VAL A N 1
ATOM 3312 C CA . VAL A 1 434 ? 6.379 -18.244 -9.236 1.00 92.88 434 VAL A CA 1
ATOM 3313 C C . VAL A 1 434 ? 7.529 -17.237 -9.379 1.00 92.88 434 VAL A C 1
ATOM 3315 O O . VAL A 1 434 ? 8.197 -17.224 -10.409 1.00 92.88 434 VAL A O 1
ATOM 3318 N N . ALA A 1 435 ? 7.831 -16.444 -8.345 1.00 93.06 435 ALA A N 1
ATOM 3319 C CA . ALA A 1 435 ? 8.882 -15.420 -8.399 1.00 93.06 435 ALA A CA 1
ATOM 3320 C C . ALA A 1 435 ? 10.288 -15.983 -8.678 1.00 93.06 435 ALA A C 1
ATOM 3322 O O . ALA A 1 435 ? 11.083 -15.365 -9.384 1.00 93.06 435 ALA A O 1
ATOM 3323 N N . ILE A 1 436 ? 10.617 -17.141 -8.094 1.00 94.50 436 ILE A N 1
ATOM 3324 C CA . ILE A 1 436 ? 11.963 -17.735 -8.155 1.00 94.50 436 ILE A CA 1
ATOM 3325 C C . ILE A 1 436 ? 12.432 -17.987 -9.600 1.00 94.50 436 ILE A C 1
ATOM 3327 O O . ILE A 1 436 ? 13.483 -17.453 -9.966 1.00 94.50 436 ILE A O 1
ATOM 3331 N N . PRO A 1 437 ? 11.714 -18.773 -10.432 1.00 95.69 437 PRO A N 1
ATOM 3332 C CA . PRO A 1 437 ? 12.133 -19.011 -11.808 1.00 95.69 437 PRO A CA 1
ATOM 3333 C C . PRO A 1 437 ? 12.115 -17.731 -12.649 1.00 95.69 437 PRO A C 1
ATOM 3335 O O . PRO A 1 437 ? 13.024 -17.552 -13.455 1.00 95.69 437 PRO A O 1
ATOM 3338 N N . LEU A 1 438 ? 11.154 -16.823 -12.434 1.00 95.75 438 LEU A N 1
ATOM 3339 C CA . LEU A 1 438 ? 11.076 -15.560 -13.177 1.00 95.75 438 LEU A CA 1
ATOM 3340 C C . LEU A 1 438 ? 12.329 -14.703 -12.983 1.00 95.75 438 LEU A C 1
ATOM 3342 O O . LEU A 1 438 ? 12.976 -14.324 -13.956 1.00 95.75 438 LEU A O 1
ATOM 3346 N N . VAL A 1 439 ? 12.725 -14.463 -11.730 1.00 95.62 439 VAL A N 1
ATOM 3347 C CA . VAL A 1 439 ? 13.929 -13.676 -11.423 1.00 95.62 439 VAL A CA 1
ATOM 3348 C C . VAL A 1 439 ? 15.189 -14.374 -11.929 1.00 95.62 439 VAL A C 1
ATOM 3350 O O . VAL A 1 439 ? 16.062 -13.724 -12.500 1.00 95.62 439 VAL A O 1
ATOM 3353 N N . ALA A 1 440 ? 15.299 -15.693 -11.743 1.00 95.88 440 ALA A N 1
ATOM 3354 C CA . ALA A 1 440 ? 16.477 -16.440 -12.175 1.00 95.88 440 ALA A CA 1
ATOM 3355 C C . ALA A 1 440 ? 16.681 -16.370 -13.699 1.00 95.88 440 ALA A C 1
ATOM 3357 O O . ALA A 1 440 ? 17.792 -16.096 -14.151 1.00 95.88 440 ALA A O 1
ATOM 3358 N N . ILE A 1 441 ? 15.614 -16.579 -14.479 1.00 97.25 441 ILE A N 1
ATOM 3359 C CA . ILE A 1 441 ? 15.656 -16.526 -15.946 1.00 97.25 441 ILE A CA 1
ATOM 3360 C C . ILE A 1 441 ? 15.942 -15.100 -16.419 1.00 97.25 441 ILE A C 1
ATOM 3362 O O . ILE A 1 441 ? 16.833 -14.903 -17.243 1.00 97.25 441 ILE A O 1
ATOM 3366 N N . PHE A 1 442 ? 15.248 -14.100 -15.873 1.00 96.31 442 PHE A N 1
ATOM 3367 C CA . PHE A 1 442 ? 15.437 -12.706 -16.267 1.00 96.31 442 PHE A CA 1
ATOM 3368 C C . PHE A 1 442 ? 16.868 -12.219 -16.028 1.00 96.31 442 PHE A C 1
ATOM 3370 O O . PHE A 1 442 ? 17.489 -11.673 -16.942 1.00 96.31 442 PHE A O 1
ATOM 3377 N N . LEU A 1 443 ? 17.429 -12.472 -14.841 1.00 96.44 443 LEU A N 1
ATOM 3378 C CA . LEU A 1 443 ? 18.811 -12.095 -14.541 1.00 96.44 443 LEU A CA 1
ATOM 3379 C C . LEU A 1 443 ? 19.805 -12.850 -15.433 1.00 96.44 443 LEU A C 1
ATOM 3381 O O . LEU A 1 443 ? 20.746 -12.245 -15.937 1.00 96.44 443 LEU A O 1
ATOM 3385 N N . ALA A 1 444 ? 19.591 -14.145 -15.687 1.00 97.19 444 ALA A N 1
ATOM 3386 C CA . ALA A 1 444 ? 20.465 -14.918 -16.569 1.00 97.19 444 ALA A CA 1
ATOM 3387 C C . ALA A 1 444 ? 20.470 -14.376 -18.009 1.00 97.19 444 ALA A C 1
ATOM 3389 O O . ALA A 1 444 ? 21.539 -14.214 -18.596 1.00 97.19 444 ALA A O 1
ATOM 3390 N N . LEU A 1 445 ? 19.300 -14.051 -18.567 1.00 96.81 445 LEU A N 1
ATOM 3391 C CA . LEU A 1 445 ? 19.198 -13.477 -19.910 1.00 96.81 445 LEU A CA 1
ATOM 3392 C C . LEU A 1 445 ? 19.847 -12.089 -19.980 1.00 96.81 445 LEU A C 1
ATOM 3394 O O . LEU A 1 445 ? 20.615 -11.826 -20.903 1.00 96.81 445 LEU A O 1
ATOM 3398 N N . ASN A 1 446 ? 19.633 -11.240 -18.971 1.00 96.25 446 ASN A N 1
ATOM 3399 C CA . ASN A 1 446 ? 20.313 -9.947 -18.859 1.00 96.25 446 ASN A CA 1
ATOM 3400 C C . ASN A 1 446 ? 21.838 -10.101 -18.796 1.00 96.25 446 ASN A C 1
ATOM 3402 O O . ASN A 1 446 ? 22.557 -9.351 -19.452 1.00 96.25 446 ASN A O 1
ATOM 3406 N N . ALA A 1 447 ? 22.348 -11.086 -18.049 1.00 96.50 447 ALA A N 1
ATOM 3407 C CA . ALA A 1 447 ? 23.784 -11.350 -17.973 1.00 96.50 447 ALA A CA 1
ATOM 3408 C C . ALA A 1 447 ? 24.375 -11.706 -19.343 1.00 96.50 447 ALA A C 1
ATOM 3410 O O . ALA A 1 447 ? 25.477 -11.263 -19.664 1.00 96.50 447 ALA A O 1
ATOM 3411 N N . VAL A 1 448 ? 23.641 -12.473 -20.157 1.00 96.56 448 VAL A N 1
ATOM 3412 C CA . VAL A 1 448 ? 24.048 -12.817 -21.527 1.00 96.56 448 VAL A CA 1
ATOM 3413 C C . VAL A 1 448 ? 24.077 -11.573 -22.415 1.00 96.56 448 VAL A C 1
ATOM 3415 O O . VAL A 1 448 ? 25.107 -11.313 -23.034 1.00 96.56 448 VAL A O 1
ATOM 3418 N N . VAL A 1 449 ? 23.001 -10.774 -22.437 1.00 95.69 449 VAL A N 1
ATOM 3419 C CA . VAL A 1 449 ? 22.922 -9.543 -23.252 1.00 95.69 449 VAL A CA 1
ATOM 3420 C C . VAL A 1 449 ? 24.038 -8.570 -22.883 1.00 95.69 449 VAL A C 1
ATOM 3422 O O . VAL A 1 449 ? 24.772 -8.102 -23.750 1.00 95.69 449 VAL A O 1
ATOM 3425 N N . ILE A 1 450 ? 24.222 -8.312 -21.588 1.00 95.75 450 ILE A N 1
ATOM 3426 C CA . ILE A 1 450 ? 25.263 -7.408 -21.090 1.00 95.75 450 ILE A CA 1
ATOM 3427 C C . ILE A 1 450 ? 26.655 -7.968 -21.381 1.00 95.75 450 ILE A C 1
ATOM 3429 O O . ILE A 1 450 ? 27.534 -7.217 -21.789 1.00 95.75 450 ILE A O 1
ATOM 3433 N N . GLY A 1 451 ? 26.872 -9.274 -21.202 1.00 95.50 451 GLY A N 1
ATOM 3434 C CA . GLY A 1 451 ? 28.151 -9.916 -21.506 1.00 95.50 451 GLY A CA 1
ATOM 3435 C C . GLY A 1 451 ? 28.536 -9.770 -22.979 1.00 95.50 451 GLY A C 1
ATOM 3436 O O . GLY A 1 451 ? 29.662 -9.379 -23.281 1.00 95.50 451 GLY A O 1
ATOM 3437 N N . ILE A 1 452 ? 27.592 -10.016 -23.892 1.00 94.62 452 ILE A N 1
ATOM 3438 C CA . ILE A 1 452 ? 27.792 -9.845 -25.340 1.00 94.62 452 ILE A CA 1
ATOM 3439 C C . ILE A 1 452 ? 28.000 -8.369 -25.691 1.00 94.62 452 ILE A C 1
ATOM 3441 O O . ILE A 1 452 ? 28.887 -8.048 -26.484 1.00 94.62 452 ILE A O 1
ATOM 3445 N N . GLY A 1 453 ? 27.230 -7.466 -25.086 1.00 93.25 453 GLY A N 1
ATOM 3446 C CA . GLY A 1 453 ? 27.376 -6.031 -25.295 1.00 93.25 453 GLY A CA 1
ATOM 3447 C C . GLY A 1 453 ? 28.726 -5.496 -24.810 1.00 93.25 453 GLY A C 1
ATOM 3448 O O . GLY A 1 453 ? 29.379 -4.745 -25.525 1.00 93.25 453 GLY A O 1
ATOM 3449 N N . LEU A 1 454 ? 29.220 -5.949 -23.654 1.00 93.00 454 LEU A N 1
ATOM 3450 C CA . LEU A 1 454 ? 30.564 -5.606 -23.178 1.00 93.00 454 LEU A CA 1
ATOM 3451 C C . LEU A 1 454 ? 31.644 -6.072 -24.159 1.00 93.00 454 LEU A C 1
ATOM 3453 O O . LEU A 1 454 ? 32.574 -5.318 -24.431 1.00 93.00 454 LEU A O 1
ATOM 3457 N N . VAL A 1 455 ? 31.515 -7.276 -24.727 1.00 92.62 455 VAL A N 1
ATOM 3458 C CA . VAL A 1 455 ? 32.432 -7.740 -25.780 1.00 92.62 455 VAL A CA 1
ATOM 3459 C C . VAL A 1 455 ? 32.393 -6.789 -26.978 1.00 92.62 455 VAL A C 1
ATOM 3461 O O . VAL A 1 455 ? 33.454 -6.341 -27.403 1.00 92.62 455 VAL A O 1
ATOM 3464 N N . HIS A 1 456 ? 31.205 -6.410 -27.461 1.00 89.88 456 HIS A N 1
ATOM 3465 C CA . HIS A 1 456 ? 31.053 -5.477 -28.586 1.00 89.88 456 HIS A CA 1
ATOM 3466 C C . HIS A 1 456 ? 31.643 -4.094 -28.312 1.00 89.88 456 HIS A C 1
ATOM 3468 O O . HIS A 1 456 ? 32.273 -3.522 -29.198 1.00 89.88 456 HIS A O 1
ATOM 3474 N N . VAL A 1 457 ? 31.512 -3.571 -27.091 1.00 88.06 457 VAL A N 1
ATOM 3475 C CA . VAL A 1 457 ? 32.124 -2.290 -26.705 1.00 88.06 457 VAL A CA 1
ATOM 3476 C C . VAL A 1 457 ? 33.646 -2.320 -26.884 1.00 88.06 457 VAL A C 1
ATOM 3478 O O . VAL A 1 457 ? 34.226 -1.340 -27.349 1.00 88.06 457 VAL A O 1
ATOM 3481 N N . PHE A 1 458 ? 34.303 -3.434 -26.545 1.00 86.12 458 PHE A N 1
ATOM 3482 C CA . PHE A 1 458 ? 35.762 -3.556 -26.649 1.00 86.12 458 PHE A CA 1
ATOM 3483 C C . PHE A 1 458 ? 36.255 -4.031 -28.021 1.00 86.12 458 PHE A C 1
ATOM 3485 O O . PHE A 1 458 ? 37.419 -3.804 -28.350 1.00 86.12 458 PHE A O 1
ATOM 3492 N N . THR A 1 459 ? 35.411 -4.685 -28.823 1.00 88.50 459 THR A N 1
ATOM 3493 C CA . THR A 1 459 ? 35.776 -5.147 -30.171 1.00 88.50 459 THR A CA 1
ATOM 3494 C C . THR A 1 459 ? 35.419 -4.151 -31.273 1.00 88.50 459 THR A C 1
ATOM 3496 O O . THR A 1 459 ? 36.035 -4.209 -32.337 1.00 88.50 459 THR A O 1
ATOM 3499 N N . THR A 1 460 ? 34.480 -3.228 -31.039 1.00 85.12 460 THR A N 1
ATOM 3500 C CA . THR A 1 460 ? 34.074 -2.206 -32.016 1.00 85.12 460 THR A CA 1
ATOM 3501 C C . THR A 1 460 ? 35.085 -1.054 -32.041 1.00 85.12 460 THR A C 1
ATOM 3503 O O . THR A 1 460 ? 35.222 -0.334 -31.045 1.00 85.12 460 THR A O 1
ATOM 3506 N N . PRO A 1 461 ? 35.798 -0.825 -33.161 1.00 79.81 461 PRO A N 1
ATOM 3507 C CA . PRO A 1 461 ? 36.771 0.257 -33.250 1.00 79.81 461 PRO A CA 1
ATOM 3508 C C . PRO A 1 461 ? 36.102 1.620 -33.048 1.00 79.81 461 PRO A C 1
ATOM 3510 O O . PRO A 1 461 ? 35.145 1.958 -33.737 1.00 79.81 461 PRO A O 1
ATOM 3513 N N . GLY A 1 462 ? 36.622 2.420 -32.119 1.00 80.31 462 GLY A N 1
ATOM 3514 C CA . GLY A 1 462 ? 36.185 3.802 -31.909 1.00 80.31 462 GLY A CA 1
ATOM 3515 C C . GLY A 1 462 ? 35.018 4.008 -30.935 1.00 80.31 462 GLY A C 1
ATOM 3516 O O . GLY A 1 462 ? 34.799 5.146 -30.536 1.00 80.31 462 GLY A O 1
ATOM 3517 N N . ALA A 1 463 ? 34.318 2.959 -30.483 1.00 80.06 463 ALA A N 1
ATOM 3518 C CA . ALA A 1 463 ? 33.197 3.096 -29.537 1.00 80.06 463 ALA A CA 1
ATOM 3519 C C . ALA A 1 463 ? 33.636 3.716 -28.195 1.00 80.06 463 ALA A C 1
ATOM 3521 O O . ALA A 1 463 ? 33.024 4.657 -27.690 1.00 80.06 463 ALA A O 1
ATOM 3522 N N . TRP A 1 464 ? 34.761 3.238 -27.652 1.00 81.88 464 TRP A N 1
ATOM 3523 C CA . TRP A 1 464 ? 35.348 3.785 -26.428 1.00 81.88 464 TRP A CA 1
ATOM 3524 C C . TRP A 1 464 ? 35.814 5.237 -26.598 1.00 81.88 464 TRP A C 1
ATOM 3526 O O . TRP A 1 464 ? 35.499 6.082 -25.762 1.00 81.88 464 TRP A O 1
ATOM 3536 N N . SER A 1 465 ? 36.538 5.541 -27.683 1.00 83.62 465 SER A N 1
ATOM 3537 C CA . SER A 1 465 ? 37.046 6.897 -27.926 1.00 83.62 465 SER A CA 1
ATOM 3538 C C . SER A 1 465 ? 35.915 7.891 -28.182 1.00 83.62 465 SER A C 1
ATOM 3540 O O . SER A 1 465 ? 35.950 8.988 -27.642 1.00 83.62 465 SER A O 1
ATOM 3542 N N . ALA A 1 466 ? 34.872 7.488 -28.916 1.00 82.88 466 ALA A N 1
ATOM 3543 C CA . ALA A 1 466 ? 33.706 8.326 -29.181 1.00 82.88 466 ALA A CA 1
ATOM 3544 C C . ALA A 1 466 ? 32.985 8.730 -27.888 1.00 82.88 466 ALA A C 1
ATOM 3546 O O . ALA A 1 466 ? 32.602 9.888 -27.733 1.00 82.88 466 ALA A O 1
ATOM 3547 N N . TRP A 1 467 ? 32.849 7.810 -26.929 1.00 85.38 467 TRP A N 1
ATOM 3548 C CA . TRP A 1 467 ? 32.273 8.133 -25.625 1.00 85.38 467 TRP A CA 1
ATOM 3549 C C . TRP A 1 467 ? 33.169 9.068 -24.804 1.00 85.38 467 TRP A C 1
ATOM 3551 O O . TRP A 1 467 ? 32.677 10.047 -24.240 1.00 85.38 467 TRP A O 1
ATOM 3561 N N . THR A 1 468 ? 34.485 8.823 -24.761 1.00 83.75 468 THR A N 1
ATOM 3562 C CA . THR A 1 468 ? 35.408 9.720 -24.044 1.00 83.75 468 THR A CA 1
ATOM 3563 C C . THR A 1 468 ? 35.465 11.114 -24.667 1.00 83.75 468 THR A C 1
ATOM 3565 O O . THR A 1 468 ? 35.533 12.102 -23.937 1.00 83.75 468 THR A O 1
ATOM 3568 N N . ASP A 1 469 ? 35.373 11.205 -25.994 1.00 83.25 469 ASP A N 1
ATOM 3569 C CA . ASP A 1 469 ? 35.335 12.470 -26.727 1.00 83.25 469 ASP A CA 1
ATOM 3570 C C . ASP A 1 469 ? 34.010 13.203 -26.481 1.00 83.25 469 ASP A C 1
ATOM 3572 O O . ASP A 1 469 ? 34.013 14.407 -26.226 1.00 83.25 469 ASP A O 1
ATOM 3576 N N . ALA A 1 470 ? 32.881 12.483 -26.462 1.00 82.31 470 ALA A N 1
ATOM 3577 C CA . ALA A 1 470 ? 31.576 13.044 -26.117 1.00 82.31 470 ALA A CA 1
ATOM 3578 C C . ALA A 1 470 ? 31.566 13.624 -24.692 1.00 82.31 470 ALA A C 1
ATOM 3580 O O . ALA A 1 470 ? 31.094 14.743 -24.491 1.00 82.31 470 ALA A O 1
ATOM 3581 N N . LEU A 1 471 ? 32.162 12.923 -23.720 1.00 82.50 471 LEU A N 1
ATOM 3582 C CA . LEU A 1 471 ? 32.332 13.433 -22.356 1.00 82.50 471 LEU A CA 1
ATOM 3583 C C . LEU A 1 471 ? 33.221 14.684 -22.300 1.00 82.50 471 LEU A C 1
ATOM 3585 O O . LEU A 1 471 ? 32.891 15.631 -21.593 1.00 82.50 471 LEU A O 1
ATOM 3589 N N . ALA A 1 472 ? 34.328 14.710 -23.048 1.00 80.19 472 ALA A N 1
ATOM 3590 C CA . ALA A 1 472 ? 35.228 15.864 -23.101 1.00 80.19 472 ALA A CA 1
ATOM 3591 C C . ALA A 1 472 ? 34.619 17.076 -23.832 1.00 80.19 472 ALA A C 1
ATOM 3593 O O . ALA A 1 472 ? 34.927 18.220 -23.494 1.00 80.19 472 ALA A O 1
ATOM 3594 N N . SER A 1 473 ? 33.738 16.841 -24.810 1.00 73.69 473 SER A N 1
ATOM 3595 C CA . SER A 1 473 ? 33.087 17.893 -25.601 1.00 73.69 473 SER A CA 1
ATOM 3596 C C . SER A 1 473 ? 32.070 18.727 -24.809 1.00 73.69 473 SER A C 1
ATOM 3598 O O . SER A 1 473 ? 31.819 19.876 -25.166 1.00 73.69 473 SER A O 1
ATOM 3600 N N . GLY A 1 474 ? 31.532 18.184 -23.709 1.00 63.53 474 GLY A N 1
ATOM 3601 C CA . GLY A 1 474 ? 30.571 18.860 -22.829 1.00 63.53 474 GLY A CA 1
ATOM 3602 C C . GLY A 1 474 ? 31.170 19.924 -21.900 1.00 63.53 474 GLY A C 1
ATOM 3603 O O . GLY A 1 474 ? 30.418 20.592 -21.198 1.00 63.53 474 GLY A O 1
ATOM 3604 N N . GLY A 1 475 ? 32.497 20.100 -21.905 1.00 59.78 475 GLY A N 1
ATOM 3605 C CA . GLY A 1 475 ? 33.230 20.992 -21.003 1.00 59.78 475 GLY A CA 1
ATOM 3606 C C . GLY A 1 475 ? 34.133 20.213 -20.040 1.00 59.78 475 GLY A C 1
ATOM 3607 O O . GLY A 1 475 ? 33.764 19.171 -19.510 1.00 59.78 475 GLY A O 1
ATOM 3608 N N . GLY A 1 476 ? 35.364 20.692 -19.827 1.00 60.59 476 GLY A N 1
ATOM 3609 C CA . GLY A 1 476 ? 36.370 20.000 -19.004 1.00 60.59 476 GLY A CA 1
ATOM 3610 C C . GLY A 1 476 ? 36.192 20.166 -17.487 1.00 60.59 476 GLY A C 1
ATOM 3611 O O . GLY A 1 476 ? 37.035 19.702 -16.717 1.00 60.59 476 GLY A O 1
ATOM 3612 N N . GLY A 1 477 ? 35.149 20.875 -17.039 1.00 69.44 477 GLY A N 1
ATOM 3613 C CA . GLY A 1 477 ? 34.900 21.155 -15.630 1.00 69.44 477 GLY A CA 1
ATOM 3614 C C . GLY A 1 477 ? 34.123 20.036 -14.935 1.00 69.44 477 GLY A C 1
ATOM 3615 O O . GLY A 1 477 ? 33.145 19.516 -15.460 1.00 69.44 477 GLY A O 1
ATOM 3616 N N . PHE A 1 478 ? 34.480 19.719 -13.685 1.00 71.81 478 PHE A N 1
ATOM 3617 C CA . PHE A 1 478 ? 33.722 18.777 -12.840 1.00 71.81 478 PHE A CA 1
ATOM 3618 C C . PHE A 1 478 ? 32.225 19.145 -12.719 1.00 71.81 478 PHE A C 1
ATOM 3620 O O . PHE A 1 478 ? 31.379 18.266 -12.562 1.00 71.81 478 PHE A O 1
ATOM 3627 N N . GLY A 1 479 ? 31.889 20.437 -12.828 1.00 73.00 479 GLY A N 1
ATOM 3628 C CA . GLY A 1 479 ? 30.509 20.932 -12.826 1.00 73.00 479 GLY A CA 1
ATOM 3629 C C . GLY A 1 479 ? 29.700 20.557 -14.071 1.00 73.00 479 GLY A C 1
ATOM 3630 O O . GLY A 1 479 ? 28.514 20.265 -13.934 1.00 73.00 479 GLY A O 1
ATOM 3631 N N . ASP A 1 480 ? 30.333 20.481 -15.244 1.00 74.56 480 ASP A N 1
ATOM 3632 C CA . ASP A 1 480 ? 29.663 20.185 -16.521 1.00 74.56 480 ASP A CA 1
ATOM 3633 C C . ASP A 1 480 ? 29.252 18.705 -16.611 1.00 74.56 480 ASP A C 1
ATOM 3635 O O . ASP A 1 480 ? 28.230 18.362 -17.199 1.00 74.56 480 ASP A O 1
ATOM 3639 N N . LEU A 1 481 ? 29.999 17.829 -15.930 1.00 76.88 481 LEU A N 1
ATOM 3640 C CA . LEU A 1 481 ? 29.674 16.408 -15.764 1.00 76.88 481 LEU A CA 1
ATOM 3641 C C . LEU A 1 481 ? 28.652 16.172 -14.641 1.00 76.88 481 LEU A C 1
ATOM 3643 O O . LEU A 1 481 ? 27.793 15.298 -14.747 1.00 76.88 481 LEU A O 1
ATOM 3647 N N . MET A 1 482 ? 28.734 16.931 -13.543 1.00 77.44 482 MET A N 1
ATOM 3648 C CA . MET A 1 482 ? 27.847 16.732 -12.391 1.00 77.44 482 MET A CA 1
ATOM 3649 C C . MET A 1 482 ? 26.462 17.352 -12.566 1.00 77.44 482 MET A C 1
ATOM 3651 O O . MET A 1 482 ? 25.496 16.789 -12.058 1.00 77.44 482 MET A O 1
ATOM 3655 N N . GLY A 1 483 ? 26.342 18.473 -13.280 1.00 79.62 483 GLY A N 1
ATOM 3656 C CA . GLY A 1 483 ? 25.071 19.172 -13.489 1.00 79.62 483 GLY A CA 1
ATOM 3657 C C . GLY A 1 483 ? 23.988 18.281 -14.113 1.00 79.62 483 GLY A C 1
ATOM 3658 O O . GLY A 1 483 ? 22.964 18.055 -13.466 1.00 79.62 483 GLY A O 1
ATOM 3659 N N . PRO A 1 484 ? 24.210 17.708 -15.311 1.00 78.75 484 PRO A N 1
ATOM 3660 C CA . PRO A 1 484 ? 23.248 16.813 -15.959 1.00 78.75 484 PRO A CA 1
ATOM 3661 C C . PRO A 1 484 ? 22.937 15.564 -15.128 1.00 78.75 484 PRO A C 1
ATOM 3663 O O . PRO A 1 484 ? 21.778 15.175 -15.011 1.00 78.75 484 PRO A O 1
ATOM 3666 N N . ALA A 1 485 ? 23.945 14.972 -14.477 1.00 77.12 485 ALA A N 1
ATOM 3667 C CA . ALA A 1 485 ? 23.755 13.812 -13.607 1.00 77.12 485 ALA A CA 1
ATOM 3668 C C . ALA A 1 485 ? 22.862 14.123 -12.389 1.00 77.12 485 ALA A C 1
ATOM 3670 O O . ALA A 1 485 ? 22.030 13.301 -12.010 1.00 77.12 485 ALA A O 1
ATOM 3671 N N . LEU A 1 486 ? 23.006 15.312 -11.790 1.00 76.06 486 LEU A N 1
ATOM 3672 C CA . LEU A 1 486 ? 22.171 15.777 -10.678 1.00 76.06 486 LEU A CA 1
ATOM 3673 C C . LEU A 1 486 ? 20.756 16.170 -11.123 1.00 76.06 486 LEU A C 1
ATOM 3675 O O . LEU A 1 486 ? 19.820 16.003 -10.347 1.00 76.06 486 LEU A O 1
ATOM 3679 N N . LEU A 1 487 ? 20.582 16.659 -12.352 1.00 77.75 487 LEU A N 1
ATOM 3680 C CA . LEU A 1 487 ? 19.263 16.974 -12.909 1.00 77.75 487 LEU A CA 1
ATOM 3681 C C . LEU A 1 487 ? 18.488 15.718 -13.322 1.00 77.75 487 LEU A C 1
ATOM 3683 O O . LEU A 1 487 ? 17.282 15.657 -13.111 1.00 77.75 487 LEU A O 1
ATOM 3687 N N . ALA A 1 488 ? 19.170 14.700 -13.852 1.00 77.31 488 ALA A N 1
ATOM 3688 C CA . ALA A 1 488 ? 18.573 13.403 -14.174 1.00 77.31 488 ALA A CA 1
ATOM 3689 C C . ALA A 1 488 ? 18.258 12.569 -12.918 1.00 77.31 488 ALA A C 1
ATOM 3691 O O . ALA A 1 488 ? 17.446 11.644 -12.953 1.00 77.31 488 ALA A O 1
ATOM 3692 N N . PHE A 1 489 ? 18.893 12.896 -11.791 1.00 78.38 489 PHE A N 1
ATOM 3693 C CA . PHE A 1 489 ? 18.812 12.137 -10.549 1.00 78.38 489 PHE A CA 1
ATOM 3694 C C . PHE A 1 489 ? 17.380 11.840 -10.056 1.00 78.38 489 PHE A C 1
ATOM 3696 O O . PHE A 1 489 ? 17.134 10.685 -9.710 1.00 78.38 489 PHE A O 1
ATOM 3703 N N . PRO A 1 490 ? 16.413 12.783 -10.031 1.00 77.81 490 PRO A N 1
ATOM 3704 C CA . PRO A 1 490 ? 15.060 12.490 -9.555 1.00 77.81 490 PRO A CA 1
ATOM 3705 C C . PRO A 1 490 ? 14.362 11.385 -10.359 1.00 77.81 490 PRO A C 1
ATOM 3707 O O . PRO A 1 490 ? 13.753 10.506 -9.757 1.00 77.81 490 PRO A O 1
ATOM 3710 N N . LEU A 1 491 ? 14.517 11.379 -11.690 1.00 76.44 491 LEU A N 1
ATOM 3711 C CA . LEU A 1 491 ? 13.967 10.342 -12.578 1.00 76.44 491 LEU A CA 1
ATOM 3712 C C . LEU A 1 491 ? 14.627 8.980 -12.337 1.00 76.44 491 LEU A C 1
ATOM 3714 O O . LEU A 1 491 ? 13.992 7.933 -12.399 1.00 76.44 491 LEU A O 1
ATOM 3718 N N . LEU A 1 492 ? 15.916 9.003 -12.020 1.00 76.81 492 LEU A N 1
ATOM 3719 C CA . LEU A 1 492 ? 16.734 7.820 -11.803 1.00 76.81 492 LEU A CA 1
ATOM 3720 C C . LEU A 1 492 ? 16.507 7.153 -10.440 1.00 76.81 492 LEU A C 1
ATOM 3722 O O . LEU A 1 492 ? 16.606 5.930 -10.317 1.00 76.81 492 LEU A O 1
ATOM 3726 N N . VAL A 1 493 ? 16.155 7.936 -9.417 1.00 78.38 493 VAL A N 1
ATOM 3727 C CA . VAL A 1 493 ? 15.831 7.430 -8.073 1.00 78.38 493 VAL A CA 1
ATOM 3728 C C . VAL A 1 493 ? 14.609 6.501 -8.083 1.00 78.38 493 VAL A C 1
ATOM 3730 O O . VAL A 1 493 ? 14.505 5.643 -7.206 1.00 78.38 493 VAL A O 1
ATOM 3733 N N . LEU A 1 494 ? 13.732 6.577 -9.095 1.00 70.94 494 LEU A N 1
ATOM 3734 C CA . LEU A 1 494 ? 12.601 5.650 -9.256 1.00 70.94 494 LEU A CA 1
ATOM 3735 C C . LEU A 1 494 ? 13.043 4.178 -9.354 1.00 70.94 494 LEU A C 1
ATOM 3737 O O . LEU A 1 494 ? 12.307 3.295 -8.916 1.00 70.94 494 LEU A O 1
ATOM 3741 N N . GLY A 1 495 ? 14.252 3.907 -9.861 1.00 71.62 495 GLY A N 1
ATOM 3742 C CA . GLY A 1 495 ? 14.830 2.559 -9.937 1.00 71.62 495 GLY A CA 1
ATOM 3743 C C . GLY A 1 495 ? 15.229 1.956 -8.583 1.00 71.62 495 GLY A C 1
ATOM 3744 O O . GLY A 1 495 ? 15.762 0.851 -8.535 1.00 71.62 495 GLY A O 1
ATOM 3745 N N . LEU A 1 496 ? 15.016 2.676 -7.474 1.00 76.00 496 LEU A N 1
ATOM 3746 C CA . LEU A 1 496 ? 15.295 2.219 -6.106 1.00 76.00 496 LEU A CA 1
ATOM 3747 C C . LEU A 1 496 ? 14.064 1.629 -5.396 1.00 76.00 496 LEU A C 1
ATOM 3749 O O . LEU A 1 496 ? 14.150 1.265 -4.217 1.00 76.00 496 LEU A O 1
ATOM 3753 N N . SER A 1 497 ? 12.930 1.540 -6.096 1.00 73.25 497 SER A N 1
ATOM 3754 C CA . SER A 1 497 ? 11.713 0.854 -5.647 1.00 73.25 497 SER A CA 1
ATOM 3755 C C . SER A 1 497 ? 11.995 -0.612 -5.296 1.00 73.25 497 SER A C 1
ATOM 3757 O O . SER A 1 497 ? 12.649 -1.315 -6.056 1.00 73.25 497 SER A O 1
ATOM 3759 N N . GLY A 1 498 ? 11.549 -1.078 -4.124 1.00 74.50 498 GLY A N 1
ATOM 3760 C CA . GLY A 1 498 ? 11.657 -2.491 -3.716 1.00 74.50 498 GLY A CA 1
ATOM 3761 C C . GLY A 1 498 ? 12.393 -2.757 -2.394 1.00 74.50 498 GLY A C 1
ATOM 3762 O O . GLY A 1 498 ? 12.255 -3.826 -1.798 1.00 74.50 498 GLY A O 1
ATOM 3763 N N . PHE A 1 499 ? 13.129 -1.785 -1.845 1.00 81.62 499 PHE A N 1
ATOM 3764 C CA . PHE A 1 499 ? 13.709 -1.952 -0.503 1.00 81.62 499 PHE A CA 1
ATOM 3765 C C . PHE A 1 499 ? 12.650 -1.917 0.612 1.00 81.62 499 PHE A C 1
ATOM 3767 O O . PHE A 1 499 ? 12.765 -2.665 1.588 1.00 81.62 499 PHE A O 1
ATOM 3774 N N . GLU A 1 500 ? 11.616 -1.076 0.478 1.00 84.25 500 GLU A N 1
ATOM 3775 C CA . GLU A 1 500 ? 10.540 -0.996 1.475 1.00 84.25 500 GLU A CA 1
ATOM 3776 C C . GLU A 1 500 ? 9.752 -2.311 1.546 1.00 84.25 500 GLU A C 1
ATOM 3778 O O . GLU A 1 500 ? 9.488 -2.811 2.641 1.00 84.25 500 GLU A O 1
ATOM 3783 N N . THR A 1 501 ? 9.428 -2.911 0.394 1.00 82.69 501 THR A N 1
ATOM 3784 C CA . THR A 1 501 ? 8.755 -4.218 0.331 1.00 82.69 501 THR A CA 1
ATOM 3785 C C . THR A 1 501 ? 9.636 -5.312 0.941 1.00 82.69 501 THR A C 1
ATOM 3787 O O . THR A 1 501 ? 9.150 -6.146 1.704 1.00 82.69 501 THR A O 1
ATOM 3790 N N . GLY A 1 502 ? 10.956 -5.250 0.730 1.00 83.12 502 GLY A N 1
ATOM 3791 C CA . GLY A 1 502 ? 11.938 -6.112 1.395 1.00 83.12 502 GLY A CA 1
ATOM 3792 C C . GLY A 1 502 ? 11.845 -6.110 2.926 1.00 83.12 502 GLY A C 1
ATOM 3793 O O . GLY A 1 502 ? 11.883 -7.171 3.555 1.00 83.12 502 GLY A O 1
ATOM 3794 N N . VAL A 1 503 ? 11.706 -4.932 3.544 1.00 86.81 503 VAL A N 1
ATOM 3795 C CA . VAL A 1 503 ? 11.595 -4.808 5.009 1.00 86.81 503 VAL A CA 1
ATOM 3796 C C . VAL A 1 503 ? 10.187 -5.126 5.509 1.00 86.81 503 VAL A C 1
ATOM 3798 O O . VAL A 1 503 ? 10.048 -5.730 6.574 1.00 86.81 503 VAL A O 1
ATOM 3801 N N . SER A 1 504 ? 9.141 -4.791 4.753 1.00 82.88 504 SER A N 1
ATOM 3802 C CA . SER A 1 504 ? 7.770 -5.132 5.141 1.00 82.88 504 SER A CA 1
ATOM 3803 C C . SER A 1 504 ? 7.543 -6.649 5.146 1.00 82.88 504 SER A C 1
ATOM 3805 O O . SER A 1 504 ? 6.858 -7.155 6.030 1.00 82.88 504 SER A O 1
ATOM 3807 N N . MET A 1 505 ? 8.199 -7.408 4.259 1.00 83.75 505 MET A N 1
ATOM 3808 C CA . MET A 1 505 ? 8.130 -8.881 4.209 1.00 83.75 505 MET A CA 1
ATOM 3809 C C . MET A 1 505 ? 8.961 -9.608 5.276 1.00 83.75 505 MET A C 1
ATOM 3811 O O . MET A 1 505 ? 8.925 -10.837 5.362 1.00 83.75 505 MET A O 1
ATOM 3815 N N . MET A 1 506 ? 9.690 -8.885 6.127 1.00 85.94 506 MET A N 1
ATOM 3816 C CA . MET A 1 506 ? 10.563 -9.460 7.153 1.00 85.94 506 MET A CA 1
ATOM 3817 C C . MET A 1 506 ? 9.919 -10.562 8.030 1.00 85.94 506 MET A C 1
ATOM 3819 O O . MET A 1 506 ? 10.601 -11.549 8.313 1.00 85.94 506 MET A O 1
ATOM 3823 N N . PRO A 1 507 ? 8.639 -10.486 8.447 1.00 82.69 507 PRO A N 1
ATOM 3824 C CA . PRO A 1 507 ? 7.994 -11.527 9.259 1.00 82.69 507 PRO A CA 1
ATOM 3825 C C . PRO A 1 507 ? 7.903 -12.895 8.582 1.00 82.69 507 PRO A C 1
ATOM 3827 O O . PRO A 1 507 ? 7.840 -13.905 9.278 1.00 82.69 507 PRO A O 1
ATOM 3830 N N . LEU A 1 508 ? 7.940 -12.924 7.249 1.00 80.31 508 LEU A N 1
ATOM 3831 C CA . LEU A 1 508 ? 7.899 -14.138 6.434 1.00 80.31 508 LEU A CA 1
ATOM 3832 C C . LEU A 1 508 ? 9.290 -14.757 6.257 1.00 80.31 508 LEU A C 1
ATOM 3834 O O . LEU A 1 508 ? 9.416 -15.874 5.762 1.00 80.31 508 LEU A O 1
ATOM 3838 N N . VAL A 1 509 ? 10.348 -14.054 6.670 1.00 87.94 509 VAL A N 1
ATOM 3839 C CA . VAL A 1 509 ? 11.715 -14.566 6.630 1.00 87.94 509 VAL A CA 1
ATOM 3840 C C . VAL A 1 509 ? 11.920 -15.555 7.772 1.00 87.94 509 VAL A C 1
ATOM 3842 O O . VAL A 1 509 ? 11.758 -15.228 8.954 1.00 87.94 509 VAL A O 1
ATOM 3845 N N . ALA A 1 510 ? 12.335 -16.764 7.402 1.00 86.50 510 ALA A N 1
ATOM 3846 C CA . ALA A 1 510 ? 12.655 -17.833 8.324 1.00 86.50 510 ALA A CA 1
ATOM 3847 C C . ALA A 1 510 ? 13.729 -17.414 9.326 1.00 86.50 510 ALA A C 1
ATOM 3849 O O . ALA A 1 510 ? 14.727 -16.760 8.996 1.00 86.50 510 ALA A O 1
ATOM 3850 N N . ALA A 1 511 ? 13.489 -17.811 10.570 1.00 86.56 511 ALA A N 1
ATOM 3851 C CA . ALA A 1 511 ? 14.306 -17.486 11.716 1.00 86.56 511 ALA A CA 1
ATOM 3852 C C . ALA A 1 511 ? 14.497 -18.730 12.579 1.00 86.56 511 ALA A C 1
ATOM 3854 O O . ALA A 1 511 ? 13.551 -19.459 12.857 1.00 86.56 511 ALA A O 1
ATOM 3855 N N . GLU A 1 512 ? 15.730 -18.929 13.021 1.00 85.12 512 GLU A N 1
ATOM 3856 C CA . GLU A 1 512 ? 16.144 -20.033 13.888 1.00 85.12 512 GLU A CA 1
ATOM 3857 C C . GLU A 1 512 ? 16.582 -19.472 15.245 1.00 85.12 512 GLU A C 1
ATOM 3859 O O . GLU A 1 512 ? 17.201 -18.403 15.295 1.00 85.12 512 GLU A O 1
ATOM 3864 N N . GLY A 1 513 ? 16.272 -20.180 16.331 1.00 84.69 513 GLY A N 1
ATOM 3865 C CA . GLY A 1 513 ? 16.645 -19.810 17.698 1.00 84.69 513 GLY A CA 1
ATOM 3866 C C . GLY A 1 513 ? 15.805 -20.555 18.736 1.00 84.69 513 GLY A C 1
ATOM 3867 O O . GLY A 1 513 ? 14.671 -20.930 18.444 1.00 84.69 513 GLY A O 1
ATOM 3868 N N . ALA A 1 514 ? 16.365 -20.773 19.929 1.00 82.44 514 ALA A N 1
ATOM 3869 C CA . ALA A 1 514 ? 15.673 -21.473 21.016 1.00 82.44 514 ALA A CA 1
ATOM 3870 C C . ALA A 1 514 ? 14.672 -20.568 21.757 1.00 82.44 514 ALA A C 1
ATOM 3872 O O . ALA A 1 514 ? 13.648 -21.039 22.240 1.00 82.44 514 ALA A O 1
ATOM 3873 N N . ASP A 1 515 ? 14.951 -19.264 21.820 1.00 87.31 515 ASP A N 1
ATOM 3874 C CA . ASP A 1 515 ? 14.111 -18.247 22.456 1.00 87.31 515 ASP A CA 1
ATOM 3875 C C . ASP A 1 515 ? 13.570 -17.231 21.418 1.00 87.31 515 ASP A C 1
ATOM 3877 O O . ASP A 1 515 ? 13.969 -17.211 20.246 1.00 87.31 515 ASP A O 1
ATOM 3881 N N . ALA A 1 516 ? 12.597 -16.404 21.817 1.00 81.88 516 ALA A N 1
ATOM 3882 C CA . ALA A 1 516 ? 11.985 -15.405 20.931 1.00 81.88 516 ALA A CA 1
ATOM 3883 C C . ALA A 1 516 ? 12.992 -14.333 20.462 1.00 81.88 516 ALA A C 1
ATOM 3885 O O . ALA A 1 516 ? 12.961 -13.893 19.311 1.00 81.88 516 ALA A O 1
ATOM 3886 N N . GLU A 1 517 ? 13.933 -13.963 21.329 1.00 85.06 517 GLU A N 1
ATOM 3887 C CA . GLU A 1 517 ? 14.938 -12.929 21.081 1.00 85.06 517 GLU A CA 1
ATOM 3888 C C . GLU A 1 517 ? 15.999 -13.377 20.053 1.00 85.06 517 GLU A C 1
ATOM 3890 O O . GLU A 1 517 ? 16.352 -12.631 19.135 1.00 85.06 517 GLU A O 1
ATOM 3895 N N . GLN A 1 518 ? 16.482 -14.620 20.131 1.00 87.75 518 GLN A N 1
ATOM 3896 C CA . GLN A 1 518 ? 17.384 -15.217 19.143 1.00 87.75 518 GLN A CA 1
ATOM 3897 C C . GLN A 1 518 ? 16.704 -15.326 17.782 1.00 87.75 518 GLN A C 1
ATOM 3899 O O . GLN A 1 518 ? 17.321 -14.980 16.769 1.00 87.75 518 GLN A O 1
ATOM 3904 N N . ARG A 1 519 ? 15.429 -15.738 17.749 1.00 85.19 519 ARG A N 1
ATOM 3905 C CA . ARG A 1 519 ? 14.641 -15.784 16.510 1.00 85.19 519 ARG A CA 1
ATOM 3906 C C . ARG A 1 519 ? 14.515 -14.391 15.892 1.00 85.19 519 ARG A C 1
ATOM 3908 O O . ARG A 1 519 ? 14.788 -14.228 14.701 1.00 85.19 519 ARG A O 1
ATOM 3915 N N . LEU A 1 520 ? 14.240 -13.360 16.691 1.00 86.69 520 LEU A N 1
ATOM 3916 C CA . LEU A 1 520 ? 14.188 -11.974 16.217 1.00 86.69 520 LEU A CA 1
ATOM 3917 C C . LEU A 1 520 ? 15.526 -11.516 15.614 1.00 86.69 520 LEU A C 1
ATOM 3919 O O . LEU A 1 520 ? 15.571 -11.017 14.487 1.00 86.69 520 LEU A O 1
ATOM 3923 N N . ARG A 1 521 ? 16.646 -11.753 16.309 1.00 89.81 521 ARG A N 1
ATOM 3924 C CA . ARG A 1 521 ? 17.994 -11.428 15.802 1.00 89.81 521 ARG A CA 1
ATOM 3925 C C . ARG A 1 521 ? 18.330 -12.181 14.517 1.00 89.81 521 ARG A C 1
ATOM 3927 O O . ARG A 1 521 ? 18.927 -11.600 13.605 1.00 89.81 521 ARG A O 1
ATOM 3934 N N . SER A 1 522 ? 17.952 -13.456 14.431 1.00 91.25 522 SER A N 1
ATOM 3935 C CA . SER A 1 522 ? 18.153 -14.292 13.245 1.00 91.25 522 SER A CA 1
ATOM 3936 C C . SER A 1 522 ? 17.372 -13.741 12.048 1.00 91.25 522 SER A C 1
ATOM 3938 O O . SER A 1 522 ? 17.951 -13.556 10.974 1.00 91.25 522 SER A O 1
ATOM 3940 N N . ARG A 1 523 ? 16.110 -13.340 12.259 1.00 90.69 523 ARG A N 1
ATOM 3941 C CA . ARG A 1 523 ? 15.267 -12.676 11.253 1.00 90.69 523 ARG A CA 1
ATOM 3942 C C . ARG A 1 523 ? 15.871 -11.359 10.767 1.00 90.69 523 ARG A C 1
ATOM 3944 O O . ARG A 1 523 ? 15.964 -11.140 9.558 1.00 90.69 523 ARG A O 1
ATOM 3951 N N . ILE A 1 524 ? 16.347 -10.506 11.682 1.00 92.12 524 ILE A N 1
ATOM 3952 C CA . ILE A 1 524 ? 17.013 -9.235 11.336 1.00 92.12 524 ILE A CA 1
ATOM 3953 C C . ILE A 1 524 ? 18.239 -9.516 10.464 1.00 92.12 524 ILE A C 1
ATOM 3955 O O . ILE A 1 524 ? 18.423 -8.901 9.414 1.00 92.12 524 ILE A O 1
ATOM 3959 N N . ARG A 1 525 ? 19.086 -10.468 10.868 1.00 93.94 525 ARG A N 1
ATOM 3960 C CA . ARG A 1 525 ? 20.291 -10.848 10.119 1.00 93.94 525 ARG A CA 1
ATOM 3961 C C . ARG A 1 525 ? 19.956 -11.362 8.716 1.00 93.94 525 ARG A C 1
ATOM 3963 O O . ARG A 1 525 ? 20.604 -10.944 7.759 1.00 93.94 525 ARG A O 1
ATOM 3970 N N . ASN A 1 526 ? 18.958 -12.231 8.593 1.00 93.81 526 ASN A N 1
ATOM 3971 C CA . ASN A 1 526 ? 18.526 -12.799 7.316 1.00 93.81 526 ASN A CA 1
ATOM 3972 C C . ASN A 1 526 ? 17.918 -11.737 6.388 1.00 93.81 526 ASN A C 1
ATOM 3974 O O . ASN A 1 526 ? 18.241 -11.701 5.204 1.00 93.81 526 ASN A O 1
ATOM 3978 N N . THR A 1 527 ? 17.149 -10.796 6.935 1.00 92.88 527 THR A N 1
ATOM 3979 C CA . THR A 1 527 ? 16.610 -9.650 6.181 1.00 92.88 527 THR A CA 1
ATOM 3980 C C . THR A 1 527 ? 17.729 -8.734 5.687 1.00 92.88 527 THR A C 1
ATOM 3982 O O . THR A 1 527 ? 17.734 -8.305 4.538 1.00 92.88 527 THR A O 1
ATOM 3985 N N . ARG A 1 528 ? 18.763 -8.490 6.503 1.00 94.25 528 ARG A N 1
ATOM 3986 C CA . ARG A 1 528 ? 19.945 -7.744 6.041 1.00 94.25 528 ARG A CA 1
ATOM 3987 C C . ARG A 1 528 ? 20.671 -8.459 4.904 1.00 94.25 528 ARG A C 1
ATOM 3989 O O . ARG A 1 528 ? 21.159 -7.771 4.013 1.00 94.25 528 ARG A O 1
ATOM 3996 N N . ARG A 1 529 ? 20.757 -9.796 4.923 1.00 94.75 529 ARG A N 1
ATOM 3997 C CA . ARG A 1 529 ? 21.338 -10.579 3.815 1.00 94.75 529 ARG A CA 1
ATOM 3998 C C . ARG A 1 529 ? 20.531 -10.388 2.536 1.00 94.75 529 ARG A C 1
ATOM 4000 O O . ARG A 1 529 ? 21.124 -9.981 1.549 1.00 94.75 529 ARG A O 1
ATOM 4007 N N . LEU A 1 530 ? 19.207 -10.547 2.607 1.00 93.88 530 LEU A N 1
ATOM 4008 C CA . LEU A 1 530 ? 18.278 -10.282 1.502 1.00 93.88 530 LEU A CA 1
ATOM 4009 C C . LEU A 1 530 ? 18.543 -8.913 0.862 1.00 93.88 530 LEU A C 1
ATOM 4011 O O . LEU A 1 530 ? 18.877 -8.848 -0.318 1.00 93.88 530 LEU A O 1
ATOM 4015 N N . LEU A 1 531 ? 18.480 -7.834 1.652 1.00 93.25 531 LEU A N 1
ATOM 4016 C CA . LEU A 1 531 ? 18.655 -6.467 1.140 1.00 93.25 531 LEU A CA 1
ATOM 4017 C C . LEU A 1 531 ? 20.049 -6.242 0.543 1.00 93.25 531 LEU A C 1
ATOM 4019 O O . LEU A 1 531 ? 20.199 -5.553 -0.458 1.00 93.25 531 LEU A O 1
ATOM 4023 N N . THR A 1 532 ? 21.084 -6.816 1.161 1.00 95.12 532 THR A N 1
ATOM 4024 C CA . THR A 1 532 ? 22.471 -6.648 0.701 1.00 95.12 532 THR A CA 1
ATOM 4025 C C . THR A 1 532 ? 22.712 -7.379 -0.609 1.00 95.12 532 THR A C 1
ATOM 4027 O O . THR A 1 532 ? 23.319 -6.817 -1.513 1.00 95.12 532 THR A O 1
ATOM 4030 N N . THR A 1 533 ? 22.246 -8.622 -0.715 1.00 95.19 533 THR A N 1
ATOM 4031 C CA . THR A 1 533 ? 22.398 -9.425 -1.926 1.00 95.19 533 THR A CA 1
ATOM 4032 C C . THR A 1 533 ? 21.648 -8.784 -3.089 1.00 95.19 533 THR A C 1
ATOM 4034 O O . THR A 1 533 ? 22.243 -8.614 -4.148 1.00 95.19 533 THR A O 1
ATOM 4037 N N . ALA A 1 534 ? 20.405 -8.337 -2.877 1.00 93.12 534 ALA A N 1
ATOM 4038 C CA . ALA A 1 534 ? 19.640 -7.625 -3.898 1.00 93.12 534 ALA A CA 1
ATOM 4039 C C . ALA A 1 534 ? 20.347 -6.336 -4.358 1.00 93.12 534 ALA A C 1
ATOM 4041 O O . ALA A 1 534 ? 20.549 -6.146 -5.556 1.00 93.12 534 ALA A O 1
ATOM 4042 N N . ALA A 1 535 ? 20.804 -5.500 -3.415 1.00 93.56 535 ALA A N 1
ATOM 4043 C CA . ALA A 1 535 ? 21.513 -4.253 -3.712 1.00 93.56 535 ALA A CA 1
ATOM 4044 C C . ALA A 1 535 ? 22.790 -4.474 -4.539 1.00 93.56 535 ALA A C 1
ATOM 4046 O O . ALA A 1 535 ? 23.050 -3.736 -5.486 1.00 93.56 535 ALA A O 1
ATOM 4047 N N . LEU A 1 536 ? 23.591 -5.486 -4.189 1.00 95.38 536 LEU A N 1
ATOM 4048 C CA . LEU A 1 536 ? 24.839 -5.791 -4.893 1.00 95.38 536 LEU A CA 1
ATOM 4049 C C . LEU A 1 536 ? 24.584 -6.313 -6.307 1.00 95.38 536 LEU A C 1
ATOM 4051 O O . LEU A 1 536 ? 25.231 -5.845 -7.240 1.00 95.38 536 LEU A O 1
ATOM 4055 N N . ILE A 1 537 ? 23.630 -7.238 -6.464 1.00 94.88 537 ILE A N 1
ATOM 4056 C CA . ILE A 1 537 ? 23.234 -7.766 -7.776 1.00 94.88 537 ILE A CA 1
ATOM 4057 C C . ILE A 1 537 ? 22.795 -6.608 -8.674 1.00 94.88 537 ILE A C 1
ATOM 4059 O O . ILE A 1 537 ? 23.367 -6.408 -9.743 1.00 94.88 537 ILE A O 1
ATOM 4063 N N . MET A 1 538 ? 21.846 -5.797 -8.205 1.00 93.00 538 MET A N 1
ATOM 4064 C CA . MET A 1 538 ? 21.306 -4.693 -8.993 1.00 93.00 538 MET A CA 1
ATOM 4065 C C . MET A 1 538 ? 22.363 -3.638 -9.329 1.00 93.00 538 MET A C 1
ATOM 4067 O O . MET A 1 538 ? 22.382 -3.134 -10.444 1.00 93.00 538 MET A O 1
ATOM 4071 N N . SER A 1 539 ? 23.285 -3.341 -8.408 1.00 93.62 539 SER A N 1
ATOM 4072 C CA . SER A 1 539 ? 24.367 -2.378 -8.658 1.00 93.62 539 SER A CA 1
ATOM 4073 C C . SER A 1 539 ? 25.262 -2.800 -9.826 1.00 93.62 539 SER A C 1
ATOM 4075 O O . SER A 1 539 ? 25.615 -1.969 -10.660 1.00 93.62 539 SER A O 1
ATOM 4077 N N . VAL A 1 540 ? 25.611 -4.091 -9.905 1.00 95.62 540 VAL A N 1
ATOM 4078 C CA . VAL A 1 540 ? 26.415 -4.633 -11.011 1.00 95.62 540 VAL A CA 1
ATOM 4079 C C . VAL A 1 540 ? 25.640 -4.560 -12.326 1.00 95.62 540 VAL A C 1
ATOM 4081 O O . VAL A 1 540 ? 26.193 -4.101 -13.327 1.00 95.62 540 VAL A O 1
ATOM 4084 N N . TYR A 1 541 ? 24.367 -4.966 -12.322 1.00 95.25 541 TYR A N 1
ATOM 4085 C CA . TYR A 1 541 ? 23.527 -4.917 -13.519 1.00 95.25 541 TYR A CA 1
ATOM 4086 C C . TYR A 1 541 ? 23.293 -3.491 -14.013 1.00 95.25 541 TYR A C 1
ATOM 4088 O O . TYR A 1 541 ? 23.525 -3.236 -15.187 1.00 95.25 541 TYR A O 1
ATOM 4096 N N . LEU A 1 542 ? 22.906 -2.553 -13.143 1.00 92.12 542 LEU A N 1
ATOM 4097 C CA . LEU A 1 542 ? 22.643 -1.162 -13.525 1.00 92.12 542 LEU A CA 1
ATOM 4098 C C . LEU A 1 542 ? 23.871 -0.497 -14.143 1.00 92.12 542 LEU A C 1
ATOM 4100 O O . LEU A 1 542 ? 23.760 0.090 -15.216 1.00 92.12 542 LEU A O 1
ATOM 4104 N N . LEU A 1 543 ? 25.043 -0.620 -13.509 1.00 93.38 543 LEU A N 1
ATOM 4105 C CA . LEU A 1 543 ? 26.280 -0.048 -14.048 1.00 93.38 543 LEU A CA 1
ATOM 4106 C C . LEU A 1 543 ? 26.634 -0.644 -15.408 1.00 93.38 543 LEU A C 1
ATOM 4108 O O . LEU A 1 543 ? 26.933 0.096 -16.341 1.00 93.38 543 LEU A O 1
ATOM 4112 N N . SER A 1 544 ? 26.581 -1.970 -15.525 1.00 94.88 544 SER A N 1
ATOM 4113 C CA . SER A 1 544 ? 26.973 -2.653 -16.758 1.00 94.88 544 SER A CA 1
ATOM 4114 C C . SER A 1 544 ? 25.974 -2.390 -17.890 1.00 94.88 544 SER A C 1
ATOM 4116 O O . SER A 1 544 ? 26.383 -2.095 -19.007 1.00 94.88 544 SER A O 1
ATOM 4118 N N . ALA A 1 545 ? 24.671 -2.429 -17.600 1.00 94.00 545 ALA A N 1
ATOM 4119 C CA . ALA A 1 545 ? 23.608 -2.143 -18.559 1.00 94.00 545 ALA A CA 1
ATOM 4120 C C . ALA A 1 545 ? 23.646 -0.688 -19.032 1.00 94.00 545 ALA A C 1
ATOM 4122 O O . ALA A 1 545 ? 23.620 -0.441 -20.234 1.00 94.00 545 ALA A O 1
ATOM 4123 N N . SER A 1 546 ? 23.752 0.274 -18.109 1.00 92.00 546 SER A N 1
ATOM 4124 C CA . SER A 1 546 ? 23.858 1.701 -18.440 1.00 92.00 546 SER A CA 1
ATOM 4125 C C . SER A 1 546 ? 25.093 1.980 -19.298 1.00 92.00 546 SER A C 1
ATOM 4127 O O . SER A 1 546 ? 25.004 2.681 -20.303 1.00 92.00 546 SER A O 1
ATOM 4129 N N . PHE A 1 547 ? 26.233 1.372 -18.962 1.00 92.50 547 PHE A N 1
ATOM 4130 C CA . PHE A 1 547 ? 27.459 1.507 -19.741 1.00 92.50 547 PHE A CA 1
ATOM 4131 C C . PHE A 1 547 ? 27.301 0.960 -21.167 1.00 92.50 547 PHE A C 1
ATOM 4133 O O . PHE A 1 547 ? 27.508 1.691 -22.130 1.00 92.50 547 PHE A O 1
ATOM 4140 N N . VAL A 1 548 ? 26.868 -0.293 -21.319 1.00 93.81 548 VAL A N 1
ATOM 4141 C CA . VAL A 1 548 ? 26.715 -0.926 -22.640 1.00 93.81 548 VAL A CA 1
ATOM 4142 C C . VAL A 1 548 ? 25.680 -0.198 -23.503 1.00 93.81 548 VAL A C 1
ATOM 4144 O O . VAL A 1 548 ? 25.945 0.075 -24.670 1.00 93.81 548 VAL A O 1
ATOM 4147 N N . THR A 1 549 ? 24.520 0.150 -22.941 1.00 92.94 549 THR A N 1
ATOM 4148 C CA . THR A 1 549 ? 23.448 0.832 -23.690 1.00 92.94 549 THR A CA 1
ATOM 4149 C C . THR A 1 549 ? 23.861 2.229 -24.144 1.00 92.94 549 THR A C 1
ATOM 4151 O O . THR A 1 549 ? 23.596 2.588 -25.284 1.00 92.94 549 THR A O 1
ATOM 4154 N N . THR A 1 550 ? 24.582 2.986 -23.311 1.00 91.19 550 THR A N 1
ATOM 4155 C CA . THR A 1 550 ? 25.063 4.330 -23.678 1.00 91.19 550 THR A CA 1
ATOM 4156 C C . THR A 1 550 ? 26.083 4.289 -24.820 1.00 91.19 550 THR A C 1
ATOM 4158 O O . THR A 1 550 ? 26.134 5.216 -25.622 1.00 91.19 550 THR A O 1
ATOM 4161 N N . LEU A 1 551 ? 26.919 3.245 -24.886 1.00 90.88 551 LEU A N 1
ATOM 4162 C CA . LEU A 1 551 ? 27.996 3.154 -25.877 1.00 90.88 551 LEU A CA 1
ATOM 4163 C C . LEU A 1 551 ? 27.564 2.513 -27.202 1.00 90.88 551 LEU A C 1
ATOM 4165 O O . LEU A 1 551 ? 28.178 2.803 -28.227 1.00 90.88 551 LEU A O 1
ATOM 4169 N N . LEU A 1 552 ? 26.570 1.620 -27.186 1.00 90.50 552 LEU A N 1
ATOM 4170 C CA . LEU A 1 552 ? 26.169 0.853 -28.371 1.00 90.50 552 LEU A CA 1
ATOM 4171 C C . LEU A 1 552 ? 24.903 1.372 -29.055 1.00 90.50 552 LEU A C 1
ATOM 4173 O O . LEU A 1 552 ? 24.726 1.120 -30.243 1.00 90.50 552 LEU A O 1
ATOM 4177 N N . ILE A 1 553 ? 24.017 2.063 -28.333 1.00 90.38 553 ILE A N 1
ATOM 4178 C CA . ILE A 1 553 ? 22.732 2.507 -28.881 1.00 90.38 553 ILE A CA 1
ATOM 4179 C C . ILE A 1 553 ? 22.835 3.980 -29.309 1.00 90.38 553 ILE A C 1
ATOM 4181 O O . ILE A 1 553 ? 23.235 4.824 -28.500 1.00 90.38 553 ILE A O 1
ATOM 4185 N N . PRO A 1 554 ? 22.454 4.325 -30.551 1.00 89.06 554 PRO A N 1
ATOM 4186 C CA . PRO A 1 554 ? 22.347 5.714 -30.988 1.00 89.06 554 PRO A CA 1
ATOM 4187 C C . PRO A 1 554 ? 21.368 6.521 -30.121 1.00 89.06 554 PRO A C 1
ATOM 4189 O O . PRO A 1 554 ? 20.303 6.031 -29.756 1.00 89.06 554 PRO A O 1
ATOM 4192 N N . HIS A 1 555 ? 21.688 7.787 -29.821 1.00 84.62 555 HIS A N 1
ATOM 4193 C CA . HIS A 1 555 ? 20.858 8.605 -28.922 1.00 84.62 555 HIS A CA 1
ATOM 4194 C C . HIS A 1 555 ? 19.417 8.812 -29.436 1.00 84.62 555 HIS A C 1
ATOM 4196 O O . HIS A 1 555 ? 18.488 8.921 -28.642 1.00 84.62 555 HIS A O 1
ATOM 4202 N N . GLU A 1 556 ? 19.226 8.825 -30.758 1.00 86.75 556 GLU A N 1
ATOM 4203 C CA . GLU A 1 556 ? 17.918 8.983 -31.409 1.00 86.75 556 GLU A CA 1
ATOM 4204 C C . GLU A 1 556 ? 16.944 7.836 -31.116 1.00 86.75 556 GLU A C 1
ATOM 4206 O O . GLU A 1 556 ? 15.745 8.073 -30.996 1.00 86.75 556 GLU A O 1
ATOM 4211 N N . GLU A 1 557 ? 17.450 6.621 -30.895 1.00 88.88 557 GLU A N 1
ATOM 4212 C CA . GLU A 1 557 ? 16.618 5.449 -30.604 1.00 88.88 557 GLU A CA 1
ATOM 4213 C C . GLU A 1 557 ? 16.016 5.479 -29.192 1.00 88.88 557 GLU A C 1
ATOM 4215 O O . GLU A 1 557 ? 15.043 4.775 -28.922 1.00 88.88 557 GLU A O 1
ATOM 4220 N N . PHE A 1 558 ? 16.561 6.303 -28.289 1.00 87.19 558 PHE A N 1
ATOM 4221 C CA . PHE A 1 558 ? 16.000 6.509 -26.950 1.00 87.19 558 PHE A CA 1
ATOM 4222 C C . PHE A 1 558 ? 14.874 7.548 -26.922 1.00 87.19 558 PHE A C 1
ATOM 4224 O O . PHE A 1 558 ? 14.170 7.643 -25.917 1.00 87.19 558 PHE A O 1
ATOM 4231 N N . ALA A 1 559 ? 14.723 8.360 -27.972 1.00 85.75 559 ALA A N 1
ATOM 4232 C CA . ALA A 1 559 ? 13.704 9.401 -28.016 1.00 85.75 559 ALA A CA 1
ATOM 4233 C C . ALA A 1 559 ? 12.285 8.798 -28.116 1.00 85.75 559 ALA A C 1
ATOM 4235 O O . ALA A 1 559 ? 12.132 7.661 -28.568 1.00 85.75 559 ALA A O 1
ATOM 4236 N N . PRO A 1 560 ? 11.224 9.541 -27.741 1.00 80.81 560 PRO A N 1
ATOM 4237 C CA . PRO A 1 560 ? 9.849 9.065 -27.883 1.00 80.81 560 PRO A CA 1
ATOM 4238 C C . PRO A 1 560 ? 9.541 8.597 -29.315 1.00 80.81 560 PRO A C 1
ATOM 4240 O O . PRO A 1 560 ? 9.668 9.370 -30.265 1.00 80.81 560 PRO A O 1
ATOM 4243 N N . GLY A 1 561 ? 9.132 7.334 -29.458 1.00 75.50 561 GLY A N 1
ATOM 4244 C CA . GLY A 1 561 ? 8.877 6.677 -30.748 1.00 75.50 561 GLY A CA 1
ATOM 4245 C C . GLY A 1 561 ? 10.078 5.950 -31.372 1.00 75.50 561 GLY A C 1
ATOM 4246 O O . GLY A 1 561 ? 9.906 5.323 -32.415 1.00 75.50 561 GLY A O 1
ATOM 4247 N N . GLY A 1 562 ? 11.265 6.016 -30.759 1.00 83.19 562 GLY A N 1
ATOM 4248 C CA . GLY A 1 562 ? 12.434 5.208 -31.126 1.00 83.19 562 GLY A CA 1
ATOM 4249 C C . GLY A 1 562 ? 12.332 3.764 -30.623 1.00 83.19 562 GLY A C 1
ATOM 4250 O O . GLY A 1 562 ? 11.619 3.483 -29.658 1.00 83.19 562 GLY A O 1
ATOM 4251 N N . ALA A 1 563 ? 13.056 2.838 -31.257 1.00 84.00 563 ALA A N 1
ATOM 4252 C CA . ALA A 1 563 ? 12.940 1.403 -30.983 1.00 84.00 563 ALA A CA 1
ATOM 4253 C C . ALA A 1 563 ? 13.573 0.974 -29.644 1.00 84.00 563 ALA A C 1
ATOM 4255 O O . ALA A 1 563 ? 13.316 -0.131 -29.161 1.00 84.00 563 ALA A O 1
ATOM 4256 N N . ALA A 1 564 ? 14.406 1.826 -29.035 1.00 84.00 564 ALA A N 1
ATOM 4257 C CA . ALA A 1 564 ? 15.021 1.585 -27.729 1.00 84.00 564 ALA A CA 1
ATOM 4258 C C . ALA A 1 564 ? 14.330 2.345 -26.579 1.00 84.00 564 ALA A C 1
ATOM 4260 O O . ALA A 1 564 ? 14.732 2.188 -25.418 1.00 84.00 564 ALA A O 1
ATOM 4261 N N . ASN A 1 565 ? 13.293 3.143 -26.864 1.00 82.81 565 ASN A N 1
ATOM 4262 C CA . ASN A 1 565 ? 12.565 3.905 -25.852 1.00 82.81 565 ASN A CA 1
ATOM 4263 C C . ASN A 1 565 ? 11.901 2.965 -24.835 1.00 82.81 565 ASN A C 1
ATOM 4265 O O . ASN A 1 565 ? 11.115 2.098 -25.196 1.00 82.81 565 ASN A O 1
ATOM 4269 N N . GLY A 1 566 ? 12.257 3.097 -23.555 1.00 78.81 566 GLY A N 1
ATOM 4270 C CA . GLY A 1 566 ? 11.749 2.231 -22.484 1.00 78.81 566 GLY A CA 1
ATOM 4271 C C . GLY A 1 566 ? 12.230 0.771 -22.517 1.00 78.81 566 GLY A C 1
ATOM 4272 O O . GLY A 1 566 ? 11.936 0.039 -21.578 1.00 78.81 566 GLY A O 1
ATOM 4273 N N . ARG A 1 567 ? 13.007 0.348 -23.530 1.00 87.88 567 ARG A N 1
ATOM 4274 C CA . ARG A 1 567 ? 13.367 -1.068 -23.751 1.00 87.88 567 ARG A CA 1
ATOM 4275 C C . ARG A 1 567 ? 14.786 -1.314 -24.282 1.00 87.88 567 ARG A C 1
ATOM 4277 O O . ARG A 1 567 ? 15.041 -2.266 -25.021 1.00 87.88 567 ARG A O 1
ATOM 4284 N N . ALA A 1 568 ? 15.746 -0.485 -23.878 1.00 90.44 568 ALA A N 1
ATOM 4285 C CA . ALA A 1 568 ? 17.123 -0.483 -24.391 1.00 90.44 568 ALA A CA 1
ATOM 4286 C C . ALA A 1 568 ? 17.842 -1.851 -24.382 1.00 90.44 568 ALA A C 1
ATOM 4288 O O . ALA A 1 568 ? 18.553 -2.190 -25.327 1.00 90.44 568 ALA A O 1
ATOM 4289 N N . LEU A 1 569 ? 17.669 -2.665 -23.335 1.00 92.06 569 LEU A N 1
ATOM 4290 C CA . LEU A 1 569 ? 18.289 -3.997 -23.279 1.00 92.06 569 LEU A CA 1
ATOM 4291 C C . LEU A 1 569 ? 17.597 -5.013 -24.196 1.00 92.06 569 LEU A C 1
ATOM 4293 O O . LEU A 1 569 ? 18.275 -5.877 -24.749 1.00 92.06 569 LEU A O 1
ATOM 4297 N N . ALA A 1 570 ? 16.281 -4.894 -24.387 1.00 90.38 570 ALA A N 1
ATOM 4298 C CA . ALA A 1 570 ? 15.565 -5.707 -25.366 1.00 90.38 570 ALA A CA 1
ATOM 4299 C C . ALA A 1 570 ? 16.049 -5.373 -26.781 1.00 90.38 570 ALA A C 1
ATOM 4301 O O . ALA A 1 570 ? 16.376 -6.278 -27.542 1.00 90.38 570 ALA A O 1
ATOM 4302 N N . TRP A 1 571 ? 16.216 -4.084 -27.089 1.00 90.69 571 TRP A N 1
ATOM 4303 C CA . TRP A 1 571 ? 16.778 -3.640 -28.365 1.00 90.69 571 TRP A CA 1
ATOM 4304 C C . TRP A 1 571 ? 18.152 -4.273 -28.641 1.00 90.69 571 TRP A C 1
ATOM 4306 O O . TRP A 1 571 ? 18.359 -4.877 -29.692 1.00 90.69 571 TRP A O 1
ATOM 4316 N N . LEU A 1 572 ? 19.067 -4.256 -27.660 1.00 92.06 572 LEU A N 1
ATOM 4317 C CA . LEU A 1 572 ? 20.368 -4.928 -27.792 1.00 92.06 572 LEU A CA 1
ATOM 4318 C C . LEU A 1 572 ? 20.244 -6.447 -27.966 1.00 92.06 572 LEU A C 1
ATOM 4320 O O . LEU A 1 572 ? 21.036 -7.043 -28.694 1.00 92.06 572 LEU A O 1
ATOM 4324 N N . ALA A 1 573 ? 19.274 -7.084 -27.309 1.00 92.06 573 ALA A N 1
ATOM 4325 C CA . ALA A 1 573 ? 19.039 -8.516 -27.450 1.00 92.06 573 ALA A CA 1
ATOM 4326 C C . ALA A 1 573 ? 18.619 -8.886 -28.884 1.00 92.06 573 ALA A C 1
ATOM 4328 O O . ALA A 1 573 ? 19.139 -9.858 -29.435 1.00 92.06 573 ALA A O 1
ATOM 4329 N N . HIS A 1 574 ? 17.731 -8.100 -29.498 1.00 89.62 574 HIS A N 1
ATOM 4330 C CA . HIS A 1 574 ? 17.315 -8.291 -30.889 1.00 89.62 574 HIS A CA 1
ATOM 4331 C C . HIS A 1 574 ? 18.462 -8.012 -31.866 1.00 89.62 574 HIS A C 1
ATOM 4333 O O . HIS A 1 574 ? 18.806 -8.887 -32.661 1.00 89.62 574 HIS A O 1
ATOM 4339 N N . GLU A 1 575 ? 19.115 -6.855 -31.736 1.00 89.25 575 GLU A N 1
ATOM 4340 C CA . GLU A 1 575 ? 20.113 -6.390 -32.704 1.00 89.25 575 GLU A CA 1
ATOM 4341 C C . GLU A 1 575 ? 21.431 -7.183 -32.637 1.00 89.25 575 GLU A C 1
ATOM 4343 O O . GLU A 1 575 ? 21.998 -7.551 -33.663 1.00 89.25 575 GLU A O 1
ATOM 4348 N N . HIS A 1 576 ? 21.936 -7.480 -31.433 1.00 87.38 576 HIS A N 1
ATOM 4349 C CA . HIS A 1 576 ? 23.293 -8.026 -31.259 1.00 87.38 576 HIS A CA 1
ATOM 4350 C C . HIS A 1 576 ? 23.335 -9.531 -30.957 1.00 87.38 576 HIS A C 1
ATOM 4352 O O . HIS A 1 576 ? 24.389 -10.153 -31.106 1.00 87.38 576 HIS A O 1
ATOM 4358 N N . VAL A 1 577 ? 22.227 -10.133 -30.506 1.00 88.81 577 VAL A N 1
ATOM 4359 C CA . VAL A 1 577 ? 22.152 -11.582 -30.215 1.00 88.81 577 VAL A CA 1
ATOM 4360 C C . VAL A 1 577 ? 21.277 -12.306 -31.236 1.00 88.81 577 VAL A C 1
ATOM 4362 O O . VAL A 1 577 ? 21.593 -13.428 -31.636 1.00 88.81 577 VAL A O 1
ATOM 4365 N N . GLY A 1 578 ? 20.206 -11.653 -31.686 1.00 88.25 578 GLY A N 1
ATOM 4366 C CA . GLY A 1 578 ? 19.329 -12.100 -32.759 1.00 88.25 578 GLY A CA 1
ATOM 4367 C C . GLY A 1 578 ? 17.869 -12.229 -32.328 1.00 88.25 578 GLY A C 1
ATOM 4368 O O . GLY A 1 578 ? 17.554 -12.464 -31.161 1.00 88.25 578 GLY A O 1
ATOM 4369 N N . GLU A 1 579 ? 16.968 -12.165 -33.308 1.00 87.31 579 GLU A N 1
ATOM 4370 C CA . GLU A 1 579 ? 15.508 -12.097 -33.126 1.00 87.31 579 GLU A CA 1
ATOM 4371 C C . GLU A 1 579 ? 14.902 -13.190 -32.235 1.00 87.31 579 GLU A C 1
ATOM 4373 O O . GLU A 1 579 ? 14.018 -12.929 -31.417 1.00 87.31 579 GLU A O 1
ATOM 4378 N N . THR A 1 580 ? 15.372 -14.436 -32.353 1.00 88.19 580 THR A N 1
ATOM 4379 C CA . THR A 1 580 ? 14.856 -15.539 -31.523 1.00 88.19 580 THR A CA 1
ATOM 4380 C C . THR A 1 580 ? 15.222 -15.350 -30.055 1.00 88.19 580 THR A C 1
ATOM 4382 O O . THR A 1 580 ? 14.392 -15.583 -29.178 1.00 88.19 580 THR A O 1
ATOM 4385 N N . PHE A 1 581 ? 16.454 -14.917 -29.779 1.00 91.38 581 PHE A N 1
ATOM 4386 C CA . PHE A 1 581 ? 16.887 -14.635 -28.416 1.00 91.38 581 PHE A CA 1
ATOM 4387 C C . PHE A 1 581 ? 16.188 -13.383 -27.878 1.00 91.38 581 PHE A C 1
ATOM 4389 O O . PHE A 1 581 ? 15.692 -13.415 -26.754 1.00 91.38 581 PHE A O 1
ATOM 4396 N N . GLY A 1 582 ? 16.081 -12.331 -28.696 1.00 89.12 582 GLY A N 1
ATOM 4397 C CA . GLY A 1 582 ? 15.313 -11.125 -28.387 1.00 89.12 582 GLY A CA 1
ATOM 4398 C C . GLY A 1 582 ? 13.873 -11.443 -27.980 1.00 89.12 582 GLY A C 1
ATOM 4399 O O . GLY A 1 582 ? 13.424 -11.031 -26.919 1.00 89.12 582 GLY A O 1
ATOM 4400 N N . THR A 1 583 ? 13.194 -12.327 -28.713 1.00 88.50 583 THR A N 1
ATOM 4401 C CA . THR A 1 583 ? 11.827 -12.759 -28.371 1.00 88.50 583 THR A CA 1
ATOM 4402 C C . THR A 1 583 ? 11.754 -13.487 -27.023 1.00 88.50 583 THR A C 1
ATOM 4404 O O . THR A 1 583 ? 10.831 -13.270 -26.239 1.00 88.50 583 THR A O 1
ATOM 4407 N N . VAL A 1 584 ? 12.726 -14.353 -26.712 1.00 92.25 584 VAL A N 1
ATOM 4408 C CA . VAL A 1 584 ? 12.805 -15.011 -25.392 1.00 92.25 584 VAL A CA 1
ATOM 4409 C C . VAL A 1 584 ? 13.066 -13.985 -24.284 1.00 92.25 584 VAL A C 1
ATOM 4411 O O . VAL A 1 584 ? 12.494 -14.092 -23.196 1.00 92.25 584 VAL A O 1
ATOM 4414 N N . TYR A 1 585 ? 13.904 -12.986 -24.561 1.00 92.31 585 TYR A N 1
ATOM 4415 C CA . TYR A 1 585 ? 14.178 -11.874 -23.660 1.00 92.31 585 TYR A CA 1
ATOM 4416 C C . TYR A 1 585 ? 12.921 -11.030 -23.403 1.00 92.31 585 TYR A C 1
ATOM 4418 O O . TYR A 1 585 ? 12.613 -10.747 -22.244 1.00 92.31 585 TYR A O 1
ATOM 4426 N N . ASP A 1 586 ? 12.154 -10.707 -24.442 1.00 89.81 586 ASP A N 1
ATOM 4427 C CA . ASP A 1 586 ? 10.876 -10.002 -24.340 1.00 89.81 586 ASP A CA 1
ATOM 4428 C C . ASP A 1 586 ? 9.881 -10.777 -23.481 1.00 89.81 586 ASP A C 1
ATOM 4430 O O . ASP A 1 586 ? 9.342 -10.221 -22.531 1.00 89.81 586 ASP A O 1
ATOM 4434 N N . ILE A 1 587 ? 9.687 -12.079 -23.730 1.00 91.19 587 ILE A N 1
ATOM 4435 C CA . ILE A 1 587 ? 8.789 -12.918 -22.916 1.00 91.19 587 ILE A CA 1
ATOM 4436 C C . ILE A 1 587 ? 9.209 -12.887 -21.443 1.00 91.19 587 ILE A C 1
ATOM 4438 O O . ILE A 1 587 ? 8.370 -12.735 -20.557 1.00 91.19 587 ILE A O 1
ATOM 4442 N N . SER A 1 588 ? 10.508 -13.006 -21.165 1.00 94.44 588 SER A N 1
ATOM 4443 C CA . SER A 1 588 ? 11.034 -12.917 -19.802 1.00 94.44 588 SER A CA 1
ATOM 4444 C C . SER A 1 588 ? 10.774 -11.544 -19.167 1.00 94.44 588 SER A C 1
ATOM 4446 O O . SER A 1 588 ? 10.364 -11.465 -18.008 1.00 94.44 588 SER A O 1
ATOM 4448 N N . THR A 1 589 ? 10.953 -10.470 -19.939 1.00 92.25 589 THR A N 1
ATOM 4449 C CA . THR A 1 589 ? 10.723 -9.080 -19.517 1.00 92.25 589 THR A CA 1
ATOM 4450 C C . THR A 1 589 ? 9.242 -8.821 -19.228 1.00 92.25 589 THR A C 1
ATOM 4452 O O . THR A 1 589 ? 8.902 -8.308 -18.166 1.00 92.25 589 THR A O 1
ATOM 4455 N N . ILE A 1 590 ? 8.345 -9.288 -20.099 1.00 90.88 590 ILE A N 1
ATOM 4456 C CA . ILE A 1 590 ? 6.890 -9.237 -19.910 1.00 90.88 590 ILE A CA 1
ATOM 4457 C C . ILE A 1 590 ? 6.498 -9.956 -18.619 1.00 90.88 590 ILE A C 1
ATOM 4459 O O . ILE A 1 590 ? 5.749 -9.416 -17.807 1.00 90.88 590 ILE A O 1
ATOM 4463 N N . LEU A 1 591 ? 7.013 -11.171 -18.402 1.00 93.19 591 LEU A N 1
ATOM 4464 C CA . LEU A 1 591 ? 6.664 -11.969 -17.229 1.00 93.19 591 LEU A CA 1
ATOM 4465 C C . LEU A 1 591 ? 7.177 -11.350 -15.923 1.00 93.19 591 LEU A C 1
ATOM 4467 O O . LEU A 1 591 ? 6.453 -11.386 -14.928 1.00 93.19 591 LEU A O 1
ATOM 4471 N N . ILE A 1 592 ? 8.393 -10.786 -15.901 1.00 93.12 592 ILE A N 1
ATOM 4472 C CA . ILE A 1 592 ? 8.910 -10.136 -14.690 1.00 93.12 592 ILE A CA 1
ATOM 4473 C C . ILE A 1 592 ? 8.199 -8.804 -14.415 1.00 93.12 592 ILE A C 1
ATOM 4475 O O . ILE A 1 5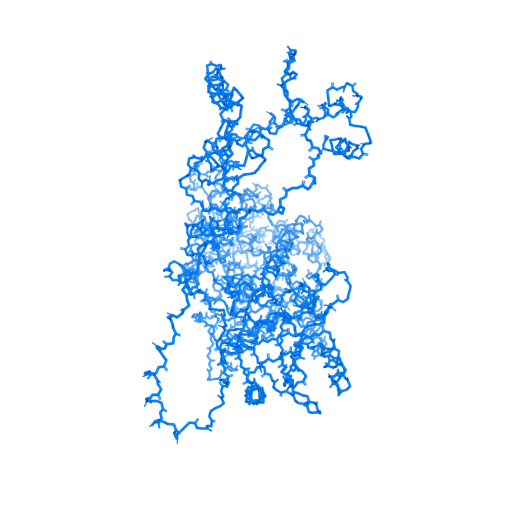92 ? 7.863 -8.556 -13.262 1.00 93.12 592 ILE A O 1
ATOM 4479 N N . LEU A 1 593 ? 7.905 -7.988 -15.436 1.00 91.00 593 LEU A N 1
ATOM 4480 C CA . LEU A 1 593 ? 7.171 -6.725 -15.277 1.00 91.00 593 LEU A CA 1
ATOM 4481 C C . LEU A 1 593 ? 5.736 -6.976 -14.809 1.00 91.00 593 LEU A C 1
ATOM 4483 O O . LEU A 1 593 ? 5.304 -6.411 -13.808 1.00 91.00 593 LEU A O 1
ATOM 4487 N N . TRP A 1 594 ? 5.020 -7.912 -15.438 1.00 92.31 594 TRP A N 1
ATOM 4488 C CA . TRP A 1 594 ? 3.688 -8.318 -14.984 1.00 92.31 594 TRP A CA 1
ATOM 4489 C C . TRP A 1 594 ? 3.704 -8.759 -13.516 1.00 92.31 594 TRP A C 1
ATOM 4491 O O . TRP A 1 594 ? 2.842 -8.377 -12.719 1.00 92.31 594 TRP A O 1
ATOM 4501 N N . PHE A 1 595 ? 4.703 -9.558 -13.141 1.00 93.31 595 PHE A N 1
ATOM 4502 C CA . PHE A 1 595 ? 4.795 -10.095 -11.794 1.00 93.31 595 PHE A CA 1
ATOM 4503 C C . PHE A 1 595 ? 5.423 -9.111 -10.789 1.00 93.31 595 PHE A C 1
ATOM 4505 O O . PHE A 1 595 ? 5.356 -9.364 -9.588 1.00 93.31 595 PHE A O 1
ATOM 4512 N N . ALA A 1 596 ? 5.976 -7.969 -11.215 1.00 90.00 596 ALA A N 1
ATOM 4513 C CA . ALA A 1 596 ? 6.512 -6.936 -10.319 1.00 90.00 596 ALA A CA 1
ATOM 4514 C C . ALA A 1 596 ? 5.432 -6.408 -9.361 1.00 90.00 596 ALA A C 1
ATOM 4516 O O . ALA A 1 596 ? 5.683 -6.232 -8.163 1.00 90.00 596 ALA A O 1
ATOM 4517 N N . GLY A 1 597 ? 4.187 -6.314 -9.844 1.00 88.81 597 GLY A N 1
ATOM 4518 C CA . GLY A 1 597 ? 3.013 -6.011 -9.025 1.00 88.81 597 GLY A CA 1
ATOM 4519 C C . GLY A 1 597 ? 2.786 -6.994 -7.865 1.00 88.81 597 GLY A C 1
ATOM 4520 O O . GLY A 1 597 ? 2.170 -6.627 -6.864 1.00 88.81 597 GLY A O 1
ATOM 4521 N N . ALA A 1 598 ? 3.325 -8.219 -7.920 1.00 90.56 598 ALA A N 1
ATOM 4522 C CA . ALA A 1 598 ? 3.240 -9.181 -6.820 1.00 90.56 598 ALA A CA 1
ATOM 4523 C C . ALA A 1 598 ? 3.944 -8.678 -5.551 1.00 90.56 598 ALA A C 1
ATOM 4525 O O . ALA A 1 598 ? 3.425 -8.846 -4.448 1.00 90.56 598 ALA A O 1
ATOM 4526 N N . SER A 1 599 ? 5.103 -8.029 -5.690 1.00 89.44 599 SER A N 1
ATOM 4527 C CA . SER A 1 599 ? 5.852 -7.455 -4.561 1.00 89.44 599 SER A CA 1
ATOM 4528 C C . SER A 1 599 ? 5.039 -6.359 -3.860 1.00 89.44 599 SER A C 1
ATOM 4530 O O . SER A 1 599 ? 4.894 -6.359 -2.634 1.00 89.44 599 SER A O 1
ATOM 4532 N N . ALA A 1 600 ? 4.427 -5.474 -4.650 1.00 90.25 600 ALA A N 1
ATOM 4533 C CA . ALA A 1 600 ? 3.560 -4.401 -4.175 1.00 90.25 600 ALA A CA 1
ATOM 4534 C C . ALA A 1 600 ? 2.266 -4.933 -3.530 1.00 90.25 600 ALA A C 1
ATOM 4536 O O . ALA A 1 600 ? 1.888 -4.496 -2.441 1.00 90.25 600 ALA A O 1
ATOM 4537 N N . MET A 1 601 ? 1.622 -5.937 -4.138 1.00 91.12 601 MET A N 1
ATOM 4538 C CA . MET A 1 601 ? 0.445 -6.605 -3.573 1.00 91.12 601 MET A CA 1
ATOM 4539 C C . MET A 1 601 ? 0.765 -7.280 -2.237 1.00 91.12 601 MET A C 1
ATOM 4541 O O . MET A 1 601 ? 0.024 -7.104 -1.268 1.00 91.12 601 MET A O 1
ATOM 4545 N N . ALA A 1 602 ? 1.887 -8.000 -2.156 1.00 87.81 602 ALA A N 1
ATOM 4546 C CA . ALA A 1 602 ? 2.369 -8.574 -0.907 1.00 87.81 602 ALA A CA 1
ATOM 4547 C C . ALA A 1 602 ? 2.564 -7.484 0.156 1.00 87.81 602 ALA A C 1
ATOM 4549 O O . ALA A 1 602 ? 2.081 -7.631 1.281 1.00 87.81 602 ALA A O 1
ATOM 4550 N N . GLY A 1 603 ? 3.213 -6.374 -0.214 1.00 86.12 603 GLY A N 1
ATOM 4551 C CA . GLY A 1 603 ? 3.403 -5.201 0.638 1.00 86.12 603 GLY A CA 1
ATOM 4552 C C . GLY A 1 603 ? 2.088 -4.678 1.210 1.00 86.12 603 GLY A C 1
ATOM 4553 O O . GLY A 1 603 ? 1.950 -4.579 2.432 1.00 86.12 603 GLY A O 1
ATOM 4554 N N . LEU A 1 604 ? 1.115 -4.382 0.342 1.00 88.25 604 LEU A N 1
ATOM 4555 C CA . LEU A 1 604 ? -0.189 -3.823 0.714 1.00 88.25 604 LEU A CA 1
ATOM 4556 C C . LEU A 1 604 ? -0.944 -4.729 1.676 1.00 88.25 604 LEU A C 1
ATOM 4558 O O . LEU A 1 604 ? -1.405 -4.276 2.724 1.00 88.25 604 LEU A O 1
ATOM 4562 N N . VAL A 1 605 ? -1.030 -6.013 1.327 1.00 85.00 605 VAL A N 1
ATOM 4563 C CA . VAL A 1 605 ? -1.702 -7.037 2.128 1.00 85.00 605 VAL A CA 1
ATOM 4564 C C . VAL A 1 605 ? -1.049 -7.181 3.497 1.00 85.00 605 VAL A C 1
ATOM 4566 O O . VAL A 1 605 ? -1.725 -7.573 4.438 1.00 85.00 605 VAL A O 1
ATOM 4569 N N . ASN A 1 606 ? 0.231 -6.845 3.649 1.00 79.81 606 ASN A N 1
ATOM 4570 C CA . ASN A 1 606 ? 0.900 -6.941 4.935 1.00 79.81 606 ASN A CA 1
ATOM 4571 C C . ASN A 1 606 ? 0.837 -5.644 5.758 1.00 79.81 606 ASN A C 1
ATOM 4573 O O . ASN A 1 606 ? 0.596 -5.710 6.958 1.00 79.81 606 ASN A O 1
ATOM 4577 N N . ILE A 1 607 ? 1.039 -4.469 5.152 1.00 81.25 607 ILE A N 1
ATOM 4578 C CA . ILE A 1 607 ? 1.070 -3.189 5.883 1.00 81.25 607 ILE A CA 1
ATOM 4579 C C . ILE A 1 607 ? -0.337 -2.686 6.210 1.00 81.25 607 ILE A C 1
ATOM 4581 O O . ILE A 1 607 ? -0.611 -2.338 7.357 1.00 81.25 607 ILE A O 1
ATOM 4585 N N . VAL A 1 608 ? -1.244 -2.624 5.233 1.00 80.38 608 VAL A N 1
ATOM 4586 C CA . VAL A 1 608 ? -2.539 -1.949 5.420 1.00 80.38 608 VAL A CA 1
ATOM 4587 C C . VAL A 1 608 ? -3.391 -2.624 6.512 1.00 80.38 608 VAL A C 1
ATOM 4589 O O . VAL A 1 608 ? -3.888 -1.914 7.393 1.00 80.38 608 VAL A O 1
ATOM 4592 N N . PRO A 1 609 ? -3.505 -3.969 6.549 1.00 74.81 609 PRO A N 1
ATOM 4593 C CA . PRO A 1 609 ? -4.244 -4.674 7.597 1.00 74.81 609 PRO A CA 1
ATOM 4594 C C . PRO A 1 609 ? -3.636 -4.617 8.998 1.00 74.81 609 PRO A C 1
ATOM 4596 O O . PRO A 1 609 ? -4.322 -4.966 9.954 1.00 74.81 609 PRO A O 1
ATOM 4599 N N . ARG A 1 610 ? -2.368 -4.214 9.130 1.00 75.44 610 ARG A N 1
ATOM 4600 C CA . ARG A 1 610 ? -1.712 -4.031 10.432 1.00 75.44 610 ARG A CA 1
ATOM 4601 C C . ARG A 1 610 ? -2.103 -2.717 11.084 1.00 75.44 610 ARG A C 1
ATOM 4603 O O . ARG A 1 610 ? -2.297 -2.671 12.284 1.00 75.44 610 ARG A O 1
ATOM 4610 N N . TYR A 1 611 ? -2.252 -1.662 10.290 1.00 73.75 611 TYR A N 1
ATOM 4611 C CA . TYR A 1 611 ? -2.529 -0.329 10.817 1.00 73.75 611 TYR A CA 1
ATOM 4612 C C . TYR A 1 611 ? -4.024 -0.019 10.894 1.00 73.75 611 TYR A C 1
ATOM 4614 O O . TYR A 1 611 ? -4.519 0.410 11.934 1.00 73.75 611 TYR A O 1
ATOM 4622 N N . LEU A 1 612 ? -4.776 -0.228 9.806 1.00 70.81 612 LEU A N 1
ATOM 4623 C CA . LEU A 1 612 ? -6.161 0.253 9.755 1.00 70.81 612 LEU A CA 1
ATOM 4624 C C . LEU A 1 612 ? -7.083 -0.406 10.799 1.00 70.81 612 LEU A C 1
ATOM 4626 O O . LEU A 1 612 ? -7.823 0.324 11.460 1.00 70.81 612 LEU A O 1
ATOM 4630 N N . PRO A 1 613 ? -7.105 -1.740 10.982 1.00 63.88 613 PRO A N 1
ATOM 4631 C CA . PRO A 1 613 ? -8.016 -2.371 11.935 1.00 63.88 613 PRO A CA 1
ATOM 4632 C C . PRO A 1 613 ? -7.704 -2.018 13.389 1.00 63.88 613 PRO A C 1
ATOM 4634 O O . PRO A 1 613 ? -8.653 -1.747 14.134 1.00 63.88 613 PRO A O 1
ATOM 4637 N N . ASP A 1 614 ? -6.415 -1.996 13.745 1.00 60.84 614 ASP A N 1
ATOM 4638 C CA . ASP A 1 614 ? -5.914 -1.721 15.098 1.00 60.84 614 ASP A CA 1
ATOM 4639 C C . ASP A 1 614 ? -6.230 -0.279 15.492 1.00 60.84 614 ASP A C 1
ATOM 4641 O O . ASP A 1 614 ? -6.795 -0.038 16.551 1.00 60.84 614 ASP A O 1
ATOM 4645 N N . TYR A 1 615 ? -6.100 0.674 14.569 1.00 61.81 615 TYR A N 1
ATOM 4646 C CA . TYR A 1 615 ? -6.542 2.042 14.826 1.00 61.81 615 TYR A CA 1
ATOM 4647 C C . TYR A 1 615 ? -8.064 2.261 14.902 1.00 61.81 615 TYR A C 1
ATOM 4649 O O . TYR A 1 615 ? -8.529 3.400 14.985 1.00 61.81 615 TYR A O 1
ATOM 4657 N N . GLY A 1 616 ? -8.880 1.208 14.830 1.00 58.31 616 GLY A N 1
ATOM 4658 C CA . GLY A 1 616 ? -10.336 1.351 14.778 1.00 58.31 616 GLY A CA 1
ATOM 4659 C C . GLY A 1 616 ? -10.866 1.765 13.391 1.00 58.31 616 GLY A C 1
ATOM 4660 O O . GLY A 1 616 ? -12.062 2.016 13.234 1.00 58.31 616 GLY A O 1
ATOM 4661 N N . MET A 1 617 ? -10.013 1.794 12.363 1.00 61.34 617 MET A N 1
ATOM 4662 C CA . MET A 1 617 ? -10.241 2.471 11.076 1.00 61.34 617 MET A CA 1
ATOM 4663 C C . MET A 1 617 ? -10.579 1.553 9.889 1.00 61.34 617 MET A C 1
ATOM 4665 O O . MET A 1 617 ? -11.012 2.040 8.853 1.00 61.34 617 MET A O 1
ATOM 4669 N N . ALA A 1 618 ? -10.465 0.231 10.008 1.00 60.12 618 ALA A N 1
ATOM 4670 C CA . ALA A 1 618 ? -11.041 -0.694 9.025 1.00 60.12 618 ALA A CA 1
ATOM 4671 C C . ALA A 1 618 ? -11.833 -1.821 9.697 1.00 60.12 618 ALA A C 1
ATOM 4673 O O . ALA A 1 618 ? -11.517 -2.196 10.827 1.00 60.12 618 ALA A O 1
ATOM 4674 N N . PRO A 1 619 ? -12.837 -2.399 9.013 1.00 65.06 619 PRO A N 1
ATOM 4675 C CA . PRO A 1 619 ? -13.538 -3.583 9.497 1.00 65.06 619 PRO A CA 1
ATOM 4676 C C . PRO A 1 619 ? -12.582 -4.743 9.819 1.00 65.06 619 PRO A C 1
ATOM 4678 O O . PRO A 1 619 ? -11.546 -4.892 9.175 1.00 65.06 619 PRO A O 1
ATOM 4681 N N . GLU A 1 620 ? -12.958 -5.638 10.739 1.00 65.06 620 GLU A N 1
ATOM 4682 C CA . GLU A 1 620 ? -12.120 -6.799 11.104 1.00 65.06 620 GLU A CA 1
ATOM 4683 C C . GLU A 1 620 ? -11.858 -7.762 9.943 1.00 65.06 620 GLU A C 1
ATOM 4685 O O . GLU A 1 620 ? -10.806 -8.401 9.897 1.00 65.06 620 GLU A O 1
ATOM 4690 N N . TRP A 1 621 ? -12.766 -7.838 8.963 1.00 70.75 621 TRP A N 1
ATOM 4691 C CA . TRP A 1 621 ? -12.511 -8.604 7.741 1.00 70.75 621 TRP A CA 1
ATOM 4692 C C . TRP A 1 621 ? -11.325 -8.044 6.947 1.00 70.75 621 TRP A C 1
ATOM 4694 O O . TRP A 1 621 ? -10.711 -8.793 6.196 1.00 70.75 621 TRP A O 1
ATOM 4704 N N . GLY A 1 622 ? -10.954 -6.775 7.152 1.00 71.25 622 GLY A N 1
ATOM 4705 C CA . GLY A 1 622 ? -9.763 -6.154 6.580 1.00 71.25 622 GLY A CA 1
ATOM 4706 C C . GLY A 1 622 ? -8.455 -6.793 7.051 1.00 71.25 622 GLY A C 1
ATOM 4707 O O . GLY A 1 622 ? -7.437 -6.609 6.399 1.00 71.25 622 GLY A O 1
ATOM 4708 N N . ARG A 1 623 ? -8.468 -7.601 8.125 1.00 75.88 623 ARG A N 1
ATOM 4709 C CA . ARG A 1 623 ? -7.330 -8.462 8.496 1.00 75.88 623 ARG A CA 1
ATOM 4710 C C . ARG A 1 623 ? -7.203 -9.696 7.610 1.00 75.88 623 ARG A C 1
ATOM 4712 O O . ARG A 1 623 ? -6.137 -10.302 7.575 1.00 75.88 623 ARG A O 1
ATOM 4719 N N . ALA A 1 624 ? -8.267 -10.101 6.919 1.00 81.62 624 ALA A N 1
ATOM 4720 C CA . ALA A 1 624 ? -8.243 -11.269 6.053 1.00 81.62 624 ALA A CA 1
ATOM 4721 C C . ALA A 1 624 ? -7.619 -10.931 4.692 1.00 81.62 624 ALA A C 1
ATOM 4723 O O . ALA A 1 624 ? -8.067 -10.031 3.987 1.00 81.62 624 ALA A O 1
ATOM 4724 N N . VAL A 1 625 ? -6.615 -11.714 4.299 1.00 82.62 625 VAL A N 1
ATOM 4725 C CA . VAL A 1 625 ? -5.809 -11.488 3.091 1.00 82.62 625 VAL A CA 1
ATOM 4726 C C . VAL A 1 625 ? -6.657 -11.544 1.819 1.00 82.62 625 VAL A C 1
ATOM 4728 O O . VAL A 1 625 ? -6.583 -10.650 0.984 1.00 82.62 625 VAL A O 1
ATOM 4731 N N . ARG A 1 626 ? -7.498 -12.574 1.663 1.00 87.81 626 ARG A N 1
ATOM 4732 C CA . ARG A 1 626 ? -8.234 -12.824 0.409 1.00 87.81 626 ARG A CA 1
ATOM 4733 C C . ARG A 1 626 ? -9.255 -11.726 0.071 1.00 87.81 626 ARG A C 1
ATOM 4735 O O . ARG A 1 626 ? -9.230 -11.259 -1.064 1.00 87.81 626 ARG A O 1
ATOM 4742 N N . PRO A 1 627 ? -10.115 -11.263 1.001 1.00 88.12 627 PRO A N 1
ATOM 4743 C CA . PRO A 1 627 ? -10.991 -10.118 0.746 1.00 88.12 627 PRO A CA 1
ATOM 4744 C C . PRO A 1 627 ? -10.227 -8.857 0.343 1.00 88.12 627 PRO A C 1
ATOM 4746 O O . PRO A 1 627 ? -10.630 -8.164 -0.586 1.00 88.12 627 PRO A O 1
ATOM 4749 N N . VAL A 1 628 ? -9.108 -8.582 1.014 1.00 86.88 628 VAL A N 1
ATOM 4750 C CA . VAL A 1 628 ? -8.269 -7.414 0.734 1.00 86.88 628 VAL A CA 1
ATOM 4751 C C . VAL A 1 628 ? -7.653 -7.496 -0.667 1.00 86.88 628 VAL A C 1
ATOM 4753 O O . VAL A 1 628 ? -7.718 -6.520 -1.409 1.00 86.88 628 VAL A O 1
ATOM 4756 N N . VAL A 1 629 ? -7.158 -8.671 -1.073 1.00 90.88 629 VAL A N 1
ATOM 4757 C CA . VAL A 1 629 ? -6.680 -8.924 -2.444 1.00 90.88 629 VAL A CA 1
ATOM 4758 C C . VAL A 1 629 ? -7.777 -8.633 -3.468 1.00 90.88 629 VAL A C 1
ATOM 4760 O O . VAL A 1 629 ? -7.519 -7.910 -4.420 1.00 90.88 629 VAL A O 1
ATOM 4763 N N . ILE A 1 630 ? -9.013 -9.104 -3.253 1.00 92.19 630 ILE A N 1
ATOM 4764 C CA . ILE A 1 630 ? -10.137 -8.838 -4.174 1.00 92.19 630 ILE A CA 1
ATOM 4765 C C . ILE A 1 630 ? -10.388 -7.333 -4.319 1.00 92.19 630 ILE A C 1
ATOM 4767 O O . ILE A 1 630 ? -10.551 -6.844 -5.436 1.00 92.19 630 ILE A O 1
ATOM 4771 N N . VAL A 1 631 ? -10.406 -6.596 -3.203 1.00 90.62 631 VAL A N 1
ATOM 4772 C CA . VAL A 1 631 ? -10.611 -5.139 -3.208 1.00 90.62 631 VAL A CA 1
ATOM 4773 C C . VAL A 1 631 ? -9.492 -4.436 -3.973 1.00 90.62 631 VAL A C 1
ATOM 4775 O O . VAL A 1 631 ? -9.777 -3.592 -4.821 1.00 90.62 631 VAL A O 1
ATOM 4778 N N . TYR A 1 632 ? -8.233 -4.797 -3.726 1.00 92.69 632 TYR A N 1
ATOM 4779 C CA . TYR A 1 632 ? -7.101 -4.196 -4.427 1.00 92.69 632 TYR A CA 1
ATOM 4780 C C . TYR A 1 632 ? -7.064 -4.560 -5.907 1.00 92.69 632 TYR A C 1
ATOM 4782 O O . TYR A 1 632 ? -6.839 -3.672 -6.721 1.00 92.69 632 TYR A O 1
ATOM 4790 N N . THR A 1 633 ? -7.350 -5.806 -6.287 1.00 94.50 633 THR A N 1
ATOM 4791 C CA . THR A 1 633 ? -7.447 -6.200 -7.699 1.00 94.50 633 THR A CA 1
ATOM 4792 C C . THR A 1 633 ? -8.563 -5.432 -8.408 1.00 94.50 633 THR A C 1
ATOM 4794 O O . THR A 1 633 ? -8.344 -4.917 -9.501 1.00 94.50 633 THR A O 1
ATOM 4797 N N . ALA A 1 634 ? -9.737 -5.283 -7.786 1.00 94.38 634 ALA A N 1
ATOM 4798 C CA . ALA A 1 634 ? -10.831 -4.492 -8.352 1.00 94.38 634 ALA A CA 1
ATOM 4799 C C . ALA A 1 634 ? -10.455 -3.009 -8.505 1.00 94.38 634 ALA A C 1
ATOM 4801 O O . ALA A 1 634 ? -10.767 -2.396 -9.525 1.00 94.38 634 ALA A O 1
ATOM 4802 N N . LEU A 1 635 ? -9.753 -2.445 -7.517 1.00 92.69 635 LEU A N 1
ATOM 4803 C CA . LEU A 1 635 ? -9.243 -1.078 -7.576 1.00 92.69 635 LEU A CA 1
ATOM 4804 C C . LEU A 1 635 ? -8.207 -0.906 -8.697 1.00 92.69 635 LEU A C 1
ATOM 4806 O O . LEU A 1 635 ? -8.298 0.059 -9.448 1.00 92.69 635 LEU A O 1
ATOM 4810 N N . CYS A 1 636 ? -7.281 -1.858 -8.854 1.00 94.62 636 CYS A N 1
ATOM 4811 C CA . CYS A 1 636 ? -6.300 -1.857 -9.941 1.00 94.62 636 CYS A CA 1
ATOM 4812 C C . CYS A 1 636 ? -6.995 -1.885 -11.307 1.00 94.62 636 CYS A C 1
ATOM 4814 O O . CYS A 1 636 ? -6.680 -1.068 -12.158 1.00 94.62 636 CYS A O 1
ATOM 4816 N N . ILE A 1 637 ? -8.003 -2.747 -11.494 1.00 94.25 637 ILE A N 1
ATOM 4817 C CA . ILE A 1 637 ? -8.790 -2.804 -12.739 1.00 94.25 637 ILE A CA 1
ATOM 4818 C C . ILE A 1 637 ? -9.475 -1.461 -13.023 1.00 94.25 637 ILE A C 1
ATOM 4820 O O . ILE A 1 637 ? -9.455 -0.988 -14.157 1.00 94.25 637 ILE A O 1
ATOM 4824 N N . LEU A 1 638 ? -10.072 -0.831 -12.006 1.00 92.62 638 LEU A N 1
ATOM 4825 C CA . LEU A 1 638 ? -10.729 0.467 -12.163 1.00 92.62 638 LEU A CA 1
ATOM 4826 C C . LEU A 1 638 ? -9.739 1.560 -12.580 1.00 92.62 638 LEU A C 1
ATOM 4828 O O . LEU A 1 638 ? -10.061 2.359 -13.454 1.00 92.62 638 LEU A O 1
ATOM 4832 N N . ILE A 1 639 ? -8.548 1.577 -11.982 1.00 90.19 639 ILE A N 1
ATOM 4833 C CA . ILE A 1 639 ? -7.482 2.533 -12.307 1.00 90.19 639 ILE A CA 1
ATOM 4834 C C . ILE A 1 639 ? -6.948 2.278 -13.716 1.00 90.19 639 ILE A C 1
ATOM 4836 O O . ILE A 1 639 ? -6.874 3.213 -14.502 1.00 90.19 639 ILE A O 1
ATOM 4840 N N . THR A 1 640 ? -6.677 1.024 -14.083 1.00 89.94 640 THR A N 1
ATOM 4841 C CA . THR A 1 640 ? -6.256 0.659 -15.442 1.00 89.94 640 THR A CA 1
ATOM 4842 C C . THR A 1 640 ? -7.261 1.125 -16.493 1.00 89.94 640 THR A C 1
ATOM 4844 O O . THR A 1 640 ? -6.856 1.653 -17.518 1.00 89.94 640 THR A O 1
ATOM 4847 N N . ILE A 1 641 ? -8.567 0.992 -16.239 1.00 89.88 641 ILE A N 1
ATOM 4848 C CA . ILE A 1 641 ? -9.602 1.504 -17.152 1.00 89.88 641 ILE A CA 1
ATOM 4849 C C . ILE A 1 641 ? -9.635 3.041 -17.160 1.00 89.88 641 ILE A C 1
ATOM 4851 O O . ILE A 1 641 ? -9.910 3.638 -18.196 1.00 89.88 641 ILE A O 1
ATOM 4855 N N . ALA A 1 642 ? -9.399 3.688 -16.017 1.00 88.12 642 ALA A N 1
ATOM 4856 C CA . ALA A 1 642 ? -9.440 5.145 -15.901 1.00 88.12 642 ALA A CA 1
ATOM 4857 C C . ALA A 1 642 ? -8.288 5.843 -16.642 1.00 88.12 642 ALA A C 1
ATOM 4859 O O . ALA A 1 642 ? -8.508 6.928 -17.170 1.00 88.12 642 ALA A O 1
ATOM 4860 N N . PHE A 1 643 ? -7.113 5.212 -16.686 1.00 86.75 643 PHE A N 1
ATOM 4861 C CA . PHE A 1 643 ? -5.902 5.705 -17.356 1.00 86.75 643 PHE A CA 1
ATOM 4862 C C . PHE A 1 643 ? -5.642 5.023 -18.709 1.00 86.75 643 PHE A C 1
ATOM 4864 O O . PHE A 1 643 ? -4.534 5.087 -19.211 1.00 86.75 643 PHE A O 1
ATOM 4871 N N . ASP A 1 644 ? -6.620 4.300 -19.267 1.00 84.25 644 ASP A N 1
ATOM 4872 C CA . ASP A 1 644 ? -6.499 3.581 -20.552 1.00 84.25 644 ASP A CA 1
ATOM 4873 C C . ASP A 1 644 ? -5.262 2.661 -20.660 1.00 84.25 644 ASP A C 1
ATOM 4875 O O . ASP A 1 644 ? -4.730 2.428 -21.737 1.00 84.25 644 ASP A O 1
ATOM 4879 N N . ALA A 1 645 ? -4.819 2.106 -19.524 1.00 79.38 645 ALA A N 1
ATOM 4880 C CA . ALA A 1 645 ? -3.572 1.350 -19.381 1.00 79.38 645 ALA A CA 1
ATOM 4881 C C . ALA A 1 645 ? -2.298 2.106 -19.820 1.00 79.38 645 ALA A C 1
ATOM 4883 O O . ALA A 1 645 ? -1.295 1.473 -20.134 1.00 79.38 645 ALA A O 1
ATOM 4884 N N . ASP A 1 646 ? -2.299 3.438 -19.763 1.00 82.44 646 ASP A N 1
ATOM 4885 C CA . ASP A 1 646 ? -1.148 4.268 -20.108 1.00 82.44 646 ASP A CA 1
ATOM 4886 C C . ASP A 1 646 ? -0.121 4.325 -18.960 1.00 82.44 646 ASP A C 1
ATOM 4888 O O . ASP A 1 646 ? -0.456 4.558 -17.789 1.00 82.44 646 ASP A O 1
ATOM 4892 N N . VAL A 1 647 ? 1.144 4.061 -19.293 1.00 80.50 647 VAL A N 1
ATOM 4893 C CA . VAL A 1 647 ? 2.273 4.022 -18.348 1.00 80.50 647 VAL A CA 1
ATOM 4894 C C . VAL A 1 647 ? 2.717 5.434 -17.955 1.00 80.50 647 VAL A C 1
ATOM 4896 O O . VAL A 1 647 ? 2.995 5.694 -16.778 1.00 80.50 647 VAL A O 1
ATOM 4899 N N . ASP A 1 648 ? 2.751 6.358 -18.912 1.00 80.19 648 ASP A N 1
ATOM 4900 C CA . ASP A 1 648 ? 3.261 7.715 -18.735 1.00 80.19 648 ASP A CA 1
ATOM 4901 C C . ASP A 1 648 ? 2.321 8.564 -17.872 1.00 80.19 648 ASP A C 1
ATOM 4903 O O . ASP A 1 648 ? 2.790 9.293 -16.985 1.00 80.19 648 ASP A O 1
ATOM 4907 N N . GLU A 1 649 ? 1.004 8.407 -18.053 1.00 83.31 649 GLU A N 1
ATOM 4908 C CA . GLU A 1 649 ? -0.021 9.072 -17.238 1.00 83.31 649 GLU A CA 1
ATOM 4909 C C . GLU A 1 649 ? 0.044 8.644 -15.759 1.00 83.31 649 GLU A C 1
ATOM 4911 O O . GLU A 1 649 ? -0.258 9.426 -14.852 1.00 83.31 649 GLU A O 1
ATOM 4916 N N . GLN A 1 650 ? 0.492 7.415 -15.484 1.00 86.19 650 GLN A N 1
ATOM 4917 C CA . GLN A 1 650 ? 0.578 6.861 -14.129 1.00 86.19 650 GLN A CA 1
ATOM 4918 C C . GLN A 1 650 ? 1.936 7.105 -13.449 1.00 86.19 650 GLN A C 1
ATOM 4920 O O . GLN A 1 650 ? 2.017 7.151 -12.213 1.00 86.19 650 GLN A O 1
ATOM 4925 N N . ALA A 1 651 ? 3.007 7.308 -14.225 1.00 82.56 651 ALA A N 1
ATOM 4926 C CA . ALA A 1 651 ? 4.379 7.411 -13.724 1.00 82.56 651 ALA A CA 1
ATOM 4927 C C . ALA A 1 651 ? 4.571 8.514 -12.663 1.00 82.56 651 ALA A C 1
ATOM 4929 O O . ALA A 1 651 ? 5.327 8.335 -11.704 1.00 82.56 651 ALA A O 1
ATOM 4930 N N . GLY A 1 652 ? 3.858 9.642 -12.783 1.00 84.81 652 GLY A N 1
ATOM 4931 C CA . GLY A 1 652 ? 3.930 10.738 -11.807 1.00 84.81 652 GLY A CA 1
ATOM 4932 C C . GLY A 1 652 ? 3.407 10.358 -10.415 1.00 84.81 652 GLY A C 1
ATOM 4933 O O . GLY A 1 652 ? 4.009 10.721 -9.396 1.00 84.81 652 GLY A O 1
ATOM 4934 N N . ALA A 1 653 ? 2.314 9.587 -10.353 1.00 88.19 653 ALA A N 1
ATOM 4935 C CA . ALA A 1 653 ? 1.735 9.116 -9.092 1.00 88.19 653 ALA A CA 1
ATOM 4936 C C . ALA A 1 653 ? 2.629 8.076 -8.411 1.00 88.19 653 ALA A C 1
ATOM 4938 O O . ALA A 1 653 ? 2.854 8.155 -7.201 1.00 88.19 653 ALA A O 1
ATOM 4939 N N . TYR A 1 654 ? 3.193 7.157 -9.199 1.00 88.00 654 TYR A N 1
ATOM 4940 C CA . TYR A 1 654 ? 4.173 6.180 -8.731 1.00 88.00 654 TYR A CA 1
ATOM 4941 C C . TYR A 1 654 ? 5.393 6.861 -8.093 1.00 88.00 654 TYR A C 1
ATOM 4943 O O . TYR A 1 654 ? 5.716 6.593 -6.930 1.00 88.00 654 TYR A O 1
ATOM 4951 N N . ALA A 1 655 ? 6.015 7.802 -8.813 1.00 88.31 655 ALA A N 1
ATOM 4952 C CA . ALA A 1 655 ? 7.191 8.534 -8.346 1.00 88.31 655 ALA A CA 1
ATOM 4953 C C . ALA A 1 655 ? 6.919 9.293 -7.041 1.00 88.31 655 ALA A C 1
ATOM 4955 O O . ALA A 1 655 ? 7.684 9.190 -6.081 1.00 88.31 655 ALA A O 1
ATOM 4956 N N . THR A 1 656 ? 5.791 10.006 -6.985 1.00 90.25 656 THR A N 1
ATOM 4957 C CA . THR A 1 656 ? 5.384 10.783 -5.807 1.00 90.25 656 THR A CA 1
ATOM 4958 C C . THR A 1 656 ? 5.191 9.879 -4.589 1.00 90.25 656 THR A C 1
ATOM 4960 O O . THR A 1 656 ? 5.715 10.183 -3.516 1.00 90.25 656 THR A O 1
ATOM 4963 N N . GLY A 1 657 ? 4.488 8.751 -4.748 1.00 90.31 657 GLY A N 1
ATOM 4964 C CA . GLY A 1 657 ? 4.243 7.802 -3.662 1.00 90.31 657 GLY A CA 1
ATOM 4965 C C . GLY A 1 657 ? 5.535 7.214 -3.089 1.00 90.31 657 GLY A C 1
ATOM 4966 O O . GLY A 1 657 ? 5.757 7.279 -1.878 1.00 90.31 657 GLY A O 1
ATOM 4967 N N . ILE A 1 658 ? 6.419 6.696 -3.949 1.00 89.56 658 ILE A N 1
ATOM 4968 C CA . ILE A 1 658 ? 7.679 6.076 -3.508 1.00 89.56 658 ILE A CA 1
ATOM 4969 C C . ILE A 1 658 ? 8.616 7.089 -2.866 1.00 89.56 658 ILE A C 1
ATOM 4971 O O . ILE A 1 658 ? 9.149 6.829 -1.786 1.00 89.56 658 ILE A O 1
ATOM 4975 N N . LEU A 1 659 ? 8.815 8.249 -3.496 1.00 91.19 659 LEU A N 1
ATOM 4976 C CA . LEU A 1 659 ? 9.703 9.278 -2.961 1.00 91.19 659 LEU A CA 1
ATOM 4977 C C . LEU A 1 659 ? 9.208 9.771 -1.598 1.00 91.19 659 LEU A C 1
ATOM 4979 O O . LEU A 1 659 ? 10.016 9.915 -0.679 1.00 91.19 659 LEU A O 1
ATOM 4983 N N . ALA A 1 660 ? 7.894 9.946 -1.417 1.00 91.81 660 ALA A N 1
ATOM 4984 C CA . ALA A 1 660 ? 7.318 10.300 -0.121 1.00 91.81 660 ALA A CA 1
ATOM 4985 C C . ALA A 1 660 ? 7.638 9.247 0.955 1.00 91.81 660 ALA A C 1
ATOM 4987 O O . ALA A 1 660 ? 8.049 9.602 2.064 1.00 91.81 660 ALA A O 1
ATOM 4988 N N . MET A 1 661 ? 7.530 7.955 0.628 1.00 90.56 661 MET A N 1
ATOM 4989 C CA . MET A 1 661 ? 7.890 6.866 1.542 1.00 90.56 661 MET A CA 1
ATOM 4990 C C . MET A 1 661 ? 9.388 6.838 1.866 1.00 90.56 661 MET A C 1
ATOM 4992 O O . MET A 1 661 ? 9.761 6.725 3.034 1.00 90.56 661 MET A O 1
ATOM 4996 N N . MET A 1 662 ? 10.255 6.994 0.864 1.00 91.56 662 MET A N 1
ATOM 4997 C CA . MET A 1 662 ? 11.708 7.000 1.055 1.00 91.56 662 MET A CA 1
ATOM 4998 C C . MET A 1 662 ? 12.168 8.189 1.907 1.00 91.56 662 MET A C 1
ATOM 5000 O O . MET A 1 662 ? 12.976 8.012 2.820 1.00 91.56 662 MET A O 1
ATOM 5004 N N . VAL A 1 663 ? 11.630 9.389 1.660 1.00 93.62 663 VAL A N 1
ATOM 5005 C CA . VAL A 1 663 ? 11.893 10.587 2.478 1.00 93.62 663 VAL A CA 1
ATOM 5006 C C . VAL A 1 663 ? 11.449 10.356 3.920 1.00 93.62 663 VAL A C 1
ATOM 5008 O O . VAL A 1 663 ? 12.207 10.636 4.851 1.00 93.62 663 VAL A O 1
ATOM 5011 N N . SER A 1 664 ? 10.250 9.801 4.100 1.00 92.00 664 SER A N 1
ATOM 5012 C CA . SER A 1 664 ? 9.681 9.465 5.404 1.00 92.00 664 SER A CA 1
ATOM 5013 C C . SER A 1 664 ? 10.571 8.479 6.177 1.00 92.00 664 SER A C 1
ATOM 5015 O O . SER A 1 664 ? 10.962 8.745 7.317 1.00 92.00 664 SER A O 1
ATOM 5017 N N . GLY A 1 665 ? 11.009 7.392 5.531 1.00 91.25 665 GLY A N 1
ATOM 5018 C CA . GLY A 1 665 ? 11.927 6.415 6.118 1.00 91.25 665 GLY A CA 1
ATOM 5019 C C . GLY A 1 665 ? 13.312 6.978 6.436 1.00 91.25 665 GLY A C 1
ATOM 5020 O O . GLY A 1 665 ? 13.847 6.722 7.520 1.00 91.25 665 GLY A O 1
ATOM 5021 N N . ALA A 1 666 ? 13.876 7.802 5.549 1.00 93.94 666 ALA A N 1
ATOM 5022 C CA . ALA A 1 666 ? 15.154 8.468 5.789 1.00 93.94 666 ALA A CA 1
ATOM 5023 C C . ALA A 1 666 ? 15.068 9.411 6.990 1.00 93.94 666 ALA A C 1
ATOM 5025 O O . ALA A 1 666 ? 15.942 9.390 7.858 1.00 93.94 666 ALA A O 1
ATOM 5026 N N . PHE A 1 667 ? 13.994 10.196 7.080 1.00 93.69 667 PHE A N 1
ATOM 5027 C CA . PHE A 1 667 ? 13.748 11.085 8.209 1.00 93.69 667 PHE A CA 1
ATOM 5028 C C . PHE A 1 667 ? 13.585 10.306 9.523 1.00 93.69 667 PHE A C 1
ATOM 5030 O O . PHE A 1 667 ? 14.232 10.641 10.519 1.00 93.69 667 PHE A O 1
ATOM 5037 N N . ALA A 1 668 ? 12.807 9.217 9.521 1.00 91.50 668 ALA A N 1
ATOM 5038 C CA . ALA A 1 668 ? 12.620 8.353 10.687 1.00 91.50 668 ALA A CA 1
ATOM 5039 C C . ALA A 1 668 ? 13.956 7.812 11.225 1.00 91.50 668 ALA A C 1
ATOM 5041 O O . ALA A 1 668 ? 14.237 7.861 12.428 1.00 91.50 668 ALA A O 1
ATOM 5042 N N . VAL A 1 669 ? 14.821 7.331 10.325 1.00 93.00 669 VAL A N 1
ATOM 5043 C CA . VAL A 1 669 ? 16.160 6.838 10.674 1.00 93.00 669 VAL A CA 1
ATOM 5044 C C . VAL A 1 669 ? 17.055 7.971 11.185 1.00 93.00 669 VAL A C 1
ATOM 5046 O O . VAL A 1 669 ? 17.748 7.778 12.191 1.00 93.00 669 VAL A O 1
ATOM 5049 N N . THR A 1 670 ? 17.011 9.156 10.568 1.00 94.44 670 THR A N 1
ATOM 5050 C CA . THR A 1 670 ? 17.742 10.349 11.028 1.00 94.44 670 THR A CA 1
ATOM 5051 C C . THR A 1 670 ? 17.377 10.698 12.471 1.00 94.44 670 THR A C 1
ATOM 5053 O O . THR A 1 670 ? 18.270 10.835 13.314 1.00 94.44 670 THR A O 1
ATOM 5056 N N . VAL A 1 671 ? 16.080 10.763 12.790 1.00 91.50 671 VAL A N 1
ATOM 5057 C CA . VAL A 1 671 ? 15.585 11.054 14.146 1.00 91.50 671 VAL A CA 1
ATOM 5058 C C . VAL A 1 671 ? 15.989 9.956 15.133 1.00 91.50 671 VAL A C 1
ATOM 5060 O O . VAL A 1 671 ? 16.513 10.257 16.210 1.00 91.50 671 VAL A O 1
ATOM 5063 N N . SER A 1 672 ? 15.823 8.682 14.764 1.00 90.19 672 SER A N 1
ATOM 5064 C CA . SER A 1 672 ? 16.221 7.540 15.600 1.00 90.19 672 SER A CA 1
ATOM 5065 C C . SER A 1 672 ? 17.709 7.595 15.972 1.00 90.19 672 SER A C 1
ATOM 5067 O O . SER A 1 672 ? 18.083 7.433 17.138 1.00 90.19 672 SER A O 1
ATOM 5069 N N . VAL A 1 673 ? 18.588 7.885 15.009 1.00 92.19 673 VAL A N 1
ATOM 5070 C CA . VAL A 1 673 ? 20.040 7.968 15.236 1.00 92.19 673 VAL A CA 1
ATOM 5071 C C . VAL A 1 673 ? 20.429 9.224 16.022 1.00 92.19 673 VAL A C 1
ATOM 5073 O O . VAL A 1 673 ? 21.312 9.147 16.882 1.00 92.19 673 VAL A O 1
ATOM 5076 N N . ALA A 1 674 ? 19.751 10.351 15.784 1.00 90.19 674 ALA A N 1
ATOM 5077 C CA . ALA A 1 674 ? 19.940 11.584 16.547 1.00 90.19 674 ALA A CA 1
ATOM 5078 C C . ALA A 1 674 ? 19.621 11.389 18.038 1.00 90.19 674 ALA A C 1
ATOM 5080 O O . ALA A 1 674 ? 20.417 11.792 18.891 1.00 90.19 674 ALA A O 1
ATOM 5081 N N . ARG A 1 675 ? 18.529 10.679 18.364 1.00 88.00 675 ARG A N 1
ATOM 5082 C CA . ARG A 1 675 ? 18.168 10.324 19.751 1.00 88.00 675 ARG A CA 1
ATOM 5083 C C . ARG A 1 675 ? 19.250 9.488 20.449 1.00 88.00 675 ARG A C 1
ATOM 5085 O O . ARG A 1 675 ? 19.506 9.683 21.632 1.00 88.00 675 ARG A O 1
ATOM 5092 N N . HIS A 1 676 ? 19.962 8.638 19.707 1.00 87.88 676 HIS A N 1
ATOM 5093 C CA . HIS A 1 676 ? 21.077 7.823 20.213 1.00 87.88 676 HIS A CA 1
ATOM 5094 C C . HIS A 1 676 ? 22.441 8.552 20.233 1.00 87.88 676 HIS A C 1
ATOM 5096 O O . HIS A 1 676 ? 23.476 7.915 20.435 1.00 87.88 676 HIS A O 1
ATOM 5102 N N . ARG A 1 677 ? 22.470 9.878 20.013 1.00 85.75 677 ARG A N 1
ATOM 5103 C CA . ARG A 1 677 ? 23.660 10.756 20.077 1.00 85.75 677 ARG A CA 1
ATOM 5104 C C . ARG A 1 677 ? 24.834 10.361 19.158 1.00 85.75 677 ARG A C 1
ATOM 5106 O O . ARG A 1 677 ? 25.983 10.710 19.430 1.00 85.75 677 ARG A O 1
ATOM 5113 N N . ARG A 1 678 ? 24.579 9.689 18.029 1.00 88.50 678 ARG A N 1
ATOM 5114 C CA . ARG A 1 678 ? 25.622 9.303 17.053 1.00 88.50 678 ARG A CA 1
ATOM 5115 C C . ARG A 1 678 ? 25.807 10.359 15.956 1.00 88.50 678 ARG A C 1
ATOM 5117 O O . ARG A 1 678 ? 25.281 10.208 14.858 1.00 88.50 678 ARG A O 1
ATOM 5124 N N . ARG A 1 679 ? 26.609 11.396 16.232 1.00 88.69 679 ARG A N 1
ATOM 5125 C CA . ARG A 1 679 ? 26.755 12.593 15.369 1.00 88.69 679 ARG A CA 1
ATOM 5126 C C . ARG A 1 679 ? 27.078 12.300 13.897 1.00 88.69 679 ARG A C 1
ATOM 5128 O O . ARG A 1 679 ? 26.384 12.811 13.029 1.00 88.69 679 ARG A O 1
ATOM 5135 N N . ALA A 1 680 ? 28.079 11.465 13.608 1.00 90.25 680 ALA A N 1
ATOM 5136 C CA . ALA A 1 680 ? 28.481 11.183 12.223 1.00 90.25 680 ALA A CA 1
ATOM 5137 C C . ALA A 1 680 ? 27.365 10.499 11.412 1.00 90.25 680 ALA A C 1
ATOM 5139 O O . ALA A 1 680 ? 27.084 10.882 10.280 1.00 90.25 680 ALA A O 1
ATOM 5140 N N . ALA A 1 681 ? 26.681 9.525 12.018 1.00 90.50 681 ALA A N 1
ATOM 5141 C CA . ALA A 1 681 ? 25.568 8.834 11.376 1.00 90.50 681 ALA A CA 1
ATOM 5142 C C . ALA A 1 681 ? 24.339 9.748 11.224 1.00 90.50 681 ALA A C 1
ATOM 5144 O O . ALA A 1 681 ? 23.664 9.675 10.205 1.00 90.50 681 ALA A O 1
ATOM 5145 N N . THR A 1 682 ? 24.075 10.640 12.187 1.00 93.25 682 THR A N 1
ATOM 5146 C CA . THR A 1 682 ? 23.021 11.659 12.055 1.00 93.25 682 THR A CA 1
ATOM 5147 C C . THR A 1 682 ? 23.280 12.581 10.870 1.00 93.25 682 THR A C 1
ATOM 5149 O O . THR A 1 682 ? 22.360 12.818 10.102 1.00 93.25 682 THR A O 1
ATOM 5152 N N . VAL A 1 683 ? 24.514 13.065 10.687 1.00 94.56 683 VAL A N 1
ATOM 5153 C CA . VAL A 1 683 ? 24.867 13.915 9.536 1.00 94.56 683 VAL A CA 1
ATOM 5154 C C . VAL A 1 683 ? 24.693 13.152 8.221 1.00 94.56 683 VAL A C 1
ATOM 5156 O O . VAL A 1 683 ? 24.083 13.679 7.297 1.00 94.56 683 VAL A O 1
ATOM 5159 N N . GLY A 1 684 ? 25.160 11.901 8.151 1.00 94.31 684 GLY A N 1
ATOM 5160 C CA . GLY A 1 684 ? 25.006 11.069 6.954 1.00 94.31 684 GLY A CA 1
ATOM 5161 C C . GLY A 1 684 ? 23.542 10.826 6.572 1.00 94.31 684 GLY A C 1
ATOM 5162 O O . GLY A 1 684 ? 23.169 11.021 5.418 1.00 94.31 684 GLY A O 1
ATOM 5163 N N . PHE A 1 685 ? 22.689 10.461 7.534 1.00 95.31 685 PHE A N 1
ATOM 5164 C CA . PHE A 1 685 ? 21.263 10.263 7.260 1.00 95.31 685 PHE A CA 1
ATOM 5165 C C . PHE A 1 685 ? 20.512 11.578 7.020 1.00 95.31 685 PHE A C 1
ATOM 5167 O O . PHE A 1 685 ? 19.627 11.603 6.175 1.00 95.31 685 PHE A O 1
ATOM 5174 N N . ALA A 1 686 ? 20.900 12.684 7.663 1.00 95.81 686 ALA A N 1
ATOM 5175 C CA . ALA A 1 686 ? 20.331 13.998 7.369 1.00 95.81 686 ALA A CA 1
ATOM 5176 C C . ALA A 1 686 ? 20.644 14.444 5.931 1.00 95.81 686 ALA A C 1
ATOM 5178 O O . ALA A 1 686 ? 19.763 14.970 5.253 1.00 95.81 686 ALA A O 1
ATOM 5179 N N . LEU A 1 687 ? 21.864 14.181 5.443 1.00 95.19 687 LEU A N 1
ATOM 5180 C CA . LEU A 1 687 ? 22.226 14.405 4.043 1.00 95.19 687 LEU A CA 1
ATOM 5181 C C . LEU A 1 687 ? 21.378 13.533 3.107 1.00 95.19 687 LEU A C 1
ATOM 5183 O O . LEU A 1 687 ? 20.835 14.046 2.135 1.00 95.19 687 LEU A O 1
ATOM 5187 N N . LEU A 1 688 ? 21.205 12.244 3.426 1.00 94.12 688 LEU A N 1
ATOM 5188 C CA . LEU A 1 688 ? 20.322 11.350 2.668 1.00 94.12 688 LEU A CA 1
ATOM 5189 C C . LEU A 1 688 ? 18.880 11.879 2.622 1.00 94.12 688 LEU A C 1
ATOM 5191 O O . LEU A 1 688 ? 18.283 11.933 1.550 1.00 94.12 688 LEU A O 1
ATOM 5195 N N . THR A 1 689 ? 18.329 12.306 3.764 1.00 95.44 689 THR A N 1
ATOM 5196 C CA . THR A 1 689 ? 16.994 12.913 3.837 1.00 95.44 689 THR A CA 1
ATOM 5197 C C . THR A 1 689 ? 16.907 14.159 2.958 1.00 95.44 689 THR A C 1
ATOM 5199 O O . THR A 1 689 ? 15.931 14.305 2.232 1.00 95.44 689 THR A O 1
ATOM 5202 N N . ALA A 1 690 ? 17.920 15.031 2.972 1.00 94.56 690 ALA A N 1
ATOM 5203 C CA . ALA A 1 690 ? 17.943 16.234 2.141 1.00 94.56 690 ALA A CA 1
ATOM 5204 C C . ALA A 1 690 ? 17.977 15.910 0.637 1.00 94.56 690 ALA A C 1
ATOM 5206 O O . ALA A 1 690 ? 17.244 16.525 -0.134 1.00 94.56 690 ALA A O 1
ATOM 5207 N N . VAL A 1 691 ? 18.775 14.919 0.225 1.00 91.19 691 VAL A N 1
ATOM 5208 C CA . VAL A 1 691 ? 18.866 14.467 -1.175 1.00 91.19 691 VAL A CA 1
ATOM 5209 C C . VAL A 1 691 ? 17.540 13.875 -1.662 1.00 91.19 691 VAL A C 1
ATOM 5211 O O . VAL A 1 691 ? 17.070 14.225 -2.744 1.00 91.19 691 VAL A O 1
ATOM 5214 N N . LEU A 1 692 ? 16.899 13.018 -0.863 1.00 92.19 692 LEU A N 1
ATOM 5215 C CA . LEU A 1 692 ? 15.596 12.442 -1.216 1.00 92.19 692 LEU A CA 1
ATOM 5216 C C . LEU A 1 692 ? 14.482 13.495 -1.200 1.00 92.19 692 LEU A C 1
ATOM 5218 O O . LEU A 1 692 ? 13.586 13.451 -2.037 1.00 92.19 692 LEU A O 1
ATOM 5222 N N . LEU A 1 693 ? 14.546 14.462 -0.279 1.00 93.06 693 LEU A N 1
ATOM 5223 C CA . LEU A 1 693 ? 13.593 15.568 -0.229 1.00 93.06 693 LEU A CA 1
ATOM 5224 C C . LEU A 1 693 ? 13.722 16.459 -1.466 1.00 93.06 693 LEU A C 1
ATOM 5226 O O . LEU A 1 693 ? 12.707 16.854 -2.030 1.00 93.06 693 LEU A O 1
ATOM 5230 N N . TYR A 1 694 ? 14.948 16.730 -1.919 1.00 91.06 694 TYR A N 1
ATOM 5231 C CA . TYR A 1 694 ? 15.187 17.402 -3.193 1.00 91.06 694 TYR A CA 1
ATOM 5232 C C . TYR A 1 694 ? 14.557 16.629 -4.358 1.00 91.06 694 TYR A C 1
ATOM 5234 O O . TYR A 1 694 ? 13.818 17.228 -5.134 1.00 91.06 694 TYR A O 1
ATOM 5242 N N . ALA A 1 695 ? 14.775 15.311 -4.443 1.00 89.88 695 ALA A N 1
ATOM 5243 C CA . ALA A 1 695 ? 14.176 14.485 -5.493 1.00 89.88 695 ALA A CA 1
ATOM 5244 C C . ALA A 1 695 ? 12.638 14.520 -5.456 1.00 89.88 695 ALA A C 1
ATOM 5246 O O . ALA A 1 695 ? 12.008 14.684 -6.498 1.00 89.88 695 ALA A O 1
ATOM 5247 N N . LEU A 1 696 ? 12.030 14.441 -4.266 1.00 91.62 696 LEU A N 1
ATOM 5248 C CA . LEU A 1 696 ? 10.580 14.562 -4.093 1.00 91.62 696 LEU A CA 1
ATOM 5249 C C . LEU A 1 696 ? 10.065 15.928 -4.560 1.00 91.62 696 LEU A C 1
ATOM 5251 O O . LEU A 1 696 ? 9.098 15.986 -5.312 1.00 91.62 696 LEU A O 1
ATOM 5255 N N . VAL A 1 697 ? 10.704 17.023 -4.137 1.00 91.69 697 VAL A N 1
ATOM 5256 C CA . VAL A 1 697 ? 10.297 18.384 -4.521 1.00 91.69 697 VAL A CA 1
ATOM 5257 C C . VAL A 1 697 ? 10.458 18.598 -6.025 1.00 91.69 697 VAL A C 1
ATOM 5259 O O . VAL A 1 697 ? 9.544 19.120 -6.656 1.00 91.69 697 VAL A O 1
ATOM 5262 N N . ALA A 1 698 ? 11.574 18.159 -6.608 1.00 89.25 698 ALA A N 1
ATOM 5263 C CA . ALA A 1 698 ? 11.810 18.243 -8.045 1.00 89.25 698 ALA A CA 1
ATOM 5264 C C . ALA A 1 698 ? 10.742 17.469 -8.834 1.00 89.25 698 ALA A C 1
ATOM 5266 O O . ALA A 1 698 ? 10.149 18.021 -9.756 1.00 89.25 698 ALA A O 1
ATOM 5267 N N . ASN A 1 699 ? 10.422 16.240 -8.415 1.00 88.56 699 ASN A N 1
ATOM 5268 C CA . ASN A 1 699 ? 9.376 15.432 -9.041 1.00 88.56 699 ASN A CA 1
ATOM 5269 C C . ASN A 1 699 ? 7.983 16.068 -8.914 1.00 88.56 699 ASN A C 1
ATOM 5271 O O . ASN A 1 699 ? 7.205 16.031 -9.856 1.00 88.56 699 ASN A O 1
ATOM 5275 N N . VAL A 1 700 ? 7.657 16.660 -7.763 1.00 89.56 700 VAL A N 1
ATOM 5276 C CA . VAL A 1 700 ? 6.375 17.351 -7.550 1.00 89.56 700 VAL A CA 1
ATOM 5277 C C . VAL A 1 700 ? 6.231 18.584 -8.445 1.00 89.56 700 VAL A C 1
ATOM 5279 O O . VAL A 1 700 ? 5.126 18.881 -8.894 1.00 89.56 700 VAL A O 1
ATOM 5282 N N . ILE A 1 701 ? 7.326 19.309 -8.687 1.00 90.00 701 ILE A N 1
ATOM 5283 C CA . ILE A 1 701 ? 7.337 20.467 -9.589 1.00 90.00 701 ILE A CA 1
ATOM 5284 C C . ILE A 1 701 ? 7.144 20.017 -11.042 1.00 90.00 701 ILE A C 1
ATOM 5286 O O . ILE A 1 701 ? 6.397 20.662 -11.771 1.00 90.00 701 ILE A O 1
ATOM 5290 N N . ASP A 1 702 ? 7.797 18.924 -11.442 1.00 85.00 702 ASP A N 1
ATOM 5291 C CA . ASP A 1 702 ? 7.741 18.397 -12.810 1.00 85.00 702 ASP A CA 1
ATOM 5292 C C . ASP A 1 702 ? 6.403 17.700 -13.125 1.00 85.00 702 ASP A C 1
ATOM 5294 O O . ASP A 1 702 ? 5.786 17.953 -14.157 1.00 85.00 702 ASP A O 1
ATOM 5298 N N . LYS A 1 703 ? 5.906 16.868 -12.199 1.00 83.88 703 LYS A N 1
ATOM 5299 C CA . LYS A 1 703 ? 4.673 16.073 -12.335 1.00 83.88 703 LYS A CA 1
ATOM 5300 C C . LYS A 1 703 ? 3.700 16.321 -11.167 1.00 83.88 703 LYS A C 1
ATOM 5302 O O . LYS A 1 703 ? 3.523 15.445 -10.311 1.00 83.88 703 LYS A O 1
ATOM 5307 N N . PRO A 1 704 ? 3.018 17.484 -11.120 1.00 88.00 704 PRO A N 1
ATOM 5308 C CA . PRO A 1 704 ? 2.104 17.834 -10.026 1.00 88.00 704 PRO A CA 1
ATOM 5309 C C . PRO A 1 704 ? 0.880 16.911 -9.929 1.00 88.00 704 PRO A C 1
ATOM 5311 O O . PRO A 1 704 ? 0.322 16.738 -8.842 1.00 88.00 704 PRO A O 1
ATOM 5314 N N . ASP A 1 705 ? 0.491 16.265 -11.029 1.00 85.06 705 ASP A N 1
ATOM 5315 C CA . ASP A 1 705 ? -0.642 15.333 -11.079 1.00 85.06 705 ASP A CA 1
ATOM 5316 C C . ASP A 1 705 ? -0.466 14.152 -10.111 1.00 85.06 705 ASP A C 1
ATOM 5318 O O . ASP A 1 705 ? -1.438 13.658 -9.530 1.00 85.06 705 ASP A O 1
ATOM 5322 N N . GLY A 1 706 ? 0.785 13.759 -9.832 1.00 86.12 706 GLY A N 1
ATOM 5323 C CA . GLY A 1 706 ? 1.096 12.716 -8.857 1.00 86.12 706 GLY A CA 1
ATOM 5324 C C . GLY A 1 706 ? 0.631 13.048 -7.433 1.00 86.12 706 GLY A C 1
ATOM 5325 O O . GLY A 1 706 ? 0.169 12.156 -6.711 1.00 86.12 706 GLY A O 1
ATOM 5326 N N . LEU A 1 707 ? 0.667 14.327 -7.033 1.00 88.69 707 LEU A N 1
ATOM 5327 C CA . LEU A 1 707 ? 0.116 14.774 -5.747 1.00 88.69 707 LEU A CA 1
ATOM 5328 C C . LEU A 1 707 ? -1.407 14.726 -5.729 1.00 88.69 707 LEU A C 1
ATOM 5330 O O . LEU A 1 707 ? -1.988 14.384 -4.700 1.00 88.69 707 LEU A O 1
ATOM 5334 N N . VAL A 1 708 ? -2.053 15.065 -6.844 1.00 88.19 708 VAL A N 1
ATOM 5335 C CA . VAL A 1 708 ? -3.516 15.039 -6.954 1.00 88.19 708 VAL A CA 1
ATOM 5336 C C . VAL A 1 708 ? -4.020 13.607 -6.782 1.00 88.19 708 VAL A C 1
ATOM 5338 O O . VAL A 1 708 ? -4.906 13.360 -5.961 1.00 88.19 708 VAL A O 1
ATOM 5341 N N . ILE A 1 709 ? -3.397 12.652 -7.477 1.00 88.12 709 ILE A N 1
ATOM 5342 C CA . ILE A 1 709 ? -3.724 11.225 -7.367 1.00 88.12 709 ILE A CA 1
ATOM 5343 C C . ILE A 1 709 ? -3.471 10.728 -5.938 1.00 88.12 709 ILE A C 1
ATOM 5345 O O . ILE A 1 709 ? -4.370 10.148 -5.326 1.00 88.12 709 ILE A O 1
ATOM 5349 N N . SER A 1 710 ? -2.303 11.037 -5.360 1.00 90.44 710 SER A N 1
ATOM 5350 C CA . SER A 1 710 ? -1.993 10.691 -3.963 1.00 90.44 710 SER A CA 1
ATOM 5351 C C . SER A 1 710 ? -3.025 11.268 -2.986 1.00 90.44 710 SER A C 1
ATOM 5353 O O . SER A 1 710 ? -3.457 10.595 -2.052 1.00 90.44 710 SER A O 1
ATOM 5355 N N . GLY A 1 711 ? -3.482 12.500 -3.228 1.00 90.75 711 GLY A N 1
ATOM 5356 C CA . GLY A 1 711 ? -4.520 13.170 -2.450 1.00 90.75 711 GLY A CA 1
ATOM 5357 C C . GLY A 1 711 ? -5.859 12.432 -2.470 1.00 90.75 711 GLY A C 1
ATOM 5358 O O . GLY A 1 711 ? -6.496 12.321 -1.422 1.00 90.75 711 GLY A O 1
ATOM 5359 N N . PHE A 1 712 ? -6.267 11.866 -3.611 1.00 90.50 712 PHE A N 1
ATOM 5360 C CA . PHE A 1 712 ? -7.475 11.038 -3.695 1.00 90.50 712 PHE A CA 1
ATOM 5361 C C . PHE A 1 712 ? -7.351 9.739 -2.895 1.00 90.50 712 PHE A C 1
ATOM 5363 O O . PHE A 1 712 ? -8.295 9.379 -2.191 1.00 90.50 712 PHE A O 1
ATOM 5370 N N . PHE A 1 713 ? -6.200 9.063 -2.939 1.00 90.00 713 PHE A N 1
ATOM 5371 C CA . PHE A 1 713 ? -5.950 7.880 -2.106 1.00 90.00 713 PHE A CA 1
ATOM 5372 C C . PHE A 1 713 ? -5.965 8.221 -0.615 1.00 90.00 713 PHE A C 1
ATOM 5374 O O . PHE A 1 713 ? -6.638 7.542 0.161 1.00 90.00 713 PHE A O 1
ATOM 5381 N N . ILE A 1 714 ? -5.280 9.297 -0.211 1.00 90.31 714 ILE A N 1
ATOM 5382 C CA . ILE A 1 714 ? -5.264 9.781 1.176 1.00 90.31 714 ILE A CA 1
ATOM 5383 C C . ILE A 1 714 ? -6.688 10.109 1.636 1.00 90.31 714 ILE A C 1
ATOM 5385 O O . ILE A 1 714 ? -7.124 9.633 2.684 1.00 90.31 714 ILE A O 1
ATOM 5389 N N . ALA A 1 715 ? -7.440 10.875 0.844 1.00 89.44 715 ALA A N 1
ATOM 5390 C CA . ALA A 1 715 ? -8.823 11.219 1.153 1.00 89.44 715 ALA A CA 1
ATOM 5391 C C . ALA A 1 715 ? -9.708 9.969 1.239 1.00 89.44 715 ALA A C 1
ATOM 5393 O O . ALA A 1 715 ? -10.486 9.843 2.181 1.00 89.44 715 ALA A O 1
ATOM 5394 N N . GLY A 1 716 ? -9.558 9.023 0.309 1.00 87.00 716 GLY A N 1
ATOM 5395 C CA . GLY A 1 716 ? -10.278 7.752 0.311 1.00 87.00 716 GLY A CA 1
ATOM 5396 C C . GLY A 1 716 ? -10.011 6.938 1.575 1.00 87.00 716 GLY A C 1
ATOM 5397 O O . GLY A 1 716 ? -10.958 6.516 2.240 1.00 87.00 716 GLY A O 1
ATOM 5398 N N . ILE A 1 717 ? -8.741 6.787 1.965 1.00 85.44 717 ILE A N 1
ATOM 5399 C CA . ILE A 1 717 ? -8.364 6.116 3.213 1.00 85.44 717 ILE A CA 1
ATOM 5400 C C . ILE A 1 717 ? -8.962 6.844 4.417 1.00 85.44 717 ILE A C 1
ATOM 5402 O O . ILE A 1 717 ? -9.555 6.186 5.268 1.00 85.44 717 ILE A O 1
ATOM 5406 N N . ILE A 1 718 ? -8.861 8.174 4.500 1.00 84.19 718 ILE A N 1
ATOM 5407 C CA . ILE A 1 718 ? -9.421 8.955 5.614 1.00 84.19 718 ILE A CA 1
ATOM 5408 C C . ILE A 1 718 ? -10.947 8.800 5.685 1.00 84.19 718 ILE A C 1
ATOM 5410 O O . ILE A 1 718 ? -11.487 8.610 6.772 1.00 84.19 718 ILE A O 1
ATOM 5414 N N . ILE A 1 719 ? -11.648 8.841 4.549 1.00 83.50 719 ILE A N 1
ATOM 5415 C CA . ILE A 1 719 ? -13.108 8.692 4.481 1.00 83.50 719 ILE A CA 1
ATOM 5416 C C . ILE A 1 719 ? -13.525 7.292 4.931 1.00 83.50 719 ILE A C 1
ATOM 5418 O O . ILE A 1 719 ? -14.383 7.171 5.804 1.00 83.50 719 ILE A O 1
ATOM 5422 N N . VAL A 1 720 ? -12.905 6.238 4.391 1.00 78.00 720 VAL A N 1
ATOM 5423 C CA . VAL A 1 720 ? -13.187 4.851 4.803 1.00 78.00 720 VAL A CA 1
ATOM 5424 C C . VAL A 1 720 ? -12.866 4.662 6.284 1.00 78.00 720 VAL A C 1
ATOM 5426 O O . VAL A 1 720 ? -13.657 4.058 7.009 1.00 78.00 720 VAL A O 1
ATOM 5429 N N . SER A 1 721 ? -11.767 5.257 6.751 1.00 76.06 721 SER A N 1
ATOM 5430 C CA . SER A 1 721 ? -11.368 5.254 8.159 1.00 76.06 721 SER A CA 1
ATOM 5431 C C . SER A 1 721 ? -12.407 5.913 9.057 1.00 76.06 721 SER A C 1
ATOM 5433 O O . SER A 1 721 ? -12.760 5.366 10.101 1.00 76.06 721 SER A O 1
ATOM 5435 N N . LEU A 1 722 ? -12.946 7.061 8.641 1.00 75.75 722 LEU A N 1
ATOM 5436 C CA . LEU A 1 722 ? -13.978 7.786 9.372 1.00 75.75 722 LEU A CA 1
ATOM 5437 C C . LEU A 1 722 ? -15.304 7.016 9.390 1.00 75.75 722 LEU A C 1
ATOM 5439 O O . LEU A 1 722 ? -15.906 6.887 10.453 1.00 75.75 722 LEU A O 1
ATOM 5443 N N . ILE A 1 723 ? -15.733 6.469 8.248 1.00 74.88 723 ILE A N 1
ATOM 5444 C CA . ILE A 1 723 ? -16.954 5.655 8.137 1.00 74.88 723 ILE A CA 1
ATOM 5445 C C . ILE A 1 723 ? -16.842 4.414 9.025 1.00 74.88 723 ILE A C 1
ATOM 5447 O O . ILE A 1 723 ? -17.737 4.146 9.827 1.00 74.88 723 ILE A O 1
ATOM 5451 N N . SER A 1 724 ? -15.723 3.689 8.936 1.00 72.12 724 SER A N 1
ATOM 5452 C CA . SER A 1 724 ? -15.448 2.528 9.785 1.00 72.12 724 SER A CA 1
ATOM 5453 C C . SER A 1 724 ? -15.468 2.914 11.261 1.00 72.12 724 SER A C 1
ATOM 5455 O O . SER A 1 724 ? -16.105 2.234 12.063 1.00 72.12 724 SER A O 1
ATOM 5457 N N . ARG A 1 725 ? -14.822 4.026 11.633 1.00 73.06 725 ARG A N 1
ATOM 5458 C CA . ARG A 1 725 ? -14.790 4.494 13.021 1.00 73.06 725 ARG A CA 1
ATOM 5459 C C . ARG A 1 725 ? -16.193 4.797 13.546 1.00 73.06 725 ARG A C 1
ATOM 5461 O O . ARG A 1 725 ? -16.535 4.320 14.621 1.00 73.06 725 ARG A O 1
ATOM 5468 N N . VAL A 1 726 ? -17.012 5.524 12.781 1.00 69.88 726 VAL A N 1
ATOM 5469 C CA . VAL A 1 726 ? -18.406 5.851 13.141 1.00 69.88 726 VAL A CA 1
ATOM 5470 C C . VAL A 1 726 ? -19.266 4.591 13.251 1.00 69.88 726 VAL A C 1
ATOM 5472 O O . VAL A 1 726 ? -20.030 4.455 14.200 1.00 69.88 726 VAL A O 1
ATOM 5475 N N . SER A 1 727 ? -19.124 3.640 12.326 1.00 65.25 727 SER A N 1
ATOM 5476 C CA . SER A 1 727 ? -19.876 2.382 12.385 1.00 65.25 727 SER A CA 1
ATOM 5477 C C . SER A 1 727 ? -19.486 1.529 13.598 1.00 65.25 727 SER A C 1
ATOM 5479 O O . SER A 1 727 ? -20.340 0.846 14.162 1.00 65.25 727 SER A O 1
ATOM 5481 N N . ARG A 1 728 ? -18.209 1.547 13.999 1.00 65.44 728 ARG A N 1
ATOM 5482 C CA . ARG A 1 728 ? -17.669 0.690 15.068 1.00 65.44 728 ARG A CA 1
ATOM 5483 C C . ARG A 1 728 ? -17.837 1.271 16.466 1.00 65.44 728 ARG A C 1
ATOM 5485 O O . ARG A 1 728 ? -17.689 0.526 17.430 1.00 65.44 728 ARG A O 1
ATOM 5492 N N . THR A 1 729 ? -18.198 2.549 16.616 1.00 63.97 729 THR A N 1
ATOM 5493 C CA . THR A 1 729 ? -18.409 3.128 17.952 1.00 63.97 729 THR A CA 1
ATOM 5494 C C . THR A 1 729 ? -19.531 2.438 18.725 1.00 63.97 729 THR A C 1
ATOM 5496 O O . THR A 1 729 ? -19.553 2.517 19.940 1.00 63.97 729 THR A O 1
ATOM 5499 N N . THR A 1 730 ? -20.441 1.714 18.071 1.00 62.12 730 THR A N 1
ATOM 5500 C CA . THR A 1 730 ? -21.545 1.011 18.749 1.00 62.12 730 THR A CA 1
ATOM 5501 C C . THR A 1 730 ? -21.302 -0.486 18.993 1.00 62.12 730 THR A C 1
ATOM 5503 O O . THR A 1 730 ? -22.152 -1.138 19.594 1.00 62.12 730 THR A O 1
ATOM 5506 N N . GLU A 1 731 ? -20.158 -1.047 18.576 1.00 67.06 731 GLU A N 1
ATOM 5507 C CA . GLU A 1 731 ? -19.838 -2.477 18.745 1.00 67.06 731 GLU A CA 1
ATOM 5508 C C . GLU A 1 731 ? -19.265 -2.790 20.145 1.00 67.06 731 GLU A C 1
ATOM 5510 O O . GLU A 1 731 ? -18.393 -2.074 20.648 1.00 67.06 731 GLU A O 1
ATOM 5515 N N . LEU A 1 732 ? -19.716 -3.889 20.767 1.00 66.62 732 LEU A N 1
ATOM 5516 C CA . LEU A 1 732 ? -19.119 -4.455 21.986 1.00 66.62 732 LEU A CA 1
ATOM 5517 C C . LEU A 1 732 ? -17.946 -5.366 21.589 1.00 66.62 732 LEU A C 1
ATOM 5519 O O . LEU A 1 732 ? -18.151 -6.357 20.897 1.00 66.62 732 LEU A O 1
ATOM 5523 N N . ARG A 1 733 ? -16.716 -4.999 21.970 1.00 61.72 733 ARG A N 1
ATOM 5524 C CA . ARG A 1 733 ? -15.472 -5.596 21.430 1.00 61.72 733 ARG A CA 1
ATOM 5525 C C . ARG A 1 733 ? -14.625 -6.390 22.419 1.00 61.72 733 ARG A C 1
ATOM 5527 O O . ARG A 1 733 ? -13.654 -6.999 21.994 1.00 61.72 733 ARG A O 1
ATOM 5534 N N . ALA A 1 734 ? -14.959 -6.378 23.705 1.00 64.12 734 ALA A N 1
ATOM 5535 C CA . ALA A 1 734 ? -14.273 -7.232 24.666 1.00 64.12 734 ALA A CA 1
ATOM 5536 C C . ALA A 1 734 ? -14.733 -8.672 24.425 1.00 64.12 734 ALA A C 1
ATOM 5538 O O . ALA A 1 734 ? -15.903 -8.960 24.668 1.00 64.12 734 ALA A O 1
ATOM 5539 N N . ASP A 1 735 ? -13.853 -9.540 23.921 1.00 62.72 735 ASP A N 1
ATOM 5540 C CA . ASP A 1 735 ? -14.117 -10.974 23.735 1.00 62.72 735 ASP A CA 1
ATOM 5541 C C . ASP A 1 735 ? -14.291 -11.662 25.094 1.00 62.72 735 ASP A C 1
ATOM 5543 O O . ASP A 1 735 ? -15.123 -12.559 25.249 1.00 62.72 735 ASP A O 1
ATOM 5547 N N . ARG A 1 736 ? -13.538 -11.187 26.092 1.00 75.94 736 ARG A N 1
ATOM 5548 C CA . ARG A 1 736 ? -13.580 -11.654 27.475 1.00 75.94 736 ARG A CA 1
ATOM 5549 C C . ARG A 1 736 ? -13.540 -10.466 28.428 1.00 75.94 736 ARG A C 1
ATOM 5551 O O . ARG A 1 736 ? -12.770 -9.527 28.225 1.00 75.94 736 ARG A O 1
ATOM 5558 N N . ILE A 1 737 ? -14.357 -10.504 29.471 1.00 85.88 737 ILE A N 1
ATOM 5559 C CA . ILE A 1 737 ? -14.332 -9.516 30.551 1.00 85.88 737 ILE A CA 1
ATOM 5560 C C . ILE A 1 737 ? -13.812 -10.231 31.790 1.00 85.88 737 ILE A C 1
ATOM 5562 O O . ILE A 1 737 ? -14.406 -11.219 32.215 1.00 85.88 737 ILE A O 1
ATOM 5566 N N . VAL A 1 738 ? -12.683 -9.768 32.320 1.00 87.81 738 VAL A N 1
ATOM 5567 C CA . VAL A 1 738 ? -12.025 -10.361 33.488 1.00 87.81 738 VAL A CA 1
ATOM 5568 C C . VAL A 1 738 ? -12.248 -9.451 34.683 1.00 87.81 738 VAL A C 1
ATOM 5570 O O . VAL A 1 738 ? -11.920 -8.269 34.628 1.00 87.81 738 VAL A O 1
ATOM 5573 N N . PHE A 1 739 ? -12.803 -9.999 35.754 1.00 89.50 739 PHE A N 1
ATOM 5574 C CA . PHE A 1 739 ? -12.991 -9.302 37.019 1.00 89.50 739 PHE A CA 1
ATOM 5575 C C . PHE A 1 739 ? -11.899 -9.750 37.980 1.00 89.50 739 PHE A C 1
ATOM 5577 O O . PHE A 1 739 ? -11.732 -10.950 38.216 1.00 89.50 739 PHE A O 1
ATOM 5584 N N . ASP A 1 740 ? -11.150 -8.798 38.532 1.00 90.31 740 ASP A N 1
ATOM 5585 C CA . ASP A 1 740 ? -10.157 -9.125 39.547 1.00 90.31 740 ASP A CA 1
ATOM 5586 C C . ASP A 1 740 ? -10.804 -9.563 40.870 1.00 90.31 740 ASP A C 1
ATOM 5588 O O . ASP A 1 740 ? -12.026 -9.559 41.049 1.00 90.31 740 ASP A O 1
ATOM 5592 N N . HIS A 1 741 ? -9.967 -10.007 41.807 1.00 89.50 741 HIS A N 1
ATOM 5593 C CA . HIS A 1 741 ? -10.450 -10.563 43.063 1.00 89.50 741 HIS A CA 1
ATOM 5594 C C . HIS A 1 741 ? -11.326 -9.570 43.847 1.00 89.50 741 HIS A C 1
ATOM 5596 O O . HIS A 1 741 ? -12.378 -9.963 44.353 1.00 89.50 741 HIS A O 1
ATOM 5602 N N . ASP A 1 742 ? -10.923 -8.297 43.902 1.00 91.00 742 ASP A N 1
ATOM 5603 C CA . ASP A 1 742 ? -11.636 -7.253 44.638 1.00 91.00 742 ASP A CA 1
ATOM 5604 C C . ASP A 1 742 ? -12.948 -6.852 43.957 1.00 91.00 742 ASP A C 1
ATOM 5606 O O . ASP A 1 742 ? -13.966 -6.723 44.637 1.00 91.00 742 ASP A O 1
ATOM 5610 N N . ALA A 1 743 ? -12.971 -6.737 42.625 1.00 91.12 743 ALA A N 1
ATOM 5611 C CA . ALA A 1 743 ? -14.185 -6.446 41.867 1.00 91.12 743 ALA A CA 1
ATOM 5612 C C . ALA A 1 743 ? -15.265 -7.507 42.110 1.00 91.12 743 ALA A C 1
ATOM 5614 O O . ALA A 1 743 ? -16.419 -7.166 42.373 1.00 91.12 743 ALA A O 1
ATOM 5615 N N . ARG A 1 744 ? -14.890 -8.793 42.064 1.00 92.44 744 ARG A N 1
ATOM 5616 C CA . ARG A 1 744 ? -15.818 -9.907 42.336 1.00 92.44 744 ARG A CA 1
ATOM 5617 C C . ARG A 1 744 ? -16.354 -9.848 43.762 1.00 92.44 744 ARG A C 1
ATOM 5619 O O . ARG A 1 744 ? -17.557 -9.975 43.949 1.00 92.44 744 ARG A O 1
ATOM 5626 N N . ARG A 1 745 ? -15.481 -9.590 44.745 1.00 92.12 745 ARG A N 1
ATOM 5627 C CA . ARG A 1 745 ? -15.874 -9.443 46.153 1.00 92.12 745 ARG A CA 1
ATOM 5628 C C . ARG A 1 745 ? -16.905 -8.329 46.337 1.00 92.12 745 ARG A C 1
ATOM 5630 O O . ARG A 1 745 ? -17.903 -8.545 47.009 1.00 92.12 745 ARG A O 1
ATOM 5637 N N . PHE A 1 746 ? -16.700 -7.162 45.721 1.00 92.75 746 PHE A N 1
ATOM 5638 C CA . PHE A 1 746 ? -17.653 -6.052 45.829 1.00 92.75 746 PHE A CA 1
ATOM 5639 C C . PHE A 1 746 ? -19.023 -6.400 45.244 1.00 92.75 746 PHE A C 1
ATOM 5641 O O . PHE A 1 746 ? -20.039 -6.073 45.847 1.00 92.75 746 PHE A O 1
ATOM 5648 N N . ILE A 1 747 ? -19.055 -7.082 44.097 1.00 91.19 747 ILE A N 1
ATOM 5649 C CA . ILE A 1 747 ? -20.308 -7.495 43.453 1.00 91.19 747 ILE A CA 1
ATOM 5650 C C . ILE A 1 747 ? -21.040 -8.543 44.302 1.00 91.19 747 ILE A C 1
ATOM 5652 O O . ILE A 1 747 ? -22.248 -8.424 44.503 1.00 91.19 747 ILE A O 1
ATOM 5656 N N . ASP A 1 748 ? -20.319 -9.539 44.820 1.00 90.06 748 ASP A N 1
ATOM 5657 C CA . ASP A 1 748 ? -20.886 -10.592 45.666 1.00 90.06 748 ASP A CA 1
ATOM 5658 C C . ASP A 1 748 ? -21.438 -10.017 46.985 1.00 90.06 748 ASP A C 1
ATOM 5660 O O . ASP A 1 748 ? -22.551 -10.362 47.385 1.00 90.06 748 ASP A O 1
ATOM 5664 N N . ASP A 1 749 ? -20.717 -9.084 47.619 1.00 89.94 749 ASP A N 1
ATOM 5665 C CA . ASP A 1 749 ? -21.163 -8.392 48.834 1.00 89.94 749 ASP A CA 1
ATOM 5666 C C . ASP A 1 749 ? -22.447 -7.580 48.595 1.00 89.94 749 ASP A C 1
ATOM 5668 O O . ASP A 1 749 ? -23.376 -7.631 49.403 1.00 89.94 749 ASP A O 1
ATOM 5672 N N . THR A 1 750 ? -22.515 -6.835 47.485 1.00 89.69 750 THR A N 1
ATOM 5673 C CA . THR A 1 750 ? -23.708 -6.063 47.104 1.00 89.69 750 THR A CA 1
ATOM 5674 C C . THR A 1 750 ? -24.907 -6.989 46.866 1.00 89.69 750 THR A C 1
ATOM 5676 O O . THR A 1 750 ? -26.004 -6.735 47.364 1.00 89.69 750 THR A O 1
ATOM 5679 N N . LEU A 1 751 ? -24.705 -8.118 46.180 1.00 88.19 751 LEU A N 1
ATOM 5680 C CA . LEU A 1 751 ? -25.764 -9.102 45.939 1.00 88.19 751 LEU A CA 1
ATOM 5681 C C . LEU A 1 751 ? -26.237 -9.787 47.224 1.00 88.19 751 LEU A C 1
ATOM 5683 O O . LEU A 1 751 ? -27.434 -10.033 47.378 1.00 88.19 751 LEU A O 1
ATOM 5687 N N . ALA A 1 752 ? -25.329 -10.049 48.166 1.00 87.81 752 ALA A N 1
ATOM 5688 C CA . ALA A 1 752 ? -25.675 -10.576 49.481 1.00 87.81 752 ALA A CA 1
ATOM 5689 C C . ALA A 1 752 ? -26.477 -9.574 50.335 1.00 87.81 752 ALA A C 1
ATOM 5691 O O . ALA A 1 752 ? -27.253 -9.995 51.195 1.00 87.81 752 ALA A O 1
ATOM 5692 N N . HIS A 1 753 ? -26.304 -8.267 50.105 1.00 87.44 753 HIS A N 1
ATOM 5693 C CA . HIS A 1 753 ? -26.959 -7.208 50.875 1.00 87.44 753 HIS A CA 1
ATOM 5694 C C . HIS A 1 753 ? -28.435 -7.023 50.507 1.00 87.44 753 HIS A C 1
ATOM 5696 O O . HIS A 1 753 ? -29.303 -7.123 51.377 1.00 87.44 753 HIS A O 1
ATOM 5702 N N . ASP A 1 754 ? -28.744 -6.756 49.236 1.00 85.94 754 ASP A N 1
ATOM 5703 C CA . ASP A 1 754 ? -30.113 -6.440 48.796 1.00 85.94 754 ASP A CA 1
ATOM 5704 C C . ASP A 1 754 ? -30.563 -7.173 47.521 1.00 85.94 754 ASP A C 1
ATOM 5706 O O . ASP A 1 754 ? -31.687 -6.963 47.051 1.00 85.94 754 ASP A O 1
ATOM 5710 N N . ASN A 1 755 ? -29.725 -8.072 46.991 1.00 86.56 755 ASN A N 1
ATOM 5711 C CA . ASN A 1 755 ? -29.943 -8.785 45.732 1.00 86.56 755 ASN A CA 1
ATOM 5712 C C . ASN A 1 755 ? -30.273 -7.840 44.555 1.00 86.56 755 ASN A C 1
ATOM 5714 O O . ASN A 1 755 ? -31.045 -8.187 43.654 1.00 86.56 755 ASN A O 1
ATOM 5718 N N . ALA A 1 756 ? -29.705 -6.632 44.567 1.00 88.44 756 ALA A N 1
ATOM 5719 C CA . ALA A 1 756 ? -29.809 -5.644 43.507 1.00 88.44 756 ALA A CA 1
ATOM 5720 C C . ALA A 1 756 ? -28.420 -5.102 43.148 1.00 88.44 756 ALA A C 1
ATOM 5722 O O . ALA A 1 756 ? -27.522 -5.046 43.973 1.00 88.44 756 ALA A O 1
ATOM 5723 N N . ILE A 1 757 ? -28.230 -4.683 41.895 1.00 91.31 757 ILE A N 1
ATOM 5724 C CA . ILE A 1 757 ? -26.966 -4.083 41.448 1.00 91.31 757 ILE A CA 1
ATOM 5725 C C . ILE A 1 757 ? -27.247 -2.644 41.021 1.00 91.31 757 ILE A C 1
ATOM 5727 O O . ILE A 1 757 ? -27.790 -2.406 39.938 1.00 91.31 757 ILE A O 1
ATOM 5731 N N . ASN A 1 758 ? -26.874 -1.685 41.872 1.00 91.94 758 ASN A N 1
ATOM 5732 C CA . ASN A 1 758 ? -27.028 -0.253 41.619 1.00 91.94 758 ASN A CA 1
ATOM 5733 C C . ASN A 1 758 ? -25.659 0.378 41.354 1.00 91.94 758 ASN A C 1
ATOM 5735 O O . ASN A 1 758 ? -24.793 0.397 42.226 1.00 91.94 758 ASN A O 1
ATOM 5739 N N . ILE A 1 759 ? -25.467 0.897 40.141 1.00 93.12 759 ILE A N 1
ATOM 5740 C CA . ILE A 1 759 ? -24.190 1.434 39.672 1.00 93.12 759 ILE A CA 1
ATOM 5741 C C . ILE A 1 759 ? -24.318 2.926 39.382 1.00 93.12 759 ILE A C 1
ATOM 5743 O O . ILE A 1 759 ? -25.131 3.330 38.552 1.00 93.12 759 ILE A O 1
ATOM 5747 N N . ILE A 1 760 ? -23.474 3.754 39.988 1.00 92.31 760 ILE A N 1
ATOM 5748 C CA . ILE A 1 760 ? -23.330 5.166 39.621 1.00 92.31 760 ILE A CA 1
ATOM 5749 C C . ILE A 1 760 ? -22.153 5.310 38.658 1.00 92.31 760 ILE A C 1
ATOM 5751 O O . ILE A 1 760 ? -21.010 5.018 39.006 1.00 92.31 760 ILE A O 1
ATOM 5755 N N . ALA A 1 761 ? -22.416 5.794 37.443 1.00 91.00 761 ALA A N 1
ATOM 5756 C CA . ALA A 1 761 ? -21.349 6.102 36.500 1.00 91.00 761 ALA A CA 1
ATOM 5757 C C . ALA A 1 761 ? -20.649 7.404 36.922 1.00 91.00 761 ALA A C 1
ATOM 5759 O O . ALA A 1 761 ? -21.260 8.478 36.895 1.00 91.00 761 ALA A O 1
ATOM 5760 N N . ASN A 1 762 ? -19.364 7.322 37.281 1.00 89.50 762 ASN A N 1
ATOM 5761 C CA . ASN A 1 762 ? -18.567 8.484 37.665 1.00 89.50 762 ASN A CA 1
ATOM 5762 C C . ASN A 1 762 ? -17.490 8.803 36.625 1.00 89.50 762 ASN A C 1
ATOM 5764 O O . ASN A 1 762 ? -16.858 7.920 36.045 1.00 89.50 762 ASN A O 1
ATOM 5768 N N . ARG A 1 763 ? -17.271 10.100 36.396 1.00 85.00 763 ARG A N 1
ATOM 5769 C CA . ARG A 1 763 ? -16.095 10.577 35.671 1.00 85.00 763 ARG A CA 1
ATOM 5770 C C . ARG A 1 763 ? -15.116 11.105 36.702 1.00 85.00 763 ARG A C 1
ATOM 5772 O O . ARG A 1 763 ? -15.297 12.232 37.160 1.00 85.00 763 ARG A O 1
ATOM 5779 N N . ARG A 1 764 ? -14.078 10.311 36.952 1.00 83.50 764 ARG A N 1
ATOM 5780 C CA . ARG A 1 764 ? -13.006 10.617 37.890 1.00 83.50 764 ARG A CA 1
ATOM 5781 C C . ARG A 1 764 ? -12.421 12.012 37.660 1.00 83.50 764 ARG A C 1
ATOM 5783 O O . ARG A 1 764 ? -12.018 12.343 36.538 1.00 83.50 764 ARG A O 1
ATOM 5790 N N . GLN A 1 765 ? -12.379 12.812 38.720 1.00 82.31 765 GLN A N 1
ATOM 5791 C CA . GLN A 1 765 ? -11.765 14.139 38.750 1.00 82.31 765 GLN A CA 1
ATOM 5792 C C . GLN A 1 765 ? -10.594 14.156 39.739 1.00 82.31 765 GLN A C 1
ATOM 5794 O O . GLN A 1 765 ? -9.468 13.858 39.343 1.00 82.31 765 GLN A O 1
ATOM 5799 N N . ALA A 1 766 ? -10.848 14.483 41.006 1.00 81.00 766 ALA A N 1
ATOM 5800 C CA . ALA A 1 766 ? -9.856 14.447 42.076 1.00 81.00 766 ALA A CA 1
ATOM 5801 C C . ALA A 1 766 ? -9.622 13.009 42.575 1.00 81.00 766 ALA A C 1
ATOM 5803 O O . ALA A 1 766 ? -8.507 12.650 42.953 1.00 81.00 766 ALA A O 1
ATOM 5804 N N . GLY A 1 767 ? -10.654 12.163 42.501 1.00 83.12 767 GLY A N 1
ATOM 5805 C CA . GLY A 1 767 ? -10.657 10.790 42.994 1.00 83.12 767 GLY A CA 1
ATOM 5806 C C . GLY A 1 767 ? -10.596 10.700 44.518 1.00 83.12 767 GLY A C 1
ATOM 5807 O O . GLY A 1 767 ? -10.062 9.716 45.028 1.00 83.12 767 GLY A O 1
ATOM 5808 N N . ASP A 1 768 ? -11.084 11.721 45.222 1.00 85.88 768 ASP A N 1
ATOM 5809 C CA . ASP A 1 768 ? -11.122 11.798 46.680 1.00 85.88 768 ASP A CA 1
ATOM 5810 C C . ASP A 1 768 ? -12.524 11.506 47.242 1.00 85.88 768 ASP A C 1
ATOM 5812 O O . ASP A 1 768 ? -13.505 11.326 46.521 1.00 85.88 768 ASP A O 1
ATOM 5816 N N . VAL A 1 769 ? -12.608 11.438 48.568 1.00 87.31 769 VAL A N 1
ATOM 5817 C CA . VAL A 1 769 ? -13.840 11.130 49.308 1.00 87.31 769 VAL A CA 1
ATOM 5818 C C . VAL A 1 769 ? -14.938 12.161 49.050 1.00 87.31 769 VAL A C 1
ATOM 5820 O O . VAL A 1 769 ? -16.125 11.819 49.027 1.00 87.31 769 VAL A O 1
ATOM 5823 N N . GLU A 1 770 ? -14.553 13.427 48.864 1.00 87.25 770 GLU A N 1
ATOM 5824 C CA . GLU A 1 770 ? -15.489 14.523 48.637 1.00 87.25 770 GLU A CA 1
ATOM 5825 C C . GLU A 1 770 ? -16.190 14.360 47.284 1.00 87.25 770 GLU A C 1
ATOM 5827 O O . GLU A 1 770 ? -17.414 14.499 47.224 1.00 87.25 770 GLU A O 1
ATOM 5832 N N . GLU A 1 771 ? -15.454 13.965 46.237 1.00 87.50 771 GLU A N 1
ATOM 5833 C CA . GLU A 1 771 ? -16.005 13.653 44.917 1.00 87.50 771 GLU A CA 1
ATOM 5834 C C . GLU A 1 771 ? -17.083 12.560 44.992 1.00 87.50 771 GLU A C 1
ATOM 5836 O O . GLU A 1 771 ? -18.222 12.797 44.576 1.00 87.50 771 GLU A O 1
ATOM 5841 N N . TYR A 1 772 ? -16.767 11.387 45.554 1.00 89.81 772 TYR A N 1
ATOM 5842 C CA . TYR A 1 772 ? -17.714 10.262 45.606 1.00 89.81 772 TYR A CA 1
ATOM 5843 C C . TYR A 1 772 ? -18.920 10.565 46.501 1.00 89.81 772 TYR A C 1
ATOM 5845 O O . TYR A 1 772 ? -20.063 10.342 46.099 1.00 89.81 772 TYR A O 1
ATOM 5853 N N . SER A 1 773 ? -18.697 11.174 47.671 1.00 87.56 773 SER A N 1
ATOM 5854 C CA . SER A 1 773 ? -19.774 11.531 48.605 1.00 87.56 773 SER A CA 1
ATOM 5855 C C . SER A 1 773 ? -20.691 12.629 48.055 1.00 87.56 773 SER A C 1
ATOM 5857 O O . SER A 1 773 ? -21.884 12.676 48.372 1.00 87.56 773 SER A O 1
ATOM 5859 N N . ALA A 1 774 ? -20.162 13.561 47.256 1.00 86.44 774 ALA A N 1
ATOM 5860 C CA . ALA A 1 774 ? -20.971 14.543 46.540 1.00 86.44 774 ALA A CA 1
ATOM 5861 C C . ALA A 1 774 ? -21.767 13.885 45.407 1.00 86.44 774 ALA A C 1
ATOM 5863 O O . ALA A 1 774 ? -22.968 14.140 45.285 1.00 86.44 774 ALA A O 1
ATOM 5864 N N . LYS A 1 775 ? -21.129 13.000 44.631 1.00 86.56 775 LYS A N 1
ATOM 5865 C CA . LYS A 1 775 ? -21.762 12.305 43.506 1.00 86.56 775 LYS A CA 1
ATOM 5866 C C . LYS A 1 775 ? -22.892 11.383 43.954 1.00 86.56 775 LYS A C 1
ATOM 5868 O O . LYS A 1 775 ? -23.958 11.391 43.341 1.00 86.56 775 LYS A O 1
ATOM 5873 N N . GLU A 1 776 ? -22.702 10.634 45.036 1.00 88.25 776 GLU A N 1
ATOM 5874 C CA . GLU A 1 776 ? -23.745 9.774 45.597 1.00 88.25 776 GLU A CA 1
ATOM 5875 C C . GLU A 1 776 ? -24.957 10.594 46.062 1.00 88.25 776 GLU A C 1
ATOM 5877 O O . GLU A 1 776 ? -26.092 10.285 45.692 1.00 88.25 776 GLU A O 1
ATOM 5882 N N . ARG A 1 777 ? -24.727 11.681 46.818 1.00 86.81 777 ARG A N 1
ATOM 5883 C CA . ARG A 1 777 ? -25.797 12.586 47.277 1.00 86.81 777 ARG A CA 1
ATOM 5884 C C . ARG A 1 777 ? -26.567 13.206 46.118 1.00 86.81 777 ARG A C 1
ATOM 5886 O O . ARG A 1 777 ? -27.792 13.269 46.177 1.00 86.81 777 ARG A O 1
ATOM 5893 N N . GLU A 1 778 ? -25.864 13.651 45.077 1.00 85.50 778 GLU A N 1
ATOM 5894 C CA . GLU A 1 778 ? -26.473 14.176 43.852 1.00 85.50 778 GLU A CA 1
ATOM 5895 C C . GLU A 1 778 ? -27.398 13.123 43.230 1.00 85.50 778 GLU A C 1
ATOM 5897 O O . GLU A 1 778 ? -28.584 13.382 43.041 1.00 85.50 778 GLU A O 1
ATOM 5902 N N . GLN A 1 779 ? -26.885 11.915 42.976 1.00 84.94 779 GLN A N 1
ATOM 5903 C CA . GLN A 1 779 ? -27.630 10.856 42.293 1.00 84.94 779 GLN A CA 1
ATOM 5904 C C . GLN A 1 779 ? -28.813 10.336 43.111 1.00 84.94 779 GLN A C 1
ATOM 5906 O O . GLN A 1 779 ? -29.892 10.172 42.550 1.00 84.94 779 GLN A O 1
ATOM 5911 N N . ARG A 1 780 ? -28.671 10.151 44.429 1.00 85.88 780 ARG A N 1
ATOM 5912 C CA . ARG A 1 780 ? -29.798 9.795 45.313 1.00 85.88 780 ARG A CA 1
ATOM 5913 C C . ARG A 1 780 ? -30.862 10.898 45.388 1.00 85.88 780 ARG A C 1
ATOM 5915 O O . ARG A 1 780 ? -32.016 10.603 45.681 1.00 85.88 780 ARG A O 1
ATOM 5922 N N . GLY A 1 781 ? -30.488 12.156 45.139 1.00 83.00 781 GLY A N 1
ATOM 5923 C CA . GLY A 1 781 ? -31.410 13.293 45.124 1.00 83.00 781 GLY A CA 1
ATOM 5924 C C . GLY A 1 781 ? -32.218 13.434 43.830 1.00 83.00 781 GLY A C 1
ATOM 5925 O O . GLY A 1 781 ? -33.355 13.897 43.880 1.00 83.00 781 GLY A O 1
ATOM 5926 N N . VAL A 1 782 ? -31.650 13.042 42.684 1.00 81.94 782 VAL A N 1
ATOM 5927 C CA . VAL A 1 782 ? -32.275 13.225 41.355 1.00 81.94 782 VAL A CA 1
ATOM 5928 C C . VAL A 1 782 ? -32.803 11.934 40.728 1.00 81.94 782 VAL A C 1
ATOM 5930 O O . VAL A 1 782 ? -33.642 11.991 39.835 1.00 81.94 782 VAL A O 1
ATOM 5933 N N . ASN A 1 783 ? -32.329 10.772 41.177 1.00 79.69 783 ASN A N 1
ATOM 5934 C CA . ASN A 1 783 ? -32.748 9.464 40.687 1.00 79.69 783 ASN A CA 1
ATOM 5935 C C . ASN A 1 783 ? -33.419 8.648 41.801 1.00 79.69 783 ASN A C 1
ATOM 5937 O O . ASN A 1 783 ? -33.077 8.803 42.973 1.00 79.69 783 ASN A O 1
ATOM 5941 N N . PRO A 1 784 ? -34.330 7.719 41.460 1.00 71.56 784 PRO A N 1
ATOM 5942 C CA . PRO A 1 784 ? -34.985 6.842 42.427 1.00 71.56 784 PRO A CA 1
ATOM 5943 C C . PRO A 1 784 ? -34.048 5.702 42.872 1.00 71.56 784 PRO A C 1
ATOM 5945 O O . PRO A 1 784 ? -34.352 4.527 42.680 1.00 71.56 784 PRO A O 1
ATOM 5948 N N . VAL A 1 785 ? -32.885 6.041 43.433 1.00 76.62 785 VAL A N 1
ATOM 5949 C CA . VAL A 1 785 ? -31.977 5.080 44.074 1.00 76.62 785 VAL A CA 1
ATOM 5950 C C . VAL A 1 785 ? -32.528 4.788 45.475 1.00 76.62 785 VAL A C 1
ATOM 5952 O O . VAL A 1 785 ? -32.671 5.729 46.263 1.00 76.62 785 VAL A O 1
ATOM 5955 N N . PRO A 1 786 ? -32.860 3.534 45.833 1.00 74.19 786 PRO A N 1
ATOM 5956 C CA . PRO A 1 786 ? -33.386 3.234 47.162 1.00 74.19 786 PRO A CA 1
ATOM 5957 C C . PRO A 1 786 ? -32.400 3.662 48.259 1.00 74.19 786 PRO A C 1
ATOM 5959 O O . PRO A 1 786 ? -31.213 3.357 48.191 1.00 74.19 786 PRO A O 1
ATOM 5962 N N . GLY A 1 787 ? -32.876 4.368 49.290 1.00 69.19 787 GLY A N 1
ATOM 5963 C CA . GLY A 1 787 ? -32.015 4.933 50.343 1.00 69.19 787 GLY A CA 1
ATOM 5964 C C . GLY A 1 787 ? -31.190 3.901 51.127 1.00 69.19 787 GLY A C 1
ATOM 5965 O O . GLY A 1 787 ? -30.148 4.248 51.664 1.00 69.19 787 GLY A O 1
ATOM 5966 N N . SER A 1 788 ? -31.637 2.642 51.160 1.00 75.75 788 SER A N 1
ATOM 5967 C CA . SER A 1 788 ? -30.945 1.511 51.793 1.00 75.75 788 SER A CA 1
ATOM 5968 C C . SER A 1 788 ? -30.138 0.644 50.821 1.00 75.75 788 SER A C 1
ATOM 5970 O O . SER A 1 788 ? -29.541 -0.335 51.266 1.00 75.75 788 SER A O 1
ATOM 5972 N N . ALA A 1 789 ? -30.179 0.948 49.519 1.00 79.00 789 ALA A N 1
ATOM 5973 C CA . ALA A 1 789 ? -29.459 0.176 48.517 1.00 79.00 789 ALA A CA 1
ATOM 5974 C C . ALA A 1 789 ? -27.953 0.409 48.629 1.00 79.00 789 ALA A C 1
ATOM 5976 O O . ALA A 1 789 ? -27.517 1.559 48.794 1.00 79.00 789 ALA A O 1
ATOM 5977 N N . ASP A 1 790 ? -27.198 -0.682 48.501 1.00 87.12 790 ASP A N 1
ATOM 5978 C CA . ASP A 1 790 ? -25.748 -0.629 48.328 1.00 87.12 790 ASP A CA 1
ATOM 5979 C C . ASP A 1 790 ? -25.430 -0.121 46.913 1.00 87.12 790 ASP A C 1
ATOM 5981 O O . ASP A 1 790 ? -26.158 -0.406 45.954 1.00 87.12 790 ASP A O 1
ATOM 5985 N N . VAL A 1 791 ? -24.390 0.704 46.786 1.00 89.94 791 VAL A N 1
ATOM 5986 C CA . VAL A 1 791 ? -24.070 1.410 45.540 1.00 89.94 791 VAL A CA 1
ATOM 5987 C C . VAL A 1 791 ? -22.618 1.172 45.165 1.00 89.94 791 VAL A C 1
ATOM 5989 O O . VAL A 1 791 ? -21.706 1.425 45.946 1.00 89.94 791 VAL A O 1
ATOM 5992 N N . LEU A 1 792 ? -22.411 0.756 43.918 1.00 92.94 792 LEU A N 1
ATOM 5993 C CA . LEU A 1 792 ? -21.092 0.631 43.313 1.00 92.94 792 LEU A CA 1
ATOM 5994 C C . LEU A 1 792 ? -20.842 1.811 42.373 1.00 92.94 792 LEU A C 1
ATOM 5996 O O . LEU A 1 792 ? -21.712 2.203 41.594 1.00 92.94 792 LEU A O 1
ATOM 6000 N N . PHE A 1 793 ? -19.638 2.365 42.389 1.00 93.50 793 PHE A N 1
ATOM 6001 C CA . PHE A 1 793 ? -19.213 3.313 41.364 1.00 93.50 793 PHE A CA 1
ATOM 6002 C C . PHE A 1 793 ? -18.625 2.570 40.170 1.00 93.50 793 PHE A C 1
ATOM 6004 O O . PHE A 1 793 ? -17.945 1.563 40.336 1.00 93.50 793 PHE A O 1
ATOM 6011 N N . LEU A 1 794 ? -18.864 3.070 38.959 1.00 93.81 794 LEU A N 1
ATOM 6012 C CA . LEU A 1 794 ? -18.216 2.575 37.746 1.00 93.81 794 LEU A CA 1
ATOM 6013 C C . LEU A 1 794 ? -17.454 3.708 37.071 1.00 93.81 794 LEU A C 1
ATOM 6015 O O . LEU A 1 794 ? -18.046 4.701 36.639 1.00 93.81 794 LEU A O 1
ATOM 6019 N N . GLU A 1 795 ? -16.142 3.527 36.962 1.00 93.06 795 GLU A N 1
ATOM 6020 C CA . GLU A 1 795 ? -15.217 4.470 36.348 1.00 93.06 795 GLU A CA 1
ATOM 6021 C C . GLU A 1 795 ? -14.563 3.842 35.126 1.00 93.06 795 GLU A C 1
ATOM 6023 O O . GLU A 1 795 ? -13.955 2.774 35.210 1.00 93.06 795 GLU A O 1
ATOM 6028 N N . ILE A 1 796 ? -14.666 4.532 33.989 1.00 89.31 796 ILE A N 1
ATOM 6029 C CA . ILE A 1 796 ? -13.933 4.152 32.786 1.00 89.31 796 ILE A CA 1
ATOM 6030 C C . ILE A 1 796 ? -12.862 5.192 32.502 1.00 89.31 796 ILE A C 1
ATOM 6032 O O . ILE A 1 796 ? -13.165 6.317 32.079 1.00 89.31 796 ILE A O 1
ATOM 6036 N N . ASP A 1 797 ? -11.612 4.790 32.687 1.00 84.38 797 ASP A N 1
ATOM 6037 C CA . ASP A 1 797 ? -10.466 5.570 32.260 1.00 84.38 797 ASP A CA 1
ATOM 6038 C C . ASP A 1 797 ? -10.284 5.352 30.754 1.00 84.38 797 ASP A C 1
ATOM 6040 O O . ASP A 1 797 ? -9.966 4.268 30.260 1.00 84.38 797 ASP A O 1
ATOM 6044 N N . VAL A 1 798 ? -10.601 6.395 29.976 1.00 74.06 798 VAL A N 1
ATOM 6045 C CA . VAL A 1 798 ? -10.492 6.294 28.516 1.00 74.06 798 VAL A CA 1
ATOM 6046 C C . VAL A 1 798 ? -9.030 6.383 28.114 1.00 74.06 798 VAL A C 1
ATOM 6048 O O . VAL A 1 798 ? -8.483 7.491 28.083 1.00 74.06 798 VAL A O 1
ATOM 6051 N N . ILE A 1 799 ? -8.450 5.221 27.821 1.00 70.31 799 ILE A N 1
ATOM 6052 C CA . ILE A 1 799 ? -7.134 5.043 27.203 1.00 70.31 799 ILE A CA 1
ATOM 6053 C C . ILE A 1 799 ? -7.190 5.371 25.706 1.00 70.31 799 ILE A C 1
ATOM 6055 O O . ILE A 1 799 ? -8.233 5.785 25.191 1.00 70.31 799 ILE A O 1
ATOM 6059 N N . ASP A 1 800 ? -6.065 5.240 24.996 1.00 58.31 800 ASP A N 1
ATOM 6060 C CA . ASP A 1 800 ? -6.036 5.509 23.561 1.00 58.31 800 ASP A CA 1
ATOM 6061 C C . ASP A 1 800 ? -7.167 4.725 22.848 1.00 58.31 800 ASP A C 1
ATOM 6063 O O . ASP A 1 800 ? -7.197 3.497 22.939 1.00 58.31 800 ASP A O 1
ATOM 6067 N N . PRO A 1 801 ? -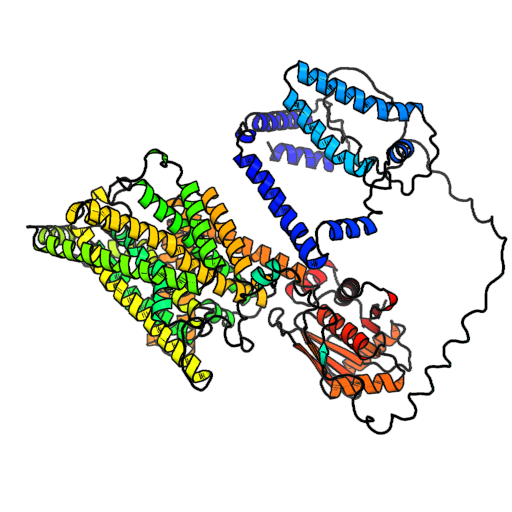8.069 5.397 22.097 1.00 50.66 801 PRO A N 1
ATOM 6068 C CA . PRO A 1 801 ? -9.156 4.772 21.338 1.00 50.66 801 PRO A CA 1
ATOM 6069 C C . PRO A 1 801 ? -8.738 3.752 20.270 1.00 50.66 801 PRO A C 1
ATOM 6071 O O . PRO A 1 801 ? -9.573 3.389 19.454 1.00 50.66 801 PRO A O 1
ATOM 6074 N N . SER A 1 802 ? -7.459 3.401 20.200 1.00 46.84 802 SER A N 1
ATOM 6075 C CA . SER A 1 802 ? -6.792 2.599 19.170 1.00 46.84 802 SER A CA 1
ATOM 6076 C C . SER A 1 802 ? -6.036 1.422 19.779 1.00 46.84 802 SER A C 1
ATOM 6078 O O . SER A 1 802 ? -5.626 0.525 19.058 1.00 46.84 802 SER A O 1
ATOM 6080 N N . ASP A 1 803 ? -5.847 1.425 21.099 1.00 50.19 803 ASP A N 1
ATOM 6081 C CA . ASP A 1 803 ? -5.212 0.335 21.829 1.00 50.19 803 ASP A CA 1
ATOM 6082 C C . ASP A 1 803 ? -6.328 -0.605 22.308 1.00 50.19 803 ASP A C 1
ATOM 6084 O O . ASP A 1 803 ? -6.790 -0.577 23.450 1.00 50.19 803 ASP A O 1
ATOM 6088 N N . PHE A 1 804 ? -6.902 -1.341 21.353 1.00 53.09 804 PHE A N 1
ATOM 6089 C CA . PHE A 1 804 ? -7.997 -2.270 21.620 1.00 53.09 804 PHE A CA 1
ATOM 6090 C C . PHE A 1 804 ? -7.433 -3.616 22.080 1.00 53.09 804 PHE A C 1
ATOM 6092 O O . PHE A 1 804 ? -6.914 -4.385 21.274 1.00 53.09 804 PHE A O 1
ATOM 6099 N N . SER A 1 805 ? -7.590 -3.918 23.367 1.00 51.94 805 SER A N 1
ATOM 6100 C CA . SER A 1 805 ? -7.387 -5.262 23.916 1.00 51.94 805 SER A CA 1
ATOM 6101 C C . SER A 1 805 ? -8.635 -6.125 23.702 1.00 51.94 805 SER A C 1
ATOM 6103 O O . SER A 1 805 ? -9.757 -5.666 23.928 1.00 51.94 805 SER A O 1
ATOM 6105 N N . ASP A 1 806 ? -8.447 -7.395 23.329 1.00 57.22 806 ASP A N 1
ATOM 6106 C CA . ASP A 1 806 ? -9.527 -8.394 23.267 1.00 57.22 806 ASP A CA 1
ATOM 6107 C C . ASP A 1 806 ? -10.093 -8.716 24.670 1.00 57.22 806 ASP A C 1
ATOM 6109 O O . ASP A 1 806 ? -11.181 -9.277 24.797 1.00 57.22 806 ASP A O 1
ATOM 6113 N N . THR A 1 807 ? -9.376 -8.346 25.741 1.00 67.62 807 THR A N 1
ATOM 6114 C CA . THR A 1 807 ? -9.799 -8.540 27.136 1.00 67.62 807 THR A CA 1
ATOM 6115 C C . THR A 1 807 ? -10.005 -7.204 27.846 1.00 67.62 807 THR A C 1
ATOM 6117 O O . THR A 1 807 ? -9.089 -6.381 27.886 1.00 67.62 807 THR A O 1
ATOM 6120 N N . LEU A 1 808 ? -11.190 -7.008 28.432 1.00 83.06 808 LEU A N 1
ATOM 6121 C CA . LEU A 1 808 ? -11.496 -5.877 29.313 1.00 83.06 808 LEU A CA 1
ATOM 6122 C C . LEU A 1 808 ? -11.323 -6.319 30.767 1.00 83.06 808 LEU A C 1
ATOM 6124 O O . LEU A 1 808 ? -12.084 -7.160 31.244 1.00 83.06 808 LEU A O 1
ATOM 6128 N N . THR A 1 809 ? -10.344 -5.750 31.464 1.00 86.31 809 THR A N 1
ATOM 6129 C CA . THR A 1 809 ? -10.111 -6.041 32.884 1.00 86.31 809 THR A CA 1
ATOM 6130 C C . THR A 1 809 ? -10.824 -5.009 33.751 1.00 86.31 809 THR A C 1
ATOM 6132 O O . THR A 1 809 ? -10.687 -3.806 33.532 1.00 86.31 809 THR A O 1
ATOM 6135 N N . VAL A 1 810 ? -11.598 -5.483 34.724 1.00 90.56 810 VAL A N 1
ATOM 6136 C CA . VAL A 1 810 ? -12.315 -4.665 35.702 1.00 90.56 810 VAL A CA 1
ATOM 6137 C C . VAL A 1 810 ? -11.664 -4.858 37.064 1.00 90.56 810 VAL A C 1
ATOM 6139 O O . VAL A 1 810 ? -11.585 -5.981 37.565 1.00 90.56 810 VAL A O 1
ATOM 6142 N N . HIS A 1 811 ? -11.223 -3.749 37.648 1.00 92.06 811 HIS A N 1
ATOM 6143 C CA . HIS A 1 811 ? -10.525 -3.690 38.921 1.00 92.06 811 HIS A CA 1
ATOM 6144 C C . HIS A 1 811 ? -11.414 -3.169 40.043 1.00 92.06 811 HIS A C 1
ATOM 6146 O O . HIS A 1 811 ? -12.085 -2.149 39.874 1.00 92.06 811 HIS A O 1
ATOM 6152 N N . GLY A 1 812 ? -11.390 -3.831 41.198 1.00 91.25 812 GLY A N 1
ATOM 6153 C CA . GLY A 1 812 ? -12.007 -3.325 42.420 1.00 91.25 812 GLY A CA 1
ATOM 6154 C C . GLY A 1 812 ? -11.077 -2.343 43.130 1.00 91.25 812 GLY A C 1
ATOM 6155 O O . GLY A 1 812 ? -9.984 -2.706 43.549 1.00 91.25 812 GLY A O 1
ATOM 6156 N N . VAL A 1 813 ? -11.505 -1.092 43.287 1.00 91.81 813 VAL A N 1
ATOM 6157 C CA . VAL A 1 813 ? -10.792 -0.059 44.048 1.00 91.81 813 VAL A CA 1
ATOM 6158 C C . VAL A 1 813 ? -11.694 0.449 45.167 1.00 91.81 813 VAL A C 1
ATOM 6160 O O . VAL A 1 813 ? -12.851 0.774 44.927 1.00 91.81 813 VAL A O 1
ATOM 6163 N N . GLU A 1 814 ? -11.168 0.548 46.384 1.00 91.50 814 GLU A N 1
ATOM 6164 C CA . GLU A 1 814 ? -11.882 1.127 47.524 1.00 91.50 814 GLU A CA 1
ATOM 6165 C C . GLU A 1 814 ? -11.277 2.487 47.889 1.00 91.50 814 GLU A C 1
ATOM 6167 O O . GLU A 1 814 ? -10.058 2.611 48.035 1.00 91.50 814 GLU A O 1
ATOM 6172 N N . VAL A 1 815 ? -12.119 3.514 48.029 1.00 88.25 815 VAL A N 1
ATOM 6173 C CA . VAL A 1 815 ? -11.710 4.855 48.472 1.00 88.25 815 VAL A CA 1
ATOM 6174 C C . VAL A 1 815 ? -12.592 5.275 49.641 1.00 88.25 815 VAL A C 1
ATOM 6176 O O . VAL A 1 815 ? -13.746 5.639 49.446 1.00 88.25 815 VAL A O 1
ATOM 6179 N N . ASP A 1 816 ? -12.039 5.221 50.855 1.00 85.12 816 ASP A N 1
ATOM 6180 C CA . ASP A 1 816 ? -12.699 5.645 52.105 1.00 85.12 816 ASP A CA 1
ATOM 6181 C C . ASP A 1 816 ? -14.125 5.083 52.278 1.00 85.12 816 ASP A C 1
ATOM 6183 O O . ASP A 1 816 ? -15.084 5.807 52.534 1.00 85.12 816 ASP A O 1
ATOM 6187 N N . GLY A 1 817 ? -14.275 3.770 52.069 1.00 83.00 817 GLY A N 1
ATOM 6188 C CA . GLY A 1 817 ? -15.551 3.055 52.168 1.00 83.00 817 GLY A CA 1
ATOM 6189 C C . GLY A 1 817 ? -16.410 3.062 50.897 1.00 83.00 817 GLY A C 1
ATOM 6190 O O . GLY A 1 817 ? -17.383 2.313 50.833 1.00 83.00 817 GLY A O 1
ATOM 6191 N N . HIS A 1 818 ? -16.050 3.833 49.863 1.00 89.25 818 HIS A N 1
ATOM 6192 C CA . HIS A 1 818 ? -16.707 3.777 48.551 1.00 89.25 818 HIS A CA 1
ATOM 6193 C C . HIS A 1 818 ? -16.096 2.682 47.673 1.00 89.25 818 HIS A C 1
ATOM 6195 O O . HIS A 1 818 ? -14.887 2.673 47.430 1.00 89.25 818 HIS A O 1
ATOM 6201 N N . ARG A 1 819 ? -16.939 1.778 47.161 1.00 93.88 819 ARG A N 1
ATOM 6202 C CA . ARG A 1 819 ? -16.548 0.657 46.290 1.00 93.88 819 ARG A CA 1
ATOM 6203 C C . ARG A 1 819 ? -16.635 1.063 44.821 1.00 93.88 819 ARG A C 1
ATOM 6205 O O . ARG A 1 819 ? -17.705 1.435 44.336 1.00 93.88 819 ARG A O 1
ATOM 6212 N N . ILE A 1 820 ? -15.521 0.979 44.102 1.00 94.06 820 ILE A N 1
ATOM 6213 C CA . ILE A 1 820 ? -15.398 1.426 42.712 1.00 94.06 820 ILE A CA 1
ATOM 6214 C C . ILE A 1 820 ? -14.953 0.262 41.827 1.00 94.06 820 ILE A C 1
ATOM 6216 O O . ILE A 1 820 ? -13.941 -0.383 42.082 1.00 94.06 820 ILE A O 1
ATOM 6220 N N . LEU A 1 821 ? -15.687 0.028 40.746 1.00 94.19 821 LEU A N 1
ATOM 6221 C CA . LEU A 1 821 ? -15.275 -0.799 39.621 1.00 94.19 821 LEU A CA 1
ATOM 6222 C C . LEU A 1 821 ? -14.582 0.108 38.600 1.00 94.19 821 LEU A C 1
ATOM 6224 O O . LEU A 1 821 ? -15.214 0.996 38.026 1.00 94.19 821 LEU A O 1
ATOM 6228 N N . ARG A 1 822 ? -13.284 -0.092 38.375 1.00 92.88 822 ARG A N 1
ATOM 6229 C CA . ARG A 1 822 ? -12.486 0.694 37.428 1.00 92.88 822 ARG A CA 1
ATOM 6230 C C . ARG A 1 822 ? -12.054 -0.161 36.247 1.00 92.88 822 ARG A C 1
ATOM 6232 O O . ARG A 1 822 ? -11.583 -1.277 36.435 1.00 92.88 822 ARG A O 1
ATOM 6239 N N . ALA A 1 823 ? -12.183 0.364 35.037 1.00 89.50 823 ALA A N 1
ATOM 6240 C CA . ALA A 1 823 ? -11.688 -0.305 33.841 1.00 89.50 823 ALA A CA 1
ATOM 6241 C C . ALA A 1 823 ? -11.063 0.690 32.861 1.00 89.50 823 ALA A C 1
ATOM 6243 O O . ALA A 1 823 ? -11.566 1.800 32.677 1.00 89.50 823 ALA A O 1
ATOM 6244 N N . ASP A 1 824 ? -10.001 0.255 32.193 1.00 84.50 824 ASP A N 1
ATOM 6245 C CA . ASP A 1 824 ? -9.396 0.983 31.085 1.00 84.50 824 ASP A CA 1
ATOM 6246 C C . ASP A 1 824 ? -10.074 0.567 29.781 1.00 84.50 824 ASP A C 1
ATOM 6248 O O . ASP A 1 824 ? -10.117 -0.618 29.439 1.00 84.50 824 ASP A O 1
ATOM 6252 N N . ALA A 1 825 ? -10.632 1.527 29.039 1.00 78.00 825 ALA A N 1
ATOM 6253 C CA . ALA A 1 825 ? -11.274 1.205 27.769 1.00 78.00 825 ALA A CA 1
ATOM 6254 C C . ALA A 1 825 ? -11.260 2.351 26.747 1.00 78.00 825 ALA A C 1
ATOM 6256 O O . ALA A 1 825 ? -11.426 3.511 27.108 1.00 78.00 825 ALA A O 1
ATOM 6257 N N . PRO A 1 826 ? -11.194 2.046 25.442 1.00 71.06 826 PRO A N 1
ATOM 6258 C CA . PRO A 1 826 ? -11.116 3.046 24.369 1.00 71.06 826 PRO A CA 1
ATOM 6259 C C . PRO A 1 826 ? -12.384 3.905 24.215 1.00 71.06 826 PRO A C 1
ATOM 6261 O O . PRO A 1 826 ? -12.342 4.995 23.638 1.00 71.06 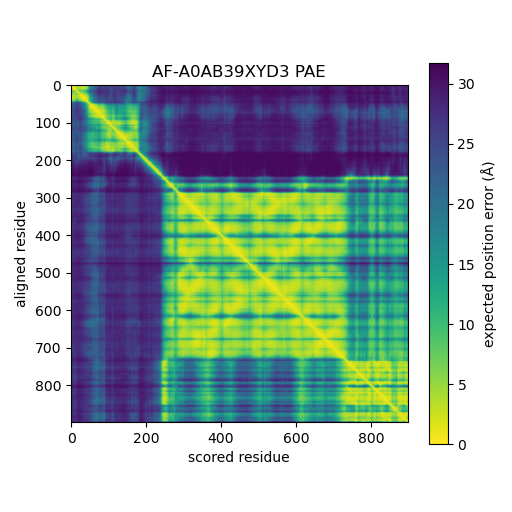826 PRO A O 1
ATOM 6264 N N . ALA A 1 827 ? -13.528 3.428 24.713 1.00 78.81 827 ALA A N 1
ATOM 6265 C CA . ALA A 1 827 ? -14.789 4.162 24.715 1.00 78.81 827 ALA A CA 1
ATOM 6266 C C . ALA A 1 827 ? -15.617 3.817 25.959 1.00 78.81 827 ALA A C 1
ATOM 6268 O O . ALA A 1 827 ? -16.032 2.670 26.145 1.00 78.81 827 ALA A O 1
ATOM 6269 N N . ALA A 1 828 ? -15.914 4.830 26.777 1.00 84.19 828 ALA A N 1
ATOM 6270 C CA . ALA A 1 828 ? -16.670 4.649 28.017 1.00 84.19 828 ALA A CA 1
ATOM 6271 C C . ALA A 1 828 ? -18.068 4.026 27.818 1.00 84.19 828 ALA A C 1
ATOM 6273 O O . ALA A 1 828 ? -18.381 3.077 28.533 1.00 84.19 828 ALA A O 1
ATOM 6274 N N . PRO A 1 829 ? -18.900 4.457 26.843 1.00 86.56 829 PRO A N 1
ATOM 6275 C CA . PRO A 1 829 ? -20.233 3.872 26.657 1.00 86.56 829 PRO A CA 1
ATOM 6276 C C . PRO A 1 829 ? -20.205 2.375 26.339 1.00 86.56 829 PRO A C 1
ATOM 6278 O O . PRO A 1 829 ? -21.045 1.616 26.815 1.00 86.56 829 PRO A O 1
ATOM 6281 N N . ASN A 1 830 ? -19.222 1.945 25.545 1.00 84.88 830 ASN A N 1
ATOM 6282 C CA . ASN A 1 830 ? -19.060 0.556 25.130 1.00 84.88 830 ASN A CA 1
ATOM 6283 C C . ASN A 1 830 ? -18.636 -0.313 26.311 1.00 84.88 830 ASN A C 1
ATOM 6285 O O . ASN A 1 830 ? -19.205 -1.381 26.508 1.00 84.88 830 ASN A O 1
ATOM 6289 N N . ALA A 1 831 ? -17.675 0.161 27.107 1.00 86.69 831 ALA A N 1
ATOM 6290 C CA . ALA A 1 831 ? -17.212 -0.547 28.294 1.00 86.69 831 ALA A CA 1
ATOM 6291 C C . ALA A 1 831 ? -18.317 -0.668 29.347 1.00 86.69 831 ALA A C 1
ATOM 6293 O O . ALA A 1 831 ? -18.557 -1.762 29.848 1.00 86.69 831 ALA A O 1
ATOM 6294 N N . ILE A 1 832 ? -19.057 0.415 29.613 1.00 90.62 832 ILE A N 1
ATOM 6295 C CA . ILE A 1 832 ? -20.186 0.382 30.551 1.00 90.62 832 ILE A CA 1
ATOM 6296 C C . ILE A 1 832 ? -21.254 -0.601 30.061 1.00 90.62 832 ILE A C 1
ATOM 6298 O O . ILE A 1 832 ? -21.694 -1.455 30.824 1.00 90.62 832 ILE A O 1
ATOM 6302 N N . ALA A 1 833 ? -21.641 -0.544 28.783 1.00 90.19 833 ALA A N 1
ATOM 6303 C CA . ALA A 1 833 ? -22.609 -1.486 28.222 1.00 90.19 833 ALA A CA 1
ATOM 6304 C C . ALA A 1 833 ? -22.126 -2.947 28.310 1.00 90.19 833 ALA A C 1
ATOM 6306 O O . ALA A 1 833 ? -22.915 -3.823 28.665 1.00 90.19 833 ALA A O 1
ATOM 6307 N N . ALA A 1 834 ? -20.843 -3.206 28.028 1.00 89.19 834 ALA A N 1
ATOM 6308 C CA . ALA A 1 834 ? -20.238 -4.533 28.122 1.00 89.19 834 ALA A CA 1
ATOM 6309 C C . ALA A 1 834 ? -20.278 -5.072 29.560 1.00 89.19 834 ALA A C 1
ATOM 6311 O O . ALA A 1 834 ? -20.761 -6.181 29.779 1.00 89.19 834 ALA A O 1
ATOM 6312 N N . ILE A 1 835 ? -19.839 -4.265 30.532 1.00 90.94 835 ILE A N 1
ATOM 6313 C CA . ILE A 1 835 ? -19.820 -4.619 31.956 1.00 90.94 835 ILE A CA 1
ATOM 6314 C C . ILE A 1 835 ? -21.244 -4.870 32.460 1.00 90.94 835 ILE A C 1
ATOM 6316 O O . ILE A 1 835 ? -21.491 -5.895 33.084 1.00 90.94 835 ILE A O 1
ATOM 6320 N N . LEU A 1 836 ? -22.212 -4.006 32.137 1.00 92.25 836 LEU A N 1
ATOM 6321 C CA . LEU A 1 836 ? -23.607 -4.181 32.564 1.00 92.25 836 LEU A CA 1
ATOM 6322 C C . LEU A 1 836 ? -24.243 -5.462 32.009 1.00 92.25 836 LEU A C 1
ATOM 6324 O O . LEU A 1 836 ? -24.975 -6.155 32.715 1.00 92.25 836 LEU A O 1
ATOM 6328 N N . LEU A 1 837 ? -23.979 -5.790 30.743 1.00 89.69 837 LEU A N 1
ATOM 6329 C CA . LEU A 1 837 ? -24.466 -7.029 30.138 1.00 89.69 837 LEU A CA 1
ATOM 6330 C C . LEU A 1 837 ? -23.755 -8.267 30.711 1.00 89.69 837 LEU A C 1
ATOM 6332 O O . LEU A 1 837 ? -24.399 -9.301 30.877 1.00 89.69 837 LEU A O 1
ATOM 6336 N N . ALA A 1 838 ? -22.464 -8.161 31.038 1.00 89.19 838 ALA A N 1
ATOM 6337 C CA . ALA A 1 838 ? -21.696 -9.233 31.668 1.00 89.19 838 ALA A CA 1
ATOM 6338 C C . ALA A 1 838 ? -22.156 -9.512 33.100 1.00 89.19 838 ALA A C 1
ATOM 6340 O O . ALA A 1 838 ? -22.399 -10.669 33.428 1.00 89.19 838 ALA A O 1
ATOM 6341 N N . LEU A 1 839 ? -22.363 -8.465 33.907 1.00 90.12 839 LEU A N 1
ATOM 6342 C CA . LEU A 1 839 ? -22.932 -8.576 35.252 1.00 90.12 839 LEU A CA 1
ATOM 6343 C C . LEU A 1 839 ? -24.281 -9.287 35.198 1.00 90.12 839 LEU A C 1
ATOM 6345 O O . LEU A 1 839 ? -24.456 -10.298 35.863 1.00 90.12 839 LEU A O 1
ATOM 6349 N N . ARG A 1 840 ? -25.189 -8.840 34.320 1.00 90.19 840 ARG A N 1
ATOM 6350 C CA . ARG A 1 840 ? -26.489 -9.495 34.120 1.00 90.19 840 ARG A CA 1
ATOM 6351 C C . ARG A 1 840 ? -26.354 -10.974 33.756 1.00 90.19 840 ARG A C 1
ATOM 6353 O O . ARG A 1 840 ? -27.090 -11.798 34.278 1.00 90.19 840 ARG A O 1
ATOM 6360 N N . ASN A 1 841 ? -25.474 -11.311 32.813 1.00 87.38 841 ASN A N 1
ATOM 6361 C CA . ASN A 1 841 ? -25.322 -12.693 32.355 1.00 87.38 841 ASN A CA 1
ATOM 6362 C C . ASN A 1 841 ? -24.716 -13.608 33.426 1.00 87.38 841 ASN A C 1
ATOM 6364 O O . ASN A 1 841 ? -25.054 -14.786 33.455 1.00 87.38 841 ASN A O 1
ATOM 6368 N N . ALA A 1 842 ? -23.818 -13.079 34.258 1.00 87.06 842 ALA A N 1
ATOM 6369 C CA . ALA A 1 842 ? -23.145 -13.837 35.303 1.00 87.06 842 ALA A CA 1
ATOM 6370 C C . ALA A 1 842 ? -24.019 -14.025 36.552 1.00 87.06 842 ALA A C 1
ATOM 6372 O O . ALA A 1 842 ? -23.997 -15.098 37.144 1.00 87.06 842 ALA A O 1
ATOM 6373 N N . THR A 1 843 ? -24.800 -13.010 36.935 1.00 87.56 843 THR A N 1
ATOM 6374 C CA . THR A 1 843 ? -25.571 -13.013 38.193 1.00 87.56 843 THR A CA 1
ATOM 6375 C C . THR A 1 843 ? -27.058 -13.307 38.008 1.00 87.56 843 THR A C 1
ATOM 6377 O O . THR A 1 843 ? -27.755 -13.537 38.990 1.00 87.56 843 THR A O 1
ATOM 6380 N N . ASP A 1 844 ? -27.568 -13.262 36.771 1.00 85.81 844 ASP A N 1
ATOM 6381 C CA . ASP A 1 844 ? -29.003 -13.278 36.433 1.00 85.81 844 ASP A CA 1
ATOM 6382 C C . ASP A 1 844 ? -29.813 -12.123 37.077 1.00 85.81 844 ASP A C 1
ATOM 6384 O O . ASP A 1 844 ? -31.044 -12.105 37.038 1.00 85.81 844 ASP A O 1
ATOM 6388 N N . VAL A 1 845 ? -29.132 -11.105 37.626 1.00 89.19 845 VAL A N 1
ATOM 6389 C CA . VAL A 1 845 ? -29.729 -9.887 38.197 1.00 89.19 845 VAL A CA 1
ATOM 6390 C C . VAL A 1 845 ? -29.585 -8.734 37.209 1.00 89.19 845 VAL A C 1
ATOM 6392 O O . VAL A 1 845 ? -28.514 -8.494 36.658 1.00 89.19 845 VAL A O 1
ATOM 6395 N N . GLN A 1 846 ? -30.664 -7.985 36.973 1.00 90.00 846 GLN A N 1
ATOM 6396 C CA . GLN A 1 846 ? -30.662 -6.837 36.063 1.00 90.00 846 GLN A CA 1
ATOM 6397 C C . GLN A 1 846 ? -29.996 -5.620 36.734 1.00 90.00 846 GLN A C 1
ATOM 6399 O O . GLN A 1 846 ? -30.563 -5.077 37.682 1.00 90.00 846 GLN A O 1
ATOM 6404 N N . PRO A 1 847 ? -28.830 -5.145 36.254 1.00 92.75 847 PRO A N 1
ATOM 6405 C CA . PRO A 1 847 ? -28.171 -4.006 36.872 1.00 92.75 847 PRO A CA 1
ATOM 6406 C C . PRO A 1 847 ? -28.819 -2.688 36.438 1.00 92.75 847 PRO A C 1
ATOM 6408 O O . PRO A 1 847 ? -29.245 -2.529 35.285 1.00 92.75 847 PRO A O 1
ATOM 6411 N N . HIS A 1 848 ? -28.855 -1.728 37.359 1.00 91.94 848 HIS A N 1
ATOM 6412 C CA . HIS A 1 848 ? -29.322 -0.364 37.138 1.00 91.94 848 HIS A CA 1
ATOM 6413 C C . HIS A 1 848 ? -28.143 0.605 37.180 1.00 91.94 848 HIS A C 1
ATOM 6415 O O . HIS A 1 848 ? -27.441 0.687 38.181 1.00 91.94 848 HIS A O 1
ATOM 6421 N N . CYS A 1 849 ? -27.926 1.346 36.095 1.00 92.62 849 CYS A N 1
ATOM 6422 C CA . CYS A 1 849 ? -26.844 2.314 35.969 1.00 92.62 849 CYS A CA 1
ATOM 6423 C C . CYS A 1 849 ? -27.391 3.745 35.892 1.00 92.62 849 CYS A C 1
ATOM 6425 O O . CYS A 1 849 ? -28.247 4.043 35.053 1.00 92.62 849 CYS A O 1
ATOM 6427 N N . TYR A 1 850 ? -26.886 4.618 36.761 1.00 90.62 850 TYR A N 1
ATOM 6428 C CA . TYR A 1 850 ? -27.334 5.995 36.943 1.00 90.62 850 TYR A CA 1
ATOM 6429 C C . TYR A 1 850 ? -26.306 6.989 36.387 1.00 90.62 850 TYR A C 1
ATOM 6431 O O . TYR A 1 850 ? -25.118 6.925 36.712 1.00 90.62 850 TYR A O 1
ATOM 6439 N N . PHE A 1 851 ? -26.779 7.914 35.551 1.00 87.88 851 PHE A N 1
ATOM 6440 C CA . PHE A 1 851 ? -25.992 8.959 34.898 1.00 87.88 851 PHE A CA 1
ATOM 6441 C C . PHE A 1 851 ? -26.528 10.361 35.224 1.00 87.88 851 PHE A C 1
ATOM 6443 O O . PHE A 1 851 ? -27.717 10.551 35.487 1.00 87.88 851 PHE A O 1
ATOM 6450 N N . ALA A 1 852 ? -25.657 11.364 35.106 1.00 81.38 852 ALA A N 1
ATOM 6451 C CA . ALA A 1 852 ? -26.034 12.777 35.051 1.00 81.38 852 ALA A CA 1
ATOM 6452 C C . ALA A 1 852 ? -26.121 13.267 33.593 1.00 81.38 852 ALA A C 1
ATOM 6454 O O . ALA A 1 852 ? -25.388 12.770 32.729 1.00 81.38 852 ALA A O 1
ATOM 6455 N N . TRP A 1 853 ? -26.981 14.254 33.315 1.00 75.31 853 TRP A N 1
ATOM 6456 C CA . TRP A 1 853 ? -27.025 14.907 32.001 1.00 75.31 853 TRP A CA 1
ATOM 6457 C C . TRP A 1 853 ? -25.708 15.625 31.694 1.00 75.31 853 TRP A C 1
ATOM 6459 O O . TRP A 1 853 ? -25.144 16.323 32.535 1.00 75.31 853 TRP A O 1
ATOM 6469 N N . ALA A 1 854 ? -25.228 15.478 30.459 1.00 68.69 854 ALA A N 1
ATOM 6470 C CA . ALA A 1 854 ? -24.096 16.253 29.977 1.00 68.69 854 ALA A CA 1
ATOM 6471 C C . ALA A 1 854 ? -24.559 17.670 29.596 1.00 68.69 854 ALA A C 1
ATOM 6473 O O . ALA A 1 854 ? -25.354 17.841 28.674 1.00 68.69 854 ALA A O 1
ATOM 6474 N N . GLU A 1 855 ? -24.037 18.701 30.262 1.00 64.62 855 GLU A N 1
ATOM 6475 C CA . GLU A 1 855 ? -24.316 20.096 29.900 1.00 64.62 855 GLU A CA 1
ATOM 6476 C C . GLU A 1 855 ? -23.611 20.484 28.584 1.00 64.62 855 GLU A C 1
ATOM 6478 O O . GLU A 1 855 ? -22.447 20.140 28.359 1.00 64.62 855 GLU A O 1
ATOM 6483 N N . GLY A 1 856 ? -24.308 21.187 27.682 1.00 66.25 856 GLY A N 1
ATOM 6484 C CA . GLY A 1 856 ? -23.763 21.686 26.409 1.00 66.25 856 GLY A CA 1
ATOM 6485 C C . GLY A 1 856 ? -24.541 21.242 25.165 1.00 66.25 856 GLY A C 1
ATOM 6486 O O . GLY A 1 856 ? -25.600 20.628 25.253 1.00 66.25 856 GLY A O 1
ATOM 6487 N N . SER A 1 857 ? -24.038 21.579 23.969 1.00 70.94 857 SER A N 1
ATOM 6488 C CA . SER A 1 857 ? -24.741 21.241 22.722 1.00 70.94 857 SER A CA 1
ATOM 6489 C C . SER A 1 857 ? -24.600 19.743 22.376 1.00 70.94 857 SER A C 1
ATOM 6491 O O . SER A 1 857 ? -23.466 19.249 22.337 1.00 70.94 857 SER A O 1
ATOM 6493 N N . PRO A 1 858 ? -25.693 19.030 22.034 1.00 69.56 858 PRO A N 1
ATOM 6494 C CA . PRO A 1 858 ? -25.652 17.605 21.680 1.00 69.56 858 PRO A CA 1
ATOM 6495 C C . PRO A 1 858 ? -24.702 17.276 20.520 1.00 69.56 858 PRO A C 1
ATOM 6497 O O . PRO A 1 858 ? -24.021 16.254 20.536 1.00 69.56 858 PRO A O 1
ATOM 6500 N N . LEU A 1 859 ? -24.592 18.173 19.531 1.00 67.56 859 LEU A N 1
ATOM 6501 C CA . LEU A 1 859 ? -23.682 18.001 18.393 1.00 67.56 859 LEU A CA 1
ATOM 6502 C C . LEU A 1 859 ? -22.211 17.996 18.823 1.00 67.56 859 LEU A C 1
ATOM 6504 O O . LEU A 1 859 ? -21.444 17.157 18.357 1.00 67.56 859 LEU A O 1
ATOM 6508 N N . VAL A 1 860 ? -21.816 18.889 19.738 1.00 70.94 860 VAL A N 1
ATOM 6509 C CA . VAL A 1 860 ? -20.443 18.918 20.268 1.00 70.94 860 VAL A CA 1
ATOM 6510 C C . VAL A 1 860 ? -20.147 17.648 21.058 1.00 70.94 860 VAL A C 1
ATOM 6512 O O . VAL A 1 860 ? -19.076 17.077 20.880 1.00 70.94 860 VAL A O 1
ATOM 6515 N N . HIS A 1 861 ? -21.089 17.155 21.866 1.00 70.12 861 HIS A N 1
ATOM 6516 C CA . HIS A 1 861 ? -20.913 15.896 22.600 1.00 70.12 861 HIS A CA 1
ATOM 6517 C C . HIS A 1 861 ? -20.815 14.683 21.673 1.00 70.12 861 HIS A C 1
ATOM 6519 O O . HIS A 1 861 ? -19.992 13.804 21.914 1.00 70.12 861 HIS A O 1
ATOM 6525 N N . MET A 1 862 ? -21.573 14.660 20.577 1.00 67.25 862 MET A N 1
ATOM 6526 C CA . MET A 1 862 ? -21.483 13.610 19.560 1.00 67.25 862 MET A CA 1
ATOM 6527 C C . MET A 1 862 ? -20.134 13.637 18.822 1.00 67.25 862 MET A C 1
ATOM 6529 O O . MET A 1 862 ? -19.480 12.605 18.685 1.00 67.25 862 MET A O 1
ATOM 6533 N N . VAL A 1 863 ? -19.663 14.818 18.405 1.00 67.00 863 VAL A N 1
ATOM 6534 C CA . VAL A 1 863 ? -18.335 14.982 17.781 1.00 67.00 863 VAL A CA 1
ATOM 6535 C C . VAL A 1 863 ? -17.223 14.587 18.754 1.00 67.00 863 VAL A C 1
ATOM 6537 O O . VAL A 1 863 ? -16.289 13.878 18.378 1.00 67.00 863 VAL A O 1
ATOM 6540 N N . ARG A 1 864 ? -17.334 14.995 20.023 1.00 68.25 864 ARG A N 1
ATOM 6541 C CA . ARG A 1 864 ? -16.382 14.638 21.079 1.00 68.25 864 ARG A CA 1
ATOM 6542 C C . ARG A 1 864 ? -16.357 13.129 21.309 1.00 68.25 864 ARG A C 1
ATOM 6544 O O . ARG A 1 864 ? -15.276 12.562 21.440 1.00 68.25 864 ARG A O 1
ATOM 6551 N N . TYR A 1 865 ? -17.516 12.472 21.274 1.00 67.44 865 TYR A N 1
ATOM 6552 C CA . TYR A 1 865 ? -17.601 11.019 21.364 1.00 67.44 865 TYR A CA 1
ATOM 6553 C C . TYR A 1 865 ? -16.880 10.342 20.192 1.00 67.44 865 TYR A C 1
ATOM 6555 O O . TYR A 1 865 ? -16.014 9.501 20.426 1.00 67.44 865 TYR A O 1
ATOM 6563 N N . PHE A 1 866 ? -17.139 10.765 18.951 1.00 63.94 866 PHE A N 1
ATOM 6564 C CA . PHE A 1 866 ? -16.474 10.190 17.777 1.00 63.94 866 PHE A CA 1
ATOM 6565 C C . PHE A 1 866 ? -14.958 10.420 17.758 1.00 63.94 866 PHE A C 1
ATOM 6567 O O . PHE A 1 866 ? -14.211 9.532 17.349 1.00 63.94 866 PHE A O 1
ATOM 6574 N N . LEU A 1 867 ? -14.482 11.591 18.192 1.00 58.28 867 LEU A N 1
ATOM 6575 C CA . LEU A 1 867 ? -13.060 11.942 18.128 1.00 58.28 867 LEU A CA 1
ATOM 6576 C C . LEU A 1 867 ? -12.255 11.460 19.340 1.00 58.28 867 LEU A C 1
ATOM 6578 O O . LEU A 1 867 ? -11.109 11.042 19.168 1.00 58.28 867 LEU A O 1
ATOM 6582 N N . LEU A 1 868 ? -12.839 11.502 20.539 1.00 60.12 868 LEU A N 1
ATOM 6583 C CA . LEU A 1 868 ? -12.144 11.319 21.819 1.00 60.12 868 LEU A CA 1
ATOM 6584 C C . LEU A 1 868 ? -12.689 10.148 22.655 1.00 60.12 868 LEU A C 1
ATOM 6586 O O . LEU A 1 868 ? -12.263 9.987 23.795 1.00 60.12 868 LEU A O 1
ATOM 6590 N N . GLY A 1 869 ? -13.664 9.378 22.155 1.00 55.53 869 GLY A N 1
ATOM 6591 C CA . GLY A 1 869 ? -14.305 8.294 22.918 1.00 55.53 869 GLY A CA 1
ATOM 6592 C C . GLY A 1 869 ? -15.116 8.782 24.130 1.00 55.53 869 GLY A C 1
ATOM 6593 O O . GLY A 1 869 ? -15.553 7.980 24.955 1.00 55.53 869 GLY A O 1
ATOM 6594 N N . ARG A 1 870 ? -15.316 10.106 24.258 1.00 62.16 870 ARG A N 1
ATOM 6595 C CA . ARG A 1 870 ? -15.967 10.785 25.391 1.00 62.16 870 ARG A CA 1
ATOM 6596 C C . ARG A 1 870 ? -17.001 11.792 24.890 1.00 62.16 870 ARG A C 1
ATOM 6598 O O . ARG A 1 870 ? -16.646 12.703 24.152 1.00 62.16 870 ARG A O 1
ATOM 6605 N N . GLY A 1 871 ? -18.250 11.685 25.333 1.00 69.31 871 GLY A N 1
ATOM 6606 C CA . GLY A 1 871 ? -19.329 12.589 24.925 1.00 69.31 871 GLY A CA 1
ATOM 6607 C C . GLY A 1 871 ? -20.629 12.297 25.664 1.00 69.31 871 GLY A C 1
ATOM 6608 O O . GLY A 1 871 ? -20.606 12.179 26.888 1.00 69.31 871 GLY A O 1
ATOM 6609 N N . ASP A 1 872 ? -21.736 12.172 24.929 1.00 73.69 872 ASP A N 1
ATOM 6610 C CA . ASP A 1 872 ? -23.064 11.882 25.483 1.00 73.69 872 ASP A CA 1
ATOM 6611 C C . ASP A 1 872 ? -23.172 10.397 25.890 1.00 73.69 872 ASP A C 1
ATOM 6613 O O . ASP A 1 872 ? -23.678 9.548 25.154 1.00 73.69 872 ASP A O 1
ATOM 6617 N N . THR A 1 873 ? -22.574 10.050 27.035 1.00 81.38 873 THR A N 1
ATOM 6618 C CA . THR A 1 873 ? -22.337 8.653 27.434 1.00 81.38 873 THR A CA 1
ATOM 6619 C C . THR A 1 873 ? -23.632 7.874 27.652 1.00 81.38 873 THR A C 1
ATOM 6621 O O . THR A 1 873 ? -23.726 6.722 27.228 1.00 81.38 873 THR A O 1
ATOM 6624 N N . ALA A 1 874 ? -24.641 8.474 28.288 1.00 84.25 874 ALA A N 1
ATOM 6625 C CA . ALA A 1 874 ? -25.838 7.744 28.699 1.00 84.25 874 ALA A CA 1
ATOM 6626 C C . ALA A 1 874 ? -26.736 7.321 27.514 1.00 84.25 874 ALA A C 1
ATOM 6628 O O . ALA A 1 874 ? -27.084 6.136 27.436 1.00 84.25 874 ALA A O 1
ATOM 6629 N N . PRO A 1 875 ? -27.066 8.203 26.542 1.00 85.19 875 PRO A N 1
ATOM 6630 C CA . PRO A 1 875 ? -27.855 7.813 25.371 1.00 85.19 875 PRO A CA 1
ATOM 6631 C C . PRO A 1 875 ? -27.154 6.758 24.517 1.00 85.19 875 PRO A C 1
ATOM 6633 O O . PRO A 1 875 ? -27.792 5.809 24.062 1.00 85.19 875 PRO A O 1
ATOM 6636 N N . VAL A 1 876 ? -25.835 6.884 24.350 1.00 84.62 876 VAL A N 1
ATOM 6637 C CA . VAL A 1 876 ? -25.035 5.928 23.579 1.00 84.62 876 VAL A CA 1
ATOM 6638 C C . VAL A 1 876 ? -24.981 4.568 24.278 1.00 84.62 876 VAL A C 1
ATOM 6640 O O . VAL A 1 876 ? -25.224 3.551 23.635 1.00 84.62 876 VAL A O 1
ATOM 6643 N N . THR A 1 877 ? -24.749 4.527 25.595 1.00 88.38 877 THR A N 1
ATOM 6644 C CA . THR A 1 877 ? -24.749 3.273 26.378 1.00 88.38 877 THR A CA 1
ATOM 6645 C C . THR A 1 877 ? -26.085 2.542 26.237 1.00 88.38 877 THR A C 1
ATOM 6647 O O . THR A 1 877 ? -26.125 1.339 25.968 1.00 88.38 877 THR A O 1
ATOM 6650 N N . ARG A 1 878 ? -27.198 3.281 26.343 1.00 88.81 878 ARG A N 1
ATOM 6651 C CA . ARG A 1 878 ? -28.546 2.732 26.160 1.00 88.81 878 ARG A CA 1
ATOM 6652 C C . ARG A 1 878 ? -28.758 2.168 24.756 1.00 88.81 878 ARG A C 1
ATOM 6654 O O . ARG A 1 878 ? -29.364 1.108 24.616 1.00 88.81 878 ARG A O 1
ATOM 6661 N N . GLU A 1 879 ? -28.284 2.863 23.728 1.00 87.12 879 GLU A N 1
ATOM 6662 C CA . GLU A 1 879 ? -28.427 2.432 22.336 1.00 87.12 879 GLU A CA 1
ATOM 6663 C C . GLU A 1 879 ? -27.599 1.175 22.024 1.00 87.12 879 GLU A C 1
ATOM 6665 O O . GLU A 1 879 ? -28.083 0.264 21.343 1.00 87.12 879 GLU A O 1
ATOM 6670 N N . ILE A 1 880 ? -26.392 1.071 22.589 1.00 86.06 880 ILE A N 1
ATOM 6671 C CA . ILE A 1 880 ? -25.548 -0.128 22.490 1.00 86.06 880 ILE A CA 1
ATOM 6672 C C . ILE A 1 880 ? -26.252 -1.325 23.143 1.00 86.06 880 ILE A C 1
ATOM 6674 O O . ILE A 1 880 ? -26.375 -2.378 22.512 1.00 86.06 880 ILE A O 1
ATOM 6678 N N . ILE A 1 881 ? -26.788 -1.159 24.358 1.00 87.94 881 ILE A N 1
ATOM 6679 C CA . ILE A 1 881 ? -27.562 -2.201 25.055 1.00 87.94 881 ILE A CA 1
ATOM 6680 C C . ILE A 1 881 ? -28.798 -2.602 24.243 1.00 87.94 881 ILE A C 1
ATOM 6682 O O . ILE A 1 881 ? -29.070 -3.789 24.080 1.00 87.94 881 ILE A O 1
ATOM 6686 N N . ARG A 1 882 ? -29.539 -1.629 23.695 1.00 87.94 882 ARG A N 1
ATOM 6687 C CA . ARG A 1 882 ? -30.738 -1.876 22.876 1.00 87.94 882 ARG A CA 1
ATOM 6688 C C . ARG A 1 882 ? -30.431 -2.723 21.641 1.00 87.94 882 ARG A C 1
ATOM 6690 O O . ARG A 1 882 ? -31.267 -3.533 21.244 1.00 87.94 882 ARG A O 1
ATOM 6697 N N . SER A 1 883 ? -29.269 -2.497 21.035 1.00 81.31 883 SER A N 1
ATOM 6698 C CA . SER A 1 883 ? -28.834 -3.184 19.818 1.00 81.31 883 SER A CA 1
ATOM 6699 C C . SER A 1 883 ? -28.382 -4.624 20.081 1.00 81.31 883 SER A C 1
ATOM 6701 O O . SER A 1 883 ? -28.622 -5.483 19.238 1.00 81.31 883 SER A O 1
ATOM 6703 N N . HIS A 1 884 ? -27.779 -4.897 21.245 1.00 80.75 884 HIS A N 1
ATOM 6704 C CA . HIS A 1 884 ? -27.265 -6.227 21.602 1.00 80.75 884 HIS A CA 1
ATOM 6705 C C . HIS A 1 884 ? -28.270 -7.090 22.380 1.00 80.75 884 HIS A C 1
ATOM 6707 O O . HIS A 1 884 ? -28.245 -8.309 22.250 1.00 80.75 884 HIS A O 1
ATOM 6713 N N . GLU A 1 885 ? -29.189 -6.484 23.137 1.00 85.81 885 GLU A N 1
ATOM 6714 C CA . GLU A 1 885 ? -30.295 -7.183 23.795 1.00 85.81 885 GLU A CA 1
ATOM 6715 C C . GLU A 1 885 ? -31.637 -6.744 23.180 1.00 85.81 885 GLU A C 1
ATOM 6717 O O . GLU A 1 885 ? -32.139 -5.650 23.476 1.00 85.81 885 GLU A O 1
ATOM 6722 N N . PRO A 1 886 ? -32.248 -7.554 22.296 1.00 81.88 886 PRO A N 1
ATOM 6723 C CA . PRO A 1 886 ? -33.508 -7.199 21.656 1.00 81.88 886 PRO A CA 1
ATOM 6724 C C . PRO A 1 886 ? -34.699 -7.217 22.624 1.00 81.88 886 PRO A C 1
ATOM 6726 O O . PRO A 1 886 ? -35.633 -6.441 22.397 1.00 81.88 886 PRO A O 1
ATOM 6729 N N . ASP A 1 887 ? -34.667 -8.023 23.693 1.00 84.75 887 ASP A N 1
ATOM 6730 C CA . ASP A 1 887 ? -35.755 -8.117 24.673 1.00 84.75 887 ASP A CA 1
ATOM 6731 C C . ASP A 1 887 ? -35.707 -6.950 25.681 1.00 84.75 887 ASP A C 1
ATOM 6733 O O . ASP A 1 887 ? -34.784 -6.874 26.495 1.00 84.75 887 ASP A O 1
ATOM 6737 N N . PRO A 1 888 ? -36.699 -6.035 25.686 1.00 86.12 888 PRO A N 1
ATOM 6738 C CA . PRO A 1 888 ? -36.729 -4.918 26.624 1.00 86.12 888 PRO A CA 1
ATOM 6739 C C . PRO A 1 888 ? -36.705 -5.328 28.100 1.00 86.12 888 PRO A C 1
ATOM 6741 O O . PRO A 1 888 ? -36.180 -4.564 28.905 1.00 86.12 888 PRO A O 1
ATOM 6744 N N . ALA A 1 889 ? -37.251 -6.497 28.454 1.00 86.31 889 ALA A N 1
ATOM 6745 C CA . ALA A 1 889 ? -37.326 -6.954 29.841 1.00 86.31 889 ALA A CA 1
ATOM 6746 C C . ALA A 1 889 ? -35.968 -7.416 30.393 1.00 86.31 889 ALA A C 1
ATOM 6748 O O . ALA A 1 889 ? -35.777 -7.437 31.602 1.00 86.31 889 ALA A O 1
ATOM 6749 N N . ARG A 1 890 ? -35.014 -7.754 29.515 1.00 85.06 890 ARG A N 1
ATOM 6750 C CA . ARG A 1 890 ? -33.687 -8.269 29.889 1.00 85.06 890 ARG A CA 1
ATOM 6751 C C . ARG A 1 890 ? -32.576 -7.223 29.786 1.00 85.06 890 ARG A C 1
ATOM 6753 O O . ARG A 1 890 ? -31.417 -7.532 30.055 1.00 85.06 890 ARG A O 1
ATOM 6760 N N . ARG A 1 891 ? -32.878 -5.996 29.354 1.00 90.81 891 ARG A N 1
ATOM 6761 C CA . ARG A 1 891 ? -31.878 -4.925 29.186 1.00 90.81 891 ARG A CA 1
ATOM 6762 C C . ARG A 1 891 ? -31.473 -4.348 30.537 1.00 90.81 891 ARG A C 1
ATOM 6764 O O . ARG A 1 891 ? -32.371 -3.942 31.261 1.00 90.81 891 ARG A O 1
ATOM 6771 N N . PRO A 1 892 ? -30.179 -4.188 30.855 1.00 91.88 892 PRO A N 1
ATOM 6772 C CA . PRO A 1 892 ? -29.766 -3.346 31.976 1.00 91.88 892 PRO A CA 1
ATOM 6773 C C . PRO A 1 892 ? -30.485 -1.988 31.982 1.00 91.88 892 PRO A C 1
ATOM 6775 O O . PRO A 1 892 ? -30.687 -1.376 30.926 1.00 91.88 892 PRO A O 1
ATOM 6778 N N . GLY A 1 893 ? -30.911 -1.536 33.159 1.00 90.25 893 GLY A N 1
ATOM 6779 C CA . GLY A 1 893 ? -31.644 -0.283 33.305 1.00 90.25 893 GLY A CA 1
ATOM 6780 C C . GLY A 1 8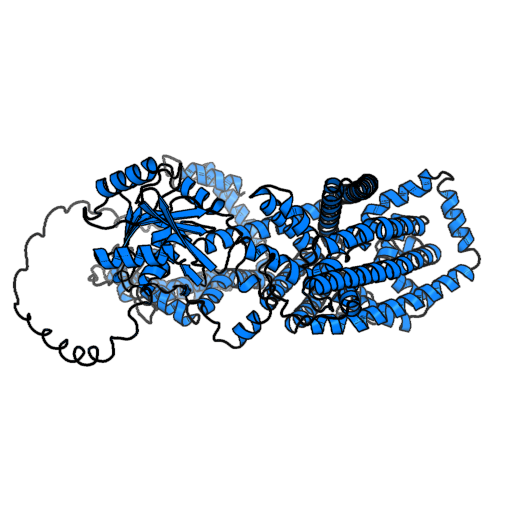93 ? -30.695 0.907 33.229 1.00 90.25 893 GLY A C 1
ATOM 6781 O O . GLY A 1 893 ? -29.761 0.986 34.016 1.00 90.25 893 GLY A O 1
ATOM 6782 N N . ILE A 1 894 ? -30.937 1.840 32.308 1.00 91.25 894 ILE A N 1
ATOM 6783 C CA . ILE A 1 894 ? -30.163 3.084 32.188 1.00 91.25 894 ILE A CA 1
ATOM 6784 C C . ILE A 1 894 ? -31.043 4.250 32.622 1.00 91.25 894 ILE A C 1
ATOM 6786 O O . ILE A 1 894 ? -32.069 4.512 31.990 1.00 91.25 894 ILE A O 1
ATOM 6790 N N . HIS A 1 895 ? -30.619 4.948 33.671 1.00 88.75 895 HIS A N 1
ATOM 6791 C CA . HIS A 1 895 ? -31.315 6.092 34.252 1.00 88.75 895 HIS A CA 1
ATOM 6792 C C . HIS A 1 895 ? -30.469 7.349 34.076 1.00 88.75 895 HIS A C 1
ATOM 6794 O O . HIS A 1 895 ? -29.260 7.322 34.301 1.00 88.75 895 HIS A O 1
ATOM 6800 N N . VAL A 1 896 ? -31.092 8.451 33.669 1.00 83.88 896 VAL A N 1
ATOM 6801 C CA . VAL A 1 896 ? -30.427 9.753 33.551 1.00 83.88 896 VAL A CA 1
ATOM 6802 C C . VAL A 1 896 ? -31.208 10.731 34.412 1.00 83.88 896 VAL A C 1
ATOM 6804 O O . VAL A 1 896 ? -32.389 10.947 34.150 1.00 83.88 896 VAL A O 1
ATOM 6807 N N . GLY A 1 897 ? -30.562 11.260 35.450 1.00 69.12 897 GLY A N 1
ATOM 6808 C CA . GLY A 1 897 ? -31.221 12.083 36.462 1.00 69.12 897 GLY A CA 1
ATOM 6809 C C . GLY A 1 897 ? -31.677 13.420 35.899 1.00 69.12 897 GLY A C 1
ATOM 6810 O O . GLY A 1 897 ? -30.843 14.180 35.410 1.00 69.12 897 GLY A O 1
ATOM 6811 N N . GLY A 1 898 ? -32.982 13.686 35.972 1.00 52.66 898 GLY A N 1
ATOM 6812 C CA . GLY A 1 898 ? -33.653 14.911 35.534 1.00 52.66 898 GLY A CA 1
ATOM 6813 C C . GLY A 1 898 ? -35.137 14.891 35.866 1.00 52.66 898 GLY A C 1
ATOM 6814 O O . GLY A 1 898 ? -35.759 13.822 35.668 1.00 52.66 898 GLY A O 1
#

Secondary structure (DSSP, 8-state):
-HHHHHHHHHHHHT-SS---TTS--HHHHHHHHHHHHHHHHHTT-GGGG-HHHHHHHHHHHHHHHHHHHHHHHHHSSSHHHHHHHHHHHHT-BS---THHHHHHHTTT-S-BSS-------HHHHHHHHHHHHHHHHHHHHHHHTT-HHHHHHHHHHHHHHHHHHHHTBSSB-GGGTSPP------S----TTSTTSS----------S--------------SSSSSSSSSSSTTSTTS-TTS-SS-SEEE-SS------SHHHHHHHSSBPPPSSTT-PPPSSPPB-HHHHHHHHHHHHHHGGGTHHHHHHHHHGGGHHHHHHHHHHHIIIIIHHHHHHHHHH-TTTTHHHHHHHTTS-THHHHHHHHHHHHHHHHHHHHHHHHHHHHHHHHHHT-TTS-GGGTT-HHHHHHHHHHHHHHHHHH-HHHHHHHHHHHHHHHHHHHHHHHHHHHHHHHHSTTHHHHHHHHHHHT-SSHHHHHHHHHHHHHHHHGGGTTHHHHHHTGGGB----SSHHHHHHHHHHHHHHHHHHHHHHHHHHHHHHHHHHHHHS-GGGGSTTSTTTTTHHHHHIIIII-HHHHHHHHHHHHHHHHHHHHHHHHHHHHHHHHHTTTTT-S-GGGGBHHHHHHHHHHHHHHHHHHTTT-HHHHHHHHHHHHHHHHHHHHHHHHHHHHHTT-HHHHHHHHHHHHHHHHHHHHHHHH-THHHHHHHHHHHHHHHHHHHHHHHHTT----SEEEE-HHHHHHHHHHHHHHS--EEEEE--SS-SHHHHHHHHHHHHHHS---TT--EEEEEEE---TT---SEEEEEEEEETTEEEEEEE-S-HHHHHHHHHHHHHHHHS---EEEEEPPPS-HHHHHHHHHHHS-S-HHHHHHHHHHHH---GGGSPEEEEE-

Solvent-accessible surface area (backbone atoms only — not comparable to full-atom values): 48766 Å² total; per-residue (Å²): 92,67,69,58,47,50,51,53,51,52,54,56,78,72,42,96,68,88,74,65,85,84,50,90,42,77,64,48,51,52,41,48,51,37,46,55,54,52,49,56,50,58,76,64,55,72,58,86,75,40,67,65,55,56,47,50,53,50,49,50,51,47,59,72,40,40,65,59,53,51,47,14,47,70,75,44,78,22,65,68,49,37,49,51,56,54,12,62,78,77,55,45,64,43,93,22,81,26,58,65,32,37,51,40,30,69,82,76,42,61,63,37,78,74,59,89,59,80,78,83,57,67,73,67,44,48,51,71,64,47,49,60,55,52,50,50,51,49,46,52,52,30,44,75,68,72,44,42,78,80,47,49,56,62,50,52,53,50,48,66,61,42,45,53,52,38,40,28,24,65,42,24,47,49,63,80,71,54,78,80,90,74,91,83,83,79,78,90,80,88,76,87,75,71,81,73,80,81,80,82,79,95,81,81,84,87,91,78,84,83,89,82,91,82,86,78,88,85,88,85,90,89,85,80,90,87,80,84,81,81,79,75,77,70,83,82,71,83,84,79,71,97,79,68,68,76,48,62,55,62,42,69,35,81,65,75,76,78,71,69,85,46,72,68,53,42,61,41,54,64,52,62,52,64,59,76,63,95,84,45,66,85,71,92,62,83,60,36,55,37,68,50,53,36,24,29,25,33,26,35,32,58,41,36,62,49,30,46,42,22,53,34,32,61,58,29,40,84,44,16,42,62,33,43,48,52,51,39,48,42,42,66,73,39,50,48,58,48,51,52,46,37,34,64,80,24,59,79,14,57,30,46,59,59,62,45,42,84,71,39,74,75,69,59,16,54,54,48,49,48,48,51,48,10,26,52,50,31,18,28,48,37,39,31,37,36,28,24,21,49,20,39,50,56,48,67,73,34,93,86,48,66,76,88,57,64,95,42,53,46,60,52,28,43,50,51,47,52,53,54,41,49,41,57,61,75,28,68,69,55,44,34,63,55,24,44,59,45,46,53,51,40,53,51,52,49,50,50,47,42,53,54,38,49,50,48,51,75,69,41,88,58,41,60,56,52,52,55,48,52,52,53,70,65,43,89,47,75,62,54,60,45,50,46,27,62,67,33,37,46,73,55,56,59,55,62,50,36,60,65,38,46,38,32,49,30,66,45,32,43,53,62,59,98,49,73,66,47,21,51,54,35,23,38,53,37,45,45,48,31,56,50,53,52,51,54,54,49,41,54,49,50,44,49,42,22,41,38,46,52,60,71,48,63,75,70,30,38,37,96,90,27,82,21,41,59,28,34,61,51,39,47,23,30,77,76,74,29,61,73,57,16,52,53,49,42,54,39,49,28,53,27,23,42,46,17,18,51,25,31,50,54,34,48,58,56,44,51,30,29,50,35,38,48,55,41,24,35,56,76,66,51,25,13,45,41,56,46,46,53,53,50,40,53,49,33,46,52,50,29,64,71,52,65,36,45,44,75,83,44,46,33,27,29,48,46,14,47,35,53,51,51,27,50,34,32,44,34,51,21,52,56,35,47,77,69,69,40,63,72,60,22,53,54,31,46,50,46,23,51,55,38,45,49,32,38,52,53,44,44,72,75,33,52,65,11,55,55,52,30,47,53,38,25,49,48,51,52,49,49,24,49,53,32,34,65,67,50,67,61,54,74,67,42,58,30,37,33,39,38,76,51,29,31,49,54,53,45,53,36,40,73,70,74,66,51,48,41,33,39,60,46,81,83,76,89,77,46,63,66,57,54,57,50,51,51,54,50,46,52,72,52,35,97,54,62,91,85,59,64,67,35,36,39,34,58,49,67,49,62,64,37,68,78,57,56,58,37,54,34,38,44,44,77,51,94,88,44,47,30,40,37,30,66,31,36,31,40,32,40,47,53,36,47,50,41,48,37,50,23,71,61,68,75,44,74,29,37,39,39,36,74,73,79,86,75,60,70,67,59,26,50,52,34,28,75,76,67,35,48,48,59,43,65,69,52,20,48,51,36,42,51,72,72,38,80,51,76,90,76,44,56,44,76,44,66,43,118

Nearest PDB structures (foldseek):
  8b70-assembly1_B  TM=6.483E-01  e=4.219E-15  Bacillus subtilis
  8fhp-assembly1_A  TM=6.849E-01  e=9.923E-08  Danio rerio
  8fhn-assembly1_A  TM=5.073E-01  e=5.067E-09  Danio rerio
  9bwt-assembly1_A  TM=4.691E-01  e=4.850E-09  Homo sapiens
  8vpp-assembly1_A  TM=4.902E-01  e=5.778E-09  Homo sapiens

Foldseek 3Di:
DVVLLVVLVVCCVPPPDNDDLPDPDPSSVVNVVVVVVVVVVVVVPPVVPPVVVVVVVVVVVCVVCVVVQVCCCQPQVGDVSSVQVVLVVQPHFAFDQCLVQQLQCVLPNQWWVQRPHDRPDVPVSVVVVVVVVVLVVVCVVCVVVVNNVVSVVVVVVLCVQVCSQRTTHNIHRCNSNDPDDDDDPPDDDDPPPPPVSPDDDPDDDDDDDDDDDDDDDDDDDDPDPDPPPPPPPPPPPPDPPPPDFLFDQWFFFLFDNRDNPDPVVCLQFVQFFAADDPPGDQHPFAFDALVLLLLLLLLQLVLLLQFLLLLLCQQQPLLSLVLLVVLLCCLVQPVLVLLLVQCVVPVVLLFLLVLQLVVDPFVVSLLVSLLLVLLLLLQLLLLLLLLLLLLLVLQQPQPPHDPVCPPVSLVSSLVLLVVLLVQPSVHDVSLSVLSVVLSVLLLVLLCVLLVLLVVCCVPPPCLVVVSVVVVVVQDPDPCSSVVSSLLSNLVSNLSVPRSSLLSSCLSSHAADDPDPVNRSVRSSVSSSVSSVVSSVSSSVSSSSSSVSLSRPPDSVLSDVPHVCPSGSSLVSQCPRVHSVSSSVNSVSSSSSSSSSSSSSLSSCLRNVLRSQVLQLQADPSSRRSSVVSVVSSVVSSVVCVVCVSDNVLSVLLNSLSVLSSQLSSLVSSLVVVVVVVPVVVNVSSVVSSVSSVVSNVSSCVVRVVNVVSSVVSSVVSVVSRLVSLVVCLLDQQQSMEGEDPQRSVLLSVQCVQPVAAEEEEDEDDPVAPCRVVVSVVVQVVQDVDPPRHDYEYEYEDADRLSNDDSYWYWYWDDHPNHTYTYTYHNALLSVVLRVQLSSCVSSVHAHEYEEEADPDDQVVQVVCCSRRNGGRRQVSSQVSQCVSDVDPVSGRHGHYGD

Radius of gyration: 36.55 Å; Cα contacts (8 Å, |Δi|>4): 1215; chains: 1; bounding box: 107×72×88 Å

pLDDT: mean 77.05, std 17.14, range [25.62, 97.25]

Sequence (898 aa):
MLPVITDYALRRGYSPANVPRGWPTPDDRRAAASMDELYGVWDRIRAWRRPAVLLVLVAGAALGSAEWVIEAYLRHGGLPARLSRAGEIQGHLGWHLAFDDHVRALQGRTLCRPCNVPLREPLAAAWWFVLPLLTAGGVVAAARARKTALVLVPTVVGLALAAPYLLLVGYAAPRFLLPAPRGRLRSGERLEGWSAMQGQTERGHALRASLLRRGDKRILNHRREASLVAGRERLMGDMREANEPMMPEAVDSPAPRAQPTGALAQWLLRHRVQPVGPAAGEAHAEPHAWWKVMCLTGVDYFSSLAYVPAIAALAAGAVSPLATLLIVALTLLGMLPMYRRVAKESPHGAGSVAMLEDLLPFWWGKLFVLVLLGFVATSWIITITLSTADASVHVVENPFFPAALHGHEVALTVALLLVLGGVFLLGFSEAVSVAIPLVAIFLALNAVVIGIGLVHVFTTPGAWSAWTDALASGGGGFGDLMGPALLAFPLLVLGLSGFETGVSMMPLVAAEGADAEQRLRSRIRNTRRLLTTAALIMSVYLLSASFVTTLLIPHEEFAPGGAANGRALAWLAHEHVGETFGTVYDISTILILWFAGASAMAGLVNIVPRYLPDYGMAPEWGRAVRPVVIVYTALCILITIAFDADVDEQAGAYATGILAMMVSGAFAVTVSVARHRRRAATVGFALLTAVLLYALVANVIDKPDGLVISGFFIAGIIIVSLISRVSRTTELRADRIVFDHDARRFIDDTLAHDNAINIIANRRQAGDVEEYSAKEREQRGVNPVPGSADVLFLEIDVIDPSDFSDTLTVHGVEVDGHRILRADAPAAPNAIAAILLALRNATDVQPHCYFAWAEGSPLVHMVRYFLLGRGDTAPVTREIIRSHEPDPARRPGIHVGG